Protein 8Y75 (pdb70)

Foldseek 3Di:
DWEEEEEEEAADDQQFFEFEDAPLCLPDTDTGSDPLLRVCVVVVVVVYAYEYEYEYAPCCVPVPLPDPPHVSNVRVVVRVVCSVVVVYHYYYDHADPCPDPVSLVVVVVVVLVVLVPDQIAEYEYEYAHDDPVVSVSCLVCVLVVCVVDVVVHNYHYWYKYWPQVPFDDDDDSYTHTYIATCRCVSPLVLLVVQLVCCLPPVDHVSVLVVLVVVVVQCVSLVQQDVVQLPSVVLSVLSVVLSVCVVDVHDLVVNQVSLVVNLVSLVSNLVRLVPSPVVDPGSHDSVSVSVSSVSVNVSSVVVHDD/DEEEEEEEAADDQLFWEFEDALLCLPDTDTGSDPLLRVCVVVVVVVYAYEYEYEYEPCRCVVPLPDPPRVSNVVVVVRVVCSVVVVYHYYYDYAHPPPDDVRVVVVLVVVVVVVVVDLDAEYEYEYAHDDPVVSVSVLVCVLVVCVVPCVPRNYHYWYKYFPQVPWDCPDDSYTHTHIDIPVCVSCLVLLVVQLVCCLPPVDHPSVLVVLVVVLVLLVSQVPQDPVLLCSVVLSVLSVVLSVQVPDPHDLPPNLVSLVVNLVSLVRSLVRLVVRCPPCPSRDDNPSVNVSSVSVNVSSNVPRGD/DFEEEEEEEAADDQQFFEFEDALLCLVDTDTGSDPSLRVQVVVVVVPYQYEYEYEYAPCRVPVPQPDPPHVSNVRVVVSVVVVVVSNYYYYYDHAHPPPDPVSLVVVVVVVLVCLVPDPTAEYEYEYAHDDPVVSVSCVVCVLVSCVVCCVVPVHHYWYKYWPQVPFDDPDVSYTYTYIAICVVVSCLVLLVVQLVCCLVPVDHPSVLVVLVVVLVLCVSQVQQDSVQLVSVVLNVLSVVLSVCVVDPHDLVVNVVSLVVNLVSLVRNLVRLVVRVPPCPSRDDSPSVNVSSVSVNVSSVVPRDD/DWEEEEEEEAADDQLFFEFEDALLCNVDTDTGSDPSLRVVVVVVVVVYHYEYEYEYEPCRVPVAQPDPPRPSNVRNVVSQVVSVVSVYHYYYDYAHPCPDDVSVVVVVVVVLVVVLPDDMAEYEYEYAHDDPVVSVSCLLCVVVVCVVCPPSHNHHYWYKYFPVVPFDCVDPSYTYTHIDICPCVSHLVLLVVQLCCCQVPVDHPSVLVVLVVVLVLLVSQVPQPSVQLVSVVLSVLSVVLSVCVVDVNPLCNVVSLVVNLVSLVSNLVSLVVSCPPCPSRDDSVSVNVSSVSVNVRSVVPHD

InterPro domains:
  IPR013383 CRISPR-associated protein DxTHG, conserved site [TIGR02549] (123-148)
  IPR015055 STIV B116-like [PF08960] (447-547)
  IPR037236 STIV B116-like superfamily [G3DSA:3.40.50.11170] (444-562)
  IPR037236 STIV B116-like superfamily [SSF143602] (446-558)

Nearest PDB structures (foldseek):
  8y75-assembly2_B  TM=9.891E-01  e=5.911E-51  Marinitoga sp. 1155
  8y75-assembly2_D-2  TM=9.842E-01  e=2.950E-51  Marinitoga sp. 1155
  8y6z-assembly1_B  TM=9.775E-01  e=6.088E-49  Marinitoga sp. 1155
  8y7g-assembly1_B  TM=8.818E-01  e=9.975E-43  Marinitoga sp. 1155
  8y7g-assembly1_A-2  TM=8.775E-01  e=3.675E-40  Marinitoga sp. 1155

Radius of gyration: 36.75 Å; Cα contacts (8 Å, |Δi|>4): 1983; chains: 4; bounding box: 78×114×77 Å

Secondary structure (DSSP, 8-state):
--EEEEEEE--SS----EEEEETT-TT--EEES-HHHHHHHHHHHTT-EEEEEEEE-HHHIIIIIT-TT-HHHHHHHHHHHHGGGGT-EEEEEE-----SHHHHHHHHHHHHHHHHH--SSEEEEE-SSS-HHHHHHHHHHHHHHHHHHHHHS--EEEEEEE-GGG-EEEETTEEEEEEEE-HHHHHTHHHHHHHHHHHHH---HHHHHHHHHHHHHHTTSTTS-HHHH-HHHHHHHHHHHHHHHHS---HHHHHHHHHHHHHHHHHHHHHHHHHHHSS--SS--HHHHHHHHHHHHHHHHT---/-EEEEEEE--SS----EEEEETTEEEEEEEES-HHHHHHHHHHHTT-EEEEEEEE-HHIIIIIIT-TT-HHHHHHHHHHHHGGGGT-EEEEEE-----SHHHHHHHHHHHHHHHHH--SSEEEEE-SSS-HHHHHHHHHHHHHHHHHHHHHHT-EEEEEEE-GGG-EEEETTEEEEEEEE-HHHHHHHHHHHHHHHHHHH---HHHHHHHHHHHHHHTTSTTS-HHHH-HHHHHHHHHHHHHHHHSS--HHHHHHHHHHHHHHHHHHHHHHHHHTTT-TTT--SHHHHHHHHHHHHHHHTT---/--EEEEEEE--S-----EEEEETTEEEEEEEES-HHHHHHHHHHHTT-EEEEEEEE-HHHIIIIIT-TT-HHHHHHHHHHHHHGGGT-EEEEEE-----SHHHHHHHHHHHHHHHHH--SSEEEEE-SSS-HHHHHHHHHHHHHHHHHHHHHT--EEEEEEE-GGG-EEEETTEEEEEEEE-HHHHHHHHHHHHHHHHHHH---HHHHHHHHHHHHHHHTSTTS-GGGT-HHHHHHHHHHHHHHHHS---HHHHHHHHHHHHHHHHHHHHHHHHH-TT-TTT--SHHHHHHHHHHHHHHHHTS--/--EEEEEEE---S----EEEEETT-TT-EEEES-HHHHHHHHHHHTT-EEEEEEEEEHHHIIIIIT-TT-HHHHHHHHHHHHHGGGT-EEEEEEE----SHHHHHHHHHHHHHHHHH--SSEEEEE-SSS-HHHHHHHHHHHHHHHHHTTTS---EEEEEEE-GGGSEEEETTEEEEEEEE-HHHHHTHHHHHHHHHHHHT---HHHHHHHHHHHHHHHTSTTS-GGGS-HHHHHHHHHHHHHHHHTT-----HHHHHHHHHHHHHHHHHHHHHTTT-TTT--SHHHHHHHHHHHHHHHHT--

Structure (mmCIF, N/CA/C/O backbone):
data_8Y75
#
_entry.id   8Y75
#
_cell.length_a   53.884
_cell.length_b   193.134
_cell.length_c   61.213
_cell.angle_alpha   90.00
_cell.angle_beta   92.97
_cell.angle_gamma   90.00
#
_symmetry.space_group_name_H-M   'P 1 21 1'
#
loop_
_entity.id
_entity.type
_entity.pdbx_description
1 polymer 'CRISPR-associated protein'
2 water water
#
loop_
_atom_site.group_PDB
_atom_site.id
_atom_site.type_symbol
_atom_site.label_atom_id
_atom_site.label_alt_id
_atom_site.label_comp_id
_atom_site.label_asym_id
_atom_site.label_entity_id
_atom_site.label_seq_id
_atom_site.pdbx_PDB_ins_code
_atom_site.Cartn_x
_atom_site.Cartn_y
_atom_site.Cartn_z
_atom_site.occupancy
_atom_site.B_iso_or_equiv
_atom_site.auth_seq_id
_atom_site.auth_comp_id
_atom_site.auth_asym_id
_atom_site.auth_atom_id
_atom_site.pdbx_PDB_model_num
ATOM 1 N N . MET A 1 1 ? 22.630 -1.398 37.111 1.00 77.03 1 MET A N 1
ATOM 2 C CA . MET A 1 1 ? 23.875 -2.016 37.561 1.00 86.33 1 MET A CA 1
ATOM 3 C C . MET A 1 1 ? 25.095 -1.640 36.683 1.00 85.59 1 MET A C 1
ATOM 4 O O . MET A 1 1 ? 26.223 -1.683 37.151 1.00 89.48 1 MET A O 1
ATOM 6 N N . LYS A 1 2 ? 24.880 -1.241 35.438 1.00 74.54 2 LYS A N 1
ATOM 7 C CA . LYS A 1 2 ? 25.997 -1.070 34.529 1.00 74.76 2 LYS A CA 1
ATOM 8 C C . LYS A 1 2 ? 26.596 0.334 34.627 1.00 68.88 2 LYS A C 1
ATOM 9 O O . LYS A 1 2 ? 26.006 1.273 35.167 1.00 64.60 2 LYS A O 1
ATOM 15 N N . LYS A 1 3 ? 27.752 0.501 34.013 1.00 70.05 3 LYS A N 1
ATOM 16 C CA . LYS A 1 3 ? 28.121 1.832 33.564 1.00 65.33 3 LYS A CA 1
ATOM 17 C C . LYS A 1 3 ? 27.932 2.110 32.107 1.00 62.95 3 LYS A C 1
ATOM 18 O O . LYS A 1 3 ? 28.296 1.298 31.253 1.00 64.51 3 LYS A O 1
ATOM 24 N N . ILE A 1 4 ? 27.488 3.346 31.875 1.00 52.83 4 ILE A N 1
ATOM 25 C CA . ILE A 1 4 ? 27.092 3.913 30.607 1.00 51.47 4 ILE A CA 1
ATOM 26 C C . ILE A 1 4 ? 27.941 5.153 30.421 1.00 49.91 4 ILE A C 1
ATOM 27 O O . ILE A 1 4 ? 28.113 5.932 31.366 1.00 46.63 4 ILE A O 1
ATOM 32 N N . LEU A 1 5 ? 28.535 5.270 29.241 1.00 44.38 5 LEU A N 1
ATOM 33 C CA . LEU A 1 5 ? 29.189 6.466 28.753 1.00 43.64 5 LEU A CA 1
ATOM 34 C C . LEU A 1 5 ? 28.312 6.978 27.631 1.00 39.82 5 LEU A C 1
ATOM 35 O O . LEU A 1 5 ? 28.006 6.227 26.705 1.00 39.95 5 LEU A O 1
ATOM 40 N N . ILE A 1 6 ? 27.910 8.237 27.704 1.00 37.07 6 ILE A N 1
ATOM 41 C CA . ILE A 1 6 ? 27.120 8.865 26.650 1.00 38.28 6 ILE A CA 1
ATOM 42 C C . ILE A 1 6 ? 28.035 9.830 25.923 1.00 36.92 6 ILE A C 1
ATOM 43 O O . ILE A 1 6 ? 28.667 10.694 26.554 1.00 38.55 6 ILE A O 1
ATOM 48 N N . VAL A 1 7 ? 28.153 9.634 24.613 1.00 34.16 7 VAL A N 1
ATOM 49 C CA . VAL A 1 7 ? 28.980 10.456 23.740 1.00 34.04 7 VAL A CA 1
ATOM 50 C C . VAL A 1 7 ? 28.046 11.302 22.899 1.00 33.96 7 VAL A C 1
ATOM 51 O O . VAL A 1 7 ? 27.107 10.768 22.294 1.00 31.81 7 VAL A O 1
ATOM 55 N N . SER A 1 8 ? 28.320 12.609 22.836 1.00 31.89 8 SER A N 1
ATOM 56 C CA . SER A 1 8 ? 27.476 13.536 22.105 1.00 30.04 8 SER A CA 1
ATOM 57 C C . SER A 1 8 ? 28.346 14.631 21.543 1.00 32.60 8 SER A C 1
ATOM 58 O O . SER A 1 8 ? 29.347 15.022 22.157 1.00 34.63 8 SER A O 1
ATOM 61 N N . PHE A 1 9 ? 27.923 15.155 20.394 1.00 31.89 9 PHE A N 1
ATOM 62 C CA . PHE A 1 9 ? 28.494 16.378 19.848 1.00 34.78 9 PHE A CA 1
ATOM 63 C C . PHE A 1 9 ? 27.748 17.574 20.405 1.00 34.20 9 PHE A C 1
ATOM 64 O O . PHE A 1 9 ? 26.674 17.446 20.991 1.00 35.69 9 PHE A O 1
ATOM 72 N N . LEU A 1 10 ? 28.340 18.750 20.219 1.00 35.46 10 LEU A N 1
ATOM 73 C CA . LEU A 1 10 ? 27.827 19.975 20.819 1.00 37.78 10 LEU A CA 1
ATOM 74 C C . LEU A 1 10 ? 28.151 21.118 19.863 1.00 38.98 10 LEU A C 1
ATOM 75 O O . LEU A 1 10 ? 29.328 21.427 19.636 1.00 41.95 10 LEU A O 1
ATOM 80 N N . GLY A 1 11 ? 27.121 21.699 19.247 1.00 37.94 11 GLY A N 1
ATOM 81 C CA . GLY A 1 11 ? 27.293 22.748 18.267 1.00 43.32 11 GLY A CA 1
ATOM 82 C C . GLY A 1 11 ? 26.598 24.040 18.660 1.00 43.81 11 GLY A C 1
ATOM 83 O O . GLY A 1 11 ? 25.956 24.131 19.711 1.00 43.09 11 GLY A O 1
ATOM 84 N N . LYS A 1 12 ? 26.759 25.051 17.798 1.00 42.03 12 LYS A N 1
ATOM 85 C CA . LYS A 1 12 ? 25.984 26.274 17.947 1.00 46.91 12 LYS A CA 1
ATOM 86 C C . LYS A 1 12 ? 24.528 25.975 17.617 1.00 48.96 12 LYS A C 1
ATOM 87 O O . LYS A 1 12 ? 24.232 25.345 16.602 1.00 53.95 12 LYS A O 1
ATOM 93 N N . GLY A 1 13 ? 23.622 26.462 18.455 1.00 48.22 13 GLY A N 1
ATOM 94 C CA . GLY A 1 13 ? 22.204 26.244 18.248 1.00 47.62 13 GLY A CA 1
ATOM 95 C C . GLY A 1 13 ? 21.427 26.789 19.427 1.00 51.54 13 GLY A C 1
ATOM 96 O O . GLY A 1 13 ? 21.999 27.296 20.396 1.00 48.90 13 GLY A O 1
ATOM 97 N N . ARG A 1 14 ? 20.100 26.692 19.320 1.00 51.00 14 ARG A N 1
ATOM 98 C CA . ARG A 1 14 ? 19.242 27.287 20.337 1.00 53.11 14 ARG A CA 1
ATOM 99 C C . ARG A 1 14 ? 19.087 26.411 21.582 1.00 54.51 14 ARG A C 1
ATOM 100 O O . ARG A 1 14 ? 19.119 26.930 22.705 1.00 58.60 14 ARG A O 1
ATOM 108 N N . TYR A 1 15 ? 18.961 25.095 21.418 1.00 50.40 15 TYR A N 1
ATOM 109 C CA . TYR A 1 15 ? 18.793 24.155 22.533 1.00 47.15 15 TYR A CA 1
ATOM 110 C C . TYR A 1 15 ? 17.570 24.482 23.406 1.00 53.72 15 TYR A C 1
ATOM 111 O O . TYR A 1 15 ? 17.659 24.696 24.622 1.00 48.78 15 TYR A O 1
ATOM 120 N N . TYR A 1 16 ? 16.406 24.488 22.769 1.00 57.30 16 TYR A N 1
ATOM 121 C CA . TYR A 1 16 ? 15.167 24.723 23.496 1.00 56.27 16 TYR A CA 1
ATOM 122 C C . TYR A 1 16 ? 14.889 23.643 24.541 1.00 53.60 16 TYR A C 1
ATOM 123 O O . TYR A 1 16 ? 15.209 22.468 24.356 1.00 50.98 16 TYR A O 1
ATOM 132 N N . GLU A 1 17 ? 14.319 24.060 25.671 1.00 53.63 17 GLU A N 1
ATOM 133 C CA . GLU A 1 17 ? 13.815 23.098 26.641 1.00 50.70 17 GLU A CA 1
ATOM 134 C C . GLU A 1 17 ? 12.825 22.172 25.963 1.00 46.84 17 GLU A C 1
ATOM 135 O O . GLU A 1 17 ? 11.923 22.620 25.254 1.00 51.91 17 GLU A O 1
ATOM 141 N N . THR A 1 18 ? 12.970 20.885 26.218 1.00 47.61 18 THR A N 1
ATOM 142 C CA . THR A 1 18 ? 12.272 19.863 25.464 1.00 46.22 18 THR A CA 1
ATOM 143 C C . THR A 1 18 ? 11.845 18.782 26.436 1.00 49.23 18 THR A C 1
ATOM 144 O O . THR A 1 18 ? 12.554 18.502 27.413 1.00 50.32 18 THR A O 1
ATOM 148 N N . PHE A 1 19 ? 10.648 18.243 26.215 1.00 46.16 19 PHE A N 1
ATOM 149 C CA . PHE A 1 19 ? 10.172 17.076 26.958 1.00 50.30 19 PHE A CA 1
ATOM 150 C C . PHE A 1 19 ? 10.666 15.837 26.227 1.00 47.86 19 PHE A C 1
ATOM 151 O O . PHE A 1 19 ? 10.057 15.387 25.260 1.00 44.96 19 PHE A O 1
ATOM 159 N N . TYR A 1 20 ? 11.818 15.318 26.650 1.00 48.30 20 TYR A N 1
ATOM 160 C CA . TYR A 1 20 ? 12.337 14.075 26.102 1.00 44.21 20 TYR A CA 1
ATOM 161 C C . TYR A 1 20 ? 11.716 12.875 26.800 1.00 51.26 20 TYR A C 1
ATOM 162 O O . TYR A 1 20 ? 11.424 12.904 27.999 1.00 50.31 20 TYR A O 1
ATOM 171 N N . TYR A 1 21 ? 11.522 11.804 26.032 1.00 51.88 21 TYR A N 1
ATOM 172 C CA . TYR A 1 21 ? 11.047 10.528 26.556 1.00 54.46 21 TYR A CA 1
ATOM 173 C C . TYR A 1 21 ? 11.517 9.422 25.626 1.00 52.90 21 TYR A C 1
ATOM 174 O O . TYR A 1 21 ? 11.650 9.631 24.416 1.00 46.57 21 TYR A O 1
ATOM 183 N N . SER A 1 22 ? 11.776 8.248 26.199 1.00 59.73 22 SER A N 1
ATOM 184 C CA . SER A 1 22 ? 11.957 7.058 25.377 1.00 60.89 22 SER A CA 1
ATOM 185 C C . SER A 1 22 ? 10.616 6.625 24.802 1.00 66.12 22 SER A C 1
ATOM 186 O O . SER A 1 22 ? 9.617 6.533 25.524 1.00 63.12 22 SER A O 1
ATOM 189 N N . ILE A 1 23 ? 10.599 6.359 23.494 1.00 64.94 23 ILE A N 1
ATOM 190 C CA . ILE A 1 23 ? 9.376 5.950 22.811 1.00 65.85 23 ILE A CA 1
ATOM 191 C C . ILE A 1 23 ? 8.794 4.669 23.390 1.00 70.28 23 ILE A C 1
ATOM 192 O O . ILE A 1 23 ? 7.585 4.431 23.270 1.00 70.80 23 ILE A O 1
ATOM 197 N N . GLU A 1 24 ? 9.614 3.853 24.060 1.00 75.68 24 GLU A N 1
ATOM 198 C CA . GLU A 1 24 ? 9.101 2.618 24.643 1.00 78.08 24 GLU A CA 1
ATOM 199 C C . GLU A 1 24 ? 8.287 2.921 25.890 1.00 80.60 24 GLU A C 1
ATOM 200 O O . GLU A 1 24 ? 7.282 2.253 26.169 1.00 81.46 24 GLU A O 1
ATOM 206 N N . HIS A 1 25 ? 8.702 3.933 26.642 1.00 78.18 25 HIS A N 1
ATOM 207 C CA . HIS A 1 25 ? 8.061 4.307 27.895 1.00 78.80 25 HIS A CA 1
ATOM 208 C C . HIS A 1 25 ? 7.708 5.775 27.746 1.00 74.79 25 HIS A C 1
ATOM 209 O O . HIS A 1 25 ? 8.442 6.663 28.188 1.00 73.31 25 HIS A O 1
ATOM 216 N N . SER A 1 26 ? 6.561 6.031 27.122 1.00 75.78 26 SER A N 1
ATOM 217 C CA . SER A 1 26 ? 6.167 7.410 26.897 1.00 71.28 26 SER A CA 1
ATOM 218 C C . SER A 1 26 ? 5.723 8.080 28.180 1.00 75.80 26 SER A C 1
ATOM 219 O O . SER A 1 26 ? 5.627 9.310 28.208 1.00 76.11 26 SER A O 1
ATOM 222 N N . GLU A 1 27 ? 5.487 7.295 29.239 1.00 77.11 27 GLU A N 1
ATOM 223 C CA . GLU A 1 27 ? 5.063 7.841 30.523 1.00 74.16 27 GLU A CA 1
ATOM 224 C C . GLU A 1 27 ? 6.163 8.676 31.172 1.00 72.58 27 GLU A C 1
ATOM 225 O O . GLU A 1 27 ? 5.887 9.751 31.715 1.00 71.30 27 GLU A O 1
ATOM 231 N N . LYS A 1 28 ? 7.416 8.236 31.087 1.00 70.81 28 LYS A N 1
ATOM 232 C CA . LYS A 1 28 ? 8.513 8.908 31.774 1.00 67.41 28 LYS A CA 1
ATOM 233 C C . LYS A 1 28 ? 9.058 10.032 30.898 1.00 66.99 28 LYS A C 1
ATOM 234 O O . LYS A 1 28 ? 9.739 9.776 29.900 1.00 67.56 28 LYS A O 1
ATOM 240 N N . MET A 1 29 ? 8.781 11.278 31.282 1.00 66.09 29 MET A N 1
ATOM 241 C CA . MET A 1 29 ? 9.274 12.444 30.558 1.00 63.61 29 MET A CA 1
ATOM 242 C C . MET A 1 29 ? 10.258 13.257 31.387 1.00 60.06 29 MET A C 1
ATOM 243 O O . MET A 1 29 ? 10.058 13.462 32.592 1.00 61.64 29 MET A O 1
ATOM 248 N N . VAL A 1 30 ? 11.311 13.723 30.718 1.00 50.99 30 VAL A N 1
ATOM 249 C CA . VAL A 1 30 ? 12.373 14.517 31.313 1.00 53.26 30 VAL A CA 1
ATOM 250 C C . VAL A 1 30 ? 12.462 15.825 30.540 1.00 51.86 30 VAL A C 1
ATOM 251 O O . VAL A 1 30 ? 12.629 15.813 29.315 1.00 49.05 30 VAL A O 1
ATOM 255 N N . LYS A 1 31 ? 12.300 16.947 31.243 1.00 47.72 31 LYS A N 1
ATOM 256 C CA . LYS A 1 31 ? 12.344 18.274 30.624 1.00 50.62 31 LYS A CA 1
ATOM 257 C C . LYS A 1 31 ? 13.761 18.841 30.704 1.00 49.60 31 LYS A C 1
ATOM 258 O O . LYS A 1 31 ? 14.175 19.352 31.747 1.00 50.19 31 LYS A O 1
ATOM 264 N N . LYS A 1 32 ? 14.489 18.811 29.587 1.00 46.17 32 LYS A N 1
ATOM 265 C CA . LYS A 1 32 ? 15.847 19.349 29.566 1.00 45.77 32 LYS A CA 1
ATOM 266 C C . LYS A 1 32 ? 16.158 19.906 28.182 1.00 45.99 32 LYS A C 1
ATOM 267 O O . LYS A 1 32 ? 15.440 19.667 27.209 1.00 50.97 32 LYS A O 1
ATOM 273 N N . ARG A 1 33 ? 17.242 20.666 28.098 1.00 45.12 33 ARG A N 1
ATOM 274 C CA . ARG A 1 33 ? 17.675 21.104 26.779 1.00 46.19 33 ARG A CA 1
ATOM 275 C C . ARG A 1 33 ? 18.479 20.017 26.093 1.00 41.54 33 ARG A C 1
ATOM 276 O O . ARG A 1 33 ? 18.277 19.743 24.900 1.00 40.22 33 ARG A O 1
ATOM 284 N N . LEU A 1 34 ? 19.296 19.312 26.864 1.00 37.83 34 LEU A N 1
ATOM 285 C CA . LEU A 1 34 ? 20.251 18.366 26.322 1.00 38.39 34 LEU A CA 1
ATOM 286 C C . LEU A 1 34 ? 19.703 16.949 26.408 1.00 39.37 34 LEU A C 1
ATOM 287 O O . LEU A 1 34 ? 19.524 16.405 27.506 1.00 39.83 34 LEU A O 1
ATOM 292 N N . SER A 1 35 ? 19.491 16.341 25.243 1.00 38.19 35 SER A N 1
ATOM 293 C CA . SER A 1 35 ? 19.143 14.926 25.188 1.00 35.76 35 SER A CA 1
ATOM 294 C C . SER A 1 35 ? 20.116 14.061 25.978 1.00 34.84 35 SER A C 1
ATOM 295 O O . SER A 1 35 ? 19.645 13.157 26.685 1.00 35.49 35 SER A O 1
ATOM 298 N N . PRO A 1 36 ? 21.443 14.252 25.903 1.00 34.32 36 PRO A N 1
ATOM 299 C CA . PRO A 1 36 ? 22.339 13.481 26.776 1.00 34.46 36 PRO A CA 1
ATOM 300 C C . PRO A 1 36 ? 22.014 13.593 28.253 1.00 35.30 36 PRO A C 1
ATOM 301 O O . PRO A 1 36 ? 22.095 12.584 28.963 1.00 35.93 36 PRO A O 1
ATOM 305 N N . LEU A 1 37 ? 21.619 14.769 28.741 1.00 35.86 37 LEU A N 1
ATOM 306 C CA . LEU A 1 37 ? 21.247 14.854 30.154 1.00 36.91 37 LEU A CA 1
ATOM 307 C C . LEU A 1 37 ? 19.957 14.094 30.422 1.00 38.49 37 LEU A C 1
ATOM 308 O O . LEU A 1 37 ? 19.850 13.381 31.429 1.00 41.30 37 LEU A O 1
ATOM 313 N N . ALA A 1 38 ? 18.963 14.220 29.538 1.00 37.51 38 ALA A N 1
ATOM 314 C CA . ALA A 1 38 ? 17.724 13.483 29.770 1.00 37.66 38 ALA A CA 1
ATOM 315 C C . ALA A 1 38 ? 17.984 11.998 29.769 1.00 38.11 38 ALA A C 1
ATOM 316 O O . ALA A 1 38 ? 17.465 11.268 30.617 1.00 48.60 38 ALA A O 1
ATOM 318 N N . ASN A 1 39 ? 18.783 11.531 28.829 1.00 37.51 39 ASN A N 1
ATOM 319 C CA . ASN A 1 39 ? 19.067 10.109 28.762 1.00 40.80 39 ASN A CA 1
ATOM 320 C C . ASN A 1 39 ? 19.821 9.650 29.991 1.00 39.36 39 ASN A C 1
ATOM 321 O O . ASN A 1 39 ? 19.587 8.546 30.487 1.00 37.86 39 ASN A O 1
ATOM 326 N N . ALA A 1 40 ? 20.768 10.466 30.460 1.00 39.63 40 ALA A N 1
ATOM 327 C CA . ALA A 1 40 ? 21.496 10.131 31.672 1.00 42.32 40 ALA A CA 1
ATOM 328 C C . ALA A 1 40 ? 20.535 9.987 32.842 1.00 40.55 40 ALA A C 1
ATOM 329 O O . ALA A 1 40 ? 20.598 9.002 33.585 1.00 40.75 40 ALA A O 1
ATOM 331 N N . ILE A 1 41 ? 19.591 10.923 32.969 1.00 41.14 41 ILE A N 1
ATOM 332 C CA . ILE A 1 41 ? 18.609 10.845 34.045 1.00 42.17 41 ILE A CA 1
ATOM 333 C C . ILE A 1 41 ? 17.797 9.563 33.925 1.00 45.06 41 ILE A C 1
ATOM 334 O O . ILE A 1 41 ? 17.557 8.862 34.923 1.00 47.53 41 ILE A O 1
ATOM 339 N N . LEU A 1 42 ? 17.374 9.224 32.702 1.00 43.93 42 LEU A N 1
ATOM 340 C CA . LEU A 1 42 ? 16.591 8.007 32.522 1.00 44.34 42 LEU A CA 1
ATOM 341 C C . LEU A 1 42 ? 17.400 6.763 32.883 1.00 48.68 42 LEU A C 1
ATOM 342 O O . LEU A 1 42 ? 16.903 5.873 33.585 1.00 51.05 42 LEU A O 1
ATOM 347 N N . GLU A 1 43 ? 18.663 6.702 32.470 1.00 43.89 43 GLU A N 1
ATOM 348 C CA . GLU A 1 43 ? 19.458 5.521 32.803 1.00 46.77 43 GLU A CA 1
ATOM 349 C C . GLU A 1 43 ? 19.719 5.423 34.307 1.00 51.39 43 GLU A C 1
ATOM 350 O O . GLU A 1 43 ? 19.776 4.315 34.861 1.00 49.75 43 GLU A O 1
ATOM 356 N N . LYS A 1 44 ? 19.870 6.565 34.981 1.00 49.15 44 LYS A N 1
ATOM 357 C CA . LYS A 1 44 ? 20.076 6.554 36.419 1.00 47.96 44 LYS A CA 1
ATOM 358 C C . LYS A 1 44 ? 18.828 6.064 37.137 1.00 52.67 44 LYS A C 1
ATOM 359 O O . LYS A 1 44 ? 18.932 5.438 38.199 1.00 51.83 44 LYS A O 1
ATOM 365 N N . GLU A 1 45 ? 17.641 6.361 36.599 1.00 49.74 45 GLU A N 1
ATOM 366 C CA . GLU A 1 45 ? 16.447 5.747 37.174 1.00 51.69 45 GLU A CA 1
ATOM 367 C C . GLU A 1 45 ? 16.482 4.228 37.041 1.00 54.95 45 GLU A C 1
ATOM 368 O O . GLU A 1 45 ? 15.917 3.523 37.883 1.00 58.26 45 GLU A O 1
ATOM 374 N N . ASN A 1 46 ? 17.131 3.702 35.998 1.00 56.28 46 ASN A N 1
ATOM 375 C CA . ASN A 1 46 ? 17.337 2.263 35.840 1.00 58.05 46 ASN A CA 1
ATOM 376 C C . ASN A 1 46 ? 18.407 1.705 36.755 1.00 59.18 46 ASN A C 1
ATOM 377 O O . ASN A 1 46 ? 18.677 0.500 36.675 1.00 62.03 46 ASN A O 1
ATOM 382 N N . GLY A 1 47 ? 19.049 2.533 37.575 1.00 54.33 47 GLY A N 1
ATOM 383 C CA . GLY A 1 47 ? 20.056 2.051 38.501 1.00 57.55 47 GLY A CA 1
ATOM 384 C C . GLY A 1 47 ? 21.470 2.019 37.960 1.00 58.40 47 GLY A C 1
ATOM 385 O O . GLY A 1 47 ? 22.324 1.335 38.539 1.00 62.05 47 GLY A O 1
ATOM 386 N N . ASN A 1 48 ? 21.753 2.749 36.885 1.00 52.04 48 ASN A N 1
ATOM 387 C CA . ASN A 1 48 ? 23.072 2.769 36.278 1.00 55.11 48 ASN A CA 1
ATOM 388 C C . ASN A 1 48 ? 23.827 4.049 36.609 1.00 51.61 48 ASN A C 1
ATOM 389 O O . ASN A 1 48 ? 23.231 5.108 36.827 1.00 50.10 48 ASN A O 1
ATOM 394 N N . ASP A 1 49 ? 25.155 3.947 36.576 1.00 50.87 49 ASP A N 1
ATOM 395 C CA . ASP A 1 49 ? 26.045 5.100 36.624 1.00 51.00 49 ASP A CA 1
ATOM 396 C C . ASP A 1 49 ? 26.188 5.639 35.211 1.00 51.64 49 ASP A C 1
ATOM 397 O O . ASP A 1 49 ? 26.242 4.868 34.253 1.00 46.53 49 ASP A O 1
ATOM 402 N N . VAL A 1 50 ? 26.136 6.957 35.072 1.00 46.72 50 VAL A N 1
ATOM 403 C CA . VAL A 1 50 ? 26.198 7.594 33.771 1.00 42.03 50 VAL A CA 1
ATOM 404 C C . VAL A 1 50 ? 27.297 8.654 33.780 1.00 46.14 50 VAL A C 1
ATOM 405 O O . VAL A 1 50 ? 27.366 9.487 34.693 1.00 46.33 50 VAL A O 1
ATOM 409 N N . GLU A 1 51 ? 28.106 8.654 32.725 1.00 42.73 51 GLU A N 1
ATOM 410 C CA . GLU A 1 51 ? 29.118 9.652 32.406 1.00 40.91 51 GLU A CA 1
ATOM 411 C C . GLU A 1 51 ? 28.812 10.198 31.008 1.00 43.51 51 GLU A C 1
ATOM 412 O O . GLU A 1 51 ? 28.319 9.456 30.142 1.00 37.71 51 GLU A O 1
ATOM 418 N N . ILE A 1 52 ? 29.081 11.490 30.791 1.00 41.04 52 ILE A N 1
ATOM 419 C CA . ILE A 1 52 ? 28.859 12.160 29.511 1.00 41.09 52 ILE A CA 1
ATOM 420 C C . ILE A 1 52 ? 30.180 12.723 29.017 1.00 42.88 52 ILE A C 1
ATOM 421 O O . ILE A 1 52 ? 30.936 13.313 29.797 1.00 43.21 52 ILE A O 1
ATOM 426 N N . ILE A 1 53 ? 30.459 12.535 27.725 1.00 36.81 53 ILE A N 1
ATOM 427 C CA . ILE A 1 53 ? 31.577 13.195 27.059 1.00 40.95 53 ILE A CA 1
ATOM 428 C C . ILE A 1 53 ? 31.044 13.946 25.839 1.00 38.81 53 ILE A C 1
ATOM 429 O O . ILE A 1 53 ? 30.284 13.393 25.037 1.00 35.41 53 ILE A O 1
ATOM 434 N N . PHE A 1 54 ? 31.441 15.202 25.702 1.00 37.43 54 PHE A N 1
ATOM 435 C CA . PHE A 1 54 ? 30.978 16.062 24.629 1.00 36.81 54 PHE A CA 1
ATOM 436 C C . PHE A 1 54 ? 32.130 16.325 23.667 1.00 41.06 54 PHE A C 1
ATOM 437 O O . PHE A 1 54 ? 33.215 16.735 24.095 1.00 43.27 54 PHE A O 1
ATOM 445 N N . PHE A 1 55 ? 31.909 16.105 22.378 1.00 38.85 55 PHE A N 1
ATOM 446 C CA . PHE A 1 55 ? 32.870 16.565 21.384 1.00 40.27 55 PHE A CA 1
ATOM 447 C C . PHE A 1 55 ? 32.463 17.964 20.942 1.00 40.39 55 PHE A C 1
ATOM 448 O O . PHE A 1 55 ? 31.339 18.179 20.474 1.00 41.54 55 PHE A O 1
ATOM 456 N N . VAL A 1 56 ? 33.381 18.903 21.066 1.00 40.19 56 VAL A N 1
ATOM 457 C CA . VAL A 1 56 ? 33.109 20.296 20.770 1.00 44.03 56 VAL A CA 1
ATOM 458 C C . VAL A 1 56 ? 34.339 20.883 20.098 1.00 46.60 56 VAL A C 1
ATOM 459 O O . VAL A 1 56 ? 35.474 20.607 20.504 1.00 47.26 56 VAL A O 1
ATOM 463 N N . THR A 1 57 ? 34.123 21.700 19.073 1.00 48.28 57 THR A N 1
ATOM 464 C CA . THR A 1 57 ? 35.265 22.359 18.473 1.00 52.97 57 THR A CA 1
ATOM 465 C C . THR A 1 57 ? 35.614 23.591 19.288 1.00 56.20 57 THR A C 1
ATOM 466 O O . THR A 1 57 ? 34.766 24.172 19.977 1.00 55.01 57 THR A O 1
ATOM 470 N N . ASN A 1 58 ? 36.883 23.982 19.197 1.00 56.14 58 ASN A N 1
ATOM 471 C CA . ASN A 1 58 ? 37.351 25.213 19.818 1.00 60.61 58 ASN A CA 1
ATOM 472 C C . ASN A 1 58 ? 36.491 26.383 19.354 1.00 57.97 58 ASN A C 1
ATOM 473 O O . ASN A 1 58 ? 36.303 27.372 20.078 1.00 59.41 58 ASN A O 1
ATOM 478 N N . GLU A 1 59 ? 35.933 26.268 18.159 1.00 57.36 59 GLU A N 1
ATOM 479 C CA . GLU A 1 59 ? 35.172 27.366 17.596 1.00 61.92 59 GLU A CA 1
ATOM 480 C C . GLU A 1 59 ? 33.836 27.513 18.305 1.00 57.09 59 GLU A C 1
ATOM 481 O O . GLU A 1 59 ? 33.430 28.624 18.647 1.00 56.66 59 GLU A O 1
ATOM 487 N N . VAL A 1 60 ? 33.127 26.404 18.519 1.00 56.86 60 VAL A N 1
ATOM 488 C CA . VAL A 1 60 ? 31.879 26.455 19.281 1.00 55.16 60 VAL A CA 1
ATOM 489 C C . VAL A 1 60 ? 32.131 26.863 20.734 1.00 59.16 60 VAL A C 1
ATOM 490 O O . VAL A 1 60 ? 31.321 27.573 21.351 1.00 57.42 60 VAL A O 1
ATOM 494 N N . LYS A 1 61 ? 33.251 26.419 21.312 1.00 60.17 61 LYS A N 1
ATOM 495 C CA . LYS A 1 61 ? 33.546 26.777 22.695 1.00 59.46 61 LYS A CA 1
ATOM 496 C C . LYS A 1 61 ? 33.756 28.281 22.830 1.00 63.13 61 LYS A C 1
ATOM 497 O O . LYS A 1 61 ? 33.061 28.948 23.605 1.00 65.14 61 LYS A O 1
ATOM 503 N N . ASN A 1 62 ? 34.654 28.849 22.025 1.00 60.20 62 ASN A N 1
ATOM 504 C CA . ASN A 1 62 ? 35.007 30.254 22.196 1.00 62.59 62 ASN A CA 1
ATOM 505 C C . ASN A 1 62 ? 33.988 31.198 21.563 1.00 63.68 62 ASN A C 1
ATOM 506 O O . ASN A 1 62 ? 33.695 32.261 22.118 1.00 69.79 62 ASN A O 1
ATOM 511 N N . GLU A 1 63 ? 33.510 30.878 20.368 1.00 61.75 63 GLU A N 1
ATOM 512 C CA . GLU A 1 63 ? 32.638 31.771 19.613 1.00 62.95 63 GLU A CA 1
ATOM 513 C C . GLU A 1 63 ? 31.180 31.700 20.075 1.00 55.64 63 GLU A C 1
ATOM 514 O O . GLU A 1 63 ? 30.426 32.651 19.863 1.00 57.68 63 GLU A O 1
ATOM 520 N N . PHE A 1 64 ? 30.739 30.582 20.645 1.00 58.82 64 PHE A N 1
ATOM 521 C CA . PHE A 1 64 ? 29.331 30.436 21.007 1.00 60.19 64 PHE A CA 1
ATOM 522 C C . PHE A 1 64 ? 29.114 30.281 22.506 1.00 58.55 64 PHE A C 1
ATOM 523 O O . PHE A 1 64 ? 28.463 31.135 23.113 1.00 57.11 64 PHE A O 1
ATOM 531 N N . LEU A 1 65 ? 29.682 29.251 23.133 1.00 54.09 65 LEU A N 1
ATOM 532 C CA . LEU A 1 65 ? 29.301 28.922 24.503 1.00 56.09 65 LEU A CA 1
ATOM 533 C C . LEU A 1 65 ? 29.582 30.084 25.449 1.00 59.03 65 LEU A C 1
ATOM 534 O O . LEU A 1 65 ? 28.771 30.388 26.335 1.00 56.16 65 LEU A O 1
ATOM 539 N N . TYR A 1 66 ? 30.700 30.774 25.241 1.00 58.94 66 TYR A N 1
ATOM 540 C CA . TYR A 1 66 ? 31.167 31.823 26.132 1.00 62.14 66 TYR A CA 1
ATOM 541 C C . TYR A 1 66 ? 30.741 33.218 25.699 1.00 65.16 66 TYR A C 1
ATOM 542 O O . TYR A 1 66 ? 31.330 34.203 26.162 1.00 70.55 66 TYR A O 1
ATOM 551 N N . ASP A 1 67 ? 29.713 33.342 24.869 1.00 61.75 67 ASP A N 1
ATOM 552 C CA . ASP A 1 67 ? 29.250 34.661 24.471 1.00 66.06 67 ASP A CA 1
ATOM 553 C C . ASP A 1 67 ? 28.181 35.086 25.469 1.00 65.56 67 ASP A C 1
ATOM 554 O O . ASP A 1 67 ? 27.071 34.547 25.471 1.00 65.45 67 ASP A O 1
ATOM 559 N N . GLU A 1 68 ? 28.500 36.095 26.279 1.00 66.89 68 GLU A N 1
ATOM 560 C CA . GLU A 1 68 ? 27.584 36.508 27.334 1.00 69.26 68 GLU A CA 1
ATOM 561 C C . GLU A 1 68 ? 26.290 37.103 26.787 1.00 69.22 68 GLU A C 1
ATOM 562 O O . GLU A 1 68 ? 25.298 37.171 27.521 1.00 69.62 68 GLU A O 1
ATOM 568 N N . ASN A 1 69 ? 26.291 37.606 25.553 1.00 68.39 69 ASN A N 1
ATOM 569 C CA . ASN A 1 69 ? 25.123 38.280 25.002 1.00 70.33 69 ASN A CA 1
ATOM 570 C C . ASN A 1 69 ? 24.297 37.366 24.107 1.00 68.67 69 ASN A C 1
ATOM 571 O O . ASN A 1 69 ? 23.423 37.841 23.375 1.00 72.97 69 ASN A O 1
ATOM 576 N N . ASN A 1 70 ? 24.543 36.066 24.171 1.00 64.41 70 ASN A N 1
ATOM 577 C CA . ASN A 1 70 ? 23.807 35.064 23.410 1.00 63.77 70 ASN A CA 1
ATOM 578 C C . ASN A 1 70 ? 23.034 34.231 24.416 1.00 65.59 70 ASN A C 1
ATOM 579 O O . ASN A 1 70 ? 23.631 33.457 25.178 1.00 64.68 70 ASN A O 1
ATOM 584 N N . GLU A 1 71 ? 21.713 34.395 24.428 1.00 69.63 71 GLU A N 1
ATOM 585 C CA . GLU A 1 71 ? 20.926 33.740 25.467 1.00 69.62 71 GLU A CA 1
ATOM 586 C C . GLU A 1 71 ? 20.856 32.227 25.281 1.00 64.93 71 GLU A C 1
ATOM 587 O O . GLU A 1 71 ? 20.787 31.484 26.269 1.00 61.38 71 GLU A O 1
ATOM 593 N N . TYR A 1 72 ? 20.867 31.742 24.035 1.00 59.37 72 TYR A N 1
ATOM 594 C CA . TYR A 1 72 ? 20.900 30.296 23.845 1.00 59.48 72 TYR A CA 1
ATOM 595 C C . TYR A 1 72 ? 22.159 29.733 24.464 1.00 55.46 72 TYR A C 1
ATOM 596 O O . TYR A 1 72 ? 22.128 28.705 25.155 1.00 54.79 72 TYR A O 1
ATOM 605 N N . ALA A 1 73 ? 23.263 30.452 24.282 1.00 55.65 73 ALA A N 1
ATOM 606 C CA . ALA A 1 73 ? 24.531 30.057 24.869 1.00 57.69 73 ALA A CA 1
ATOM 607 C C . ALA A 1 73 ? 24.468 30.084 26.393 1.00 54.65 73 ALA A C 1
ATOM 608 O O . ALA A 1 73 ? 24.973 29.173 27.050 1.00 51.99 73 ALA A O 1
ATOM 610 N N . LYS A 1 74 ? 23.845 31.111 26.979 1.00 57.24 74 LYS A N 1
ATOM 611 C CA . LYS A 1 74 ? 23.768 31.164 28.439 1.00 53.70 74 LYS A CA 1
ATOM 612 C C . LYS A 1 74 ? 22.922 30.032 29.004 1.00 50.94 74 LYS A C 1
ATOM 613 O O . LYS A 1 74 ? 23.316 29.389 29.981 1.00 51.90 74 LYS A O 1
ATOM 619 N N . ASN A 1 75 ? 21.799 29.718 28.363 1.00 49.61 75 ASN A N 1
ATOM 620 C CA . ASN A 1 75 ? 20.969 28.608 28.830 1.00 52.18 75 ASN A CA 1
ATOM 621 C C . ASN A 1 75 ? 21.707 27.280 28.744 1.00 49.09 75 ASN A C 1
ATOM 622 O O . ASN A 1 75 ? 21.669 26.464 29.674 1.00 50.71 75 ASN A O 1
ATOM 627 N N . ILE A 1 76 ? 22.370 27.030 27.624 1.00 49.32 76 ILE A N 1
ATOM 628 C CA . ILE A 1 76 ? 23.057 25.754 27.495 1.00 49.32 76 ILE A CA 1
ATOM 629 C C . ILE A 1 76 ? 24.262 25.676 28.427 1.00 46.36 76 ILE A C 1
ATOM 630 O O . ILE A 1 76 ? 24.539 24.622 29.003 1.00 47.39 76 ILE A O 1
ATOM 635 N N . LEU A 1 77 ? 25.012 26.767 28.572 1.00 46.39 77 LEU A N 1
ATOM 636 C CA . LEU A 1 77 ? 26.116 26.776 29.521 1.00 48.94 77 LEU A CA 1
ATOM 637 C C . LEU A 1 77 ? 25.622 26.516 30.941 1.00 52.66 77 LEU A C 1
ATOM 638 O O . LEU A 1 77 ? 26.287 25.822 31.727 1.00 50.77 77 LEU A O 1
ATOM 643 N N . ASN A 1 78 ? 24.454 27.066 31.291 1.00 47.69 78 ASN A N 1
ATOM 644 C CA . ASN A 1 78 ? 23.909 26.822 32.619 1.00 49.19 78 ASN A CA 1
ATOM 645 C C . ASN A 1 78 ? 23.527 25.361 32.803 1.00 49.85 78 ASN A C 1
ATOM 646 O O . ASN A 1 78 ? 23.853 24.752 33.830 1.00 49.23 78 ASN A O 1
ATOM 651 N N . GLU A 1 79 ? 22.858 24.771 31.815 1.00 45.58 79 GLU A N 1
ATOM 652 C CA . GLU A 1 79 ? 22.523 23.360 31.941 1.00 48.94 79 GLU A CA 1
ATOM 653 C C . GLU A 1 79 ? 23.789 22.508 32.023 1.00 47.20 79 GLU A C 1
ATOM 654 O O . GLU A 1 79 ? 23.883 21.601 32.855 1.00 49.76 79 GLU A O 1
ATOM 660 N N . LEU A 1 80 ? 24.791 22.815 31.200 1.00 49.75 80 LEU A N 1
ATOM 661 C CA . LEU A 1 80 ? 26.041 22.060 31.228 1.00 48.69 80 LEU A CA 1
ATOM 662 C C . LEU A 1 80 ? 26.717 22.175 32.583 1.00 48.28 80 LEU A C 1
ATOM 663 O O . LEU A 1 80 ? 27.342 21.220 33.056 1.00 46.31 80 LEU A O 1
ATOM 668 N N . ASN A 1 81 ? 26.623 23.351 33.204 1.00 48.02 81 ASN A N 1
ATOM 669 C CA . ASN A 1 81 ? 27.195 23.572 34.528 1.00 50.18 81 ASN A CA 1
ATOM 670 C C . ASN A 1 81 ? 26.453 22.799 35.603 1.00 50.80 81 ASN A C 1
ATOM 671 O O . ASN A 1 81 ? 27.044 22.452 36.627 1.00 53.98 81 ASN A O 1
ATOM 676 N N . GLU A 1 82 ? 25.156 22.579 35.424 1.00 51.12 82 GLU A N 1
ATOM 677 C CA . GLU A 1 82 ? 24.349 21.932 36.443 1.00 54.10 82 GLU A CA 1
ATOM 678 C C . GLU A 1 82 ? 24.271 20.416 36.301 1.00 53.02 82 GLU A C 1
ATOM 679 O O . GLU A 1 82 ? 23.636 19.770 37.146 1.00 53.89 82 GLU A O 1
ATOM 685 N N . ILE A 1 83 ? 24.938 19.822 35.306 1.00 50.20 83 ILE A N 1
ATOM 686 C CA . ILE A 1 83 ? 24.934 18.362 35.243 1.00 49.85 83 ILE A CA 1
ATOM 687 C C . ILE A 1 83 ? 25.636 17.733 36.445 1.00 51.59 83 ILE A C 1
ATOM 688 O O . ILE A 1 83 ? 25.209 16.682 36.939 1.00 49.03 83 ILE A O 1
ATOM 693 N N . LYS A 1 84 ? 26.698 18.363 36.956 1.00 50.82 84 LYS A N 1
ATOM 694 C CA . LYS A 1 84 ? 27.425 17.743 38.054 1.00 47.60 84 LYS A CA 1
ATOM 695 C C . LYS A 1 84 ? 26.541 17.562 39.278 1.00 54.30 84 LYS A C 1
ATOM 696 O O . LYS A 1 84 ? 26.832 16.695 40.117 1.00 50.26 84 LYS A O 1
ATOM 702 N N . ASN A 1 85 ? 25.476 18.372 39.398 1.00 54.50 85 ASN A N 1
ATOM 703 C CA . ASN A 1 85 ? 24.548 18.268 40.520 1.00 54.91 85 ASN A CA 1
ATOM 704 C C . ASN A 1 85 ? 23.787 16.942 40.509 1.00 54.18 85 ASN A C 1
ATOM 705 O O . ASN A 1 85 ? 23.371 16.469 41.571 1.00 55.38 85 ASN A O 1
ATOM 710 N N . TYR A 1 86 ? 23.700 16.276 39.365 1.00 48.70 86 TYR A N 1
ATOM 711 C CA . TYR A 1 86 ? 23.001 15.008 39.287 1.00 49.81 86 TYR A CA 1
ATOM 712 C C . TYR A 1 86 ? 23.934 13.828 39.502 1.00 48.43 86 TYR A C 1
ATOM 713 O O . TYR A 1 86 ? 23.478 12.685 39.459 1.00 50.38 86 TYR A O 1
ATOM 722 N N . GLY A 1 87 ? 25.183 14.071 39.882 1.00 44.75 87 GLY A N 1
ATOM 723 C CA . GLY A 1 87 ? 26.103 12.962 40.016 1.00 45.48 87 GLY A CA 1
ATOM 724 C C . GLY A 1 87 ? 26.563 12.392 38.692 1.00 48.69 87 GLY A C 1
ATOM 725 O O . GLY A 1 87 ? 26.802 11.187 38.595 1.00 49.62 87 GLY A O 1
ATOM 726 N N . ILE A 1 88 ? 26.639 13.212 37.647 1.00 47.85 88 ILE A N 1
ATOM 727 C CA . ILE A 1 88 ? 27.093 12.766 36.332 1.00 47.11 88 ILE A CA 1
ATOM 728 C C . ILE A 1 88 ? 28.447 13.389 36.042 1.00 43.61 88 ILE A C 1
ATOM 729 O O . ILE A 1 88 ? 28.558 14.613 35.914 1.00 44.47 88 ILE A O 1
ATOM 734 N N . LYS A 1 89 ? 29.475 12.558 35.926 1.00 42.67 89 LYS A N 1
ATOM 735 C CA . LYS A 1 89 ? 30.760 13.088 35.506 1.00 46.13 89 LYS A CA 1
ATOM 736 C C . LYS A 1 89 ? 30.633 13.529 34.048 1.00 43.71 89 LYS A C 1
ATOM 737 O O . LYS A 1 89 ? 29.945 12.894 33.247 1.00 40.88 89 LYS A O 1
ATOM 743 N N . VAL A 1 90 ? 31.192 14.691 33.743 1.00 41.05 90 VAL A N 1
ATOM 744 C CA . VAL A 1 90 ? 31.113 15.295 32.425 1.00 44.21 90 VAL A CA 1
ATOM 745 C C . VAL A 1 90 ? 32.502 15.770 32.051 1.00 47.18 90 VAL A C 1
ATOM 746 O O . VAL A 1 90 ? 33.259 16.206 32.927 1.00 47.16 90 VAL A O 1
ATOM 750 N N . SER A 1 91 ? 32.881 15.576 30.790 1.00 41.55 91 SER A N 1
ATOM 751 C CA . SER A 1 91 ? 34.135 16.130 30.298 1.00 45.11 91 SER A CA 1
ATOM 752 C C . SER A 1 91 ? 33.980 16.472 28.815 1.00 43.98 91 SER A C 1
ATOM 753 O O . SER A 1 91 ? 33.009 16.081 28.169 1.00 43.59 91 SER A O 1
ATOM 756 N N . TYR A 1 92 ? 34.964 17.198 28.273 1.00 42.90 92 TYR A N 1
ATOM 757 C CA . TYR A 1 92 ? 34.903 17.717 26.907 1.00 45.02 92 TYR A CA 1
ATOM 758 C C . TYR A 1 92 ? 36.167 17.303 26.173 1.00 45.91 92 TYR A C 1
ATOM 759 O O . TYR A 1 92 ? 37.246 17.218 26.768 1.00 44.00 92 TYR A O 1
ATOM 768 N N . ARG A 1 93 ? 36.022 17.038 24.881 1.00 44.40 93 ARG A N 1
ATOM 769 C CA . ARG A 1 93 ? 37.147 16.739 24.010 1.00 45.04 93 ARG A CA 1
ATOM 770 C C . ARG A 1 93 ? 37.076 17.648 22.798 1.00 44.38 93 ARG A C 1
ATOM 771 O O . ARG A 1 93 ? 36.009 17.792 22.195 1.00 42.41 93 ARG A O 1
ATOM 779 N N . ASP A 1 94 ? 38.210 18.253 22.451 1.00 48.26 94 ASP A N 1
ATOM 780 C CA . ASP A 1 94 ? 38.328 19.075 21.253 1.00 48.95 94 ASP A CA 1
ATOM 781 C C . ASP A 1 94 ? 38.502 18.205 20.000 1.00 46.84 94 ASP A C 1
ATOM 782 O O . ASP A 1 94 ? 39.210 17.194 20.019 1.00 46.83 94 ASP A O 1
ATOM 787 N N . ILE A 1 95 ? 37.801 18.556 18.926 1.00 46.21 95 ILE A N 1
ATOM 788 C CA . ILE A 1 95 ? 37.996 17.882 17.639 1.00 45.65 95 ILE A CA 1
ATOM 789 C C . ILE A 1 95 ? 37.964 18.905 16.510 1.00 47.20 95 ILE A C 1
ATOM 790 O O . ILE A 1 95 ? 37.429 20.011 16.660 1.00 46.23 95 ILE A O 1
ATOM 795 N N . PRO A 1 96 ? 38.544 18.560 15.362 1.00 47.58 96 PRO A N 1
ATOM 796 C CA . PRO A 1 96 ? 38.456 19.441 14.192 1.00 45.57 96 PRO A CA 1
ATOM 797 C C . PRO A 1 96 ? 37.059 19.433 13.573 1.00 44.88 96 PRO A C 1
ATOM 798 O O . PRO A 1 96 ? 36.164 18.670 13.951 1.00 42.36 96 PRO A O 1
ATOM 802 N N . LYS A 1 97 ? 36.876 20.331 12.600 1.00 45.42 97 LYS A N 1
ATOM 803 C CA . LYS A 1 97 ? 35.574 20.462 11.954 1.00 46.26 97 LYS A CA 1
ATOM 804 C C . LYS A 1 97 ? 35.211 19.236 11.130 1.00 41.16 97 LYS A C 1
ATOM 805 O O . LYS A 1 97 ? 34.026 18.934 10.985 1.00 39.13 97 LYS A O 1
ATOM 811 N N . GLY A 1 98 ? 36.203 18.497 10.631 1.00 38.63 98 GLY A N 1
ATOM 812 C CA . GLY A 1 98 ? 35.933 17.388 9.735 1.00 41.13 98 GLY A CA 1
ATOM 813 C C . GLY A 1 98 ? 35.680 17.820 8.298 1.00 42.53 98 GLY A C 1
ATOM 814 O O . GLY A 1 98 ? 34.683 17.420 7.695 1.00 44.17 98 GLY A O 1
ATOM 815 N N . LYS A 1 99 ? 36.558 18.649 7.737 1.00 40.16 99 LYS A N 1
ATOM 816 C CA . LYS A 1 99 ? 36.359 19.102 6.363 1.00 45.03 99 LYS A CA 1
ATOM 817 C C . LYS A 1 99 ? 36.857 18.117 5.317 1.00 43.55 99 LYS A C 1
ATOM 818 O O . LYS A 1 99 ? 36.525 18.286 4.139 1.00 47.62 99 LYS A O 1
ATOM 824 N N . ASN A 1 100 ? 37.628 17.100 5.698 1.00 40.93 100 ASN A N 1
ATOM 825 C CA . ASN A 1 100 ? 38.144 16.140 4.737 1.00 45.40 100 ASN A CA 1
ATOM 826 C C . ASN A 1 100 ? 38.394 14.813 5.438 1.00 45.19 100 ASN A C 1
ATOM 827 O O . ASN A 1 100 ? 38.064 14.627 6.615 1.00 44.35 100 ASN A O 1
ATOM 832 N N . TYR A 1 101 ? 38.955 13.868 4.685 1.00 42.02 101 TYR A N 1
ATOM 833 C CA . TYR A 1 101 ? 39.124 12.526 5.226 1.00 45.01 101 TYR A CA 1
ATOM 834 C C . TYR A 1 101 ? 40.154 12.501 6.349 1.00 44.38 101 TYR A C 1
ATOM 835 O O . TYR A 1 101 ? 40.046 11.693 7.276 1.00 42.15 101 TYR A O 1
ATOM 844 N N . GLU A 1 102 ? 41.147 13.382 6.287 1.00 44.92 102 GLU A N 1
ATOM 845 C CA . GLU A 1 102 ? 42.167 13.440 7.325 1.00 45.82 102 GLU A CA 1
ATOM 846 C C . GLU A 1 102 ? 41.578 13.893 8.669 1.00 43.55 102 GLU A C 1
ATOM 847 O O . GLU A 1 102 ? 41.799 13.251 9.713 1.00 39.59 102 GLU A O 1
ATOM 853 N N . GLU A 1 103 ? 40.767 14.956 8.644 1.00 40.99 103 GLU A N 1
ATOM 854 C CA . GLU A 1 103 ? 40.099 15.413 9.858 1.00 41.96 103 GLU A CA 1
ATOM 855 C C . GLU A 1 103 ? 39.094 14.387 10.364 1.00 40.22 103 GLU A C 1
ATOM 856 O O . GLU A 1 103 ? 39.015 14.136 11.576 1.00 39.09 103 GLU A O 1
ATOM 862 N N . LEU A 1 104 ? 38.325 13.782 9.448 1.00 38.71 104 LEU A N 1
ATOM 863 C CA . LEU A 1 104 ? 37.351 12.761 9.832 1.00 39.07 104 LEU A CA 1
ATOM 864 C C . LEU A 1 104 ? 38.039 11.560 10.459 1.00 37.32 104 LEU A C 1
ATOM 865 O O . LEU A 1 104 ? 37.522 10.956 11.398 1.00 36.18 104 LEU A O 1
ATOM 870 N N . GLU A 1 105 ? 39.206 11.195 9.938 1.00 40.24 105 GLU A N 1
ATOM 871 C CA . GLU A 1 105 ? 40.022 10.157 10.547 1.00 38.00 105 GLU A CA 1
ATOM 872 C C . GLU A 1 105 ? 40.441 10.560 11.957 1.00 39.22 105 GLU A C 1
ATOM 873 O O . GLU A 1 105 ? 40.427 9.736 12.881 1.00 36.69 105 GLU A O 1
ATOM 879 N N . ILE A 1 106 ? 40.818 11.832 12.135 1.00 37.31 106 ILE A N 1
ATOM 880 C CA . ILE A 1 106 ? 41.175 12.324 13.463 1.00 40.17 106 ILE A CA 1
ATOM 881 C C . ILE A 1 106 ? 40.001 12.147 14.426 1.00 41.33 106 ILE A C 1
ATOM 882 O O . ILE A 1 106 ? 40.171 11.725 15.581 1.00 37.91 106 ILE A O 1
ATOM 887 N N . ILE A 1 107 ? 38.791 12.465 13.960 1.00 39.91 107 ILE A N 1
ATOM 888 C CA . ILE A 1 107 ? 37.609 12.294 14.802 1.00 36.19 107 ILE A CA 1
ATOM 889 C C . ILE A 1 107 ? 37.410 10.817 15.142 1.00 40.33 107 ILE A C 1
ATOM 890 O O . ILE A 1 107 ? 37.106 10.460 16.294 1.00 36.66 107 ILE A O 1
ATOM 895 N N . MET A 1 108 ? 37.563 9.933 14.140 1.00 36.44 108 MET A N 1
ATOM 896 C CA . MET A 1 108 ? 37.459 8.499 14.414 1.00 42.39 108 MET A CA 1
ATOM 897 C C . MET A 1 108 ? 38.457 8.049 15.478 1.00 42.45 108 MET A C 1
ATOM 898 O O . MET A 1 108 ? 38.110 7.260 16.366 1.00 39.90 108 MET A O 1
ATOM 903 N N . GLU A 1 109 ? 39.697 8.533 15.389 1.00 36.95 109 GLU A N 1
ATOM 904 C CA . GLU A 1 109 ? 40.723 8.178 16.356 1.00 41.61 109 GLU A CA 1
ATOM 905 C C . GLU A 1 109 ? 40.330 8.626 17.760 1.00 43.92 109 GLU A C 1
ATOM 906 O O . GLU A 1 109 ? 40.538 7.895 18.738 1.00 39.95 109 GLU A O 1
ATOM 912 N N . GLU A 1 110 ? 39.765 9.831 17.878 1.00 41.61 110 GLU A N 1
ATOM 913 C CA . GLU A 1 110 ? 39.317 10.305 19.185 1.00 41.93 110 GLU A CA 1
ATOM 914 C C . GLU A 1 110 ? 38.202 9.421 19.742 1.00 39.83 110 GLU A C 1
ATOM 915 O O . GLU A 1 110 ? 38.188 9.095 20.939 1.00 41.97 110 GLU A O 1
ATOM 921 N N . ILE A 1 111 ? 37.258 9.013 18.894 1.00 37.66 111 ILE A N 1
ATOM 922 C CA . ILE A 1 111 ? 36.199 8.139 19.388 1.00 37.96 111 ILE A CA 1
ATOM 923 C C . ILE A 1 111 ? 36.781 6.813 19.858 1.00 43.82 111 ILE A C 1
ATOM 924 O O . ILE A 1 111 ? 36.453 6.316 20.947 1.00 40.89 111 ILE A O 1
ATOM 929 N N . GLU A 1 112 ? 37.673 6.236 19.050 1.00 40.64 112 GLU A N 1
ATOM 930 C CA . GLU A 1 112 ? 38.328 4.995 19.428 1.00 41.85 112 GLU A CA 1
ATOM 931 C C . GLU A 1 112 ? 39.056 5.163 20.759 1.00 43.99 112 GLU A C 1
ATOM 932 O O . GLU A 1 112 ? 39.104 4.233 21.567 1.00 45.30 112 GLU A O 1
ATOM 938 N N . LYS A 1 113 ? 39.630 6.344 21.000 1.00 44.24 113 LYS A N 1
ATOM 939 C CA . LYS A 1 113 ? 40.277 6.592 22.281 1.00 47.38 113 LYS A CA 1
ATOM 940 C C . LYS A 1 113 ? 39.274 6.478 23.419 1.00 50.91 113 LYS A C 1
ATOM 941 O O . LYS A 1 113 ? 39.541 5.818 24.430 1.00 52.64 113 LYS A O 1
ATOM 947 N N . LEU A 1 114 ? 38.112 7.127 23.259 1.00 46.59 114 LEU A N 1
ATOM 948 C CA . LEU A 1 114 ? 37.038 7.021 24.248 1.00 44.72 114 LEU A CA 1
ATOM 949 C C . LEU A 1 114 ? 36.657 5.576 24.509 1.00 48.52 114 LEU A C 1
ATOM 950 O O . LEU A 1 114 ? 36.576 5.141 25.661 1.00 56.59 114 LEU A O 1
ATOM 955 N N . LEU A 1 115 ? 36.435 4.810 23.445 1.00 47.41 115 LEU A N 1
ATOM 956 C CA . LEU A 1 115 ? 35.951 3.444 23.612 1.00 48.32 115 LEU A CA 1
ATOM 957 C C . LEU A 1 115 ? 37.004 2.564 24.270 1.00 55.22 115 LEU A C 1
ATOM 958 O O . LEU A 1 115 ? 36.659 1.653 25.030 1.00 58.01 115 LEU A O 1
ATOM 963 N N . LEU A 1 116 ? 38.288 2.821 23.994 1.00 51.59 116 LEU A N 1
ATOM 964 C CA . LEU A 1 116 ? 39.347 2.035 24.613 1.00 56.16 116 LEU A CA 1
ATOM 965 C C . LEU A 1 116 ? 39.534 2.413 26.074 1.00 61.27 116 LEU A C 1
ATOM 966 O O . LEU A 1 116 ? 39.796 1.549 26.915 1.00 62.82 116 LEU A O 1
ATOM 971 N N . ASP A 1 117 ? 39.416 3.704 26.390 1.00 61.19 117 ASP A N 1
ATOM 972 C CA . ASP A 1 117 ? 39.637 4.173 27.751 1.00 64.71 117 ASP A CA 1
ATOM 973 C C . ASP A 1 117 ? 38.471 3.868 28.687 1.00 66.36 117 ASP A C 1
ATOM 974 O O . ASP A 1 117 ? 38.673 3.733 29.902 1.00 63.87 117 ASP A O 1
ATOM 979 N N . PHE A 1 118 ? 37.263 3.737 28.145 1.00 60.38 118 PHE A N 1
ATOM 980 C CA . PHE A 1 118 ? 36.081 3.550 28.965 1.00 56.94 118 PHE A CA 1
ATOM 981 C C . PHE A 1 118 ? 36.036 2.111 29.462 1.00 62.40 118 PHE A C 1
ATOM 982 O O . PHE A 1 118 ? 36.155 1.166 28.673 1.00 62.43 118 PHE A O 1
ATOM 990 N N . LYS A 1 119 ? 35.869 1.949 30.777 1.00 57.31 119 LYS A N 1
ATOM 991 C CA . LYS A 1 119 ? 35.932 0.647 31.431 1.00 61.25 119 LYS A CA 1
ATOM 992 C C . LYS A 1 119 ? 34.585 0.210 32.001 1.00 62.52 119 LYS A C 1
ATOM 993 O O . LYS A 1 119 ? 34.536 -0.476 33.023 1.00 67.14 119 LYS A O 1
ATOM 999 N N . GLY A 1 120 ? 33.487 0.609 31.360 1.00 63.00 120 GLY A N 1
ATOM 1000 C CA . GLY A 1 120 ? 32.165 0.222 31.763 1.00 58.74 120 GLY A CA 1
ATOM 1001 C C . GLY A 1 120 ? 31.569 -0.808 30.831 1.00 57.82 120 GLY A C 1
ATOM 1002 O O . GLY A 1 120 ? 32.277 -1.554 30.145 1.00 61.85 120 GLY A O 1
ATOM 1003 N N . ASN A 1 121 ? 30.240 -0.852 30.809 1.00 56.18 121 ASN A N 1
ATOM 1004 C CA . ASN A 1 121 ? 29.489 -1.849 30.054 1.00 57.22 121 ASN A CA 1
ATOM 1005 C C . ASN A 1 121 ? 28.823 -1.333 28.780 1.00 57.45 121 ASN A C 1
ATOM 1006 O O . ASN A 1 121 ? 28.597 -2.128 27.867 1.00 58.14 121 ASN A O 1
ATOM 1011 N N . LYS A 1 122 ? 28.492 -0.044 28.694 1.00 52.50 122 LYS A N 1
ATOM 1012 C CA . LYS A 1 122 ? 27.571 0.467 27.692 1.00 52.06 122 LYS A CA 1
ATOM 1013 C C . LYS A 1 122 ? 27.955 1.879 27.251 1.00 49.60 122 LYS A C 1
ATOM 1014 O O . LYS A 1 122 ? 28.198 2.748 28.087 1.00 45.60 122 LYS A O 1
ATOM 1020 N N . VAL A 1 123 ? 28.009 2.089 25.935 1.00 47.28 123 VAL A N 1
ATOM 1021 C CA . VAL A 1 123 ? 28.241 3.384 25.305 1.00 42.50 123 VAL A CA 1
ATOM 1022 C C . VAL A 1 123 ? 27.027 3.753 24.468 1.00 41.37 123 VAL A C 1
ATOM 1023 O O . VAL A 1 123 ? 26.655 3.022 23.541 1.00 41.58 123 VAL A O 1
ATOM 1027 N N . ILE A 1 124 ? 26.468 4.923 24.740 1.00 35.99 124 ILE A N 1
ATOM 1028 C CA . ILE A 1 124 ? 25.352 5.470 23.986 1.00 37.32 124 ILE A CA 1
ATOM 1029 C C . ILE A 1 124 ? 25.865 6.650 23.175 1.00 35.86 124 ILE A C 1
ATOM 1030 O O . ILE A 1 124 ? 26.307 7.643 23.754 1.00 35.88 124 ILE A O 1
ATOM 1035 N N . PHE A 1 125 ? 25.805 6.548 21.840 1.00 34.84 125 PHE A N 1
ATOM 1036 C CA . PHE A 1 125 ? 26.028 7.689 20.951 1.00 31.78 125 PHE A CA 1
ATOM 1037 C C . PHE A 1 125 ? 24.706 8.436 20.806 1.00 32.59 125 PHE A C 1
ATOM 1038 O O . PHE A 1 125 ? 23.783 7.947 20.138 1.00 31.47 125 PHE A O 1
ATOM 1046 N N . ASP A 1 126 ? 24.628 9.630 21.389 1.00 30.21 126 ASP A N 1
ATOM 1047 C CA . ASP A 1 126 ? 23.456 10.499 21.288 1.00 31.54 126 ASP A CA 1
ATOM 1048 C C . ASP A 1 126 ? 23.696 11.475 20.142 1.00 30.29 126 ASP A C 1
ATOM 1049 O O . ASP A 1 126 ? 24.557 12.351 20.250 1.00 30.57 126 ASP A O 1
ATOM 1054 N N . LEU A 1 127 ? 22.967 11.314 19.034 1.00 25.95 127 LEU A N 1
ATOM 1055 C CA . LEU A 1 127 ? 23.220 12.142 17.858 1.00 34.73 127 LEU A CA 1
ATOM 1056 C C . LEU A 1 127 ? 22.286 13.344 17.766 1.00 33.05 127 LEU A C 1
ATOM 1057 O O . LEU A 1 127 ? 22.141 13.925 16.681 1.00 31.42 127 LEU A O 1
ATOM 1062 N N . THR A 1 128 ? 21.667 13.741 18.880 1.00 29.42 128 THR A N 1
ATOM 1063 C CA . THR A 1 128 ? 20.707 14.841 18.826 1.00 31.54 128 THR A CA 1
ATOM 1064 C C . THR A 1 128 ? 21.385 16.156 18.440 1.00 31.38 128 THR A C 1
ATOM 1065 O O . THR A 1 128 ? 20.936 16.843 17.515 1.00 30.91 128 THR A O 1
ATOM 1069 N N . HIS A 1 129 ? 22.496 16.490 19.096 1.00 30.06 129 HIS A N 1
ATOM 1070 C CA . HIS A 1 129 ? 23.126 17.804 19.009 1.00 33.21 129 HIS A CA 1
ATOM 1071 C C . HIS A 1 129 ? 24.412 17.747 18.177 1.00 33.72 129 HIS A C 1
ATOM 1072 O O . HIS A 1 129 ? 24.995 16.682 17.961 1.00 29.83 129 HIS A O 1
ATOM 1079 N N . GLY A 1 130 ? 24.906 18.932 17.806 1.00 31.07 130 GLY A N 1
ATOM 1080 C CA . GLY A 1 130 ? 26.005 19.057 16.874 1.00 36.16 130 GLY A CA 1
ATOM 1081 C C . GLY A 1 130 ? 25.532 19.041 15.418 1.00 29.07 130 GLY A C 1
ATOM 1082 O O . GLY A 1 130 ? 24.351 18.884 15.109 1.00 27.90 130 GLY A O 1
ATOM 1083 N N . LEU A 1 131 ? 26.475 19.256 14.510 1.00 30.13 131 LEU A N 1
ATOM 1084 C CA . LEU A 1 131 ? 26.109 19.411 13.095 1.00 35.70 131 LEU A CA 1
ATOM 1085 C C . LEU A 1 131 ? 25.546 18.116 12.516 1.00 31.58 131 LEU A C 1
ATOM 1086 O O . LEU A 1 131 ? 25.932 17.008 12.912 1.00 31.15 131 LEU A O 1
ATOM 1091 N N . ARG A 1 132 ? 24.618 18.272 11.567 1.00 35.10 132 ARG A N 1
ATOM 1092 C CA . ARG A 1 132 ? 24.138 17.185 10.703 1.00 35.55 132 ARG A CA 1
ATOM 1093 C C . ARG A 1 132 ? 25.313 16.359 10.176 1.00 30.25 132 ARG A C 1
ATOM 1094 O O . ARG A 1 132 ? 25.275 15.126 10.124 1.00 30.54 132 ARG A O 1
ATOM 1102 N N . HIS A 1 133 ? 26.373 17.062 9.817 1.00 31.89 133 HIS A N 1
ATOM 1103 C CA . HIS A 1 133 ? 27.596 16.441 9.336 1.00 31.78 133 HIS A CA 1
ATOM 1104 C C . HIS A 1 133 ? 28.146 15.424 10.325 1.00 31.30 133 HIS A C 1
ATOM 1105 O O . HIS A 1 133 ? 28.373 14.254 9.979 1.00 30.79 133 HIS A O 1
ATOM 1112 N N . MET A 1 134 ? 28.296 15.831 11.588 1.00 33.82 134 MET A N 1
ATOM 1113 C CA . MET A 1 134 ? 28.844 14.931 12.597 1.00 29.81 134 MET A CA 1
ATOM 1114 C C . MET A 1 134 ? 27.927 13.756 12.830 1.00 31.05 134 MET A C 1
ATOM 1115 O O . MET A 1 134 ? 28.390 12.613 12.967 1.00 30.50 134 MET A O 1
ATOM 1120 N N . ALA A 1 135 ? 26.619 14.018 12.881 1.00 30.20 135 ALA A N 1
ATOM 1121 C CA . ALA A 1 135 ? 25.679 12.962 13.197 1.00 25.15 135 ALA A CA 1
ATOM 1122 C C . ALA A 1 135 ? 25.683 11.899 12.113 1.00 29.62 135 ALA A C 1
ATOM 1123 O O . ALA A 1 135 ? 25.787 10.703 12.405 1.00 34.03 135 ALA A O 1
ATOM 1125 N N . ILE A 1 136 ? 25.612 12.328 10.847 1.00 31.16 136 ILE A N 1
ATOM 1126 C CA . ILE A 1 136 ? 25.618 11.386 9.738 1.00 29.16 136 ILE A CA 1
ATOM 1127 C C . ILE A 1 136 ? 26.898 10.571 9.764 1.00 31.10 136 ILE A C 1
ATOM 1128 O O . ILE A 1 136 ? 26.868 9.335 9.696 1.00 33.54 136 ILE A O 1
ATOM 1133 N N . PHE A 1 137 ? 28.045 11.248 9.886 1.00 28.64 137 PHE A N 1
ATOM 1134 C CA . PHE A 1 137 ? 29.316 10.527 9.837 1.00 32.69 137 PHE A CA 1
ATOM 1135 C C . PHE A 1 137 ? 29.453 9.523 10.989 1.00 35.01 137 PHE A C 1
ATOM 1136 O O . PHE A 1 137 ? 29.880 8.373 10.794 1.00 36.10 137 PHE A O 1
ATOM 1144 N N . THR A 1 138 ? 29.128 9.954 12.207 1.00 32.90 138 THR A N 1
ATOM 1145 C CA . THR A 1 138 ? 29.250 9.086 13.370 1.00 31.96 138 THR A CA 1
ATOM 1146 C C . THR A 1 138 ? 28.329 7.890 13.260 1.00 35.54 138 THR A C 1
ATOM 1147 O O . THR A 1 138 ? 28.722 6.743 13.545 1.00 36.83 138 THR A O 1
ATOM 1151 N N . SER A 1 139 ? 27.081 8.146 12.865 1.00 34.70 139 SER A N 1
ATOM 1152 C CA . SER A 1 139 ? 26.140 7.059 12.668 1.00 34.44 139 SER A CA 1
ATOM 1153 C C . SER A 1 139 ? 26.712 6.057 11.682 1.00 39.99 139 SER A C 1
ATOM 1154 O O . SER A 1 139 ? 26.534 4.842 11.844 1.00 40.02 139 SER A O 1
ATOM 1157 N N . SER A 1 140 ? 27.422 6.549 10.661 1.00 34.27 140 SER A N 1
ATOM 1158 C CA . SER A 1 140 ? 27.991 5.638 9.679 1.00 43.01 140 SER A CA 1
ATOM 1159 C C . SER A 1 140 ? 29.245 4.907 10.170 1.00 41.73 140 SER A C 1
ATOM 1160 O O . SER A 1 140 ? 29.588 3.867 9.603 1.00 44.96 140 SER A O 1
ATOM 1163 N N . THR A 1 141 ? 29.924 5.400 11.207 1.00 38.10 141 THR A N 1
ATOM 1164 C CA . THR A 1 141 ? 31.111 4.693 11.708 1.00 42.27 141 THR A CA 1
ATOM 1165 C C . THR A 1 141 ? 30.831 3.803 12.916 1.00 41.50 141 THR A C 1
ATOM 1166 O O . THR A 1 141 ? 31.702 2.992 13.280 1.00 38.00 141 THR A O 1
ATOM 1170 N N . VAL A 1 142 ? 29.665 3.951 13.557 1.00 39.25 142 VAL A N 1
ATOM 1171 C CA . VAL A 1 142 ? 29.463 3.256 14.825 1.00 43.32 142 VAL A CA 1
ATOM 1172 C C . VAL A 1 142 ? 29.494 1.749 14.623 1.00 43.99 142 VAL A C 1
ATOM 1173 O O . VAL A 1 142 ? 30.001 1.018 15.472 1.00 44.29 142 VAL A O 1
ATOM 1177 N N . PHE A 1 143 ? 28.963 1.248 13.506 1.00 47.06 143 PHE A N 1
ATOM 1178 C CA . PHE A 1 143 ? 28.987 -0.205 13.337 1.00 48.76 143 PHE A CA 1
ATOM 1179 C C . PHE A 1 143 ? 30.418 -0.718 13.202 1.00 50.03 143 PHE A C 1
ATOM 1180 O O . PHE A 1 143 ? 30.745 -1.804 13.697 1.00 52.06 143 PHE A O 1
ATOM 1188 N N . TYR A 1 144 ? 31.283 0.046 12.536 1.00 49.42 144 TYR A N 1
ATOM 1189 C CA . TYR A 1 144 ? 32.699 -0.307 12.484 1.00 50.02 144 TYR A CA 1
ATOM 1190 C C . TYR A 1 144 ? 33.285 -0.366 13.879 1.00 48.98 144 TYR A C 1
ATOM 1191 O O . TYR A 1 144 ? 33.998 -1.312 14.240 1.00 54.95 144 TYR A O 1
ATOM 1200 N N . PHE A 1 145 ? 32.982 0.644 14.684 1.00 48.53 145 PHE A N 1
ATOM 1201 C CA . PHE A 1 145 ? 33.513 0.655 16.038 1.00 49.99 145 PHE A CA 1
ATOM 1202 C C . PHE A 1 145 ? 32.990 -0.532 16.825 1.00 55.20 145 PHE A C 1
ATOM 1203 O O . PHE A 1 145 ? 33.744 -1.184 17.553 1.00 57.26 145 PHE A O 1
ATOM 1211 N N . LYS A 1 146 ? 31.704 -0.837 16.668 1.00 53.53 146 LYS A N 1
ATOM 1212 C CA . LYS A 1 146 ? 31.096 -1.940 17.392 1.00 61.96 146 LYS A CA 1
ATOM 1213 C C . LYS A 1 146 ? 31.762 -3.252 17.006 1.00 67.18 146 LYS A C 1
ATOM 1214 O O . LYS A 1 146 ? 32.121 -4.052 17.874 1.00 75.10 146 LYS A O 1
ATOM 1220 N N . ASN A 1 147 ? 32.071 -3.415 15.723 1.00 56.51 147 ASN A N 1
ATOM 1221 C CA . ASN A 1 147 ? 32.754 -4.622 15.283 1.00 60.81 147 ASN A CA 1
ATOM 1222 C C . ASN A 1 147 ? 34.143 -4.722 15.896 1.00 64.47 147 ASN A C 1
ATOM 1223 O O . ASN A 1 147 ? 34.559 -5.801 16.327 1.00 73.82 147 ASN A O 1
ATOM 1228 N N . LEU A 1 148 ? 34.873 -3.613 15.964 1.00 64.06 148 LEU A N 1
ATOM 1229 C CA . LEU A 1 148 ? 36.193 -3.666 16.589 1.00 67.72 148 LEU A CA 1
ATOM 1230 C C . LEU A 1 148 ? 36.116 -3.919 18.104 1.00 77.65 148 LEU A C 1
ATOM 1231 O O . LEU A 1 148 ? 36.781 -4.821 18.642 1.00 84.61 148 LEU A O 1
ATOM 1236 N N . MET A 1 149 ? 35.237 -3.201 18.798 1.00 77.50 149 MET A N 1
ATOM 1237 C CA . MET A 1 149 ? 35.332 -3.132 20.252 1.00 87.13 149 MET A CA 1
ATOM 1238 C C . MET A 1 149 ? 34.445 -4.133 20.974 1.00 99.58 149 MET A C 1
ATOM 1239 O O . MET A 1 149 ? 34.888 -4.726 21.961 1.00 103.67 149 MET A O 1
ATOM 1244 N N . GLU A 1 150 ? 33.213 -4.349 20.501 1.00 118.12 150 GLU A N 1
ATOM 1245 C CA . GLU A 1 150 ? 32.365 -5.366 21.108 1.00 119.90 150 GLU A CA 1
ATOM 1246 C C . GLU A 1 150 ? 33.128 -6.679 21.184 1.00 124.13 150 GLU A C 1
ATOM 1247 O O . GLU A 1 150 ? 32.933 -7.474 22.111 1.00 125.81 150 GLU A O 1
ATOM 1253 N N . LYS A 1 151 ? 33.990 -6.931 20.199 1.00 109.67 151 LYS A N 1
ATOM 1254 C CA . LYS A 1 151 ? 34.819 -8.123 20.261 1.00 108.59 151 LYS A CA 1
ATOM 1255 C C . LYS A 1 151 ? 36.007 -7.894 21.194 1.00 108.66 151 LYS A C 1
ATOM 1256 O O . LYS A 1 151 ? 36.207 -8.659 22.141 1.00 112.17 151 LYS A O 1
ATOM 1258 N N . ALA A 1 152 ? 36.776 -6.809 20.984 1.00 116.73 152 ALA A N 1
ATOM 1259 C CA . ALA A 1 152 ? 37.960 -6.585 21.823 1.00 113.23 152 ALA A CA 1
ATOM 1260 C C . ALA A 1 152 ? 37.582 -6.285 23.278 1.00 116.94 152 ALA A C 1
ATOM 1261 O O . ALA A 1 152 ? 38.119 -6.900 24.209 1.00 112.99 152 ALA A O 1
ATOM 1263 N N . ASN A 1 153 ? 36.647 -5.361 23.492 1.00 108.00 153 ASN A N 1
ATOM 1264 C CA . ASN A 1 153 ? 36.178 -4.957 24.813 1.00 101.68 153 ASN A CA 1
ATOM 1265 C C . ASN A 1 153 ? 34.772 -5.497 25.028 1.00 100.04 153 ASN A C 1
ATOM 1266 O O . ASN A 1 153 ? 34.148 -6.052 24.124 1.00 105.40 153 ASN A O 1
ATOM 1271 N N . LYS A 1 154 ? 34.286 -5.399 26.258 1.00 88.86 154 LYS A N 1
ATOM 1272 C CA . LYS A 1 154 ? 32.938 -5.872 26.547 1.00 86.09 154 LYS A CA 1
ATOM 1273 C C . LYS A 1 154 ? 32.014 -4.661 26.604 1.00 81.12 154 LYS A C 1
ATOM 1274 O O . LYS A 1 154 ? 31.472 -4.307 27.647 1.00 80.50 154 LYS A O 1
ATOM 1280 N N . LEU A 1 155 ? 31.799 -4.040 25.460 1.00 75.74 155 LEU A N 1
ATOM 1281 C CA . LEU A 1 155 ? 30.999 -2.843 25.446 1.00 68.66 155 LEU A CA 1
ATOM 1282 C C . LEU A 1 155 ? 29.782 -2.988 24.590 1.00 71.78 155 LEU A C 1
ATOM 1283 O O . LEU A 1 155 ? 29.853 -3.490 23.485 1.00 80.13 155 LEU A O 1
ATOM 1288 N N . GLU A 1 156 ? 28.652 -2.550 25.100 1.00 63.17 156 GLU A N 1
ATOM 1289 C CA . GLU A 1 156 ? 27.460 -2.557 24.310 1.00 62.63 156 GLU A CA 1
ATOM 1290 C C . GLU A 1 156 ? 27.297 -1.151 23.796 1.00 57.40 156 GLU A C 1
ATOM 1291 O O . GLU A 1 156 ? 27.256 -0.206 24.560 1.00 55.21 156 GLU A O 1
ATOM 1297 N N . MET A 1 157 ? 27.235 -1.009 22.492 1.00 54.90 157 MET A N 1
ATOM 1298 C CA . MET A 1 157 ? 27.105 0.289 21.905 1.00 52.47 157 MET A CA 1
ATOM 1299 C C . MET A 1 157 ? 25.714 0.513 21.395 1.00 53.91 157 MET A C 1
ATOM 1300 O O . MET A 1 157 ? 25.126 -0.362 20.798 1.00 56.86 157 MET A O 1
ATOM 1305 N N . LYS A 1 158 ? 25.178 1.692 21.639 1.00 44.76 158 LYS A N 1
ATOM 1306 C CA . LYS A 1 158 ? 23.893 2.001 21.086 1.00 44.99 158 LYS A CA 1
ATOM 1307 C C . LYS A 1 158 ? 23.890 3.367 20.458 1.00 40.03 158 LYS A C 1
ATOM 1308 O O . LYS A 1 158 ? 24.659 4.221 20.848 1.00 40.89 158 LYS A O 1
ATOM 1314 N N . ILE A 1 159 ? 23.048 3.558 19.461 1.00 41.59 159 ILE A N 1
ATOM 1315 C CA . ILE A 1 159 ? 22.906 4.851 18.836 1.00 38.42 159 ILE A CA 1
ATOM 1316 C C . ILE A 1 159 ? 21.501 5.350 19.056 1.00 37.46 159 ILE A C 1
ATOM 1317 O O . ILE A 1 159 ? 20.540 4.663 18.755 1.00 37.35 159 ILE A O 1
ATOM 1322 N N . VAL A 1 160 ? 21.379 6.547 19.589 1.00 32.26 160 VAL A N 1
ATOM 1323 C CA . VAL A 1 160 ? 20.081 7.113 19.858 1.00 33.75 160 VAL A CA 1
ATOM 1324 C C . VAL A 1 160 ? 20.036 8.584 19.573 1.00 33.29 160 VAL A C 1
ATOM 1325 O O . VAL A 1 160 ? 21.064 9.217 19.442 1.00 36.98 160 VAL A O 1
ATOM 1329 N N . TYR A 1 161 ? 18.843 9.139 19.430 1.00 32.24 161 TYR A N 1
ATOM 1330 C CA . TYR A 1 161 ? 18.793 10.593 19.321 1.00 34.42 161 TYR A CA 1
ATOM 1331 C C . TYR A 1 161 ? 17.373 11.065 19.544 1.00 33.52 161 TYR A C 1
ATOM 1332 O O . TYR A 1 161 ? 16.409 10.337 19.269 1.00 32.55 161 TYR A O 1
ATOM 1341 N N . GLY A 1 162 ? 17.259 12.286 20.058 1.00 32.13 162 GLY A N 1
ATOM 1342 C CA . GLY A 1 162 ? 15.942 12.863 20.185 1.00 37.29 162 GLY A CA 1
ATOM 1343 C C . GLY A 1 162 ? 15.488 13.426 18.862 1.00 33.14 162 GLY A C 1
ATOM 1344 O O . GLY A 1 162 ? 16.057 14.405 18.386 1.00 34.76 162 GLY A O 1
ATOM 1345 N N . ALA A 1 163 ? 14.412 12.883 18.310 1.00 31.89 163 ALA A N 1
ATOM 1346 C CA . ALA A 1 163 ? 13.937 13.302 17.000 1.00 36.84 163 ALA A CA 1
ATOM 1347 C C . ALA A 1 163 ? 13.000 14.505 17.135 1.00 37.28 163 ALA A C 1
ATOM 1348 O O . ALA A 1 163 ? 11.786 14.420 16.939 1.00 37.77 163 ALA A O 1
ATOM 1350 N N . TYR A 1 164 ? 13.593 15.655 17.473 1.00 33.78 164 TYR A N 1
ATOM 1351 C CA . TYR A 1 164 ? 12.777 16.857 17.656 1.00 36.56 164 TYR A CA 1
ATOM 1352 C C . TYR A 1 164 ? 12.070 17.288 16.376 1.00 38.41 164 TYR A C 1
ATOM 1353 O O . TYR A 1 164 ? 11.007 17.904 16.441 1.00 42.99 164 TYR A O 1
ATOM 1362 N N . GLU A 1 165 ? 12.611 16.957 15.210 1.00 37.35 165 GLU A N 1
ATOM 1363 C CA . GLU A 1 165 ? 11.942 17.354 13.979 1.00 39.69 165 GLU A CA 1
ATOM 1364 C C . GLU A 1 165 ? 10.552 16.753 13.842 1.00 41.35 165 GLU A C 1
ATOM 1365 O O . GLU A 1 165 ? 9.764 17.259 13.045 1.00 44.26 165 GLU A O 1
ATOM 1371 N N . ILE A 1 166 ? 10.261 15.652 14.540 1.00 40.03 166 ILE A N 1
ATOM 1372 C CA . ILE A 1 166 ? 8.959 14.996 14.479 1.00 41.95 166 ILE A CA 1
ATOM 1373 C C . ILE A 1 166 ? 8.228 15.092 15.809 1.00 43.24 166 ILE A C 1
ATOM 1374 O O . ILE A 1 166 ? 7.231 14.385 16.024 1.00 44.58 166 ILE A O 1
ATOM 1379 N N . GLY A 1 167 ? 8.675 15.982 16.698 1.00 46.49 167 GLY A N 1
ATOM 1380 C CA . GLY A 1 167 ? 8.116 16.020 18.031 1.00 44.11 167 GLY A CA 1
ATOM 1381 C C . GLY A 1 167 ? 6.775 16.718 18.110 1.00 48.05 167 GLY A C 1
ATOM 1382 O O . GLY A 1 167 ? 6.447 17.602 17.326 1.00 51.62 167 GLY A O 1
ATOM 1383 N N . GLU A 1 168 ? 6.000 16.280 19.096 1.00 51.23 168 GLU A N 1
ATOM 1384 C CA . GLU A 1 168 ? 4.714 16.863 19.423 1.00 53.55 168 GLU A CA 1
ATOM 1385 C C . GLU A 1 168 ? 4.885 18.250 20.034 1.00 56.12 168 GLU A C 1
ATOM 1386 O O . GLU A 1 168 ? 5.789 18.482 20.838 1.00 57.68 168 GLU A O 1
ATOM 1392 N N . GLU A 1 169 ? 4.016 19.177 19.652 1.00 60.31 169 GLU A N 1
ATOM 1393 C CA . GLU A 1 169 ? 4.074 20.546 20.144 1.00 64.62 169 GLU A CA 1
ATOM 1394 C C . GLU A 1 169 ? 3.124 20.812 21.308 1.00 70.60 169 GLU A C 1
ATOM 1395 O O . GLU A 1 169 ? 1.903 20.685 21.168 1.00 73.64 169 GLU A O 1
ATOM 1401 N N . ILE A 1 170 ? 3.713 21.119 22.471 1.00 73.91 170 ILE A N 1
ATOM 1402 C CA . ILE A 1 170 ? 3.036 21.627 23.662 1.00 77.27 170 ILE A CA 1
ATOM 1403 C C . ILE A 1 170 ? 2.809 23.156 23.648 1.00 83.85 170 ILE A C 1
ATOM 1404 O O . ILE A 1 170 ? 1.660 23.601 23.771 1.00 86.18 170 ILE A O 1
ATOM 1409 N N . GLU A 1 171 ? 3.891 23.953 23.473 1.00 88.83 171 GLU A N 1
ATOM 1410 C CA . GLU A 1 171 ? 3.958 25.415 23.608 1.00 90.86 171 GLU A CA 1
ATOM 1411 C C . GLU A 1 171 ? 4.998 25.950 22.624 1.00 97.15 171 GLU A C 1
ATOM 1412 O O . GLU A 1 171 ? 5.519 25.240 21.749 1.00 93.12 171 GLU A O 1
ATOM 1418 N N . LYS A 1 172 ? 5.233 27.246 22.736 1.00 108.12 172 LYS A N 1
ATOM 1419 C CA . LYS A 1 172 ? 6.253 27.879 21.927 1.00 108.42 172 LYS A CA 1
ATOM 1420 C C . LYS A 1 172 ? 7.497 27.035 22.067 1.00 104.95 172 LYS A C 1
ATOM 1421 O O . LYS A 1 172 ? 7.893 26.774 23.201 1.00 104.04 172 LYS A O 1
ATOM 1427 N N . ASN A 1 173 ? 8.102 26.545 20.976 1.00 109.08 173 ASN A N 1
ATOM 1428 C CA . ASN A 1 173 ? 9.463 26.057 21.155 1.00 107.97 173 ASN A CA 1
ATOM 1429 C C . ASN A 1 173 ? 9.587 25.034 22.287 1.00 103.59 173 ASN A C 1
ATOM 1430 O O . ASN A 1 173 ? 10.699 24.752 22.757 1.00 101.45 173 ASN A O 1
ATOM 1435 N N . LEU A 1 174 ? 8.457 24.537 22.786 1.00 90.03 174 LEU A N 1
ATOM 1436 C CA . LEU A 1 174 ? 8.419 23.470 23.770 1.00 80.00 174 LEU A CA 1
ATOM 1437 C C . LEU A 1 174 ? 7.758 22.263 23.126 1.00 74.74 174 LEU A C 1
ATOM 1438 O O . LEU A 1 174 ? 6.580 22.310 22.751 1.00 78.47 174 LEU A O 1
ATOM 1443 N N . LYS A 1 175 ? 8.524 21.193 22.992 1.00 65.11 175 LYS A N 1
ATOM 1444 C CA . LYS A 1 175 ? 8.092 20.016 22.263 1.00 61.00 175 LYS A CA 1
ATOM 1445 C C . LYS A 1 175 ? 8.290 18.761 23.099 1.00 53.87 175 LYS A C 1
ATOM 1446 O O . LYS A 1 175 ? 9.313 18.595 23.767 1.00 51.01 175 LYS A O 1
ATOM 1452 N N . LYS A 1 176 ? 7.304 17.877 23.023 1.00 54.02 176 LYS A N 1
ATOM 1453 C CA . LYS A 1 176 ? 7.444 16.479 23.409 1.00 50.74 176 LYS A CA 1
ATOM 1454 C C . LYS A 1 176 ? 8.204 15.749 22.302 1.00 48.85 176 LYS A C 1
ATOM 1455 O O . LYS A 1 176 ? 7.743 15.705 21.153 1.00 47.51 176 LYS A O 1
ATOM 1461 N N . VAL A 1 177 ? 9.392 15.202 22.619 1.00 45.20 177 VAL A N 1
ATOM 1462 C CA . VAL A 1 177 ? 10.293 14.668 21.644 1.00 44.26 177 VAL A CA 1
ATOM 1463 C C . VAL A 1 177 ? 10.689 13.222 22.012 1.00 46.11 177 VAL A C 1
ATOM 1464 O O . VAL A 1 177 ? 11.321 13.029 23.054 1.00 45.68 177 VAL A O 1
ATOM 1468 N N . PRO A 1 178 ? 10.408 12.229 21.192 1.00 44.44 178 PRO A N 1
ATOM 1469 C CA . PRO A 1 178 ? 10.868 10.871 21.516 1.00 43.58 178 PRO A CA 1
ATOM 1470 C C . PRO A 1 178 ? 12.353 10.683 21.233 1.00 44.39 178 PRO A C 1
ATOM 1471 O O . PRO A 1 178 ? 12.881 11.121 20.205 1.00 40.20 178 PRO A O 1
ATOM 1475 N N . ILE A 1 179 ? 13.031 10.030 22.168 1.00 43.88 179 ILE A N 1
ATOM 1476 C CA . ILE A 1 179 ? 14.381 9.561 21.912 1.00 40.91 179 ILE A CA 1
ATOM 1477 C C . ILE A 1 179 ? 14.223 8.233 21.195 1.00 41.38 179 ILE A C 1
ATOM 1478 O O . ILE A 1 179 ? 13.632 7.297 21.726 1.00 43.07 179 ILE A O 1
ATOM 1483 N N . LEU A 1 180 ? 14.665 8.186 19.955 1.00 39.86 180 LEU A N 1
ATOM 1484 C CA . LEU A 1 180 ? 14.615 6.978 19.163 1.00 42.00 180 LEU A CA 1
ATOM 1485 C C . LEU A 1 180 ? 15.922 6.235 19.341 1.00 38.77 180 LEU A C 1
ATOM 1486 O O . LEU A 1 180 ? 16.990 6.852 19.390 1.00 38.38 180 LEU A O 1
ATOM 1491 N N . ASP A 1 181 ? 15.822 4.916 19.443 1.00 38.94 181 ASP A N 1
ATOM 1492 C CA . ASP A 1 181 ? 16.959 4.009 19.478 1.00 42.15 181 ASP A CA 1
ATOM 1493 C C . ASP A 1 181 ? 16.997 3.275 18.141 1.00 42.19 181 ASP A C 1
ATOM 1494 O O . ASP A 1 181 ? 16.033 2.595 17.787 1.00 40.82 181 ASP A O 1
ATOM 1499 N N . ILE A 1 182 ? 18.063 3.461 17.372 1.00 35.78 182 ILE A N 1
ATOM 1500 C CA . ILE A 1 182 ? 18.182 2.764 16.099 1.00 46.63 182 ILE A CA 1
ATOM 1501 C C . ILE A 1 182 ? 19.326 1.743 16.107 1.00 49.90 182 ILE A C 1
ATOM 1502 O O . ILE A 1 182 ? 19.831 1.391 15.052 1.00 52.50 182 ILE A O 1
ATOM 1507 N N . THR A 1 183 ? 19.733 1.239 17.274 1.00 47.80 183 THR A N 1
ATOM 1508 C CA . THR A 1 183 ? 20.842 0.282 17.309 1.00 50.97 183 THR A CA 1
ATOM 1509 C C . THR A 1 183 ? 20.571 -0.943 16.447 1.00 51.80 183 THR A C 1
ATOM 1510 O O . THR A 1 183 ? 21.453 -1.408 15.700 1.00 54.99 183 THR A O 1
ATOM 1514 N N . GLN A 1 184 ? 19.347 -1.467 16.532 1.00 50.79 184 GLN A N 1
ATOM 1515 C CA . GLN A 1 184 ? 18.983 -2.666 15.792 1.00 52.81 184 GLN A CA 1
ATOM 1516 C C . GLN A 1 184 ? 19.277 -2.508 14.307 1.00 52.79 184 GLN A C 1
ATOM 1517 O O . GLN A 1 184 ? 19.790 -3.425 13.644 1.00 48.70 184 GLN A O 1
ATOM 1523 N N . THR A 1 185 ? 18.980 -1.335 13.781 1.00 50.41 185 THR A N 1
ATOM 1524 C CA . THR A 1 185 ? 19.143 -1.111 12.361 1.00 53.73 185 THR A CA 1
ATOM 1525 C C . THR A 1 185 ? 20.617 -1.044 11.982 1.00 60.33 185 THR A C 1
ATOM 1526 O O . THR A 1 185 ? 20.997 -1.499 10.892 1.00 56.20 185 THR A O 1
ATOM 1530 N N . LEU A 1 186 ? 21.473 -0.554 12.884 1.00 78.71 186 LEU A N 1
ATOM 1531 C CA . LEU A 1 186 ? 22.900 -0.645 12.610 1.00 79.04 186 LEU A CA 1
ATOM 1532 C C . LEU A 1 186 ? 23.322 -2.096 12.496 1.00 78.24 186 LEU A C 1
ATOM 1533 O O . LEU A 1 186 ? 24.181 -2.439 11.675 1.00 79.66 186 LEU A O 1
ATOM 1538 N N . GLU A 1 187 ? 22.769 -2.955 13.339 1.00 58.52 187 GLU A N 1
ATOM 1539 C CA . GLU A 1 187 ? 23.248 -4.332 13.382 1.00 56.47 187 GLU A CA 1
ATOM 1540 C C . GLU A 1 187 ? 22.572 -5.284 12.394 1.00 52.89 187 GLU A C 1
ATOM 1541 O O . GLU A 1 187 ? 22.951 -6.460 12.351 1.00 53.19 187 GLU A O 1
ATOM 1547 N N . LEU A 1 188 ? 21.552 -4.845 11.656 1.00 50.40 188 LEU A N 1
ATOM 1548 C CA . LEU A 1 188 ? 20.792 -5.780 10.822 1.00 48.92 188 LEU A CA 1
ATOM 1549 C C . LEU A 1 188 ? 21.650 -6.691 9.927 1.00 47.97 188 LEU A C 1
ATOM 1550 O O . LEU A 1 188 ? 21.307 -7.862 9.728 1.00 44.14 188 LEU A O 1
ATOM 1555 N N . SER A 1 189 ? 22.773 -6.189 9.400 1.00 46.09 189 SER A N 1
ATOM 1556 C CA . SER A 1 189 ? 23.648 -6.993 8.548 1.00 43.70 189 SER A CA 1
ATOM 1557 C C . SER A 1 189 ? 24.038 -8.337 9.169 1.00 43.65 189 SER A C 1
ATOM 1558 O O . SER A 1 189 ? 24.315 -9.297 8.437 1.00 40.56 189 SER A O 1
ATOM 1561 N N . ASP A 1 190 ? 24.078 -8.428 10.500 1.00 43.33 190 ASP A N 1
ATOM 1562 C CA . ASP A 1 190 ? 24.420 -9.694 11.154 1.00 42.10 190 ASP A CA 1
ATOM 1563 C C . ASP A 1 190 ? 23.453 -10.812 10.785 1.00 40.87 190 ASP A C 1
ATOM 1564 O O . ASP A 1 190 ? 23.871 -11.967 10.634 1.00 38.44 190 ASP A O 1
ATOM 1569 N N . LEU A 1 191 ? 22.157 -10.498 10.650 1.00 35.61 191 LEU A N 1
ATOM 1570 C CA . LEU A 1 191 ? 21.192 -11.506 10.209 1.00 39.00 191 LEU A CA 1
ATOM 1571 C C . LEU A 1 191 ? 21.609 -12.128 8.880 1.00 38.45 191 LEU A C 1
ATOM 1572 O O . LEU A 1 191 ? 21.653 -13.360 8.734 1.00 38.08 191 LEU A O 1
ATOM 1577 N N . THR A 1 192 ? 21.900 -11.274 7.891 1.00 37.30 192 THR A N 1
ATOM 1578 C CA . THR A 1 192 ? 22.296 -11.751 6.575 1.00 41.77 192 THR A CA 1
ATOM 1579 C C . THR A 1 192 ? 23.581 -12.554 6.645 1.00 38.98 192 THR A C 1
ATOM 1580 O O . THR A 1 192 ? 23.667 -13.645 6.081 1.00 38.36 192 THR A O 1
ATOM 1584 N N . ILE A 1 193 ? 24.592 -12.026 7.335 1.00 37.85 193 ILE A N 1
ATOM 1585 C CA . ILE A 1 193 ? 25.879 -12.711 7.382 1.00 39.11 193 ILE A CA 1
ATOM 1586 C C . ILE A 1 193 ? 25.715 -14.091 8.003 1.00 41.04 193 ILE A C 1
ATOM 1587 O O . ILE A 1 193 ? 26.302 -15.074 7.531 1.00 39.48 193 ILE A O 1
ATOM 1592 N N . ALA A 1 194 ? 24.932 -14.186 9.082 1.00 36.17 194 ALA A N 1
ATOM 1593 C CA . ALA A 1 194 ? 24.756 -15.471 9.737 1.00 39.26 194 ALA A CA 1
ATOM 1594 C C . ALA A 1 194 ? 24.095 -16.466 8.797 1.00 38.47 194 ALA A C 1
ATOM 1595 O O . ALA A 1 194 ? 24.510 -17.627 8.717 1.00 37.37 194 ALA A O 1
ATOM 1597 N N . LEU A 1 195 ? 23.047 -16.037 8.086 1.00 37.05 195 LEU A N 1
ATOM 1598 C CA . LEU A 1 195 ? 22.408 -16.971 7.166 1.00 35.45 195 LEU A CA 1
ATOM 1599 C C . LEU A 1 195 ? 23.381 -17.383 6.069 1.00 39.39 195 LEU A C 1
ATOM 1600 O O . LEU A 1 195 ? 23.441 -18.550 5.666 1.00 37.04 195 LEU A O 1
ATOM 1605 N N . GLU A 1 196 ? 24.185 -16.432 5.619 1.00 38.79 196 GLU A N 1
ATOM 1606 C CA . GLU A 1 196 ? 25.197 -16.672 4.608 1.00 40.95 196 GLU A CA 1
ATOM 1607 C C . GLU A 1 196 ? 26.151 -17.774 5.044 1.00 40.62 196 GLU A C 1
ATOM 1608 O O . GLU A 1 196 ? 26.434 -18.713 4.286 1.00 37.20 196 GLU A O 1
ATOM 1614 N N . GLU A 1 197 ? 26.641 -17.674 6.279 1.00 40.64 197 GLU A N 1
ATOM 1615 C CA . GLU A 1 197 ? 27.630 -18.623 6.774 1.00 39.64 197 GLU A CA 1
ATOM 1616 C C . GLU A 1 197 ? 27.012 -19.984 7.010 1.00 38.81 197 GLU A C 1
ATOM 1617 O O . GLU A 1 197 ? 27.623 -21.015 6.700 1.00 42.12 197 GLU A O 1
ATOM 1623 N N . PHE A 1 198 ? 25.795 -20.007 7.547 1.00 38.92 198 PHE A N 1
ATOM 1624 C CA . PHE A 1 198 ? 25.133 -21.280 7.798 1.00 40.57 198 PHE A CA 1
ATOM 1625 C C . PHE A 1 198 ? 24.862 -21.998 6.485 1.00 37.83 198 PHE A C 1
ATOM 1626 O O . PHE A 1 198 ? 25.176 -23.180 6.329 1.00 40.57 198 PHE A O 1
ATOM 1634 N N . GLU A 1 199 ? 24.337 -21.280 5.505 1.00 38.38 199 GLU A N 1
ATOM 1635 C CA . GLU A 1 199 ? 24.029 -21.910 4.232 1.00 43.60 199 GLU A CA 1
ATOM 1636 C C . GLU A 1 199 ? 25.295 -22.364 3.518 1.00 39.09 199 GLU A C 1
ATOM 1637 O O . GLU A 1 199 ? 25.365 -23.490 3.030 1.00 39.51 199 GLU A O 1
ATOM 1643 N N . ARG A 1 200 ? 26.306 -21.506 3.427 1.00 41.15 200 ARG A N 1
ATOM 1644 C CA . ARG A 1 200 ? 27.446 -21.892 2.600 1.00 49.70 200 ARG A CA 1
ATOM 1645 C C . ARG A 1 200 ? 28.332 -22.927 3.280 1.00 44.15 200 ARG A C 1
ATOM 1646 O O . ARG A 1 200 ? 28.881 -23.801 2.603 1.00 44.74 200 ARG A O 1
ATOM 1654 N N . TYR A 1 201 ? 28.511 -22.833 4.603 1.00 42.07 201 TYR A N 1
ATOM 1655 C CA . TYR A 1 201 ? 29.481 -23.683 5.271 1.00 42.68 201 TYR A CA 1
ATOM 1656 C C . TYR A 1 201 ? 28.935 -24.503 6.425 1.00 41.88 201 TYR A C 1
ATOM 1657 O O . TYR A 1 201 ? 29.693 -25.279 7.018 1.00 43.41 201 TYR A O 1
ATOM 1666 N N . GLY A 1 202 ? 27.664 -24.347 6.778 1.00 39.53 202 GLY A N 1
ATOM 1667 C CA . GLY A 1 202 ? 27.181 -25.019 7.962 1.00 41.96 202 GLY A CA 1
ATOM 1668 C C . GLY A 1 202 ? 27.692 -24.413 9.246 1.00 44.67 202 GLY A C 1
ATOM 1669 O O . GLY A 1 202 ? 27.543 -25.016 10.313 1.00 42.33 202 GLY A O 1
ATOM 1670 N N . ILE A 1 203 ? 28.242 -23.203 9.178 1.00 42.47 203 ILE A N 1
ATOM 1671 C CA . ILE A 1 203 ? 28.771 -22.533 10.359 1.00 42.12 203 ILE A CA 1
ATOM 1672 C C . ILE A 1 203 ? 27.597 -21.957 11.126 1.00 39.67 203 ILE A C 1
ATOM 1673 O O . ILE A 1 203 ? 26.744 -21.265 10.562 1.00 40.20 203 ILE A O 1
ATOM 1678 N N . THR A 1 204 ? 27.569 -22.211 12.415 1.00 41.61 204 THR A N 1
ATOM 1679 C CA . THR A 1 204 ? 26.384 -21.975 13.204 1.00 40.28 204 THR A CA 1
ATOM 1680 C C . THR A 1 204 ? 26.578 -20.900 14.266 1.00 40.53 204 THR A C 1
ATOM 1681 O O . THR A 1 204 ? 25.588 -20.385 14.799 1.00 40.76 204 THR A O 1
ATOM 1685 N N . GLU A 1 205 ? 27.816 -20.470 14.488 1.00 37.90 205 GLU A N 1
ATOM 1686 C CA . GLU A 1 205 ? 28.161 -19.580 15.596 1.00 41.10 205 GLU A CA 1
ATOM 1687 C C . GLU A 1 205 ? 27.440 -18.237 15.495 1.00 40.35 205 GLU A C 1
ATOM 1688 O O . GLU A 1 205 ? 26.809 -17.768 16.464 1.00 40.23 205 GLU A O 1
ATOM 1694 N N . ARG A 1 206 ? 27.496 -17.609 14.322 1.00 38.18 206 ARG A N 1
ATOM 1695 C CA . ARG A 1 206 ? 26.808 -16.332 14.188 1.00 41.51 206 ARG A CA 1
ATOM 1696 C C . ARG A 1 206 ? 25.296 -16.499 14.299 1.00 37.72 206 ARG A C 1
ATOM 1697 O O . ARG A 1 206 ? 24.624 -15.615 14.831 1.00 37.21 206 ARG A O 1
ATOM 1705 N N . MET A 1 207 ? 24.739 -17.594 13.770 1.00 36.81 207 MET A N 1
ATOM 1706 C CA . MET A 1 207 ? 23.307 -17.848 13.946 1.00 40.56 207 MET A CA 1
ATOM 1707 C C . MET A 1 207 ? 22.922 -17.884 15.418 1.00 38.60 207 MET A C 1
ATOM 1708 O O . MET A 1 207 ? 21.905 -17.308 15.808 1.00 37.16 207 MET A O 1
ATOM 1713 N N . ILE A 1 208 ? 23.717 -18.557 16.248 1.00 37.76 208 ILE A N 1
ATOM 1714 C CA . ILE A 1 208 ? 23.383 -18.635 17.663 1.00 37.03 208 ILE A CA 1
ATOM 1715 C C . ILE A 1 208 ? 23.441 -17.246 18.297 1.00 40.42 208 ILE A C 1
ATOM 1716 O O . ILE A 1 208 ? 22.521 -16.835 19.028 1.00 40.24 208 ILE A O 1
ATOM 1721 N N . ILE A 1 209 ? 24.498 -16.483 17.996 1.00 40.21 209 ILE A N 1
ATOM 1722 C CA . ILE A 1 209 ? 24.614 -15.133 18.554 1.00 37.43 209 ILE A CA 1
ATOM 1723 C C . ILE A 1 209 ? 23.443 -14.256 18.107 1.00 37.75 209 ILE A C 1
ATOM 1724 O O . ILE A 1 209 ? 22.870 -13.478 18.894 1.00 39.84 209 ILE A O 1
ATOM 1729 N N . VAL A 1 210 ? 23.051 -14.393 16.847 1.00 36.50 210 VAL A N 1
ATOM 1730 C CA . VAL A 1 210 ? 21.917 -13.649 16.326 1.00 34.80 210 VAL A CA 1
ATOM 1731 C C . VAL A 1 210 ? 20.638 -14.032 17.051 1.00 38.71 210 VAL A C 1
ATOM 1732 O O . VAL A 1 210 ? 19.808 -13.173 17.357 1.00 37.60 210 VAL A O 1
ATOM 1736 N N . LEU A 1 211 ? 20.421 -15.331 17.271 1.00 39.07 211 LEU A N 1
ATOM 1737 C CA . LEU A 1 211 ? 19.215 -15.780 17.965 1.00 37.11 211 LEU A CA 1
ATOM 1738 C C . LEU A 1 211 ? 19.166 -15.196 19.375 1.00 39.44 211 LEU A C 1
ATOM 1739 O O . LEU A 1 211 ? 18.093 -14.854 19.894 1.00 37.60 211 LEU A O 1
ATOM 1744 N N . LYS A 1 212 ? 20.318 -15.105 20.028 1.00 36.36 212 LYS A N 1
ATOM 1745 C CA . LYS A 1 212 ? 20.330 -14.485 21.349 1.00 42.51 212 LYS A CA 1
ATOM 1746 C C . LYS A 1 212 ? 19.882 -13.023 21.270 1.00 42.65 212 LYS A C 1
ATOM 1747 O O . LYS A 1 212 ? 18.998 -12.583 22.035 1.00 41.40 212 LYS A O 1
ATOM 1753 N N . ASN A 1 213 ? 20.458 -12.258 20.320 1.00 39.68 213 ASN A N 1
ATOM 1754 C CA . ASN A 1 213 ? 20.087 -10.842 20.203 1.00 37.75 213 ASN A CA 1
ATOM 1755 C C . ASN A 1 213 ? 18.634 -10.675 19.793 1.00 37.76 213 ASN A C 1
ATOM 1756 O O . ASN A 1 213 ? 17.978 -9.704 20.190 1.00 40.79 213 ASN A O 1
ATOM 1761 N N . ILE A 1 214 ? 18.133 -11.575 18.955 1.00 37.54 214 ILE A N 1
ATOM 1762 C CA . ILE A 1 214 ? 16.744 -11.502 18.535 1.00 40.39 214 ILE A CA 1
ATOM 1763 C C . ILE A 1 214 ? 15.827 -11.744 19.718 1.00 41.85 214 ILE A C 1
ATOM 1764 O O . ILE A 1 214 ? 14.805 -11.073 19.862 1.00 43.10 214 ILE A O 1
ATOM 1769 N N . GLN A 1 215 ? 16.154 -12.734 20.553 1.00 40.66 215 GLN A N 1
ATOM 1770 C CA . GLN A 1 215 ? 15.390 -12.960 21.775 1.00 42.08 215 GLN A CA 1
ATOM 1771 C C . GLN A 1 215 ? 15.320 -11.694 22.622 1.00 43.71 215 GLN A C 1
ATOM 1772 O O . GLN A 1 215 ? 14.246 -11.311 23.104 1.00 42.43 215 GLN A O 1
ATOM 1778 N N . LYS A 1 216 ? 16.465 -11.049 22.841 1.00 43.30 216 LYS A N 1
ATOM 1779 C CA . LYS A 1 216 ? 16.447 -9.833 23.654 1.00 44.43 216 LYS A CA 1
ATOM 1780 C C . LYS A 1 216 ? 15.521 -8.789 23.031 1.00 48.56 216 LYS A C 1
ATOM 1781 O O . LYS A 1 216 ? 14.707 -8.167 23.729 1.00 47.16 216 LYS A O 1
ATOM 1787 N N . ILE A 1 217 ? 15.633 -8.584 21.714 1.00 43.42 217 ILE A N 1
ATOM 1788 C CA . ILE A 1 217 ? 14.796 -7.584 21.054 1.00 45.08 217 ILE A CA 1
ATOM 1789 C C . ILE A 1 217 ? 13.316 -7.941 21.188 1.00 48.20 217 ILE A C 1
ATOM 1790 O O . ILE A 1 217 ? 12.492 -7.116 21.596 1.00 52.34 217 ILE A O 1
ATOM 1795 N N . VAL A 1 218 ? 12.963 -9.190 20.880 1.00 46.60 218 VAL A N 1
ATOM 1796 C CA . VAL A 1 218 ? 11.560 -9.588 20.786 1.00 45.63 218 VAL A CA 1
ATOM 1797 C C . VAL A 1 218 ? 10.884 -9.614 22.153 1.00 51.31 218 VAL A C 1
ATOM 1798 O O . VAL A 1 218 ? 9.667 -9.407 22.250 1.00 52.87 218 VAL A O 1
ATOM 1802 N N . ALA A 1 219 ? 11.643 -9.866 23.228 1.00 50.23 219 ALA A N 1
ATOM 1803 C CA . ALA A 1 219 ? 11.067 -9.794 24.566 1.00 50.93 219 ALA A CA 1
ATOM 1804 C C . ALA A 1 219 ? 10.593 -8.389 24.912 1.00 55.89 219 ALA A C 1
ATOM 1805 O O . ALA A 1 219 ? 9.841 -8.226 25.874 1.00 59.02 219 ALA A O 1
ATOM 1807 N N . LYS A 1 220 ? 11.069 -7.358 24.207 1.00 55.36 220 LYS A N 1
ATOM 1808 C CA . LYS A 1 220 ? 10.477 -6.037 24.388 1.00 56.72 220 LYS A CA 1
ATOM 1809 C C . LYS A 1 220 ? 8.968 -6.097 24.168 1.00 60.19 220 LYS A C 1
ATOM 1810 O O . LYS A 1 220 ? 8.195 -5.531 24.951 1.00 63.60 220 LYS A O 1
ATOM 1816 N N . ASN A 1 221 ? 8.530 -6.867 23.168 1.00 58.82 221 ASN A N 1
ATOM 1817 C CA . ASN A 1 221 ? 7.109 -7.043 22.880 1.00 59.25 221 ASN A CA 1
ATOM 1818 C C . ASN A 1 221 ? 6.578 -8.100 23.841 1.00 60.26 221 ASN A C 1
ATOM 1819 O O . ASN A 1 221 ? 6.735 -9.304 23.630 1.00 60.82 221 ASN A O 1
ATOM 1824 N N . LYS A 1 222 ? 5.903 -7.645 24.880 1.00 59.13 222 LYS A N 1
ATOM 1825 C CA . LYS A 1 222 ? 5.457 -8.527 25.944 1.00 62.73 222 LYS A CA 1
ATOM 1826 C C . LYS A 1 222 ? 4.282 -9.411 25.561 1.00 61.91 222 LYS A C 1
ATOM 1827 O O . LYS A 1 222 ? 3.938 -10.305 26.342 1.00 63.38 222 LYS A O 1
ATOM 1833 N N . LEU A 1 223 ? 3.627 -9.170 24.425 1.00 62.47 223 LEU A N 1
ATOM 1834 C CA . LEU A 1 223 ? 2.599 -10.108 23.986 1.00 60.83 223 LEU A CA 1
ATOM 1835 C C . LEU A 1 223 ? 3.179 -11.297 23.228 1.00 55.71 223 LEU A C 1
ATOM 1836 O O . LEU A 1 223 ? 2.459 -12.269 22.983 1.00 57.28 223 LEU A O 1
ATOM 1841 N N . CYS A 1 224 ? 4.463 -11.275 22.896 1.00 54.27 224 CYS A N 1
ATOM 1842 C CA . CYS A 1 224 ? 5.071 -12.420 22.235 1.00 53.99 224 CYS A CA 1
ATOM 1843 C C . CYS A 1 224 ? 5.357 -13.508 23.267 1.00 53.19 224 CYS A C 1
ATOM 1844 O O . CYS A 1 224 ? 5.932 -13.243 24.327 1.00 53.72 224 CYS A O 1
ATOM 1847 N N . ASN A 1 225 ? 4.930 -14.727 22.959 1.00 47.68 225 ASN A N 1
ATOM 1848 C CA . ASN A 1 225 ? 5.072 -15.864 23.858 1.00 47.16 225 ASN A CA 1
ATOM 1849 C C . ASN A 1 225 ? 6.380 -16.603 23.585 1.00 47.33 225 ASN A C 1
ATOM 1850 O O . ASN A 1 225 ? 6.463 -17.442 22.689 1.00 47.99 225 ASN A O 1
ATOM 1855 N N . LEU A 1 226 ? 7.403 -16.322 24.383 1.00 48.17 226 LEU A N 1
ATOM 1856 C CA . LEU A 1 226 ? 8.716 -16.903 24.122 1.00 46.38 226 LEU A CA 1
ATOM 1857 C C . LEU A 1 226 ? 8.697 -18.421 24.232 1.00 45.49 226 LEU A C 1
ATOM 1858 O O . LEU A 1 226 ? 9.566 -19.086 23.664 1.00 46.98 226 LEU A O 1
ATOM 1863 N N . ASN A 1 227 ? 7.718 -18.993 24.926 1.00 47.66 227 ASN A N 1
ATOM 1864 C CA . ASN A 1 227 ? 7.653 -20.445 24.981 1.00 48.05 227 ASN A CA 1
ATOM 1865 C C . ASN A 1 227 ? 7.295 -21.032 23.628 1.00 42.13 227 ASN A C 1
ATOM 1866 O O . ASN A 1 227 ? 7.539 -22.219 23.400 1.00 45.02 227 ASN A O 1
ATOM 1871 N N . GLU A 1 228 ? 6.701 -20.247 22.735 1.00 43.46 228 GLU A N 1
ATOM 1872 C CA . GLU A 1 228 ? 6.486 -20.737 21.374 1.00 45.09 228 GLU A CA 1
ATOM 1873 C C . GLU A 1 228 ? 7.581 -20.274 20.423 1.00 43.59 228 GLU A C 1
ATOM 1874 O O . GLU A 1 228 ? 7.853 -20.953 19.424 1.00 42.69 228 GLU A O 1
ATOM 1880 N N . LEU A 1 229 ? 8.247 -19.156 20.728 1.00 42.11 229 LEU A N 1
ATOM 1881 C CA . LEU A 1 229 ? 9.398 -18.769 19.929 1.00 44.90 229 LEU A CA 1
ATOM 1882 C C . LEU A 1 229 ? 10.555 -19.749 20.109 1.00 41.57 229 LEU A C 1
ATOM 1883 O O . LEU A 1 229 ? 11.182 -20.146 19.125 1.00 37.99 229 LEU A O 1
ATOM 1888 N N . LYS A 1 230 ? 10.827 -20.179 21.347 1.00 39.68 230 LYS A N 1
ATOM 1889 C CA . LYS A 1 230 ? 11.774 -21.264 21.622 1.00 37.69 230 LYS A CA 1
ATOM 1890 C C . LYS A 1 230 ? 13.168 -21.012 21.040 1.00 40.94 230 LYS A C 1
ATOM 1891 O O . LYS A 1 230 ? 13.796 -21.932 20.514 1.00 41.56 230 LYS A O 1
ATOM 1897 N N . PHE A 1 231 ? 13.676 -19.773 21.131 1.00 42.94 231 PHE A N 1
ATOM 1898 C CA . PHE A 1 231 ? 14.963 -19.472 20.481 1.00 41.44 231 PHE A CA 1
ATOM 1899 C C . PHE A 1 231 ? 16.111 -20.232 21.143 1.00 41.31 231 PHE A C 1
ATOM 1900 O O . PHE A 1 231 ? 17.106 -20.565 20.478 1.00 39.65 231 PHE A O 1
ATOM 1908 N N . SER A 1 232 ? 15.975 -20.534 22.439 1.00 37.59 232 SER A N 1
ATOM 1909 C CA . SER A 1 232 ? 16.964 -21.348 23.141 1.00 41.05 232 SER A CA 1
ATOM 1910 C C . SER A 1 232 ? 17.071 -22.755 22.555 1.00 41.69 232 SER A C 1
ATOM 1911 O O . SER A 1 232 ? 18.181 -23.260 22.330 1.00 43.16 232 SER A O 1
ATOM 1914 N N . SER A 1 233 ? 15.929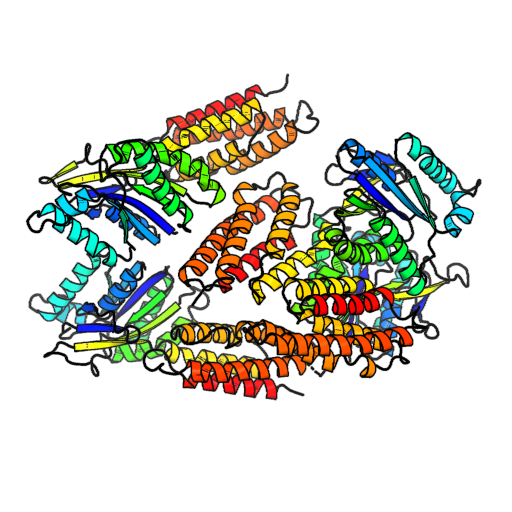 -23.418 22.320 1.00 39.77 233 SER A N 1
ATOM 1915 C CA . SER A 1 233 ? 15.986 -24.766 21.754 1.00 44.87 233 SER A CA 1
ATOM 1916 C C . SER A 1 233 ? 16.560 -24.734 20.352 1.00 41.04 233 SER A C 1
ATOM 1917 O O . SER A 1 233 ? 17.263 -25.662 19.946 1.00 40.03 233 SER A O 1
ATOM 1920 N N . LEU A 1 234 ? 16.230 -23.694 19.588 1.00 36.79 234 LEU A N 1
ATOM 1921 C CA . LEU A 1 234 ? 16.798 -23.549 18.257 1.00 43.60 234 LEU A CA 1
ATOM 1922 C C . LEU A 1 234 ? 18.314 -23.504 18.330 1.00 43.39 234 LEU A C 1
ATOM 1923 O O . LEU A 1 234 ? 19.007 -24.210 17.589 1.00 38.84 234 LEU A O 1
ATOM 1928 N N . SER A 1 235 ? 18.846 -22.686 19.237 1.00 41.82 235 SER A N 1
ATOM 1929 C CA . SER A 1 235 ? 20.296 -22.581 19.350 1.00 40.83 235 SER A CA 1
ATOM 1930 C C . SER A 1 235 ? 20.911 -23.912 19.739 1.00 40.95 235 SER A C 1
ATOM 1931 O O . SER A 1 235 ? 21.926 -24.323 19.167 1.00 44.57 235 SER A O 1
ATOM 1934 N N . ARG A 1 236 ? 20.344 -24.570 20.757 1.00 43.25 236 ARG A N 1
ATOM 1935 C CA . ARG A 1 236 ? 20.838 -25.888 21.163 1.00 42.87 236 ARG A CA 1
ATOM 1936 C C . ARG A 1 236 ? 20.877 -26.860 19.982 1.00 43.06 236 ARG A C 1
ATOM 1937 O O . ARG A 1 236 ? 21.918 -27.463 19.687 1.00 42.91 236 ARG A O 1
ATOM 1945 N N . GLU A 1 237 ? 19.750 -26.998 19.271 1.00 41.78 237 GLU A N 1
ATOM 1946 C CA . GLU A 1 237 ? 19.696 -27.906 18.126 1.00 44.72 237 GLU A CA 1
ATOM 1947 C C . GLU A 1 237 ? 20.723 -27.518 17.068 1.00 44.47 237 GLU A C 1
ATOM 1948 O O . GLU A 1 237 ? 21.325 -28.385 16.432 1.00 46.35 237 GLU A O 1
ATOM 1954 N N . LEU A 1 238 ? 20.893 -26.214 16.836 1.00 43.92 238 LEU A N 1
ATOM 1955 C CA . LEU A 1 238 ? 21.833 -25.730 15.840 1.00 44.20 238 LEU A CA 1
ATOM 1956 C C . LEU A 1 238 ? 23.257 -26.113 16.208 1.00 48.10 238 LEU A C 1
ATOM 1957 O O . LEU A 1 238 ? 24.039 -26.544 15.352 1.00 48.97 238 LEU A O 1
ATOM 1962 N N . LYS A 1 239 ? 23.609 -25.960 17.484 1.00 48.49 239 LYS A N 1
ATOM 1963 C CA . LYS A 1 239 ? 24.948 -26.329 17.919 1.00 52.60 239 LYS A CA 1
ATOM 1964 C C . LYS A 1 239 ? 25.165 -27.817 17.734 1.00 53.32 239 LYS A C 1
ATOM 1965 O O . LYS A 1 239 ? 26.229 -28.236 17.262 1.00 57.08 239 LYS A O 1
ATOM 1971 N N . LEU A 1 240 ? 24.154 -28.627 18.083 1.00 51.74 240 LEU A N 1
ATOM 1972 C CA . LEU A 1 240 ? 24.250 -30.073 17.887 1.00 53.81 240 LEU A CA 1
ATOM 1973 C C . LEU A 1 240 ? 24.400 -30.415 16.411 1.00 58.07 240 LEU A C 1
ATOM 1974 O O . LEU A 1 240 ? 25.197 -31.288 16.041 1.00 59.89 240 LEU A O 1
ATOM 1979 N N . PHE A 1 241 ? 23.652 -29.721 15.552 1.00 54.74 241 PHE A N 1
ATOM 1980 C CA . PHE A 1 241 ? 23.724 -29.973 14.118 1.00 54.00 241 PHE A CA 1
ATOM 1981 C C . PHE A 1 241 ? 25.123 -29.683 13.604 1.00 56.64 241 PHE A C 1
ATOM 1982 O O . PHE A 1 241 ? 25.682 -30.435 12.796 1.00 61.28 241 PHE A O 1
ATOM 1990 N N . GLU A 1 242 ? 25.699 -28.577 14.056 1.00 56.39 242 GLU A N 1
ATOM 1991 C CA . GLU A 1 242 ? 27.076 -28.274 13.699 1.00 61.00 242 GLU A CA 1
ATOM 1992 C C . GLU A 1 242 ? 28.041 -29.358 14.191 1.00 62.60 242 GLU A C 1
ATOM 1993 O O . GLU A 1 242 ? 28.949 -29.757 13.457 1.00 65.71 242 GLU A O 1
ATOM 1999 N N . GLU A 1 243 ? 27.863 -29.853 15.425 1.00 62.33 243 GLU A N 1
ATOM 2000 C CA . GLU A 1 243 ? 28.717 -30.951 15.899 1.00 66.90 243 GLU A CA 1
ATOM 2001 C C . GLU A 1 243 ? 28.601 -32.166 14.989 1.00 65.92 243 GLU A C 1
ATOM 2002 O O . GLU A 1 243 ? 29.590 -32.864 14.741 1.00 69.45 243 GLU A O 1
ATOM 2008 N N . LEU A 1 244 ? 27.378 -32.478 14.556 1.00 68.88 244 LEU A N 1
ATOM 2009 C CA . LEU A 1 244 ? 27.166 -33.564 13.605 1.00 67.37 244 LEU A CA 1
ATOM 2010 C C . LEU A 1 244 ? 27.912 -33.305 12.318 1.00 68.16 244 LEU A C 1
ATOM 2011 O O . LEU A 1 244 ? 28.364 -34.243 11.660 1.00 74.29 244 LEU A O 1
ATOM 2016 N N . LEU A 1 245 ? 27.956 -32.052 11.889 1.00 67.00 245 LEU A N 1
ATOM 2017 C CA . LEU A 1 245 ? 28.734 -31.726 10.701 1.00 70.23 245 LEU A CA 1
ATOM 2018 C C . LEU A 1 245 ? 30.228 -31.927 10.942 1.00 74.42 245 LEU A C 1
ATOM 2019 O O . LEU A 1 245 ? 30.959 -32.313 10.018 1.00 76.28 245 LEU A O 1
ATOM 2024 N N . LYS A 1 246 ? 30.687 -31.543 12.137 1.00 71.80 246 LYS A N 1
ATOM 2025 C CA . LYS A 1 246 ? 32.139 -31.546 12.450 1.00 74.93 246 LYS A CA 1
ATOM 2026 C C . LYS A 1 246 ? 32.708 -32.959 12.414 1.00 79.81 246 LYS A C 1
ATOM 2027 O O . LYS A 1 246 ? 33.859 -33.124 11.983 1.00 83.33 246 LYS A O 1
ATOM 2033 N N . ILE A 1 247 ? 31.932 -33.925 12.881 1.00 82.17 247 ILE A N 1
ATOM 2034 C CA . ILE A 1 247 ? 32.383 -35.338 12.853 1.00 86.00 247 ILE A CA 1
ATOM 2035 C C . ILE A 1 247 ? 31.726 -35.976 11.645 1.00 87.38 247 ILE A C 1
ATOM 2036 O O . ILE A 1 247 ? 30.761 -35.411 11.131 1.00 85.47 247 ILE A O 1
ATOM 2041 N N . PRO A 1 248 ? 32.270 -37.068 11.096 1.00 96.10 248 PRO A N 1
ATOM 2042 C CA . PRO A 1 248 ? 31.556 -37.760 10.049 1.00 96.90 248 PRO A CA 1
ATOM 2043 C C . PRO A 1 248 ? 30.350 -38.341 10.793 1.00 96.90 248 PRO A C 1
ATOM 2044 O O . PRO A 1 248 ? 30.548 -38.976 11.808 1.00 101.25 248 PRO A O 1
ATOM 2048 N N . SER A 1 249 ? 29.137 -38.074 10.309 1.00 90.97 249 SER A N 1
ATOM 2049 C CA . SER A 1 249 ? 27.931 -38.547 11.038 1.00 87.62 249 SER A CA 1
ATOM 2050 C C . SER A 1 249 ? 26.980 -39.283 10.094 1.00 84.65 249 SER A C 1
ATOM 2051 O O . SER A 1 249 ? 26.920 -38.924 8.910 1.00 82.97 249 SER A O 1
ATOM 2054 N N . PRO A 1 250 ? 26.251 -40.309 10.575 1.00 83.41 250 PRO A N 1
ATOM 2055 C CA . PRO A 1 250 ? 25.269 -41.007 9.753 1.00 80.75 250 PRO A CA 1
ATOM 2056 C C . PRO A 1 250 ? 24.226 -40.035 9.196 1.00 75.89 250 PRO A C 1
ATOM 2057 O O . PRO A 1 250 ? 23.735 -39.215 9.934 1.00 76.31 250 PRO A O 1
ATOM 2061 N N . PRO A 1 251 ? 23.872 -40.136 7.903 1.00 73.68 251 PRO A N 1
ATOM 2062 C CA . PRO A 1 251 ? 22.910 -39.220 7.297 1.00 72.82 251 PRO A CA 1
ATOM 2063 C C . PRO A 1 251 ? 21.613 -39.041 8.102 1.00 71.41 251 PRO A C 1
ATOM 2064 O O . PRO A 1 251 ? 21.128 -37.933 8.196 1.00 62.10 251 PRO A O 1
ATOM 2068 N N . GLU A 1 252 ? 21.085 -40.129 8.658 1.00 70.22 252 GLU A N 1
ATOM 2069 C CA . GLU A 1 252 ? 19.785 -40.063 9.371 1.00 67.16 252 GLU A CA 1
ATOM 2070 C C . GLU A 1 252 ? 19.884 -39.083 10.537 1.00 61.96 252 GLU A C 1
ATOM 2071 O O . GLU A 1 252 ? 18.898 -38.404 10.804 1.00 62.95 252 GLU A O 1
ATOM 2073 N N . LYS A 1 253 ? 21.029 -39.033 11.205 1.00 61.36 253 LYS A N 1
ATOM 2074 C CA . LYS A 1 253 ? 21.130 -38.166 12.403 1.00 62.14 253 LYS A CA 1
ATOM 2075 C C . LYS A 1 253 ? 21.062 -36.698 11.967 1.00 60.15 253 LYS A C 1
ATOM 2076 O O . LYS A 1 253 ? 20.448 -35.904 12.691 1.00 56.10 253 LYS A O 1
ATOM 2078 N N . ILE A 1 254 ? 21.650 -36.368 10.819 1.00 59.32 254 ILE A N 1
ATOM 2079 C CA . ILE A 1 254 ? 21.656 -34.969 10.317 1.00 56.76 254 ILE A CA 1
ATOM 2080 C C . ILE A 1 254 ? 20.239 -34.632 9.863 1.00 53.23 254 ILE A C 1
ATOM 2081 O O . ILE A 1 254 ? 19.765 -33.543 10.198 1.00 53.21 254 ILE A O 1
ATOM 2086 N N . ALA A 1 255 ? 19.590 -35.558 9.168 1.00 53.84 255 ALA A N 1
ATOM 2087 C CA . ALA A 1 255 ? 18.200 -35.334 8.731 1.00 55.34 255 ALA A CA 1
ATOM 2088 C C . ALA A 1 255 ? 17.292 -35.184 9.949 1.00 53.58 255 ALA A C 1
ATOM 2089 O O . ALA A 1 255 ? 16.402 -34.338 9.916 1.00 51.14 255 ALA A O 1
ATOM 2091 N N . ASN A 1 256 ? 17.519 -35.997 10.973 1.00 52.83 256 ASN A N 1
ATOM 2092 C CA . ASN A 1 256 ? 16.683 -35.948 12.195 1.00 52.91 256 ASN A CA 1
ATOM 2093 C C . ASN A 1 256 ? 16.953 -34.621 12.899 1.00 50.90 256 ASN A C 1
ATOM 2094 O O . ASN A 1 256 ? 16.007 -34.043 13.443 1.00 46.72 256 ASN A O 1
ATOM 2099 N N . SER A 1 257 ? 18.205 -34.171 12.887 1.00 46.49 257 SER A N 1
ATOM 2100 C CA . SER A 1 257 ? 18.484 -32.868 13.454 1.00 46.39 257 SER A CA 1
ATOM 2101 C C . SER A 1 257 ? 17.767 -31.781 12.666 1.00 49.75 257 SER A C 1
ATOM 2102 O O . SER A 1 257 ? 17.151 -30.879 13.256 1.00 47.80 257 SER A O 1
ATOM 2105 N N . ILE A 1 258 ? 17.809 -31.873 11.332 1.00 45.65 258 ILE A N 1
ATOM 2106 C CA . ILE A 1 258 ? 17.139 -30.878 10.506 1.00 44.01 258 ILE A CA 1
ATOM 2107 C C . ILE A 1 258 ? 15.649 -30.878 10.784 1.00 47.56 258 ILE A C 1
ATOM 2108 O O . ILE A 1 258 ? 15.019 -29.820 10.859 1.00 45.85 258 ILE A O 1
ATOM 2113 N N . TYR A 1 259 ? 15.046 -32.060 10.892 1.00 47.52 259 TYR A N 1
ATOM 2114 C CA . TYR A 1 259 ? 13.606 -32.090 11.108 1.00 48.11 259 TYR A CA 1
ATOM 2115 C C . TYR A 1 259 ? 13.242 -31.515 12.476 1.00 46.36 259 TYR A C 1
ATOM 2116 O O . TYR A 1 259 ? 12.220 -30.828 12.611 1.00 47.28 259 TYR A O 1
ATOM 2125 N N . LYS A 1 260 ? 14.068 -31.758 13.499 1.00 43.89 260 LYS A N 1
ATOM 2126 C CA . LYS A 1 260 ? 13.828 -31.106 14.785 1.00 41.96 260 LYS A CA 1
ATOM 2127 C C . LYS A 1 260 ? 13.902 -29.592 14.649 1.00 41.53 260 LYS A C 1
ATOM 2128 O O . LYS A 1 260 ? 13.032 -28.866 15.152 1.00 42.20 260 LYS A O 1
ATOM 2134 N N . ILE A 1 261 ? 14.952 -29.101 13.985 1.00 41.72 261 ILE A N 1
ATOM 2135 C CA . ILE A 1 261 ? 15.136 -27.665 13.834 1.00 41.18 261 ILE A CA 1
ATOM 2136 C C . ILE A 1 261 ? 13.957 -27.067 13.082 1.00 41.15 261 ILE A C 1
ATOM 2137 O O . ILE A 1 261 ? 13.447 -25.991 13.442 1.00 36.22 261 ILE A O 1
ATOM 2142 N N . ASN A 1 262 ? 13.511 -27.749 12.018 1.00 38.12 262 ASN A N 1
ATOM 2143 C CA . ASN A 1 262 ? 12.374 -27.255 11.252 1.00 40.85 262 ASN A CA 1
ATOM 2144 C C . ASN A 1 262 ? 11.105 -27.235 12.085 1.00 41.50 262 ASN A C 1
ATOM 2145 O O . ASN A 1 262 ? 10.317 -26.284 12.003 1.00 39.74 262 ASN A O 1
ATOM 2150 N N . ASP A 1 263 ? 10.903 -28.268 12.905 1.00 39.52 263 ASP A N 1
ATOM 2151 C CA . ASP A 1 263 ? 9.695 -28.343 13.714 1.00 43.29 263 ASP A CA 1
ATOM 2152 C C . ASP A 1 263 ? 9.659 -27.188 14.700 1.00 41.19 263 ASP A C 1
ATOM 2153 O O . ASP A 1 263 ? 8.622 -26.540 14.871 1.00 39.71 263 ASP A O 1
ATOM 2158 N N . ILE A 1 264 ? 10.791 -26.904 15.343 1.00 39.29 264 ILE A N 1
ATOM 2159 C CA . ILE A 1 264 ? 10.850 -25.763 16.250 1.00 39.87 264 ILE A CA 1
ATOM 2160 C C . ILE A 1 264 ? 10.590 -24.458 15.506 1.00 40.07 264 ILE A C 1
ATOM 2161 O O . ILE A 1 264 ? 9.814 -23.596 15.965 1.00 37.13 264 ILE A O 1
ATOM 2166 N N . LEU A 1 265 ? 11.209 -24.311 14.324 1.00 40.41 265 LEU A N 1
ATOM 2167 C CA . LEU A 1 265 ? 11.113 -23.066 13.569 1.00 37.24 265 LEU A CA 1
ATOM 2168 C C . LEU A 1 265 ? 9.700 -22.771 13.096 1.00 36.97 265 LEU A C 1
ATOM 2169 O O . LEU A 1 265 ? 9.310 -21.608 13.040 1.00 33.95 265 LEU A O 1
ATOM 2174 N N . GLU A 1 266 ? 8.940 -23.778 12.670 1.00 40.20 266 GLU A N 1
ATOM 2175 C CA . GLU A 1 266 ? 7.596 -23.453 12.201 1.00 41.82 266 GLU A CA 1
ATOM 2176 C C . GLU A 1 266 ? 6.750 -22.849 13.318 1.00 42.83 266 GLU A C 1
ATOM 2177 O O . GLU A 1 266 ? 6.018 -21.879 13.092 1.00 46.67 266 GLU A O 1
ATOM 2183 N N . SER A 1 267 ? 6.792 -23.427 14.519 1.00 39.47 267 SER A N 1
ATOM 2184 C CA . SER A 1 267 ? 6.016 -22.817 15.591 1.00 39.28 267 SER A CA 1
ATOM 2185 C C . SER A 1 267 ? 6.589 -21.449 15.948 1.00 41.17 267 SER A C 1
ATOM 2186 O O . SER A 1 267 ? 5.838 -20.515 16.262 1.00 39.85 267 SER A O 1
ATOM 2189 N N . SER A 1 268 ? 7.908 -21.293 15.841 1.00 33.95 268 SER A N 1
ATOM 2190 C CA . SER A 1 268 ? 8.505 -19.986 16.077 1.00 39.73 268 SER A CA 1
ATOM 2191 C C . SER A 1 268 ? 8.000 -18.944 15.073 1.00 40.14 268 SER A C 1
ATOM 2192 O O . SER A 1 268 ? 7.632 -17.821 15.449 1.00 38.23 268 SER A O 1
ATOM 2195 N N . ILE A 1 269 ? 7.954 -19.314 13.792 1.00 36.06 269 ILE A N 1
ATOM 2196 C CA . ILE A 1 269 ? 7.514 -18.415 12.740 1.00 35.93 269 ILE A CA 1
ATOM 2197 C C . ILE A 1 269 ? 6.043 -18.072 12.924 1.00 43.21 269 ILE A C 1
ATOM 2198 O O . ILE A 1 269 ? 5.632 -16.908 12.795 1.00 42.10 269 ILE A O 1
ATOM 2203 N N . ARG A 1 270 ? 5.224 -19.073 13.237 1.00 39.83 270 ARG A N 1
ATOM 2204 C CA . ARG A 1 270 ? 3.816 -18.797 13.475 1.00 44.29 270 ARG A CA 1
ATOM 2205 C C . ARG A 1 270 ? 3.645 -17.816 14.628 1.00 42.69 270 ARG A C 1
ATOM 2206 O O . ARG A 1 270 ? 2.910 -16.825 14.511 1.00 43.16 270 ARG A O 1
ATOM 2214 N N . GLU A 1 271 ? 4.359 -18.045 15.735 1.00 41.13 271 GLU A N 1
ATOM 2215 C CA . GLU A 1 271 ? 4.205 -17.168 16.890 1.00 40.07 271 GLU A CA 1
ATOM 2216 C C . GLU A 1 271 ? 4.677 -15.758 16.571 1.00 41.11 271 GLU A C 1
ATOM 2217 O O . GLU A 1 271 ? 4.020 -14.782 16.940 1.00 38.43 271 GLU A O 1
ATOM 2223 N N . PHE A 1 272 ? 5.802 -15.627 15.867 1.00 39.69 272 PHE A N 1
ATOM 2224 C CA . PHE A 1 272 ? 6.300 -14.289 15.579 1.00 39.31 272 PHE A CA 1
ATOM 2225 C C . PHE A 1 272 ? 5.380 -13.552 14.614 1.00 41.68 272 PHE A C 1
ATOM 2226 O O . PHE A 1 272 ? 5.161 -12.343 14.751 1.00 40.40 272 PHE A O 1
ATOM 2234 N N . LYS A 1 273 ? 4.875 -14.248 13.600 1.00 40.39 273 LYS A N 1
ATOM 2235 C CA . LYS A 1 273 ? 3.956 -13.604 12.680 1.00 42.08 273 LYS A CA 1
ATOM 2236 C C . LYS A 1 273 ? 2.710 -13.133 13.408 1.00 42.80 273 LYS A C 1
ATOM 2237 O O . LYS A 1 273 ? 2.194 -12.046 13.125 1.00 46.37 273 LYS A O 1
ATOM 2243 N N . LEU A 1 274 ? 2.206 -13.936 14.346 1.00 42.62 274 LEU A N 1
ATOM 2244 C CA . LEU A 1 274 ? 1.018 -13.525 15.093 1.00 47.71 274 LEU A CA 1
ATOM 2245 C C . LEU A 1 274 ? 1.299 -12.384 16.067 1.00 51.25 274 LEU A C 1
ATOM 2246 O O . LEU A 1 274 ? 0.674 -11.321 15.984 1.00 51.40 274 LEU A O 1
ATOM 2251 N N . CYS A 1 275 ? 2.207 -12.598 17.024 1.00 46.56 275 CYS A N 1
ATOM 2252 C CA . CYS A 1 275 ? 2.363 -11.632 18.109 1.00 50.83 275 CYS A CA 1
ATOM 2253 C C . CYS A 1 275 ? 2.812 -10.268 17.610 1.00 53.63 275 CYS A C 1
ATOM 2254 O O . CYS A 1 275 ? 2.406 -9.247 18.178 1.00 57.79 275 CYS A O 1
ATOM 2257 N N . SER A 1 276 ? 3.631 -10.217 16.560 1.00 50.58 276 SER A N 1
ATOM 2258 C CA . SER A 1 276 ? 4.082 -8.920 16.077 1.00 54.95 276 SER A CA 1
ATOM 2259 C C . SER A 1 276 ? 2.955 -8.155 15.390 1.00 61.38 276 SER A C 1
ATOM 2260 O O . SER A 1 276 ? 2.978 -6.921 15.352 1.00 61.73 276 SER A O 1
ATOM 2263 N N . LYS A 1 277 ? 1.975 -8.868 14.828 1.00 64.50 277 LYS A N 1
ATOM 2264 C CA . LYS A 1 277 ? 0.775 -8.224 14.296 1.00 65.34 277 LYS A CA 1
ATOM 2265 C C . LYS A 1 277 ? -0.172 -7.750 15.394 1.00 68.16 277 LYS A C 1
ATOM 2266 O O . LYS A 1 277 ? -0.903 -6.773 15.193 1.00 72.95 277 LYS A O 1
ATOM 2272 N N . ASN A 1 278 ? -0.199 -8.428 16.545 1.00 60.01 278 ASN A N 1
ATOM 2273 C CA . ASN A 1 278 ? -1.205 -8.141 17.563 1.00 66.28 278 ASN A CA 1
ATOM 2274 C C . ASN A 1 278 ? -0.771 -7.120 18.613 1.00 71.61 278 ASN A C 1
ATOM 2275 O O . ASN A 1 278 ? -1.461 -6.980 19.633 1.00 70.88 278 ASN A O 1
ATOM 2280 N N . SER A 1 279 ? 0.290 -6.355 18.361 1.00 71.33 279 SER A N 1
ATOM 2281 C CA . SER A 1 279 ? 0.694 -5.318 19.301 1.00 77.41 279 SER A CA 1
ATOM 2282 C C . SER A 1 279 ? 1.686 -4.403 18.609 1.00 75.38 279 SER A C 1
ATOM 2283 O O . SER A 1 279 ? 2.434 -4.837 17.734 1.00 69.59 279 SER A O 1
ATOM 2286 N N . GLU A 1 280 ? 1.650 -3.124 18.975 1.00 90.29 280 GLU A N 1
ATOM 2287 C CA . GLU A 1 280 ? 2.603 -2.189 18.402 1.00 90.05 280 GLU A CA 1
ATOM 2288 C C . GLU A 1 280 ? 3.985 -2.655 18.803 1.00 88.37 280 GLU A C 1
ATOM 2289 O O . GLU A 1 280 ? 4.218 -3.008 19.961 1.00 88.76 280 GLU A O 1
ATOM 2295 N N . ASN A 1 281 ? 4.890 -2.700 17.850 1.00 69.35 281 ASN A N 1
ATOM 2296 C CA . ASN A 1 281 ? 6.216 -3.194 18.155 1.00 66.30 281 ASN A CA 1
ATOM 2297 C C . ASN A 1 281 ? 7.182 -2.030 18.281 1.00 59.87 281 ASN A C 1
ATOM 2298 O O . ASN A 1 281 ? 7.012 -0.986 17.648 1.00 61.23 281 ASN A O 1
ATOM 2303 N N . LEU A 1 282 ? 8.182 -2.209 19.139 1.00 56.55 282 LEU A N 1
ATOM 2304 C CA . LEU A 1 282 ? 9.145 -1.151 19.395 1.00 54.17 282 LEU A CA 1
ATOM 2305 C C . LEU A 1 282 ? 10.504 -1.666 18.956 1.00 52.08 282 LEU A C 1
ATOM 2306 O O . LEU A 1 282 ? 11.510 -1.591 19.670 1.00 48.72 282 LEU A O 1
ATOM 2311 N N . PHE A 1 283 ? 10.488 -2.210 17.747 1.00 49.64 283 PHE A N 1
ATOM 2312 C CA . PHE A 1 283 ? 11.633 -2.745 17.041 1.00 45.78 283 PHE A CA 1
ATOM 2313 C C . PHE A 1 283 ? 11.148 -3.004 15.622 1.00 44.87 283 PHE A C 1
ATOM 2314 O O . PHE A 1 283 ? 9.947 -2.955 15.343 1.00 41.90 283 PHE A O 1
ATOM 2322 N N . PHE A 1 284 ? 12.090 -3.292 14.729 1.00 44.50 284 PHE A N 1
ATOM 2323 C CA . PHE A 1 284 ? 11.770 -3.606 13.343 1.00 39.59 284 PHE A CA 1
ATOM 2324 C C . PHE A 1 284 ? 11.478 -5.096 13.229 1.00 39.20 284 PHE A C 1
ATOM 2325 O O . PHE A 1 284 ? 12.315 -5.927 13.594 1.00 35.18 284 PHE A O 1
ATOM 2333 N N . ILE A 1 285 ? 10.264 -5.422 12.775 1.00 40.44 285 ILE A N 1
ATOM 2334 C CA . ILE A 1 285 ? 9.825 -6.815 12.701 1.00 41.92 285 ILE A CA 1
ATOM 2335 C C . ILE A 1 285 ? 10.302 -7.466 11.411 1.00 37.81 285 ILE A C 1
ATOM 2336 O O . ILE A 1 285 ? 10.652 -8.653 11.398 1.00 35.24 285 ILE A O 1
ATOM 2341 N N . LYS A 1 286 ? 10.265 -6.726 10.307 1.00 35.52 286 LYS A N 1
ATOM 2342 C CA . LYS A 1 286 ? 10.430 -7.343 8.995 1.00 39.70 286 LYS A CA 1
ATOM 2343 C C . LYS A 1 286 ? 11.743 -8.110 8.877 1.00 36.26 286 LYS A C 1
ATOM 2344 O O . LYS A 1 286 ? 11.706 -9.282 8.473 1.00 33.94 286 LYS A O 1
ATOM 2350 N N . PRO A 1 287 ? 12.903 -7.578 9.270 1.00 38.16 287 PRO A N 1
ATOM 2351 C CA . PRO A 1 287 ? 14.124 -8.399 9.161 1.00 36.08 287 PRO A CA 1
ATOM 2352 C C . PRO A 1 287 ? 14.134 -9.630 10.072 1.00 36.19 287 PRO A C 1
ATOM 2353 O O . PRO A 1 287 ? 14.676 -10.663 9.668 1.00 33.56 287 PRO A O 1
ATOM 2357 N N . ILE A 1 288 ? 13.536 -9.586 11.270 1.00 36.28 288 ILE A N 1
ATOM 2358 C CA . ILE A 1 288 ? 13.500 -10.781 12.117 1.00 30.41 288 ILE A CA 1
ATOM 2359 C C . ILE A 1 288 ? 12.629 -11.866 11.482 1.00 33.19 288 ILE A C 1
ATOM 2360 O O . ILE A 1 288 ? 12.991 -13.059 11.455 1.00 33.98 288 ILE A O 1
ATOM 2365 N N . GLN A 1 289 ? 11.455 -11.475 10.986 1.00 31.13 289 GLN A N 1
ATOM 2366 C CA . GLN A 1 289 ? 10.613 -12.390 10.220 1.00 37.50 289 GLN A CA 1
ATOM 2367 C C . GLN A 1 289 ? 11.386 -12.999 9.041 1.00 34.90 289 GLN A C 1
ATOM 2368 O O . GLN A 1 289 ? 11.477 -14.230 8.898 1.00 31.49 289 GLN A O 1
ATOM 2374 N N . LYS A 1 290 ? 12.016 -12.138 8.239 1.00 30.99 290 LYS A N 1
ATOM 2375 C CA . LYS A 1 290 ? 12.791 -12.598 7.089 1.00 34.48 290 LYS A CA 1
ATOM 2376 C C . LYS A 1 290 ? 13.903 -13.543 7.529 1.00 34.84 290 LYS A C 1
ATOM 2377 O O . LYS A 1 290 ? 14.186 -14.548 6.859 1.00 33.60 290 LYS A O 1
ATOM 2383 N N . PHE A 1 291 ? 14.519 -13.257 8.679 1.00 31.67 291 PHE A N 1
ATOM 2384 C CA . PHE A 1 291 ? 15.574 -14.125 9.156 1.00 31.56 291 PHE A CA 1
ATOM 2385 C C . PHE A 1 291 ? 15.051 -15.513 9.443 1.00 32.51 291 PHE A C 1
ATOM 2386 O O . PHE A 1 291 ? 15.672 -16.498 9.049 1.00 34.76 291 PHE A O 1
ATOM 2394 N N . LEU A 1 292 ? 13.903 -15.620 10.116 1.00 31.76 292 LEU A N 1
ATOM 2395 C CA . LEU A 1 292 ? 13.432 -16.960 10.468 1.00 31.55 292 LEU A CA 1
ATOM 2396 C C . LEU A 1 292 ? 12.972 -17.720 9.227 1.00 34.90 292 LEU A C 1
ATOM 2397 O O . LEU A 1 292 ? 13.245 -18.917 9.088 1.00 34.79 292 LEU A O 1
ATOM 2402 N N . VAL A 1 293 ? 12.291 -17.034 8.307 1.00 33.30 293 VAL A N 1
ATOM 2403 C CA . VAL A 1 293 ? 11.775 -17.701 7.116 1.00 35.77 293 VAL A CA 1
ATOM 2404 C C . VAL A 1 293 ? 12.919 -18.196 6.232 1.00 35.19 293 VAL A C 1
ATOM 2405 O O . VAL A 1 293 ? 12.888 -19.324 5.717 1.00 37.40 293 VAL A O 1
ATOM 2409 N N . ASP A 1 294 ? 13.940 -17.363 6.031 1.00 32.57 294 ASP A N 1
ATOM 2410 C CA . ASP A 1 294 ? 15.111 -17.797 5.273 1.00 33.46 294 ASP A CA 1
ATOM 2411 C C . ASP A 1 294 ? 15.872 -18.902 5.996 1.00 36.08 294 ASP A C 1
ATOM 2412 O O . ASP A 1 294 ? 16.356 -19.848 5.354 1.00 35.04 294 ASP A O 1
ATOM 2417 N N . PHE A 1 295 ? 16.025 -18.778 7.322 1.00 31.66 295 PHE A N 1
ATOM 2418 C CA . PHE A 1 295 ? 16.608 -19.846 8.119 1.00 31.90 295 PHE A CA 1
ATOM 2419 C C . PHE A 1 295 ? 15.905 -21.164 7.842 1.00 33.50 295 PHE A C 1
ATOM 2420 O O . PHE A 1 295 ? 16.553 -22.195 7.642 1.00 35.98 295 PHE A O 1
ATOM 2428 N N . GLN A 1 296 ? 14.576 -21.151 7.846 1.00 32.54 296 GLN A N 1
ATOM 2429 C CA . GLN A 1 296 ? 13.828 -22.381 7.616 1.00 37.33 296 GLN A CA 1
ATOM 2430 C C . GLN A 1 296 ? 14.092 -22.939 6.214 1.00 38.53 296 GLN A C 1
ATOM 2431 O O . GLN A 1 296 ? 14.393 -24.137 6.059 1.00 37.87 296 GLN A O 1
ATOM 2437 N N . LYS A 1 297 ? 14.031 -22.076 5.181 1.00 34.28 297 LYS A N 1
ATOM 2438 C CA . LYS A 1 297 ? 14.271 -22.576 3.817 1.00 40.71 297 LYS A CA 1
ATOM 2439 C C . LYS A 1 297 ? 15.679 -23.178 3.721 1.00 41.88 297 LYS A C 1
ATOM 2440 O O . LYS A 1 297 ? 15.888 -24.252 3.117 1.00 42.06 297 LYS A O 1
ATOM 2446 N N . ILE A 1 298 ? 16.653 -22.514 4.357 1.00 41.77 298 ILE A N 1
ATOM 2447 C CA . ILE A 1 298 ? 18.049 -22.938 4.281 1.00 46.74 298 ILE A CA 1
ATOM 2448 C C . ILE A 1 298 ? 18.236 -24.276 4.981 1.00 50.12 298 ILE A C 1
ATOM 2449 O O . ILE A 1 298 ? 18.909 -25.194 4.472 1.00 49.15 298 ILE A O 1
ATOM 2454 N N . VAL A 1 299 ? 17.630 -24.417 6.157 1.00 43.06 299 VAL A N 1
ATOM 2455 C CA . VAL A 1 299 ? 17.830 -25.639 6.915 1.00 41.77 299 VAL A CA 1
ATOM 2456 C C . VAL A 1 299 ? 17.232 -26.812 6.155 1.00 45.40 299 VAL A C 1
ATOM 2457 O O . VAL A 1 299 ? 17.848 -27.883 6.071 1.00 45.66 299 VAL A O 1
ATOM 2461 N N . LEU A 1 300 ? 16.068 -26.605 5.502 1.00 47.06 300 LEU A N 1
ATOM 2462 C CA . LEU A 1 300 ? 15.407 -27.712 4.783 1.00 46.52 300 LEU A CA 1
ATOM 2463 C C . LEU A 1 300 ? 16.114 -28.147 3.511 1.00 52.72 300 LEU A C 1
ATOM 2464 O O . LEU A 1 300 ? 16.107 -29.327 3.171 1.00 60.65 300 LEU A O 1
ATOM 2469 N N . GLU A 1 301 ? 16.739 -27.217 2.832 1.00 64.30 301 GLU A N 1
ATOM 2470 C CA . GLU A 1 301 ? 17.781 -27.390 1.840 1.00 65.21 301 GLU A CA 1
ATOM 2471 C C . GLU A 1 301 ? 19.071 -28.034 2.295 1.00 66.14 301 GLU A C 1
ATOM 2472 O O . GLU A 1 301 ? 19.765 -28.593 1.431 1.00 67.64 301 GLU A O 1
ATOM 2478 N N . LYS A 1 302 ? 19.362 -28.127 3.585 1.00 58.27 302 LYS A N 1
ATOM 2479 C CA . LYS A 1 302 ? 20.473 -29.018 3.971 1.00 54.11 302 LYS A CA 1
ATOM 2480 C C . LYS A 1 302 ? 20.134 -30.545 4.037 1.00 54.51 302 LYS A C 1
ATOM 2481 O O . LYS A 1 302 ? 21.034 -31.340 4.390 1.00 53.93 302 LYS A O 1
ATOM 2487 N N . LEU A 1 303 ? 18.926 -30.996 3.702 1.00 52.32 303 LEU A N 1
ATOM 2488 C CA . LEU A 1 303 ? 18.524 -32.391 3.934 1.00 59.15 303 LEU A CA 1
ATOM 2489 C C . LEU A 1 303 ? 19.276 -33.393 3.059 1.00 59.82 303 LEU A C 1
ATOM 2490 O O . LEU A 1 303 ? 19.355 -33.212 1.842 1.00 64.36 303 LEU A O 1
ATOM 2495 N N . PRO A 1 304 ? 19.743 -34.510 3.632 1.00 60.73 304 PRO A N 1
ATOM 2496 C CA . PRO A 1 304 ? 20.421 -35.532 2.820 1.00 66.91 304 PRO A CA 1
ATOM 2497 C C . PRO A 1 304 ? 19.482 -36.156 1.805 1.00 68.01 304 PRO A C 1
ATOM 2498 O O . PRO A 1 304 ? 18.274 -36.277 2.035 1.00 66.27 304 PRO A O 1
ATOM 2502 N N . LEU A 1 305 ? 20.073 -36.573 0.683 1.00 74.23 305 LEU A N 1
ATOM 2503 C CA . LEU A 1 305 ? 19.362 -37.130 -0.469 1.00 73.62 305 LEU A CA 1
ATOM 2504 C C . LEU A 1 305 ? 19.797 -38.543 -0.775 1.00 72.30 305 LEU A C 1
ATOM 2505 O O . LEU A 1 305 ? 20.976 -38.866 -0.656 1.00 73.01 305 LEU A O 1
ATOM 2510 N N . LYS B 1 2 ? 3.246 -35.989 13.619 1.00 57.18 2 LYS B N 1
ATOM 2511 C CA . LYS B 1 2 ? 4.388 -36.201 12.742 1.00 55.75 2 LYS B CA 1
ATOM 2512 C C . LYS B 1 2 ? 5.215 -37.467 13.136 1.00 46.80 2 LYS B C 1
ATOM 2513 O O . LYS B 1 2 ? 5.027 -38.529 12.550 1.00 46.49 2 LYS B O 1
ATOM 2519 N N . LYS B 1 3 ? 6.142 -37.353 14.080 1.00 43.75 3 LYS B N 1
ATOM 2520 C CA . LYS B 1 3 ? 7.003 -38.459 14.488 1.00 41.67 3 LYS B CA 1
ATOM 2521 C C . LYS B 1 3 ? 6.699 -38.935 15.900 1.00 37.83 3 LYS B C 1
ATOM 2522 O O . LYS B 1 3 ? 6.741 -38.143 16.854 1.00 40.68 3 LYS B O 1
ATOM 2528 N N . ILE B 1 4 ? 6.453 -40.232 16.044 1.00 35.50 4 ILE B N 1
ATOM 2529 C CA . ILE B 1 4 ? 6.037 -40.809 17.314 1.00 38.16 4 ILE B CA 1
ATOM 2530 C C . ILE B 1 4 ? 6.990 -41.926 17.693 1.00 35.31 4 ILE B C 1
ATOM 2531 O O . ILE B 1 4 ? 7.316 -42.776 16.864 1.00 33.53 4 ILE B O 1
ATOM 2536 N N . LEU B 1 5 ? 7.408 -41.941 18.953 1.00 31.71 5 LEU B N 1
ATOM 2537 C CA . LEU B 1 5 ? 8.123 -43.061 19.543 1.00 32.11 5 LEU B CA 1
ATOM 2538 C C . LEU B 1 5 ? 7.233 -43.727 20.581 1.00 35.44 5 LEU B C 1
ATOM 2539 O O . LEU B 1 5 ? 6.727 -43.059 21.490 1.00 30.00 5 LEU B O 1
ATOM 2544 N N . ILE B 1 6 ? 7.063 -45.037 20.471 1.00 32.47 6 ILE B N 1
ATOM 2545 C CA . ILE B 1 6 ? 6.296 -45.787 21.456 1.00 31.34 6 ILE B CA 1
ATOM 2546 C C . ILE B 1 6 ? 7.281 -46.604 22.274 1.00 34.44 6 ILE B C 1
ATOM 2547 O O . ILE B 1 6 ? 8.081 -47.368 21.705 1.00 35.84 6 ILE B O 1
ATOM 2552 N N . VAL B 1 7 ? 7.247 -46.410 23.598 1.00 29.34 7 VAL B N 1
ATOM 2553 C CA . VAL B 1 7 ? 8.072 -47.146 24.551 1.00 32.23 7 VAL B CA 1
ATOM 2554 C C . VAL B 1 7 ? 7.172 -48.108 25.312 1.00 33.48 7 VAL B C 1
ATOM 2555 O O . VAL B 1 7 ? 6.099 -47.714 25.799 1.00 29.87 7 VAL B O 1
ATOM 2559 N N . SER B 1 8 ? 7.611 -49.364 25.418 1.00 30.59 8 SER B N 1
ATOM 2560 C CA . SER B 1 8 ? 6.800 -50.395 26.040 1.00 32.55 8 SER B CA 1
ATOM 2561 C C . SER B 1 8 ? 7.701 -51.418 26.713 1.00 34.08 8 SER B C 1
ATOM 2562 O O . SER B 1 8 ? 8.846 -51.620 26.300 1.00 33.72 8 SER B O 1
ATOM 2565 N N . PHE B 1 9 ? 7.136 -52.151 27.657 1.00 36.56 9 PHE B N 1
ATOM 2566 C CA . PHE B 1 9 ? 7.849 -53.221 28.305 1.00 35.20 9 PHE B CA 1
ATOM 2567 C C . PHE B 1 9 ? 7.269 -54.471 27.720 1.00 37.92 9 PHE B C 1
ATOM 2568 O O . PHE B 1 9 ? 6.129 -54.492 27.303 1.00 38.90 9 PHE B O 1
ATOM 2576 N N . LEU B 1 10 ? 8.053 -55.525 27.691 1.00 40.13 10 LEU B N 1
ATOM 2577 C CA . LEU B 1 10 ? 7.592 -56.775 27.141 1.00 39.19 10 LEU B CA 1
ATOM 2578 C C . LEU B 1 10 ? 7.873 -57.857 28.112 1.00 42.15 10 LEU B C 1
ATOM 2579 O O . LEU B 1 10 ? 9.008 -58.120 28.454 1.00 46.48 10 LEU B O 1
ATOM 2584 N N . GLY B 1 11 ? 6.828 -58.503 28.560 1.00 46.29 11 GLY B N 1
ATOM 2585 C CA . GLY B 1 11 ? 6.999 -59.522 29.549 1.00 49.81 11 GLY B CA 1
ATOM 2586 C C . GLY B 1 11 ? 6.495 -60.870 29.142 1.00 54.46 11 GLY B C 1
ATOM 2587 O O . GLY B 1 11 ? 6.309 -61.150 27.967 1.00 51.84 11 GLY B O 1
ATOM 2588 N N . LYS B 1 12 ? 6.269 -61.715 30.125 1.00 55.16 12 LYS B N 1
ATOM 2589 C CA . LYS B 1 12 ? 5.850 -63.045 29.831 1.00 55.81 12 LYS B CA 1
ATOM 2590 C C . LYS B 1 12 ? 4.395 -63.087 29.984 1.00 56.26 12 LYS B C 1
ATOM 2591 O O . LYS B 1 12 ? 3.841 -62.476 30.878 1.00 59.88 12 LYS B O 1
ATOM 2597 N N . GLY B 1 13 ? 3.762 -63.791 29.083 1.00 57.41 13 GLY B N 1
ATOM 2598 C CA . GLY B 1 13 ? 2.340 -63.902 29.129 1.00 51.81 13 GLY B CA 1
ATOM 2599 C C . GLY B 1 13 ? 1.794 -64.601 27.926 1.00 51.88 13 GLY B C 1
ATOM 2600 O O . GLY B 1 13 ? 2.536 -65.067 27.089 1.00 54.07 13 GLY B O 1
ATOM 2601 N N . ARG B 1 14 ? 0.486 -64.651 27.835 1.00 48.67 14 ARG B N 1
ATOM 2602 C CA . ARG B 1 14 ? -0.142 -65.356 26.746 1.00 54.31 14 ARG B CA 1
ATOM 2603 C C . ARG B 1 14 ? -0.350 -64.482 25.530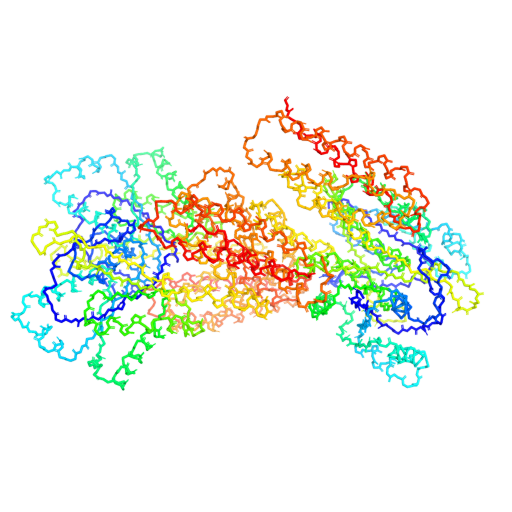 1.00 57.64 14 ARG B C 1
ATOM 2604 O O . ARG B 1 14 ? -0.435 -64.987 24.424 1.00 53.12 14 ARG B O 1
ATOM 2612 N N . TYR B 1 15 ? -0.425 -63.176 25.732 1.00 56.87 15 TYR B N 1
ATOM 2613 C CA . TYR B 1 15 ? -0.562 -62.243 24.642 1.00 49.19 15 TYR B CA 1
ATOM 2614 C C . TYR B 1 15 ? -1.647 -62.685 23.703 1.00 52.85 15 TYR B C 1
ATOM 2615 O O . TYR B 1 15 ? -1.402 -62.928 22.545 1.00 51.35 15 TYR B O 1
ATOM 2624 N N . TYR B 1 16 ? -2.859 -62.785 24.215 1.00 56.85 16 TYR B N 1
ATOM 2625 C CA . TYR B 1 16 ? -3.984 -63.181 23.405 1.00 56.84 16 TYR B CA 1
ATOM 2626 C C . TYR B 1 16 ? -4.339 -62.160 22.376 1.00 55.20 16 TYR B C 1
ATOM 2627 O O . TYR B 1 16 ? -4.136 -60.973 22.572 1.00 52.69 16 TYR B O 1
ATOM 2636 N N . GLU B 1 17 ? -4.898 -62.618 21.277 1.00 52.43 17 GLU B N 1
ATOM 2637 C CA . GLU B 1 17 ? -5.368 -61.677 20.266 1.00 55.20 17 GLU B CA 1
ATOM 2638 C C . GLU B 1 17 ? -6.482 -60.816 20.844 1.00 54.98 17 GLU B C 1
ATOM 2639 O O . GLU B 1 17 ? -7.363 -61.309 21.560 1.00 53.58 17 GLU B O 1
ATOM 2645 N N . THR B 1 18 ? -6.415 -59.515 20.554 1.00 51.26 18 THR B N 1
ATOM 2646 C CA . THR B 1 18 ? -7.247 -58.535 21.231 1.00 49.83 18 THR B CA 1
ATOM 2647 C C . THR B 1 18 ? -7.707 -57.486 20.228 1.00 48.01 18 THR B C 1
ATOM 2648 O O . THR B 1 18 ? -6.919 -57.027 19.392 1.00 46.25 18 THR B O 1
ATOM 2652 N N . PHE B 1 19 ? -8.978 -57.092 20.334 1.00 47.90 19 PHE B N 1
ATOM 2653 C CA . PHE B 1 19 ? -9.542 -55.995 19.547 1.00 47.78 19 PHE B CA 1
ATOM 2654 C C . PHE B 1 19 ? -9.283 -54.669 20.262 1.00 49.18 19 PHE B C 1
ATOM 2655 O O . PHE B 1 19 ? -10.100 -54.184 21.039 1.00 47.80 19 PHE B O 1
ATOM 2663 N N . TYR B 1 20 ? -8.172 -54.024 19.939 1.00 45.42 20 TYR B N 1
ATOM 2664 C CA . TYR B 1 20 ? -7.882 -52.744 20.538 1.00 45.09 20 TYR B CA 1
ATOM 2665 C C . TYR B 1 20 ? -8.673 -51.644 19.856 1.00 48.58 20 TYR B C 1
ATOM 2666 O O . TYR B 1 20 ? -8.963 -51.687 18.658 1.00 50.78 20 TYR B O 1
ATOM 2675 N N . TYR B 1 21 ? -9.009 -50.627 20.638 1.00 48.86 21 TYR B N 1
ATOM 2676 C CA . TYR B 1 21 ? -9.698 -49.444 20.075 1.00 48.44 21 TYR B CA 1
ATOM 2677 C C . TYR B 1 21 ? -9.451 -48.269 20.984 1.00 53.49 21 TYR B C 1
ATOM 2678 O O . TYR B 1 21 ? -9.256 -48.446 22.194 1.00 53.76 21 TYR B O 1
ATOM 2687 N N . SER B 1 22 ? -9.448 -47.076 20.410 1.00 57.57 22 SER B N 1
ATOM 2688 C CA . SER B 1 22 ? -9.345 -45.868 21.253 1.00 61.19 22 SER B CA 1
ATOM 2689 C C . SER B 1 22 ? -10.747 -45.552 21.763 1.00 69.18 22 SER B C 1
ATOM 2690 O O . SER B 1 22 ? -11.667 -45.538 20.948 1.00 69.81 22 SER B O 1
ATOM 2693 N N . ILE B 1 23 ? -10.893 -45.294 23.062 1.00 67.66 23 ILE B N 1
ATOM 2694 C CA . ILE B 1 23 ? -12.223 -44.974 23.660 1.00 66.26 23 ILE B CA 1
ATOM 2695 C C . ILE B 1 23 ? -12.830 -43.786 22.903 1.00 71.94 23 ILE B C 1
ATOM 2696 O O . ILE B 1 23 ? -14.055 -43.632 22.936 1.00 66.88 23 ILE B O 1
ATOM 2701 N N . GLU B 1 24 ? -11.980 -43.017 22.215 1.00 99.36 24 GLU B N 1
ATOM 2702 C CA . GLU B 1 24 ? -12.368 -41.829 21.413 1.00 98.53 24 GLU B CA 1
ATOM 2703 C C . GLU B 1 24 ? -12.949 -42.273 20.074 1.00 99.76 24 GLU B C 1
ATOM 2704 O O . GLU B 1 24 ? -13.821 -41.569 19.552 1.00 100.63 24 GLU B O 1
ATOM 2706 N N . HIS B 1 25 ? -12.473 -43.399 19.551 1.00 81.12 25 HIS B N 1
ATOM 2707 C CA . HIS B 1 25 ? -12.932 -43.868 18.220 1.00 78.14 25 HIS B CA 1
ATOM 2708 C C . HIS B 1 25 ? -13.302 -45.344 18.333 1.00 74.10 25 HIS B C 1
ATOM 2709 O O . HIS B 1 25 ? -12.527 -46.212 17.888 1.00 72.25 25 HIS B O 1
ATOM 2716 N N . SER B 1 26 ? -14.469 -45.617 18.907 1.00 71.14 26 SER B N 1
ATOM 2717 C CA . SER B 1 26 ? -14.887 -47.022 19.130 1.00 70.43 26 SER B CA 1
ATOM 2718 C C . SER B 1 26 ? -15.046 -47.746 17.796 1.00 70.96 26 SER B C 1
ATOM 2719 O O . SER B 1 26 ? -15.006 -48.982 17.790 1.00 66.18 26 SER B O 1
ATOM 2722 N N . GLU B 1 27 ? -15.228 -46.992 16.718 1.00 75.08 27 GLU B N 1
ATOM 2723 C CA . GLU B 1 27 ? -15.436 -47.603 15.384 1.00 75.03 27 GLU B CA 1
ATOM 2724 C C . GLU B 1 27 ? -14.136 -48.259 14.924 1.00 72.05 27 GLU B C 1
ATOM 2725 O O . GLU B 1 27 ? -14.204 -49.407 14.465 1.00 68.84 27 GLU B O 1
ATOM 2731 N N . LYS B 1 28 ? -13.000 -47.575 15.072 1.00 68.10 28 LYS B N 1
ATOM 2732 C CA . LYS B 1 28 ? -11.777 -48.165 14.540 1.00 64.59 28 LYS B CA 1
ATOM 2733 C C . LYS B 1 28 ? -11.198 -49.157 15.545 1.00 64.68 28 LYS B C 1
ATOM 2734 O O . LYS B 1 28 ? -10.607 -48.757 16.559 1.00 59.66 28 LYS B O 1
ATOM 2740 N N . MET B 1 29 ? -11.332 -50.451 15.241 1.00 61.17 29 MET B N 1
ATOM 2741 C CA . MET B 1 29 ? -10.738 -51.517 16.036 1.00 54.70 29 MET B CA 1
ATOM 2742 C C . MET B 1 29 ? -9.642 -52.227 15.259 1.00 51.26 29 MET B C 1
ATOM 2743 O O . MET B 1 29 ? -9.772 -52.471 14.059 1.00 55.44 29 MET B O 1
ATOM 2748 N N . VAL B 1 30 ? -8.571 -52.551 15.975 1.00 51.20 30 VAL B N 1
ATOM 2749 C CA . VAL B 1 30 ? -7.376 -53.183 15.445 1.00 48.36 30 VAL B CA 1
ATOM 2750 C C . VAL B 1 30 ? -7.155 -54.469 16.229 1.00 46.78 30 VAL B C 1
ATOM 2751 O O . VAL B 1 30 ? -6.912 -54.424 17.435 1.00 47.44 30 VAL B O 1
ATOM 2755 N N . LYS B 1 31 ? -7.181 -55.605 15.539 1.00 48.83 31 LYS B N 1
ATOM 2756 C CA . LYS B 1 31 ? -6.977 -56.906 16.167 1.00 47.57 31 LYS B CA 1
ATOM 2757 C C . LYS B 1 31 ? -5.486 -57.249 16.144 1.00 48.94 31 LYS B C 1
ATOM 2758 O O . LYS B 1 31 ? -4.919 -57.572 15.091 1.00 48.19 31 LYS B O 1
ATOM 2764 N N . LYS B 1 32 ? -4.852 -57.149 17.305 1.00 47.64 32 LYS B N 1
ATOM 2765 C CA . LYS B 1 32 ? -3.448 -57.489 17.455 1.00 47.25 32 LYS B CA 1
ATOM 2766 C C . LYS B 1 32 ? -3.246 -58.020 18.862 1.00 47.98 32 LYS B C 1
ATOM 2767 O O . LYS B 1 32 ? -4.104 -57.874 19.736 1.00 51.07 32 LYS B O 1
ATOM 2773 N N . ARG B 1 33 ? -2.100 -58.652 19.075 1.00 50.13 33 ARG B N 1
ATOM 2774 C CA . ARG B 1 33 ? -1.767 -59.050 20.434 1.00 46.85 33 ARG B CA 1
ATOM 2775 C C . ARG B 1 33 ? -1.133 -57.898 21.193 1.00 43.21 33 ARG B C 1
ATOM 2776 O O . ARG B 1 33 ? -1.373 -57.738 22.393 1.00 42.52 33 ARG B O 1
ATOM 2784 N N . LEU B 1 34 ? -0.344 -57.071 20.507 1.00 41.21 34 LEU B N 1
ATOM 2785 C CA . LEU B 1 34 ? 0.461 -56.047 21.158 1.00 41.59 34 LEU B CA 1
ATOM 2786 C C . LEU B 1 34 ? -0.243 -54.704 21.067 1.00 38.32 34 LEU B C 1
ATOM 2787 O O . LEU B 1 34 ? -0.431 -54.164 19.977 1.00 39.84 34 LEU B O 1
ATOM 2792 N N . SER B 1 35 ? -0.603 -54.153 22.213 1.00 40.14 35 SER B N 1
ATOM 2793 C CA . SER B 1 35 ? -1.115 -52.789 22.217 1.00 40.02 35 SER B CA 1
ATOM 2794 C C . SER B 1 35 ? -0.174 -51.792 21.518 1.00 35.24 35 SER B C 1
ATOM 2795 O O . SER B 1 35 ? -0.679 -50.930 20.785 1.00 32.24 35 SER B O 1
ATOM 2798 N N . PRO B 1 36 ? 1.151 -51.812 21.717 1.00 35.12 36 PRO B N 1
ATOM 2799 C CA . PRO B 1 36 ? 2.007 -50.882 20.956 1.00 35.82 36 PRO B CA 1
ATOM 2800 C C . PRO B 1 36 ? 1.870 -51.006 19.442 1.00 34.21 36 PRO B C 1
ATOM 2801 O O . PRO B 1 36 ? 1.897 -49.982 18.746 1.00 32.00 36 PRO B O 1
ATOM 2805 N N . LEU B 1 37 ? 1.707 -52.226 18.913 1.00 36.19 37 LEU B N 1
ATOM 2806 C CA . LEU B 1 37 ? 1.458 -52.374 17.484 1.00 32.85 37 LEU B CA 1
ATOM 2807 C C . LEU B 1 37 ? 0.104 -51.782 17.105 1.00 36.84 37 LEU B C 1
ATOM 2808 O O . LEU B 1 37 ? -0.001 -51.038 16.122 1.00 36.78 37 LEU B O 1
ATOM 2813 N N . ALA B 1 38 ? -0.936 -52.049 17.898 1.00 32.74 38 ALA B N 1
ATOM 2814 C CA . ALA B 1 38 ? -2.237 -51.473 17.576 1.00 37.35 38 ALA B CA 1
ATOM 2815 C C . ALA B 1 38 ? -2.192 -49.946 17.589 1.00 38.18 38 ALA B C 1
ATOM 2816 O O . ALA B 1 38 ? -2.748 -49.279 16.701 1.00 39.91 38 ALA B O 1
ATOM 2818 N N . ASN B 1 39 ? -1.553 -49.367 18.597 1.00 36.09 39 ASN B N 1
ATOM 2819 C CA . ASN B 1 39 ? -1.482 -47.918 18.649 1.00 36.12 39 ASN B CA 1
ATOM 2820 C C . ASN B 1 39 ? -0.664 -47.365 17.501 1.00 35.77 39 ASN B C 1
ATOM 2821 O O . ASN B 1 39 ? -1.003 -46.314 16.952 1.00 35.17 39 ASN B O 1
ATOM 2826 N N . ALA B 1 40 ? 0.434 -48.040 17.152 1.00 35.52 40 ALA B N 1
ATOM 2827 C CA . ALA B 1 40 ? 1.214 -47.617 16.001 1.00 37.16 40 ALA B CA 1
ATOM 2828 C C . ALA B 1 40 ? 0.350 -47.583 14.750 1.00 37.80 40 ALA B C 1
ATOM 2829 O O . ALA B 1 40 ? 0.416 -46.623 13.983 1.00 40.22 40 ALA B O 1
ATOM 2831 N N . ILE B 1 41 ? -0.479 -48.613 14.545 1.00 37.88 41 ILE B N 1
ATOM 2832 C CA . ILE B 1 41 ? -1.330 -48.678 13.354 1.00 40.08 41 ILE B CA 1
ATOM 2833 C C . ILE B 1 41 ? -2.323 -47.522 13.342 1.00 42.62 41 ILE B C 1
ATOM 2834 O O . ILE B 1 41 ? -2.504 -46.832 12.319 1.00 46.00 41 ILE B O 1
ATOM 2839 N N . LEU B 1 42 ? -2.953 -47.272 14.495 1.00 39.61 42 LEU B N 1
ATOM 2840 C CA . LEU B 1 42 ? -3.923 -46.183 14.598 1.00 42.81 42 LEU B CA 1
ATOM 2841 C C . LEU B 1 42 ? -3.270 -44.825 14.354 1.00 45.87 42 LEU B C 1
ATOM 2842 O O . LEU B 1 42 ? -3.840 -43.968 13.667 1.00 46.84 42 LEU B O 1
ATOM 2847 N N . GLU B 1 43 ? -2.079 -44.606 14.925 1.00 41.89 43 GLU B N 1
ATOM 2848 C CA . GLU B 1 43 ? -1.372 -43.345 14.741 1.00 42.58 43 GLU B CA 1
ATOM 2849 C C . GLU B 1 43 ? -0.898 -43.202 13.318 1.00 49.59 43 GLU B C 1
ATOM 2850 O O . GLU B 1 43 ? -0.794 -42.084 12.802 1.00 48.19 43 GLU B O 1
ATOM 2856 N N . LYS B 1 44 ? -0.581 -44.320 12.677 1.00 45.96 44 LYS B N 1
ATOM 2857 C CA . LYS B 1 44 ? -0.171 -44.243 11.293 1.00 48.95 44 LYS B CA 1
ATOM 2858 C C . LYS B 1 44 ? -1.339 -43.807 10.420 1.00 51.28 44 LYS B C 1
ATOM 2859 O O . LYS B 1 44 ? -1.152 -42.995 9.511 1.00 49.68 44 LYS B O 1
ATOM 2865 N N . GLU B 1 45 ? -2.563 -44.278 10.717 1.00 52.09 45 GLU B N 1
ATOM 2866 C CA . GLU B 1 45 ? -3.708 -43.773 9.951 1.00 54.13 45 GLU B CA 1
ATOM 2867 C C . GLU B 1 45 ? -3.874 -42.275 10.138 1.00 53.87 45 GLU B C 1
ATOM 2868 O O . GLU B 1 45 ? -4.311 -41.580 9.222 1.00 57.83 45 GLU B O 1
ATOM 2874 N N . ASN B 1 46 ? -3.501 -41.758 11.300 1.00 60.75 46 ASN B N 1
ATOM 2875 C CA . ASN B 1 46 ? -3.506 -40.323 11.516 1.00 62.53 46 ASN B CA 1
ATOM 2876 C C . ASN B 1 46 ? -2.388 -39.623 10.775 1.00 65.67 46 ASN B C 1
ATOM 2877 O O . ASN B 1 46 ? -2.227 -38.407 10.939 1.00 72.32 46 ASN B O 1
ATOM 2882 N N . GLY B 1 47 ? -1.589 -40.350 10.007 1.00 51.76 47 GLY B N 1
ATOM 2883 C CA . GLY B 1 47 ? -0.555 -39.714 9.233 1.00 57.19 47 GLY B CA 1
ATOM 2884 C C . GLY B 1 47 ? 0.758 -39.553 9.948 1.00 57.80 47 GLY B C 1
ATOM 2885 O O . GLY B 1 47 ? 1.568 -38.712 9.542 1.00 62.30 47 GLY B O 1
ATOM 2886 N N . ASN B 1 48 ? 1.004 -40.323 10.995 1.00 52.92 48 ASN B N 1
ATOM 2887 C CA . ASN B 1 48 ? 2.243 -40.187 11.732 1.00 49.06 48 ASN B CA 1
ATOM 2888 C C . ASN B 1 48 ? 3.247 -41.290 11.396 1.00 47.97 48 ASN B C 1
ATOM 2889 O O . ASN B 1 48 ? 2.899 -42.395 10.976 1.00 44.82 48 ASN B O 1
ATOM 2894 N N . ASP B 1 49 ? 4.511 -40.950 11.579 1.00 47.39 49 ASP B N 1
ATOM 2895 C CA . ASP B 1 49 ? 5.615 -41.893 11.554 1.00 46.62 49 ASP B CA 1
ATOM 2896 C C . ASP B 1 49 ? 5.813 -42.467 12.954 1.00 43.17 49 ASP B C 1
ATOM 2897 O O . ASP B 1 49 ? 5.892 -41.710 13.928 1.00 40.47 49 ASP B O 1
ATOM 2902 N N . VAL B 1 50 ? 5.888 -43.790 13.068 1.00 41.86 50 VAL B N 1
ATOM 2903 C CA . VAL B 1 50 ? 5.929 -44.436 14.378 1.00 40.63 50 VAL B CA 1
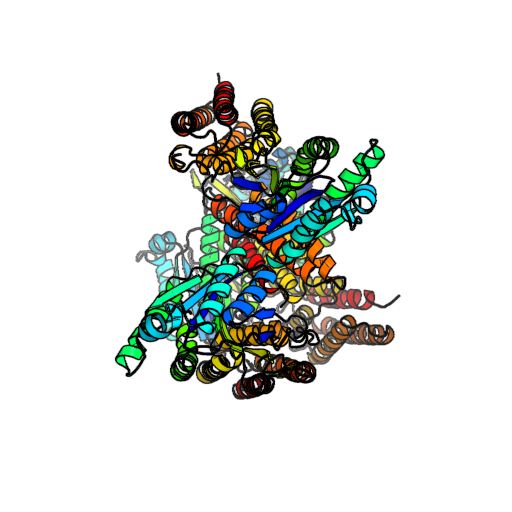ATOM 2904 C C . VAL B 1 50 ? 7.123 -45.376 14.452 1.00 32.89 50 VAL B C 1
ATOM 2905 O O . VAL B 1 50 ? 7.343 -46.170 13.542 1.00 42.62 50 VAL B O 1
ATOM 2909 N N . GLU B 1 51 ? 7.861 -45.308 15.550 1.00 34.81 51 GLU B N 1
ATOM 2910 C CA . GLU B 1 51 ? 8.892 -46.271 15.922 1.00 38.32 51 GLU B CA 1
ATOM 2911 C C . GLU B 1 51 ? 8.546 -46.822 17.308 1.00 36.24 51 GLU B C 1
ATOM 2912 O O . GLU B 1 51 ? 7.959 -46.118 18.140 1.00 33.22 51 GLU B O 1
ATOM 2918 N N . ILE B 1 52 ? 8.882 -48.096 17.541 1.00 34.92 52 ILE B N 1
ATOM 2919 C CA . ILE B 1 52 ? 8.613 -48.779 18.798 1.00 33.92 52 ILE B CA 1
ATOM 2920 C C . ILE B 1 52 ? 9.917 -49.256 19.417 1.00 40.10 52 ILE B C 1
ATOM 2921 O O . ILE B 1 52 ? 10.734 -49.887 18.735 1.00 37.49 52 ILE B O 1
ATOM 2926 N N . ILE B 1 53 ? 10.071 -49.037 20.729 1.00 34.44 53 ILE B N 1
ATOM 2927 C CA . ILE B 1 53 ? 11.197 -49.585 21.479 1.00 39.51 53 ILE B CA 1
ATOM 2928 C C . ILE B 1 53 ? 10.669 -50.424 22.647 1.00 38.17 53 ILE B C 1
ATOM 2929 O O . ILE B 1 53 ? 9.744 -50.008 23.354 1.00 34.82 53 ILE B O 1
ATOM 2934 N N . PHE B 1 54 ? 11.228 -51.621 22.820 1.00 36.89 54 PHE B N 1
ATOM 2935 C CA . PHE B 1 54 ? 10.811 -52.548 23.863 1.00 37.21 54 PHE B CA 1
ATOM 2936 C C . PHE B 1 54 ? 11.904 -52.715 24.911 1.00 41.94 54 PHE B C 1
ATOM 2937 O O . PHE B 1 54 ? 13.078 -52.927 24.566 1.00 40.10 54 PHE B O 1
ATOM 2945 N N . PHE B 1 55 ? 11.523 -52.600 26.183 1.00 39.83 55 PHE B N 1
ATOM 2946 C CA . PHE B 1 55 ? 12.386 -53.003 27.293 1.00 38.84 55 PHE B CA 1
ATOM 2947 C C . PHE B 1 55 ? 12.112 -54.454 27.637 1.00 37.69 55 PHE B C 1
ATOM 2948 O O . PHE B 1 55 ? 10.951 -54.849 27.750 1.00 37.27 55 PHE B O 1
ATOM 2956 N N . VAL B 1 56 ? 13.179 -55.248 27.742 1.00 40.94 56 VAL B N 1
ATOM 2957 C CA . VAL B 1 56 ? 13.055 -56.699 28.079 1.00 43.06 56 VAL B CA 1
ATOM 2958 C C . VAL B 1 56 ? 14.118 -57.088 29.114 1.00 48.80 56 VAL B C 1
ATOM 2959 O O . VAL B 1 56 ? 15.196 -56.477 29.131 1.00 44.87 56 VAL B O 1
ATOM 2963 N N . THR B 1 57 ? 13.811 -58.091 29.930 1.00 51.73 57 THR B N 1
ATOM 2964 C CA . THR B 1 57 ? 14.771 -58.578 30.951 1.00 58.50 57 THR B CA 1
ATOM 2965 C C . THR B 1 57 ? 15.509 -59.802 30.403 1.00 65.75 57 THR B C 1
ATOM 2966 O O . THR B 1 57 ? 14.966 -60.459 29.502 1.00 65.65 57 THR B O 1
ATOM 2970 N N . ASN B 1 58 ? 16.688 -60.102 30.945 1.00 63.20 58 ASN B N 1
ATOM 2971 C CA . ASN B 1 58 ? 17.429 -61.316 30.520 1.00 70.23 58 ASN B CA 1
ATOM 2972 C C . ASN B 1 58 ? 16.519 -62.529 30.708 1.00 70.42 58 ASN B C 1
ATOM 2973 O O . ASN B 1 58 ? 16.448 -63.365 29.802 1.00 71.37 58 ASN B O 1
ATOM 2978 N N . GLU B 1 59 ? 15.799 -62.591 31.812 1.00 77.54 59 GLU B N 1
ATOM 2979 C CA . GLU B 1 59 ? 14.929 -63.719 32.079 1.00 74.70 59 GLU B CA 1
ATOM 2980 C C . GLU B 1 59 ? 13.867 -63.887 31.048 1.00 73.65 59 GLU B C 1
ATOM 2981 O O . GLU B 1 59 ? 13.693 -64.960 30.510 1.00 75.58 59 GLU B O 1
ATOM 2987 N N . VAL B 1 60 ? 13.128 -62.830 30.784 1.00 72.41 60 VAL B N 1
ATOM 2988 C CA . VAL B 1 60 ? 11.994 -62.960 29.821 1.00 70.27 60 VAL B CA 1
ATOM 2989 C C . VAL B 1 60 ? 12.548 -63.487 28.495 1.00 67.48 60 VAL B C 1
ATOM 2990 O O . VAL B 1 60 ? 11.862 -64.252 27.825 1.00 62.11 60 VAL B O 1
ATOM 2994 N N . LYS B 1 61 ? 13.778 -63.119 28.171 1.00 63.00 61 LYS B N 1
ATOM 2995 C CA . LYS B 1 61 ? 14.409 -63.601 26.919 1.00 70.12 61 LYS B CA 1
ATOM 2996 C C . LYS B 1 61 ? 14.662 -65.109 27.020 1.00 71.81 61 LYS B C 1
ATOM 2997 O O . LYS B 1 61 ? 14.147 -65.842 26.171 1.00 71.63 61 LYS B O 1
ATOM 3003 N N . ASN B 1 62 ? 15.373 -65.548 28.056 1.00 72.77 62 ASN B N 1
ATOM 3004 C CA . ASN B 1 62 ? 15.756 -66.975 28.204 1.00 71.27 62 ASN B CA 1
ATOM 3005 C C . ASN B 1 62 ? 14.575 -67.839 28.619 1.00 68.61 62 ASN B C 1
ATOM 3006 O O . ASN B 1 62 ? 14.347 -68.863 27.972 1.00 68.37 62 ASN B O 1
ATOM 3011 N N . GLU B 1 63 ? 13.854 -67.426 29.652 1.00 71.05 63 GLU B N 1
ATOM 3012 C CA . GLU B 1 63 ? 12.786 -68.244 30.214 1.00 65.42 63 GLU B CA 1
ATOM 3013 C C . GLU B 1 63 ? 11.639 -68.401 29.232 1.00 63.40 63 GLU B C 1
ATOM 3014 O O . GLU B 1 63 ? 11.017 -69.461 29.143 1.00 66.12 63 GLU B O 1
ATOM 3020 N N . PHE B 1 64 ? 11.351 -67.345 28.482 1.00 64.21 64 PHE B N 1
ATOM 3021 C CA . PHE B 1 64 ? 10.129 -67.266 27.701 1.00 61.90 64 PHE B CA 1
ATOM 3022 C C . PHE B 1 64 ? 10.401 -67.160 26.209 1.00 66.56 64 PHE B C 1
ATOM 3023 O O . PHE B 1 64 ? 9.951 -68.017 25.444 1.00 66.12 64 PHE B O 1
ATOM 3031 N N . LEU B 1 65 ? 11.131 -66.131 25.779 1.00 64.53 65 LEU B N 1
ATOM 3032 C CA . LEU B 1 65 ? 11.274 -65.857 24.358 1.00 67.57 65 LEU B CA 1
ATOM 3033 C C . LEU B 1 65 ? 12.007 -66.993 23.650 1.00 72.45 65 LEU B C 1
ATOM 3034 O O . LEU B 1 65 ? 11.656 -67.357 22.524 1.00 72.35 65 LEU B O 1
ATOM 3039 N N . TYR B 1 66 ? 12.983 -67.611 24.318 1.00 81.78 66 TYR B N 1
ATOM 3040 C CA . TYR B 1 66 ? 13.834 -68.633 23.719 1.00 82.22 66 TYR B CA 1
ATOM 3041 C C . TYR B 1 66 ? 13.277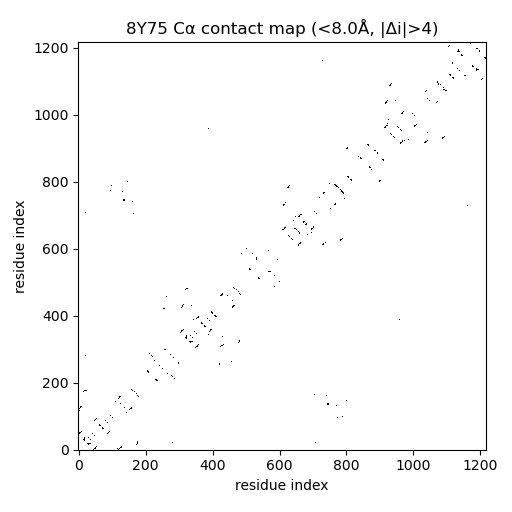 -70.042 23.877 1.00 87.86 66 TYR B C 1
ATOM 3042 O O . TYR B 1 66 ? 14.045 -71.009 23.796 1.00 94.58 66 TYR B O 1
ATOM 3051 N N . ASP B 1 67 ? 11.982 -70.192 24.121 1.00 82.68 67 ASP B N 1
ATOM 3052 C CA . ASP B 1 67 ? 11.374 -71.507 24.270 1.00 89.21 67 ASP B CA 1
ATOM 3053 C C . ASP B 1 67 ? 10.725 -71.977 22.974 1.00 92.45 67 ASP B C 1
ATOM 3054 O O . ASP B 1 67 ? 9.769 -71.353 22.503 1.00 87.84 67 ASP B O 1
ATOM 3059 N N . GLU B 1 68 ? 11.234 -73.078 22.402 1.00 104.86 68 GLU B N 1
ATOM 3060 C CA . GLU B 1 68 ? 10.618 -73.585 21.177 1.00 107.33 68 GLU B CA 1
ATOM 3061 C C . GLU B 1 68 ? 9.225 -74.138 21.447 1.00 104.81 68 GLU B C 1
ATOM 3062 O O . GLU B 1 68 ? 8.371 -74.145 20.552 1.00 104.45 68 GLU B O 1
ATOM 3068 N N . ASN B 1 69 ? 8.993 -74.635 22.656 1.00 92.29 69 ASN B N 1
ATOM 3069 C CA . ASN B 1 69 ? 7.773 -75.337 22.993 1.00 89.12 69 ASN B CA 1
ATOM 3070 C C . ASN B 1 69 ? 6.804 -74.451 23.725 1.00 84.33 69 ASN B C 1
ATOM 3071 O O . ASN B 1 69 ? 5.805 -74.948 24.250 1.00 88.03 69 ASN B O 1
ATOM 3076 N N . ASN B 1 70 ? 7.053 -73.147 23.744 1.00 79.89 70 ASN B N 1
ATOM 3077 C CA . ASN B 1 70 ? 6.157 -72.209 24.390 1.00 73.66 70 ASN B CA 1
ATOM 3078 C C . ASN B 1 70 ? 5.552 -71.429 23.236 1.00 72.68 70 ASN B C 1
ATOM 3079 O O . ASN B 1 70 ? 6.154 -70.533 22.650 1.00 74.23 70 ASN B O 1
ATOM 3084 N N . GLU B 1 71 ? 4.349 -71.816 22.927 1.00 64.33 71 GLU B N 1
ATOM 3085 C CA . GLU B 1 71 ? 3.523 -71.370 21.817 1.00 68.64 71 GLU B CA 1
ATOM 3086 C C . GLU B 1 71 ? 2.957 -69.959 21.977 1.00 69.47 71 GLU B C 1
ATOM 3087 O O . GLU B 1 71 ? 2.752 -69.272 20.954 1.00 63.39 71 GLU B O 1
ATOM 3093 N N . TYR B 1 72 ? 2.771 -69.488 23.204 1.00 67.02 72 TYR B N 1
ATOM 3094 C CA . TYR B 1 72 ? 2.570 -68.061 23.390 1.00 62.77 72 TYR B CA 1
ATOM 3095 C C . TYR B 1 72 ? 3.819 -67.251 22.997 1.00 63.48 72 TYR B C 1
ATOM 3096 O O . TYR B 1 72 ? 3.697 -66.185 22.372 1.00 59.48 72 TYR B O 1
ATOM 3105 N N . ALA B 1 73 ? 5.033 -67.751 23.323 1.00 65.24 73 ALA B N 1
ATOM 3106 C CA . ALA B 1 73 ? 6.256 -66.989 23.050 1.00 63.24 73 ALA B CA 1
ATOM 3107 C C . ALA B 1 73 ? 6.477 -66.767 21.560 1.00 66.57 73 ALA B C 1
ATOM 3108 O O . ALA B 1 73 ? 6.567 -65.620 21.130 1.00 65.61 73 ALA B O 1
ATOM 3110 N N . LYS B 1 74 ? 6.611 -67.830 20.742 1.00 75.49 74 LYS B N 1
ATOM 3111 C CA . LYS B 1 74 ? 6.652 -67.456 19.327 1.00 77.21 74 LYS B CA 1
ATOM 3112 C C . LYS B 1 74 ? 5.349 -67.093 18.677 1.00 76.60 74 LYS B C 1
ATOM 3113 O O . LYS B 1 74 ? 5.460 -66.569 17.573 1.00 75.91 74 LYS B O 1
ATOM 3119 N N . ASN B 1 75 ? 4.161 -67.170 19.310 1.00 68.38 75 ASN B N 1
ATOM 3120 C CA . ASN B 1 75 ? 3.074 -66.372 18.727 1.00 64.50 75 ASN B CA 1
ATOM 3121 C C . ASN B 1 75 ? 3.435 -64.889 18.792 1.00 62.49 75 ASN B C 1
ATOM 3122 O O . ASN B 1 75 ? 3.344 -64.152 17.793 1.00 59.60 75 ASN B O 1
ATOM 3127 N N . ILE B 1 76 ? 3.906 -64.457 19.967 1.00 59.83 76 ILE B N 1
ATOM 3128 C CA . ILE B 1 76 ? 4.263 -63.065 20.167 1.00 58.07 76 ILE B CA 1
ATOM 3129 C C . ILE B 1 76 ? 5.492 -62.711 19.336 1.00 56.45 76 ILE B C 1
ATOM 3130 O O . ILE B 1 76 ? 5.585 -61.606 18.804 1.00 56.28 76 ILE B O 1
ATOM 3135 N N . LEU B 1 77 ? 6.455 -63.629 19.226 1.00 59.22 77 LEU B N 1
ATOM 3136 C CA . LEU B 1 77 ? 7.610 -63.421 18.354 1.00 61.37 77 LEU B CA 1
ATOM 3137 C C . LEU B 1 77 ? 7.175 -63.264 16.906 1.00 60.86 77 LEU B C 1
ATOM 3138 O O . LEU B 1 77 ? 7.752 -62.466 16.159 1.00 60.07 77 LEU B O 1
ATOM 3143 N N . ASN B 1 78 ? 6.172 -64.030 16.480 1.00 54.47 78 ASN B N 1
ATOM 3144 C CA . ASN B 1 78 ? 5.692 -63.878 15.118 1.00 63.77 78 ASN B CA 1
ATOM 3145 C C . ASN B 1 78 ? 5.108 -62.486 14.900 1.00 61.88 78 ASN B C 1
ATOM 3146 O O . ASN B 1 78 ? 5.400 -61.834 13.891 1.00 61.10 78 ASN B O 1
ATOM 3151 N N . GLU B 1 79 ? 4.311 -61.995 15.855 1.00 61.43 79 GLU B N 1
ATOM 3152 C CA . GLU B 1 79 ? 3.786 -60.633 15.710 1.00 59.13 79 GLU B CA 1
ATOM 3153 C C . GLU B 1 79 ? 4.908 -59.597 15.730 1.00 54.61 79 GLU B C 1
ATOM 3154 O O . GLU B 1 79 ? 4.898 -58.624 14.955 1.00 56.72 79 GLU B O 1
ATOM 3160 N N . LEU B 1 80 ? 5.884 -59.780 16.615 1.00 55.83 80 LEU B N 1
ATOM 3161 C CA . LEU B 1 80 ? 6.995 -58.842 16.675 1.00 56.30 80 LEU B CA 1
ATOM 3162 C C . LEU B 1 80 ? 7.758 -58.840 15.365 1.00 60.72 80 LEU B C 1
ATOM 3163 O O . LEU B 1 80 ? 8.219 -57.795 14.895 1.00 57.77 80 LEU B O 1
ATOM 3168 N N . ASN B 1 81 ? 7.893 -60.009 14.758 1.00 64.70 81 ASN B N 1
ATOM 3169 C CA . ASN B 1 81 ? 8.610 -60.108 13.505 1.00 68.25 81 ASN B CA 1
ATOM 3170 C C . ASN B 1 81 ? 7.846 -59.450 12.368 1.00 70.14 81 ASN B C 1
ATOM 3171 O O . ASN B 1 81 ? 8.464 -59.002 11.400 1.00 71.54 81 ASN B O 1
ATOM 3176 N N . GLU B 1 82 ? 6.519 -59.430 12.422 1.00 67.70 82 GLU B N 1
ATOM 3177 C CA . GLU B 1 82 ? 5.845 -58.741 11.332 1.00 67.02 82 GLU B CA 1
ATOM 3178 C C . GLU B 1 82 ? 5.597 -57.270 11.619 1.00 65.20 82 GLU B C 1
ATOM 3179 O O . GLU B 1 82 ? 4.976 -56.597 10.791 1.00 69.51 82 GLU B O 1
ATOM 3185 N N . ILE B 1 83 ? 6.066 -56.739 12.746 1.00 57.45 83 ILE B N 1
ATOM 3186 C CA . ILE B 1 83 ? 5.979 -55.281 12.891 1.00 57.08 83 ILE B CA 1
ATOM 3187 C C . ILE B 1 83 ? 6.732 -54.570 11.761 1.00 54.95 83 ILE B C 1
ATOM 3188 O O . ILE B 1 83 ? 6.296 -53.522 11.269 1.00 48.97 83 ILE B O 1
ATOM 3193 N N . LYS B 1 84 ? 7.858 -55.128 11.316 1.00 53.77 84 LYS B N 1
ATOM 3194 C CA . LYS B 1 84 ? 8.624 -54.453 10.270 1.00 51.68 84 LYS B CA 1
ATOM 3195 C C . LYS B 1 84 ? 7.832 -54.338 8.977 1.00 55.43 84 LYS B C 1
ATOM 3196 O O . LYS B 1 84 ? 8.115 -53.455 8.159 1.00 56.78 84 LYS B O 1
ATOM 3202 N N . ASN B 1 85 ? 6.863 -55.231 8.754 1.00 57.28 85 ASN B N 1
ATOM 3203 C CA . ASN B 1 85 ? 6.078 -55.172 7.526 1.00 54.58 85 ASN B CA 1
ATOM 3204 C C . ASN B 1 85 ? 5.184 -53.939 7.442 1.00 57.53 85 ASN B C 1
ATOM 3205 O O . ASN B 1 85 ? 4.807 -53.545 6.334 1.00 56.90 85 ASN B O 1
ATOM 3210 N N . TYR B 1 86 ? 4.867 -53.297 8.570 1.00 54.77 86 TYR B N 1
ATOM 3211 C CA . TYR B 1 86 ? 4.020 -52.115 8.560 1.00 49.90 86 TYR B CA 1
ATOM 3212 C C . TYR B 1 86 ? 4.828 -50.831 8.519 1.00 48.25 86 TYR B C 1
ATOM 3213 O O . TYR B 1 86 ? 4.259 -49.757 8.728 1.00 47.50 86 TYR B O 1
ATOM 3222 N N . GLY B 1 87 ? 6.131 -50.908 8.248 1.00 47.73 87 GLY B N 1
ATOM 3223 C CA . GLY B 1 87 ? 6.939 -49.701 8.210 1.00 47.07 87 GLY B CA 1
ATOM 3224 C C . GLY B 1 87 ? 7.177 -49.077 9.567 1.00 45.04 87 GLY B C 1
ATOM 3225 O O . GLY B 1 87 ? 7.273 -47.848 9.671 1.00 46.12 87 GLY B O 1
ATOM 3226 N N . ILE B 1 88 ? 7.190 -49.884 10.625 1.00 43.96 88 ILE B N 1
ATOM 3227 C CA . ILE B 1 88 ? 7.451 -49.424 11.985 1.00 40.34 88 ILE B CA 1
ATOM 3228 C C . ILE B 1 88 ? 8.787 -49.988 12.424 1.00 40.79 88 ILE B C 1
ATOM 3229 O O . ILE B 1 88 ? 8.943 -51.211 12.543 1.00 40.01 88 ILE B O 1
ATOM 3234 N N . LYS B 1 89 ? 9.751 -49.110 12.657 1.00 38.79 89 LYS B N 1
ATOM 3235 C CA . LYS B 1 89 ? 11.020 -49.574 13.191 1.00 40.98 89 LYS B CA 1
ATOM 3236 C C . LYS B 1 89 ? 10.823 -50.033 14.631 1.00 36.36 89 LYS B C 1
ATOM 3237 O O . LYS B 1 89 ? 10.236 -49.315 15.443 1.00 35.12 89 LYS B O 1
ATOM 3243 N N . VAL B 1 90 ? 11.350 -51.209 14.957 1.00 38.78 90 VAL B N 1
ATOM 3244 C CA . VAL B 1 90 ? 11.254 -51.776 16.294 1.00 39.07 90 VAL B CA 1
ATOM 3245 C C . VAL B 1 90 ? 12.646 -52.211 16.722 1.00 40.78 90 VAL B C 1
ATOM 3246 O O . VAL B 1 90 ? 13.443 -52.665 15.892 1.00 45.30 90 VAL B O 1
ATOM 3250 N N . SER B 1 91 ? 12.977 -51.947 17.990 1.00 40.09 91 SER B N 1
ATOM 3251 C CA . SER B 1 91 ? 14.245 -52.349 18.585 1.00 42.46 91 SER B CA 1
ATOM 3252 C C . SER B 1 91 ? 14.031 -52.695 20.061 1.00 46.26 91 SER B C 1
ATOM 3253 O O . SER B 1 91 ? 12.950 -52.499 20.635 1.00 43.80 91 SER B O 1
ATOM 3256 N N . TYR B 1 92 ? 15.077 -53.235 20.667 1.00 45.31 92 TYR B N 1
ATOM 3257 C CA . TYR B 1 92 ? 14.998 -53.793 21.999 1.00 45.54 92 TYR B CA 1
ATOM 3258 C C . TYR B 1 92 ? 16.130 -53.244 22.851 1.00 47.89 92 TYR B C 1
ATOM 3259 O O . TYR B 1 92 ? 17.232 -52.989 22.357 1.00 49.25 92 TYR B O 1
ATOM 3268 N N . ARG B 1 93 ? 15.844 -53.077 24.139 1.00 45.78 93 ARG B N 1
ATOM 3269 C CA . ARG B 1 93 ? 16.823 -52.641 25.125 1.00 46.87 93 ARG B CA 1
ATOM 3270 C C . ARG B 1 93 ? 16.791 -53.581 26.316 1.00 46.29 93 ARG B C 1
ATOM 3271 O O . ARG B 1 93 ? 15.705 -53.913 26.814 1.00 45.33 93 ARG B O 1
ATOM 3279 N N . ASP B 1 94 ? 17.969 -54.012 26.764 1.00 42.28 94 ASP B N 1
ATOM 3280 C CA . ASP B 1 94 ? 18.063 -54.847 27.951 1.00 45.32 94 ASP B CA 1
ATOM 3281 C C . ASP B 1 94 ? 17.978 -53.991 29.212 1.00 46.38 94 ASP B C 1
ATOM 3282 O O . ASP B 1 94 ? 18.673 -52.979 29.324 1.00 48.67 94 ASP B O 1
ATOM 3287 N N . ILE B 1 95 ? 17.171 -54.424 30.178 1.00 45.11 95 ILE B N 1
ATOM 3288 C CA . ILE B 1 95 ? 17.112 -53.771 31.486 1.00 47.69 95 ILE B CA 1
ATOM 3289 C C . ILE B 1 95 ? 17.093 -54.834 32.573 1.00 48.92 95 ILE B C 1
ATOM 3290 O O . ILE B 1 95 ? 16.753 -55.996 32.318 1.00 46.13 95 ILE B O 1
ATOM 3295 N N . PRO B 1 96 ? 17.479 -54.464 33.798 1.00 50.12 96 PRO B N 1
ATOM 3296 C CA . PRO B 1 96 ? 17.346 -55.389 34.929 1.00 50.35 96 PRO B CA 1
ATOM 3297 C C . PRO B 1 96 ? 15.891 -55.509 35.363 1.00 47.33 96 PRO B C 1
ATOM 3298 O O . PRO B 1 96 ? 15.016 -54.759 34.935 1.00 41.58 96 PRO B O 1
ATOM 3302 N N . LYS B 1 97 ? 15.652 -56.490 36.232 1.00 51.67 97 LYS B N 1
ATOM 3303 C CA . LYS B 1 97 ? 14.306 -56.747 36.730 1.00 50.88 97 LYS B CA 1
ATOM 3304 C C . LYS B 1 97 ? 13.807 -55.618 37.626 1.00 45.58 97 LYS B C 1
ATOM 3305 O O . LYS B 1 97 ? 12.605 -55.546 37.896 1.00 44.59 97 LYS B O 1
ATOM 3311 N N . GLY B 1 98 ? 14.701 -54.779 38.146 1.00 45.73 98 GLY B N 1
ATOM 3312 C CA . GLY B 1 98 ? 14.282 -53.693 39.012 1.00 45.70 98 GLY B CA 1
ATOM 3313 C C . GLY B 1 98 ? 13.961 -54.125 40.427 1.00 47.80 98 GLY B C 1
ATOM 3314 O O . GLY B 1 98 ? 12.896 -53.782 40.942 1.00 47.20 98 GLY B O 1
ATOM 3315 N N . LYS B 1 99 ? 14.848 -54.885 41.065 1.00 46.11 99 LYS B N 1
ATOM 3316 C CA . LYS B 1 99 ? 14.579 -55.353 42.416 1.00 52.02 99 LYS B CA 1
ATOM 3317 C C . LYS B 1 99 ? 14.903 -54.321 43.487 1.00 53.77 99 LYS B C 1
ATOM 3318 O O . LYS B 1 99 ? 14.509 -54.521 44.638 1.00 58.39 99 LYS B O 1
ATOM 3324 N N . ASN B 1 100 ? 15.597 -53.235 43.150 1.00 51.05 100 ASN B N 1
ATOM 3325 C CA . ASN B 1 100 ? 15.904 -52.190 44.120 1.00 53.95 100 ASN B CA 1
ATOM 3326 C C . ASN B 1 100 ? 16.106 -50.876 43.375 1.00 53.17 100 ASN B C 1
ATOM 3327 O O . ASN B 1 100 ? 15.989 -50.809 42.145 1.00 52.25 100 ASN B O 1
ATOM 3332 N N . TYR B 1 101 ? 16.443 -49.833 44.135 1.00 50.80 101 TYR B N 1
ATOM 3333 C CA . TYR B 1 101 ? 16.514 -48.495 43.558 1.00 54.31 101 TYR B CA 1
ATOM 3334 C C . TYR B 1 101 ? 17.704 -48.319 42.618 1.00 53.17 101 TYR B C 1
ATOM 3335 O O . TYR B 1 101 ? 17.619 -47.540 41.668 1.00 52.74 101 TYR B O 1
ATOM 3344 N N . GLU B 1 102 ? 18.821 -48.998 42.847 1.00 51.81 102 GLU B N 1
ATOM 3345 C CA . GLU B 1 102 ? 19.911 -48.840 41.892 1.00 52.33 102 GLU B CA 1
ATOM 3346 C C . GLU B 1 102 ? 19.499 -49.369 40.518 1.00 49.92 102 GLU B C 1
ATOM 3347 O O . GLU B 1 102 ? 19.757 -48.729 39.488 1.00 47.61 102 GLU B O 1
ATOM 3353 N N . GLU B 1 103 ? 18.820 -50.521 40.490 1.00 49.52 103 GLU B N 1
ATOM 3354 C CA . GLU B 1 103 ? 18.292 -51.066 39.245 1.00 46.34 103 GLU B CA 1
ATOM 3355 C C . GLU B 1 103 ? 17.174 -50.195 38.660 1.00 48.17 103 GLU B C 1
ATOM 3356 O O . GLU B 1 103 ? 17.118 -49.984 37.440 1.00 41.24 103 GLU B O 1
ATOM 3362 N N . LEU B 1 104 ? 16.254 -49.694 39.498 1.00 50.01 104 LEU B N 1
ATOM 3363 C CA . LEU B 1 104 ? 15.220 -48.804 38.964 1.00 46.86 104 LEU B CA 1
ATOM 3364 C C . LEU B 1 104 ? 15.846 -47.525 38.406 1.00 49.97 104 LEU B C 1
ATOM 3365 O O . LEU B 1 104 ? 15.399 -46.983 37.384 1.00 44.84 104 LEU B O 1
ATOM 3370 N N . GLU B 1 105 ? 16.902 -47.052 39.057 1.00 49.06 105 GLU B N 1
ATOM 3371 C CA . GLU B 1 105 ? 17.678 -45.933 38.557 1.00 49.19 105 GLU B CA 1
ATOM 3372 C C . GLU B 1 105 ? 18.272 -46.255 37.189 1.00 49.82 105 GLU B C 1
ATOM 3373 O O . GLU B 1 105 ? 18.272 -45.413 36.282 1.00 46.63 105 GLU B O 1
ATOM 3379 N N . ILE B 1 106 ? 18.779 -47.476 37.023 1.00 48.03 106 ILE B N 1
ATOM 3380 C CA . ILE B 1 106 ? 19.277 -47.914 35.719 1.00 47.11 106 ILE B CA 1
ATOM 3381 C C . ILE B 1 106 ? 18.180 -47.834 34.656 1.00 46.55 106 ILE B C 1
ATOM 3382 O O . ILE B 1 106 ? 18.404 -47.350 33.533 1.00 42.43 106 ILE B O 1
ATOM 3387 N N . ILE B 1 107 ? 16.973 -48.301 35.004 1.00 45.61 107 ILE B N 1
ATOM 3388 C CA . ILE B 1 107 ? 15.854 -48.288 34.060 1.00 44.79 107 ILE B CA 1
ATOM 3389 C C . ILE B 1 107 ? 15.504 -46.859 33.672 1.00 44.42 107 ILE B C 1
ATOM 3390 O O . ILE B 1 107 ? 15.309 -46.545 32.482 1.00 41.83 107 ILE B O 1
ATOM 3395 N N . MET B 1 108 ? 15.443 -45.973 34.674 1.00 42.50 108 MET B N 1
ATOM 3396 C CA . MET B 1 108 ? 15.210 -44.551 34.440 1.00 43.38 108 MET B CA 1
ATOM 3397 C C . MET B 1 108 ? 16.252 -43.969 33.499 1.00 46.27 108 MET B C 1
ATOM 3398 O O . MET B 1 108 ? 15.919 -43.197 32.595 1.00 42.67 108 MET B O 1
ATOM 3403 N N . GLU B 1 109 ? 17.522 -44.329 33.701 1.00 47.06 109 GLU B N 1
ATOM 3404 C CA . GLU B 1 109 ? 18.576 -43.827 32.832 1.00 46.23 109 GLU B CA 1
ATOM 3405 C C . GLU B 1 109 ? 18.352 -44.282 31.404 1.00 46.10 109 GLU B C 1
ATOM 3406 O O . GLU B 1 109 ? 18.536 -43.509 30.462 1.00 44.31 109 GLU B O 1
ATOM 3412 N N . GLU B 1 110 ? 17.969 -45.544 31.219 1.00 43.68 110 GLU B N 1
ATOM 3413 C CA . GLU B 1 110 ? 17.732 -46.019 29.862 1.00 45.84 110 GLU B CA 1
ATOM 3414 C C . GLU B 1 110 ? 16.573 -45.259 29.220 1.00 45.01 110 GLU B C 1
ATOM 3415 O O . GLU B 1 110 ? 16.626 -44.904 28.028 1.00 44.41 110 GLU B O 1
ATOM 3421 N N . ILE B 1 111 ? 15.521 -44.994 30.000 1.00 44.29 111 ILE B N 1
ATOM 3422 C CA . ILE B 1 111 ? 14.413 -44.205 29.481 1.00 43.82 111 ILE B CA 1
ATOM 3423 C C . ILE B 1 111 ? 14.923 -42.836 29.074 1.00 45.02 111 ILE B C 1
ATOM 3424 O O . ILE B 1 111 ? 14.622 -42.326 27.990 1.00 41.98 111 ILE B O 1
ATOM 3429 N N . GLU B 1 112 ? 15.718 -42.225 29.932 1.00 43.11 112 GLU B N 1
ATOM 3430 C CA . GLU B 1 112 ? 16.252 -40.921 29.586 1.00 45.09 112 GLU B CA 1
ATOM 3431 C C . GLU B 1 112 ? 17.101 -40.996 28.332 1.00 44.82 112 GLU B C 1
ATOM 3432 O O . GLU B 1 112 ? 17.158 -40.054 27.538 1.00 46.64 112 GLU B O 1
ATOM 3438 N N . LYS B 1 113 ? 17.814 -42.086 28.172 1.00 45.06 113 LYS B N 1
ATOM 3439 C CA . LYS B 1 113 ? 18.689 -42.188 27.028 1.00 49.24 113 LYS B CA 1
ATOM 3440 C C . LYS B 1 113 ? 17.848 -42.161 25.726 1.00 47.32 113 LYS B C 1
ATOM 3441 O O . LYS B 1 113 ? 18.110 -41.359 24.815 1.00 42.58 113 LYS B O 1
ATOM 3447 N N . LEU B 1 114 ? 16.766 -42.970 25.693 1.00 47.88 114 LEU B N 1
ATOM 3448 C CA . LEU B 1 114 ? 15.759 -42.941 24.619 1.00 44.83 114 LEU B CA 1
ATOM 3449 C C . LEU B 1 114 ? 15.192 -41.545 24.394 1.00 45.04 114 LEU B C 1
ATOM 3450 O O . LEU B 1 114 ? 15.040 -41.111 23.246 1.00 43.37 114 LEU B O 1
ATOM 3455 N N . LEU B 1 115 ? 14.829 -40.845 25.475 1.00 42.50 115 LEU B N 1
ATOM 3456 C CA . LEU B 1 115 ? 14.194 -39.541 25.316 1.00 45.72 115 LEU B CA 1
ATOM 3457 C C . LEU B 1 115 ? 15.160 -38.520 24.719 1.00 49.28 115 LEU B C 1
ATOM 3458 O O . LEU B 1 115 ? 14.764 -37.684 23.896 1.00 48.27 115 LEU B O 1
ATOM 3463 N N . LEU B 1 116 ? 16.437 -38.589 25.093 1.00 51.78 116 LEU B N 1
ATOM 3464 C CA . LEU B 1 116 ? 17.409 -37.644 24.544 1.00 51.45 116 LEU B CA 1
ATOM 3465 C C . LEU B 1 116 ? 17.769 -37.983 23.098 1.00 51.12 116 LEU B C 1
ATOM 3466 O O . LEU B 1 116 ? 18.062 -37.084 22.303 1.00 52.52 116 LEU B O 1
ATOM 3471 N N . ASP B 1 117 ? 17.777 -39.266 22.747 1.00 50.21 117 ASP B N 1
ATOM 3472 C CA . ASP B 1 117 ? 18.106 -39.661 21.385 1.00 46.32 117 ASP B CA 1
ATOM 3473 C C . ASP B 1 117 ? 16.990 -39.324 20.399 1.00 47.62 117 ASP B C 1
ATOM 3474 O O . ASP B 1 117 ? 17.252 -39.174 19.198 1.00 47.72 117 ASP B O 1
ATOM 3479 N N . PHE B 1 118 ? 15.745 -39.249 20.872 1.00 45.55 118 PHE B N 1
ATOM 3480 C CA . PHE B 1 118 ? 14.598 -39.097 19.991 1.00 40.81 118 PHE B CA 1
ATOM 3481 C C . PHE B 1 118 ? 14.432 -37.649 19.534 1.00 43.10 118 PHE B C 1
ATOM 3482 O O . PHE B 1 118 ? 14.423 -36.719 20.350 1.00 44.02 118 PHE B O 1
ATOM 3490 N N . LYS B 1 119 ? 14.303 -37.461 18.227 1.00 39.15 119 LYS B N 1
ATOM 3491 C CA . LYS B 1 119 ? 14.225 -36.133 17.634 1.00 42.60 119 LYS B CA 1
ATOM 3492 C C . LYS B 1 119 ? 12.868 -35.895 16.977 1.00 39.55 119 LYS B C 1
ATOM 3493 O O . LYS B 1 119 ? 12.729 -35.020 16.128 1.00 44.08 119 LYS B O 1
ATOM 3499 N N . GLY B 1 120 ? 11.832 -36.577 17.438 1.00 42.09 120 GLY B N 1
ATOM 3500 C CA . GLY B 1 120 ? 10.505 -36.432 16.883 1.00 41.59 120 GLY B CA 1
ATOM 3501 C C . GLY B 1 120 ? 9.606 -35.582 17.758 1.00 38.77 120 GLY B C 1
ATOM 3502 O O . GLY B 1 120 ? 10.065 -34.731 18.527 1.00 39.53 120 GLY B O 1
ATOM 3503 N N . ASN B 1 121 ? 8.300 -35.797 17.620 1.00 40.49 121 ASN B N 1
ATOM 3504 C CA . ASN B 1 121 ? 7.328 -34.920 18.270 1.00 41.16 121 ASN B CA 1
ATOM 3505 C C . ASN B 1 121 ? 6.712 -35.513 19.510 1.00 40.28 121 ASN B C 1
ATOM 3506 O O . ASN B 1 121 ? 6.344 -34.765 20.417 1.00 41.90 121 ASN B O 1
ATOM 3511 N N . LYS B 1 122 ? 6.561 -36.828 19.563 1.00 37.92 122 LYS B N 1
ATOM 3512 C CA . LYS B 1 122 ? 5.690 -37.387 20.577 1.00 37.66 122 LYS B CA 1
ATOM 3513 C C . LYS B 1 122 ? 6.267 -38.716 21.021 1.00 36.93 122 LYS B C 1
ATOM 3514 O O . LYS B 1 122 ? 6.657 -39.526 20.172 1.00 35.97 122 LYS B O 1
ATOM 3520 N N . VAL B 1 123 ? 6.324 -38.929 22.334 1.00 35.71 123 VAL B N 1
ATOM 3521 C CA . VAL B 1 123 ? 6.670 -40.213 22.932 1.00 33.41 123 VAL B CA 1
ATOM 3522 C C . VAL B 1 123 ? 5.440 -40.708 23.679 1.00 34.10 123 VAL B C 1
ATOM 3523 O O . VAL B 1 123 ? 4.845 -39.967 24.470 1.00 33.44 123 VAL B O 1
ATOM 3527 N N . ILE B 1 124 ? 5.034 -41.934 23.381 1.00 30.74 124 ILE B N 1
ATOM 3528 C CA . ILE B 1 124 ? 3.920 -42.608 24.024 1.00 30.42 124 ILE B CA 1
ATOM 3529 C C . ILE B 1 124 ? 4.474 -43.722 24.893 1.00 29.72 124 ILE B C 1
ATOM 3530 O O . ILE B 1 124 ? 5.058 -44.683 24.380 1.00 30.25 124 ILE B O 1
ATOM 3535 N N . PHE B 1 125 ? 4.271 -43.621 26.197 1.00 29.45 125 PHE B N 1
ATOM 3536 C CA . PHE B 1 125 ? 4.538 -44.723 27.113 1.00 29.63 125 PHE B CA 1
ATOM 3537 C C . PHE B 1 125 ? 3.297 -45.612 27.129 1.00 30.93 125 PHE B C 1
ATOM 3538 O O . PHE B 1 125 ? 2.261 -45.239 27.701 1.00 32.39 125 PHE B O 1
ATOM 3546 N N . ASP B 1 126 ? 3.396 -46.789 26.516 1.00 30.15 126 ASP B N 1
ATOM 3547 C CA . ASP B 1 126 ? 2.303 -47.759 26.498 1.00 30.82 126 ASP B CA 1
ATOM 3548 C C . ASP B 1 126 ? 2.553 -48.792 27.597 1.00 29.22 126 ASP B C 1
ATOM 3549 O O . ASP B 1 126 ? 3.360 -49.710 27.429 1.00 26.32 126 ASP B O 1
ATOM 3554 N N . LEU B 1 127 ? 1.798 -48.700 28.688 1.00 33.07 127 LEU B N 1
ATOM 3555 C CA . LEU B 1 127 ? 2.080 -49.519 29.859 1.00 32.31 127 LEU B CA 1
ATOM 3556 C C . LEU B 1 127 ? 1.250 -50.789 29.901 1.00 32.50 127 LEU B C 1
ATOM 3557 O O . LEU B 1 127 ? 1.087 -51.375 30.973 1.00 32.92 127 LEU B O 1
ATOM 3562 N N . THR B 1 128 ? 0.716 -51.223 28.757 1.00 33.15 128 THR B N 1
ATOM 3563 C CA . THR B 1 128 ? -0.139 -52.404 28.753 1.00 32.22 128 THR B CA 1
ATOM 3564 C C . THR B 1 128 ? 0.626 -53.655 29.151 1.00 31.05 128 THR B C 1
ATOM 3565 O O . THR B 1 128 ? 0.146 -54.446 29.954 1.00 35.39 128 THR B O 1
ATOM 3569 N N . HIS B 1 129 ? 1.815 -53.847 28.610 1.00 37.42 129 HIS B N 1
ATOM 3570 C CA . HIS B 1 129 ? 2.531 -55.105 28.720 1.00 37.08 129 HIS B CA 1
ATOM 3571 C C . HIS B 1 129 ? 3.684 -54.972 29.715 1.00 35.59 129 HIS B C 1
ATOM 3572 O O . HIS B 1 129 ? 4.081 -53.875 30.103 1.00 31.46 129 HIS B O 1
ATOM 3579 N N . GLY B 1 130 ? 4.242 -56.111 30.107 1.00 33.92 130 GLY B N 1
ATOM 3580 C CA . GLY B 1 130 ? 5.267 -56.116 31.124 1.00 38.69 130 GLY B CA 1
ATOM 3581 C C . GLY B 1 130 ? 4.674 -56.125 32.524 1.00 36.84 130 GLY B C 1
ATOM 3582 O O . GLY B 1 130 ? 3.458 -56.046 32.731 1.00 33.82 130 GLY B O 1
ATOM 3583 N N . LEU B 1 131 ? 5.571 -56.200 33.506 1.00 34.51 131 LEU B N 1
ATOM 3584 C CA . LEU B 1 131 ? 5.162 -56.374 34.895 1.00 37.14 131 LEU B CA 1
ATOM 3585 C C . LEU B 1 131 ? 4.362 -55.173 35.400 1.00 35.74 131 LEU B C 1
ATOM 3586 O O . LEU B 1 131 ? 4.572 -54.028 34.984 1.00 36.40 131 LEU B O 1
ATOM 3591 N N . ARG B 1 132 ? 3.393 -55.452 36.272 1.00 39.10 132 ARG B N 1
ATOM 3592 C CA . ARG B 1 132 ? 2.739 -54.381 37.024 1.00 37.18 132 ARG B CA 1
ATOM 3593 C C . ARG B 1 132 ? 3.781 -53.480 37.683 1.00 32.45 132 ARG B C 1
ATOM 3594 O O . ARG B 1 132 ? 3.642 -52.251 37.705 1.00 31.39 132 ARG B O 1
ATOM 3602 N N . HIS B 1 133 ? 4.851 -54.092 38.190 1.00 33.66 133 HIS B N 1
ATOM 3603 C CA . HIS B 1 133 ? 5.950 -53.381 38.822 1.00 33.96 133 HIS B CA 1
ATOM 3604 C C . HIS B 1 133 ? 6.511 -52.295 37.915 1.00 38.70 133 HIS B C 1
ATOM 3605 O O . HIS B 1 133 ? 6.634 -51.115 38.313 1.00 34.40 133 HIS B O 1
ATOM 3612 N N . MET B 1 134 ? 6.820 -52.686 36.663 1.00 33.14 134 MET B N 1
ATOM 3613 C CA . MET B 1 134 ? 7.380 -51.771 35.682 1.00 33.52 134 MET B CA 1
ATOM 3614 C C . MET B 1 134 ? 6.375 -50.691 35.326 1.00 33.17 134 MET B C 1
ATOM 3615 O O . MET B 1 134 ? 6.738 -49.519 35.150 1.00 35.61 134 MET B O 1
ATOM 3620 N N . ALA B 1 135 ? 5.107 -51.070 35.175 1.00 29.64 135 ALA B N 1
ATOM 3621 C CA . ALA B 1 135 ? 4.106 -50.093 34.755 1.00 33.67 135 ALA B CA 1
ATOM 3622 C C . ALA B 1 135 ? 3.918 -49.008 35.822 1.00 38.12 135 ALA B C 1
ATOM 3623 O O . ALA B 1 135 ? 3.940 -47.802 35.518 1.00 35.31 135 ALA B O 1
ATOM 3625 N N . ILE B 1 136 ? 3.780 -49.414 37.087 1.00 31.38 136 ILE B N 1
ATOM 3626 C CA . ILE B 1 136 ? 3.630 -48.418 38.133 1.00 35.86 136 ILE B CA 1
ATOM 3627 C C . ILE B 1 136 ? 4.849 -47.508 38.178 1.00 37.87 136 ILE B C 1
ATOM 3628 O O . ILE B 1 136 ? 4.722 -46.276 38.122 1.00 42.24 136 ILE B O 1
ATOM 3633 N N . PHE B 1 137 ? 6.052 -48.089 38.249 1.00 37.00 137 PHE B N 1
ATOM 3634 C CA . PHE B 1 137 ? 7.220 -47.234 38.438 1.00 37.94 137 PHE B CA 1
ATOM 3635 C C . PHE B 1 137 ? 7.409 -46.271 37.255 1.00 37.39 137 PHE B C 1
ATOM 3636 O O . PHE B 1 137 ? 7.601 -45.054 37.438 1.00 37.00 137 PHE B O 1
ATOM 3644 N N . THR B 1 138 ? 7.291 -46.782 36.026 1.00 37.43 138 THR B N 1
ATOM 3645 C CA . THR B 1 138 ? 7.460 -45.916 34.865 1.00 35.56 138 THR B CA 1
ATOM 3646 C C . THR B 1 138 ? 6.458 -44.779 34.876 1.00 36.26 138 THR B C 1
ATOM 3647 O O . THR B 1 138 ? 6.815 -43.625 34.572 1.00 35.73 138 THR B O 1
ATOM 3651 N N . SER B 1 139 ? 5.201 -45.091 35.214 1.00 34.63 139 SER B N 1
ATOM 3652 C CA . SER B 1 139 ? 4.161 -44.077 35.321 1.00 36.32 139 SER B CA 1
ATOM 3653 C C . SER B 1 139 ? 4.554 -42.998 36.322 1.00 40.07 139 SER B C 1
ATOM 3654 O O . SER B 1 139 ? 4.336 -41.802 36.092 1.00 36.98 139 SER B O 1
ATOM 3657 N N . SER B 1 140 ? 5.177 -43.406 37.421 1.00 40.92 140 SER B N 1
ATOM 3658 C CA . SER B 1 140 ? 5.612 -42.475 38.461 1.00 41.80 140 SER B CA 1
ATOM 3659 C C . SER B 1 140 ? 6.814 -41.645 38.027 1.00 43.61 140 SER B C 1
ATOM 3660 O O . SER B 1 140 ? 7.230 -40.735 38.754 1.00 42.31 140 SER B O 1
ATOM 3663 N N . THR B 1 141 ? 7.446 -42.026 36.928 1.00 35.56 141 THR B N 1
ATOM 3664 C CA . THR B 1 141 ? 8.598 -41.306 36.397 1.00 38.70 141 THR B CA 1
ATOM 3665 C C . THR B 1 141 ? 8.273 -40.361 35.229 1.00 39.46 141 THR B C 1
ATOM 3666 O O . THR B 1 141 ? 9.022 -39.388 34.971 1.00 37.86 141 THR B O 1
ATOM 3670 N N . VAL B 1 142 ? 7.144 -40.594 34.558 1.00 40.17 142 VAL B N 1
ATOM 3671 C CA . VAL B 1 142 ? 6.902 -39.888 33.305 1.00 35.82 142 VAL B CA 1
ATOM 3672 C C . VAL B 1 142 ? 6.753 -38.390 33.534 1.00 38.34 142 VAL B C 1
ATOM 3673 O O . VAL B 1 142 ? 7.242 -37.584 32.738 1.00 38.75 142 VAL B O 1
ATOM 3677 N N . PHE B 1 143 ? 6.097 -37.978 34.614 1.00 42.41 143 PHE B N 1
ATOM 3678 C CA . PHE B 1 143 ? 5.910 -36.541 34.766 1.00 41.93 143 PHE B CA 1
ATOM 3679 C C . PHE B 1 143 ? 7.240 -35.836 34.990 1.00 40.14 143 PHE B C 1
ATOM 3680 O O . PHE B 1 143 ? 7.437 -34.703 34.528 1.00 38.59 143 PHE B O 1
ATOM 3688 N N . TYR B 1 144 ? 8.154 -36.479 35.710 1.00 35.34 144 TYR B N 1
ATOM 3689 C CA . TYR B 1 144 ? 9.478 -35.910 35.848 1.00 39.21 144 TYR B CA 1
ATOM 3690 C C . TYR B 1 144 ? 10.096 -35.708 34.477 1.00 42.24 144 TYR B C 1
ATOM 3691 O O . TYR B 1 144 ? 10.633 -34.638 34.166 1.00 39.34 144 TYR B O 1
ATOM 3700 N N . PHE B 1 145 ? 9.979 -36.714 33.620 1.00 38.43 145 PHE B N 1
ATOM 3701 C CA . PHE B 1 145 ? 10.555 -36.542 32.289 1.00 42.91 145 PHE B CA 1
ATOM 3702 C C . PHE B 1 145 ? 9.845 -35.432 31.517 1.00 42.41 145 PHE B C 1
ATOM 3703 O O . PHE B 1 145 ? 10.499 -34.624 30.849 1.00 40.99 145 PHE B O 1
ATOM 3711 N N . LYS B 1 146 ? 8.519 -35.350 31.627 1.00 38.63 146 LYS B N 1
ATOM 3712 C CA . LYS B 1 146 ? 7.789 -34.340 30.873 1.00 41.92 146 LYS B CA 1
ATOM 3713 C C . LYS B 1 146 ? 8.193 -32.944 31.290 1.00 46.39 146 LYS B C 1
ATOM 3714 O O . LYS B 1 146 ? 8.465 -32.096 30.440 1.00 43.37 146 LYS B O 1
ATOM 3720 N N . ASN B 1 147 ? 8.307 -32.707 32.597 1.00 51.21 147 ASN B N 1
ATOM 3721 C CA . ASN B 1 147 ? 8.726 -31.396 33.077 1.00 50.22 147 ASN B CA 1
ATOM 3722 C C . ASN B 1 147 ? 10.180 -31.128 32.732 1.00 49.43 147 ASN B C 1
ATOM 3723 O O . ASN B 1 147 ? 10.584 -29.971 32.584 1.00 51.44 147 ASN B O 1
ATOM 3728 N N . LEU B 1 148 ? 10.993 -32.170 32.695 1.00 45.11 148 LEU B N 1
ATOM 3729 C CA . LEU B 1 148 ? 12.384 -31.999 32.325 1.00 45.07 148 LEU B CA 1
ATOM 3730 C C . LEU B 1 148 ? 12.549 -31.594 30.857 1.00 46.73 148 LEU B C 1
ATOM 3731 O O . LEU B 1 148 ? 13.392 -30.758 30.531 1.00 46.96 148 LEU B O 1
ATOM 3736 N N . MET B 1 149 ? 11.772 -32.173 29.954 1.00 43.73 149 MET B N 1
ATOM 3737 C CA . MET B 1 149 ? 12.118 -32.065 28.552 1.00 46.23 149 MET B CA 1
ATOM 3738 C C . MET B 1 149 ? 11.049 -31.559 27.596 1.00 49.06 149 MET B C 1
ATOM 3739 O O . MET B 1 149 ? 11.412 -31.170 26.474 1.00 49.51 149 MET B O 1
ATOM 3744 N N . GLU B 1 150 ? 9.776 -31.478 27.997 1.00 46.08 150 GLU B N 1
ATOM 3745 C CA . GLU B 1 150 ? 8.711 -31.239 27.026 1.00 45.87 150 GLU B CA 1
ATOM 3746 C C . GLU B 1 150 ? 8.830 -29.863 26.397 1.00 51.69 150 GLU B C 1
ATOM 3747 O O . GLU B 1 150 ? 8.769 -29.724 25.168 1.00 48.18 150 GLU B O 1
ATOM 3753 N N . LYS B 1 151 ? 9.088 -28.850 27.207 1.00 49.93 151 LYS B N 1
ATOM 3754 C CA . LYS B 1 151 ? 9.159 -27.510 26.659 1.00 49.65 151 LYS B CA 1
ATOM 3755 C C . LYS B 1 151 ? 10.509 -27.280 25.985 1.00 49.64 151 LYS B C 1
ATOM 3756 O O . LYS B 1 151 ? 10.597 -26.558 24.984 1.00 49.02 151 LYS B O 1
ATOM 3762 N N . ALA B 1 152 ? 11.572 -27.835 26.570 1.00 49.87 152 ALA B N 1
ATOM 3763 C CA . ALA B 1 152 ? 12.930 -27.643 26.071 1.00 48.88 152 ALA B CA 1
ATOM 3764 C C . ALA B 1 152 ? 13.134 -28.270 24.692 1.00 49.96 152 ALA B C 1
ATOM 3765 O O . ALA B 1 152 ? 13.837 -27.703 23.847 1.00 53.07 152 ALA B O 1
ATOM 3767 N N . ASN B 1 153 ? 12.583 -29.463 24.458 1.00 48.53 153 ASN B N 1
ATOM 3768 C CA . ASN B 1 153 ? 12.804 -30.176 23.205 1.00 48.23 153 ASN B CA 1
ATOM 3769 C C . ASN B 1 153 ? 11.581 -30.242 22.301 1.00 47.41 153 ASN B C 1
ATOM 3770 O O . ASN B 1 153 ? 11.602 -30.988 21.310 1.00 45.37 153 ASN B O 1
ATOM 3775 N N . LYS B 1 154 ? 10.534 -29.479 22.600 1.00 46.90 154 LYS B N 1
ATOM 3776 C CA . LYS B 1 154 ? 9.247 -29.621 21.928 1.00 45.95 154 LYS B CA 1
ATOM 3777 C C . LYS B 1 154 ? 8.893 -31.094 21.778 1.00 45.48 154 LYS B C 1
ATOM 3778 O O . LYS B 1 154 ? 8.642 -31.588 20.676 1.00 42.59 154 LYS B O 1
ATOM 3784 N N . LEU B 1 155 ? 8.883 -31.802 22.917 1.00 50.52 155 LEU B N 1
ATOM 3785 C CA . LEU B 1 155 ? 8.618 -33.240 22.964 1.00 49.11 155 LEU B CA 1
ATOM 3786 C C . LEU B 1 155 ? 7.358 -33.498 23.776 1.00 49.13 155 LEU B C 1
ATOM 3787 O O . LEU B 1 155 ? 7.398 -33.452 25.009 1.00 52.89 155 LEU B O 1
ATOM 3792 N N . GLU B 1 156 ? 6.286 -33.912 23.112 1.00 42.67 156 GLU B N 1
ATOM 3793 C CA . GLU B 1 156 ? 5.054 -34.291 23.797 1.00 42.65 156 GLU B CA 1
ATOM 3794 C C . GLU B 1 156 ? 5.168 -35.708 24.369 1.00 41.39 156 GLU B C 1
ATOM 3795 O O . GLU B 1 156 ? 5.687 -36.602 23.705 1.00 41.01 156 GLU B O 1
ATOM 3801 N N . MET B 1 157 ? 4.802 -35.907 25.630 1.00 39.93 157 MET B N 1
ATOM 3802 C CA . MET B 1 157 ? 4.837 -37.249 26.212 1.00 39.52 157 MET B CA 1
ATOM 3803 C C . MET B 1 157 ? 3.459 -37.635 26.738 1.00 40.60 157 MET B C 1
ATOM 3804 O O . MET B 1 157 ? 2.798 -36.848 27.441 1.00 36.18 157 MET B O 1
ATOM 3809 N N . LYS B 1 158 ? 3.068 -38.875 26.426 1.00 34.89 158 LYS B N 1
ATOM 3810 C CA . LYS B 1 158 ? 1.764 -39.454 26.697 1.00 35.16 158 LYS B CA 1
ATOM 3811 C C . LYS B 1 158 ? 1.906 -40.746 27.488 1.00 34.81 158 LYS B C 1
ATOM 3812 O O . LYS B 1 158 ? 2.917 -41.446 27.383 1.00 34.91 158 LYS B O 1
ATOM 3818 N N . ILE B 1 159 ? 0.893 -41.056 28.290 1.00 34.82 159 ILE B N 1
ATOM 3819 C CA . ILE B 1 159 ? 0.761 -42.365 28.926 1.00 35.13 159 ILE B CA 1
ATOM 3820 C C . ILE B 1 159 ? -0.560 -42.982 28.463 1.00 33.60 159 ILE B C 1
ATOM 3821 O O . ILE B 1 159 ? -1.632 -42.384 28.623 1.00 31.89 159 ILE B O 1
ATOM 3826 N N . VAL B 1 160 ? -0.484 -44.169 27.878 1.00 32.85 160 VAL B N 1
ATOM 3827 C CA . VAL B 1 160 ? -1.675 -44.868 27.425 1.00 32.53 160 VAL B CA 1
ATOM 3828 C C . VAL B 1 160 ? -1.518 -46.337 27.802 1.00 32.28 160 VAL B C 1
ATOM 3829 O O . VAL B 1 160 ? -0.420 -46.807 28.112 1.00 32.36 160 VAL B O 1
ATOM 3833 N N . TYR B 1 161 ? -2.641 -47.054 27.796 1.00 31.55 161 TYR B N 1
ATOM 3834 C CA . TYR B 1 161 ? -2.615 -48.514 27.861 1.00 35.29 161 TYR B CA 1
ATOM 3835 C C . TYR B 1 161 ? -3.991 -49.091 27.541 1.00 38.32 161 TYR B C 1
ATOM 3836 O O . TYR B 1 161 ? -5.017 -48.460 27.814 1.00 36.92 161 TYR B O 1
ATOM 3845 N N . GLY B 1 162 ? -3.998 -50.318 27.008 1.00 37.05 162 GLY B N 1
ATOM 3846 C CA . GLY B 1 162 ? -5.243 -51.035 26.833 1.00 39.37 162 GLY B CA 1
ATOM 3847 C C . GLY B 1 162 ? -5.706 -51.597 28.162 1.00 39.06 162 GLY B C 1
ATOM 3848 O O . GLY B 1 162 ? -4.988 -52.388 28.776 1.00 39.72 162 GLY B O 1
ATOM 3849 N N . ALA B 1 163 ? -6.894 -51.215 28.627 1.00 40.44 163 ALA B N 1
ATOM 3850 C CA . ALA B 1 163 ? -7.362 -51.658 29.943 1.00 43.28 163 ALA B CA 1
ATOM 3851 C C . ALA B 1 163 ? -8.071 -53.010 29.813 1.00 49.58 163 ALA B C 1
ATOM 3852 O O . ALA B 1 163 ? -9.288 -53.139 29.978 1.00 47.68 163 ALA B O 1
ATOM 3854 N N . TYR B 1 164 ? -7.267 -54.047 29.539 1.00 43.42 164 TYR B N 1
ATOM 3855 C CA . TYR B 1 164 ? -7.857 -55.357 29.289 1.00 46.97 164 TYR B CA 1
ATOM 3856 C C . TYR B 1 164 ? -8.640 -55.865 30.490 1.00 50.59 164 TYR B C 1
ATOM 3857 O O . TYR B 1 164 ? -9.568 -56.656 30.314 1.00 57.89 164 TYR B O 1
ATOM 3866 N N . GLU B 1 165 ? -8.311 -55.402 31.704 1.00 47.52 165 GLU B N 1
ATOM 3867 C CA . GLU B 1 165 ? -9.019 -55.861 32.901 1.00 51.24 165 GLU B CA 1
ATOM 3868 C C . GLU B 1 165 ? -10.500 -55.491 32.885 1.00 53.30 165 GLU B C 1
ATOM 3869 O O . GLU B 1 165 ? -11.326 -56.232 33.418 1.00 57.40 165 GLU B O 1
ATOM 3875 N N . ILE B 1 166 ? -10.867 -54.414 32.211 1.00 54.00 166 ILE B N 1
ATOM 3876 C CA . ILE B 1 166 ? -12.253 -54.007 32.099 1.00 54.16 166 ILE B CA 1
ATOM 3877 C C . ILE B 1 166 ? -12.739 -54.247 30.678 1.00 59.53 166 ILE B C 1
ATOM 3878 O O . ILE B 1 166 ? -13.732 -53.666 30.241 1.00 63.63 166 ILE B O 1
ATOM 3883 N N . GLY B 1 167 ? -12.007 -55.109 29.952 1.00 61.16 167 GLY B N 1
ATOM 3884 C CA . GLY B 1 167 ? -12.288 -55.374 28.567 1.00 61.01 167 GLY B CA 1
ATOM 3885 C C . GLY B 1 167 ? -13.443 -56.325 28.323 1.00 67.12 167 GLY B C 1
ATOM 3886 O O . GLY B 1 167 ? -13.854 -57.132 29.141 1.00 70.14 167 GLY B O 1
ATOM 3887 N N . GLU B 1 168 ? -13.955 -56.160 27.112 1.00 71.27 168 GLU B N 1
ATOM 3888 C CA . GLU B 1 168 ? -14.996 -56.947 26.468 1.00 75.01 168 GLU B CA 1
ATOM 3889 C C . GLU B 1 168 ? -14.626 -58.395 26.224 1.00 76.20 168 GLU B C 1
ATOM 3890 O O . GLU B 1 168 ? -13.646 -58.682 25.544 1.00 81.13 168 GLU B O 1
ATOM 3896 N N . GLU B 1 169 ? -15.517 -59.292 26.618 1.00 93.40 169 GLU B N 1
ATOM 3897 C CA . GLU B 1 169 ? -15.393 -60.717 26.324 1.00 95.62 169 GLU B CA 1
ATOM 3898 C C . GLU B 1 169 ? -16.276 -60.925 25.099 1.00 97.12 169 GLU B C 1
ATOM 3899 O O . GLU B 1 169 ? -17.450 -61.262 25.232 1.00 99.01 169 GLU B O 1
ATOM 3905 N N . ILE B 1 170 ? -15.737 -60.743 23.889 1.00 86.85 170 ILE B N 1
ATOM 3906 C CA . ILE B 1 170 ? -16.591 -61.024 22.733 1.00 86.27 170 ILE B CA 1
ATOM 3907 C C . ILE B 1 170 ? -16.613 -62.519 22.420 1.00 91.55 170 ILE B C 1
ATOM 3908 O O . ILE B 1 170 ? -17.673 -63.107 22.164 1.00 85.95 170 ILE B O 1
ATOM 3913 N N . GLU B 1 171 ? -15.441 -63.141 22.433 1.00 94.41 171 GLU B N 1
ATOM 3914 C CA . GLU B 1 171 ? -15.224 -64.549 22.153 1.00 91.70 171 GLU B CA 1
ATOM 3915 C C . GLU B 1 171 ? -14.250 -65.070 23.197 1.00 93.82 171 GLU B C 1
ATOM 3916 O O . GLU B 1 171 ? -13.825 -64.359 24.109 1.00 90.69 171 GLU B O 1
ATOM 3922 N N . LYS B 1 172 ? -13.930 -66.333 23.077 1.00 95.62 172 LYS B N 1
ATOM 3923 C CA . LYS B 1 172 ? -13.158 -66.981 24.100 1.00 95.51 172 LYS B CA 1
ATOM 3924 C C . LYS B 1 172 ? -11.836 -66.238 24.145 1.00 95.73 172 LYS B C 1
ATOM 3925 O O . LYS B 1 172 ? -11.177 -66.099 23.109 1.00 93.58 172 LYS B O 1
ATOM 3931 N N . ASN B 1 173 ? -11.412 -65.761 25.319 1.00 92.71 173 ASN B N 1
ATOM 3932 C CA . ASN B 1 173 ? -10.080 -65.145 25.383 1.00 87.60 173 ASN B CA 1
ATOM 3933 C C . ASN B 1 173 ? -9.887 -64.110 24.275 1.00 82.90 173 ASN B C 1
ATOM 3934 O O . ASN B 1 173 ? -8.755 -63.803 23.907 1.00 84.86 173 ASN B O 1
ATOM 3939 N N . LEU B 1 174 ? -10.971 -63.644 23.652 1.00 81.99 174 LEU B N 1
ATOM 3940 C CA . LEU B 1 174 ? -10.925 -62.574 22.665 1.00 80.73 174 LEU B CA 1
ATOM 3941 C C . LEU B 1 174 ? -11.642 -61.390 23.283 1.00 80.04 174 LEU B C 1
ATOM 3942 O O . LEU B 1 174 ? -12.849 -61.459 23.567 1.00 85.18 174 LEU B O 1
ATOM 3947 N N . LYS B 1 175 ? -10.904 -60.307 23.483 1.00 74.60 175 LYS B N 1
ATOM 3948 C CA . LYS B 1 175 ? -11.406 -59.179 24.236 1.00 67.73 175 LYS B CA 1
ATOM 3949 C C . LYS B 1 175 ? -11.338 -57.942 23.358 1.00 59.84 175 LYS B C 1
ATOM 3950 O O . LYS B 1 175 ? -10.324 -57.684 22.708 1.00 58.78 175 LYS B O 1
ATOM 3956 N N . LYS B 1 176 ? -12.422 -57.189 23.341 1.00 62.88 176 LYS B N 1
ATOM 3957 C CA . LYS B 1 176 ? -12.388 -55.814 22.864 1.00 56.53 176 LYS B CA 1
ATOM 3958 C C . LYS B 1 176 ? -11.907 -54.933 24.021 1.00 61.91 176 LYS B C 1
ATOM 3959 O O . LYS B 1 176 ? -12.513 -54.930 25.097 1.00 56.50 176 LYS B O 1
ATOM 3965 N N . VAL B 1 177 ? -10.783 -54.249 23.840 1.00 51.63 177 VAL B N 1
ATOM 3966 C CA . VAL B 1 177 ? -10.106 -53.550 24.944 1.00 49.35 177 VAL B CA 1
ATOM 3967 C C . VAL B 1 177 ? -9.908 -52.108 24.583 1.00 47.21 177 VAL B C 1
ATOM 3968 O O . VAL B 1 177 ? -9.249 -51.791 23.575 1.00 47.49 177 VAL B O 1
ATOM 3972 N N . PRO B 1 178 ? -10.445 -51.140 25.339 1.00 46.23 178 PRO B N 1
ATOM 3973 C CA . PRO B 1 178 ? -10.190 -49.735 25.046 1.00 45.32 178 PRO B CA 1
ATOM 3974 C C . PRO B 1 178 ? -8.791 -49.341 25.481 1.00 45.94 178 PRO B C 1
ATOM 3975 O O . PRO B 1 178 ? -8.349 -49.669 26.592 1.00 45.19 178 PRO B O 1
ATOM 3979 N N . ILE B 1 179 ? -8.110 -48.614 24.597 1.00 46.31 179 ILE B N 1
ATOM 3980 C CA . ILE B 1 179 ? -6.839 -47.988 24.925 1.00 44.24 179 ILE B CA 1
ATOM 3981 C C . ILE B 1 179 ? -7.152 -46.633 25.550 1.00 45.49 179 ILE B C 1
ATOM 3982 O O . ILE B 1 179 ? -7.660 -45.727 24.879 1.00 49.59 179 ILE B O 1
ATOM 3987 N N . LEU B 1 180 ? -6.861 -46.504 26.839 1.00 40.17 180 LEU B N 1
ATOM 3988 C CA . LEU B 1 180 ? -7.079 -45.272 27.577 1.00 39.22 180 LEU B CA 1
ATOM 3989 C C . LEU B 1 180 ? -5.812 -44.435 27.565 1.00 39.58 180 LEU B C 1
ATOM 3990 O O . LEU B 1 180 ? -4.706 -44.957 27.754 1.00 36.67 180 LEU B O 1
ATOM 3995 N N . ASP B 1 181 ? -5.980 -43.132 27.367 1.00 38.74 181 ASP B N 1
ATOM 3996 C CA . ASP B 1 181 ? -4.885 -42.169 27.448 1.00 40.40 181 ASP B CA 1
ATOM 3997 C C . ASP B 1 181 ? -5.121 -41.342 28.710 1.00 36.40 181 ASP B C 1
ATOM 3998 O O . ASP B 1 181 ? -6.085 -40.568 28.783 1.00 38.88 181 ASP B O 1
ATOM 4003 N N . ILE B 1 182 ? -4.235 -41.481 29.690 1.00 33.46 182 ILE B N 1
ATOM 4004 C CA . ILE B 1 182 ? -4.430 -40.787 30.960 1.00 38.19 182 ILE B CA 1
ATOM 4005 C C . ILE B 1 182 ? -3.436 -39.644 31.147 1.00 39.91 182 ILE B C 1
ATOM 4006 O O . ILE B 1 182 ? -3.167 -39.257 32.274 1.00 39.20 182 ILE B O 1
ATOM 4011 N N . THR B 1 183 ? -2.938 -39.071 30.057 1.00 40.90 183 THR B N 1
ATOM 4012 C CA . THR B 1 183 ? -1.891 -38.021 30.153 1.00 40.19 183 THR B CA 1
ATOM 4013 C C . THR B 1 183 ? -2.431 -36.766 30.850 1.00 42.84 183 THR B C 1
ATOM 4014 O O . THR B 1 183 ? -1.654 -36.091 31.531 1.00 43.44 183 THR B O 1
ATOM 4018 N N . GLN B 1 184 ? -3.723 -36.490 30.713 1.00 40.99 184 GLN B N 1
ATOM 4019 C CA . GLN B 1 184 ? -4.331 -35.294 31.351 1.00 46.08 184 GLN B CA 1
ATOM 4020 C C . GLN B 1 184 ? -4.155 -35.361 32.870 1.00 47.91 184 GLN B C 1
ATOM 4021 O O . GLN B 1 184 ? -3.903 -34.312 33.468 1.00 51.57 184 GLN B O 1
ATOM 4027 N N . THR B 1 185 ? -4.263 -36.550 33.455 1.00 44.67 185 THR B N 1
ATOM 4028 C CA . THR B 1 185 ? -4.148 -36.717 34.926 1.00 49.06 185 THR B CA 1
ATOM 4029 C C . THR B 1 185 ? -2.713 -36.412 35.352 1.00 50.59 185 THR B C 1
ATOM 4030 O O . THR B 1 185 ? -2.533 -35.854 36.433 1.00 47.16 185 THR B O 1
ATOM 4034 N N . LEU B 1 186 ? -1.747 -36.725 34.496 1.00 52.16 186 LEU B N 1
ATOM 4035 C CA . LEU B 1 186 ? -0.318 -36.486 34.801 1.00 51.41 186 LEU B CA 1
ATOM 4036 C C . LEU B 1 186 ? -0.051 -34.983 34.862 1.00 56.73 186 LEU B C 1
ATOM 4037 O O . LEU B 1 186 ? 0.724 -34.558 35.724 1.00 56.00 186 LEU B O 1
ATOM 4042 N N . GLU B 1 187 ? -0.697 -34.214 33.995 1.00 78.35 187 GLU B N 1
ATOM 4043 C CA . GLU B 1 187 ? -0.420 -32.763 33.913 1.00 78.80 187 GLU B CA 1
ATOM 4044 C C . GLU B 1 187 ? -1.345 -31.957 34.822 1.00 81.73 187 GLU B C 1
ATOM 4045 O O . GLU B 1 187 ? -1.083 -30.765 34.979 1.00 83.76 187 GLU B O 1
ATOM 4051 N N . LEU B 1 188 ? -2.372 -32.569 35.404 1.00 64.12 188 LEU B N 1
ATOM 4052 C CA . LEU B 1 188 ? -3.368 -31.821 36.216 1.00 59.08 188 LEU B CA 1
ATOM 4053 C C . LEU B 1 188 ? -2.668 -30.894 37.219 1.00 58.02 188 LEU B C 1
ATOM 4054 O O . LEU B 1 188 ? -3.239 -29.857 37.555 1.00 56.39 188 LEU B O 1
ATOM 4059 N N . SER B 1 189 ? -1.463 -31.246 37.653 1.00 54.01 189 SER B N 1
ATOM 4060 C CA . SER B 1 189 ? -0.711 -30.420 38.625 1.00 56.81 189 SER B CA 1
ATOM 4061 C C . SER B 1 189 ? -0.356 -29.065 38.012 1.00 56.38 189 SER B C 1
ATOM 4062 O O . SER B 1 189 ? -0.300 -28.086 38.760 1.00 57.07 189 SER B O 1
ATOM 4065 N N . ASP B 1 190 ? -0.120 -29.026 36.703 1.00 59.92 190 ASP B N 1
ATOM 4066 C CA . ASP B 1 190 ? 0.259 -27.766 36.015 1.00 60.27 190 ASP B CA 1
ATOM 4067 C C . ASP B 1 190 ? -0.824 -26.714 36.248 1.00 57.75 190 ASP B C 1
ATOM 4068 O O . ASP B 1 190 ? -0.481 -25.555 36.445 1.00 55.46 190 ASP B O 1
ATOM 4073 N N . LEU B 1 191 ? -2.083 -27.130 36.235 1.00 53.87 191 LEU B N 1
ATOM 4074 C CA . LEU B 1 191 ? -3.200 -26.194 36.483 1.00 53.85 191 LEU B CA 1
ATOM 4075 C C . LEU B 1 191 ? -3.025 -25.583 37.876 1.00 57.37 191 LEU B C 1
ATOM 4076 O O . LEU B 1 191 ? -3.062 -24.354 37.991 1.00 56.14 191 LEU B O 1
ATOM 4081 N N . THR B 1 192 ? -2.826 -26.422 38.886 1.00 55.99 192 THR B N 1
ATOM 4082 C CA . THR B 1 192 ? -2.702 -25.932 40.280 1.00 60.59 192 THR B CA 1
ATOM 4083 C C . THR B 1 192 ? -1.474 -25.028 40.395 1.00 61.25 192 THR B C 1
ATOM 4084 O O . THR B 1 192 ? -1.578 -23.965 41.018 1.00 62.21 192 THR B O 1
ATOM 4088 N N . ILE B 1 193 ? -0.366 -25.440 39.795 1.00 57.12 193 ILE B N 1
ATOM 4089 C CA . ILE B 1 193 ? 0.849 -24.638 39.857 1.00 64.01 193 ILE B CA 1
ATOM 4090 C C . ILE B 1 193 ? 0.654 -23.301 39.135 1.00 70.01 193 ILE B C 1
ATOM 4091 O O . ILE B 1 193 ? 1.163 -22.262 39.571 1.00 75.68 193 ILE B O 1
ATOM 4096 N N . ALA B 1 194 ? -0.023 -23.312 37.983 1.00 65.08 194 ALA B N 1
ATOM 4097 C CA . ALA B 1 194 ? -0.229 -22.070 37.240 1.00 63.48 194 ALA B CA 1
ATOM 4098 C C . ALA B 1 194 ? -1.061 -21.095 38.053 1.00 66.61 194 ALA B C 1
ATOM 4099 O O . ALA B 1 194 ? -0.743 -19.900 38.156 1.00 69.05 194 ALA B O 1
ATOM 4101 N N . LEU B 1 195 ? -2.138 -21.594 38.639 1.00 65.72 195 LEU B N 1
ATOM 4102 C CA . LEU B 1 195 ? -2.919 -20.761 39.536 1.00 66.11 195 LEU B CA 1
ATOM 4103 C C . LEU B 1 195 ? -2.067 -20.306 40.725 1.00 74.79 195 LEU B C 1
ATOM 4104 O O . LEU B 1 195 ? -2.215 -19.175 41.208 1.00 75.28 195 LEU B O 1
ATOM 4109 N N . GLU B 1 196 ? -1.141 -21.160 41.178 1.00 106.22 196 GLU B N 1
ATOM 4110 C CA . GLU B 1 196 ? -0.262 -20.820 42.288 1.00 106.96 196 GLU B CA 1
ATOM 4111 C C . GLU B 1 196 ? 0.429 -19.506 41.985 1.00 107.28 196 GLU B C 1
ATOM 4112 O O . GLU B 1 196 ? 0.317 -18.498 42.705 1.00 108.21 196 GLU B O 1
ATOM 4118 N N . GLU B 1 197 ? 1.137 -19.545 40.856 1.00 83.30 197 GLU B N 1
ATOM 4119 C CA . GLU B 1 197 ? 2.082 -18.525 40.455 1.00 78.03 197 GLU B CA 1
ATOM 4120 C C . GLU B 1 197 ? 1.378 -17.235 40.160 1.00 74.95 197 GLU B C 1
ATOM 4121 O O . GLU B 1 197 ? 1.856 -16.155 40.524 1.00 73.24 197 GLU B O 1
ATOM 4127 N N . PHE B 1 198 ? 0.243 -17.330 39.481 1.00 73.76 198 PHE B N 1
ATOM 4128 C CA . PHE B 1 198 ? -0.484 -16.123 39.150 1.00 71.18 198 PHE B CA 1
ATOM 4129 C C . PHE B 1 198 ? -1.016 -15.447 40.405 1.00 70.56 198 PHE B C 1
ATOM 4130 O O . PHE B 1 198 ? -0.886 -14.227 40.567 1.00 70.16 198 PHE B O 1
ATOM 4138 N N . GLU B 1 199 ? -1.596 -16.224 41.322 1.00 69.21 199 GLU B N 1
ATOM 4139 C CA . GLU B 1 199 ? -2.151 -15.615 42.523 1.00 70.57 199 GLU B CA 1
ATOM 4140 C C . GLU B 1 199 ? -1.057 -14.964 43.360 1.00 70.73 199 GLU B C 1
ATOM 4141 O O . GLU B 1 199 ? -1.202 -13.820 43.802 1.00 67.88 199 GLU B O 1
ATOM 4147 N N . ARG B 1 200 ? 0.047 -15.684 43.588 1.00 72.67 200 ARG B N 1
ATOM 4148 C CA . ARG B 1 200 ? 1.082 -15.215 44.504 1.00 67.44 200 ARG B CA 1
ATOM 4149 C C . ARG B 1 200 ? 1.985 -14.139 43.912 1.00 66.38 200 ARG B C 1
ATOM 4150 O O . ARG B 1 200 ? 2.280 -13.142 44.578 1.00 64.69 200 ARG B O 1
ATOM 4158 N N . TYR B 1 201 ? 2.418 -14.299 42.663 1.00 71.16 201 TYR B N 1
ATOM 4159 C CA . TYR B 1 201 ? 3.442 -13.431 42.093 1.00 69.66 201 TYR B CA 1
ATOM 4160 C C . TYR B 1 201 ? 2.996 -12.688 40.843 1.00 69.69 201 TYR B C 1
ATOM 4161 O O . TYR B 1 201 ? 3.796 -11.938 40.274 1.00 74.61 201 TYR B O 1
ATOM 4170 N N . GLY B 1 202 ? 1.772 -12.897 40.373 1.00 69.51 202 GLY B N 1
ATOM 4171 C CA . GLY B 1 202 ? 1.399 -12.305 39.109 1.00 70.72 202 GLY B CA 1
ATOM 4172 C C . GLY B 1 202 ? 2.048 -12.954 37.908 1.00 70.79 202 GLY B C 1
ATOM 4173 O O . GLY B 1 202 ? 2.116 -12.329 36.852 1.00 73.51 202 GLY B O 1
ATOM 4174 N N . ILE B 1 203 ? 2.557 -14.180 38.048 1.00 72.46 203 ILE B N 1
ATOM 4175 C CA . ILE B 1 203 ? 3.207 -14.870 36.935 1.00 73.38 203 ILE B CA 1
ATOM 4176 C C . ILE B 1 203 ? 2.129 -15.431 36.017 1.00 70.71 203 ILE B C 1
ATOM 4177 O O . ILE B 1 203 ? 1.192 -16.091 36.485 1.00 71.49 203 ILE B O 1
ATOM 4182 N N . THR B 1 204 ? 2.231 -15.178 34.710 1.00 62.39 204 THR B N 1
ATOM 4183 C CA . THR B 1 204 ? 1.175 -15.656 33.821 1.00 64.52 204 THR B CA 1
ATOM 4184 C C . THR B 1 204 ? 1.632 -16.642 32.748 1.00 62.14 204 THR B C 1
ATOM 4185 O O . THR B 1 204 ? 0.770 -17.225 32.076 1.00 56.96 204 THR B O 1
ATOM 4189 N N . GLU B 1 205 ? 2.940 -16.878 32.588 1.00 58.93 205 GLU B N 1
ATOM 4190 C CA . GLU B 1 205 ? 3.412 -17.730 31.493 1.00 57.01 205 GLU B CA 1
ATOM 4191 C C . GLU B 1 205 ? 2.840 -19.144 31.613 1.00 52.66 205 GLU B C 1
ATOM 4192 O O . GLU B 1 205 ? 2.332 -19.717 30.637 1.00 51.94 205 GLU B O 1
ATOM 4198 N N . ARG B 1 206 ? 2.883 -19.708 32.820 1.00 52.61 206 ARG B N 1
ATOM 4199 C CA . ARG B 1 206 ? 2.310 -21.033 33.046 1.00 55.29 206 ARG B CA 1
ATOM 4200 C C . ARG B 1 206 ? 0.796 -21.037 32.827 1.00 52.22 206 ARG B C 1
ATOM 4201 O O . ARG B 1 206 ? 0.242 -22.004 32.290 1.00 47.01 206 ARG B O 1
ATOM 4209 N N . MET B 1 207 ? 0.117 -19.961 33.245 1.00 50.42 207 MET B N 1
ATOM 4210 C CA . MET B 1 207 ? -1.319 -19.803 32.998 1.00 52.10 207 MET B CA 1
ATOM 4211 C C . MET B 1 207 ? -1.638 -19.913 31.504 1.00 52.62 207 MET B C 1
ATOM 4212 O O . MET B 1 207 ? -2.586 -20.607 31.103 1.00 49.82 207 MET B O 1
ATOM 4217 N N . ILE B 1 208 ? -0.847 -19.225 30.667 1.00 52.27 208 ILE B N 1
ATOM 4218 C CA . ILE B 1 208 ? -1.087 -19.212 29.227 1.00 50.73 208 ILE B CA 1
ATOM 4219 C C . ILE B 1 208 ? -0.834 -20.581 28.627 1.00 53.91 208 ILE B C 1
ATOM 4220 O O . ILE B 1 208 ? -1.641 -21.087 27.838 1.00 55.17 208 ILE B O 1
ATOM 4225 N N . ILE B 1 209 ? 0.270 -21.219 29.015 1.00 52.00 209 ILE B N 1
ATOM 4226 C CA . ILE B 1 209 ? 0.556 -22.551 28.497 1.00 50.33 209 ILE B CA 1
ATOM 4227 C C . ILE B 1 209 ? -0.581 -23.511 28.843 1.00 51.93 209 ILE B C 1
ATOM 4228 O O . ILE B 1 209 ? -0.997 -24.341 28.014 1.00 51.58 209 ILE B O 1
ATOM 4233 N N . VAL B 1 210 ? -1.121 -23.392 30.064 1.00 51.43 210 VAL B N 1
ATOM 4234 C CA . VAL B 1 210 ? -2.244 -24.231 30.488 1.00 51.73 210 VAL B CA 1
ATOM 4235 C C . VAL B 1 210 ? -3.487 -23.961 29.651 1.00 51.53 210 VAL B C 1
ATOM 4236 O O . VAL B 1 210 ? -4.158 -24.901 29.190 1.00 53.42 210 VAL B O 1
ATOM 4240 N N . LEU B 1 211 ? -3.825 -22.683 29.451 1.00 51.71 211 LEU B N 1
ATOM 4241 C CA . LEU B 1 211 ? -4.943 -22.395 28.559 1.00 52.10 211 LEU B CA 1
ATOM 4242 C C . LEU B 1 211 ? -4.689 -23.044 27.212 1.00 56.05 211 LEU B C 1
ATOM 4243 O O . LEU B 1 211 ? -5.612 -23.495 26.521 1.00 54.62 211 LEU B O 1
ATOM 4248 N N . LYS B 1 212 ? -3.446 -23.042 26.806 1.00 52.68 212 LYS B N 1
ATOM 4249 C CA . LYS B 1 212 ? -3.137 -23.387 25.449 1.00 53.36 212 LYS B CA 1
ATOM 4250 C C . LYS B 1 212 ? -3.448 -24.866 25.222 1.00 54.06 212 LYS B C 1
ATOM 4251 O O . LYS B 1 212 ? -4.177 -25.264 24.286 1.00 50.73 212 LYS B O 1
ATOM 4257 N N . ASN B 1 213 ? -2.988 -25.674 26.192 1.00 53.77 213 ASN B N 1
ATOM 4258 C CA . ASN B 1 213 ? -3.245 -27.114 26.264 1.00 52.97 213 ASN B CA 1
ATOM 4259 C C . ASN B 1 213 ? -4.738 -27.462 26.480 1.00 54.81 213 ASN B C 1
ATOM 4260 O O . ASN B 1 213 ? -5.244 -28.500 26.009 1.00 55.09 213 ASN B O 1
ATOM 4265 N N . ILE B 1 214 ? -5.431 -26.659 27.275 1.00 52.65 214 ILE B N 1
ATOM 4266 C CA . ILE B 1 214 ? -6.850 -26.871 27.497 1.00 55.01 214 ILE B CA 1
ATOM 4267 C C . ILE B 1 214 ? -7.599 -26.733 26.181 1.00 53.20 214 ILE B C 1
ATOM 4268 O O . ILE B 1 214 ? -8.518 -27.502 25.893 1.00 52.49 214 ILE B O 1
ATOM 4273 N N . GLN B 1 215 ? -7.239 -25.724 25.385 1.00 49.78 215 GLN B N 1
ATOM 4274 C CA . GLN B 1 215 ? -7.821 -25.589 24.052 1.00 55.47 215 GLN B CA 1
ATOM 4275 C C . GLN B 1 215 ? -7.590 -26.847 23.223 1.00 51.60 215 GLN B C 1
ATOM 4276 O O . GLN B 1 215 ? -8.513 -27.360 22.571 1.00 50.48 215 GLN B O 1
ATOM 4282 N N . LYS B 1 216 ? -6.349 -27.341 23.210 1.00 49.38 216 LYS B N 1
ATOM 4283 C CA . LYS B 1 216 ? -6.101 -28.569 22.447 1.00 50.66 216 LYS B CA 1
ATOM 4284 C C . LYS B 1 216 ? -7.010 -29.701 22.925 1.00 52.84 216 LYS B C 1
ATOM 4285 O O . LYS B 1 216 ? -7.598 -30.432 22.117 1.00 53.08 216 LYS B O 1
ATOM 4291 N N . ILE B 1 217 ? -7.108 -29.870 24.246 1.00 51.34 217 ILE B N 1
ATOM 4292 C CA . ILE B 1 217 ? -7.916 -30.936 24.834 1.00 52.96 217 ILE B CA 1
ATOM 4293 C C . ILE B 1 217 ? -9.384 -30.780 24.446 1.00 52.78 217 ILE B C 1
ATOM 4294 O O . ILE B 1 217 ? -10.046 -31.736 24.016 1.00 51.81 217 ILE B O 1
ATOM 4299 N N . VAL B 1 218 ? -9.920 -29.575 24.600 1.00 50.30 218 VAL B N 1
ATOM 4300 C CA . VAL B 1 218 ? -11.346 -29.394 24.377 1.00 53.66 218 VAL B CA 1
ATOM 4301 C C . VAL B 1 218 ? -11.699 -29.548 22.900 1.00 53.79 218 VAL B C 1
ATOM 4302 O O . VAL B 1 218 ? -12.825 -29.936 22.570 1.00 52.99 218 VAL B O 1
ATOM 4306 N N . ALA B 1 219 ? -10.753 -29.294 21.986 1.00 52.60 219 ALA B N 1
ATOM 4307 C CA . ALA B 1 219 ? -11.065 -29.482 20.568 1.00 53.09 219 ALA B CA 1
ATOM 4308 C C . ALA B 1 219 ? -11.442 -30.924 20.237 1.00 52.76 219 ALA B C 1
ATOM 4309 O O . ALA B 1 219 ? -12.090 -31.163 19.216 1.00 52.02 219 ALA B O 1
ATOM 4311 N N . LYS B 1 220 ? -11.071 -31.885 21.086 1.00 51.25 220 LYS B N 1
ATOM 4312 C CA . LYS B 1 220 ? -11.524 -33.262 20.906 1.00 52.91 220 LYS B CA 1
ATOM 4313 C C . LYS B 1 220 ? -13.045 -33.349 20.786 1.00 53.20 220 LYS B C 1
ATOM 4314 O O . LYS B 1 220 ? -13.566 -34.228 20.089 1.00 55.17 220 LYS B O 1
ATOM 4320 N N . ASN B 1 221 ? -13.777 -32.518 21.528 1.00 50.45 221 ASN B N 1
ATOM 4321 C CA . ASN B 1 221 ? -15.230 -32.470 21.404 1.00 58.56 221 ASN B CA 1
ATOM 4322 C C . ASN B 1 221 ? -15.611 -31.469 20.320 1.00 60.48 221 ASN B C 1
ATOM 4323 O O . ASN B 1 221 ? -15.500 -30.255 20.524 1.00 58.58 221 ASN B O 1
ATOM 4328 N N . LYS B 1 222 ? -16.079 -31.984 19.175 1.00 58.30 222 LYS B N 1
ATOM 4329 C CA . LYS B 1 222 ? -16.447 -31.179 18.011 1.00 57.79 222 LYS B CA 1
ATOM 4330 C C . LYS B 1 222 ? -17.716 -30.362 18.231 1.00 61.82 222 LYS B C 1
ATOM 4331 O O . LYS B 1 222 ? -18.004 -29.467 17.421 1.00 64.53 222 LYS B O 1
ATOM 4337 N N . LEU B 1 223 ? -18.493 -30.657 19.276 1.00 58.08 223 LEU B N 1
ATOM 4338 C CA . LEU B 1 223 ? -19.658 -29.852 19.626 1.00 63.52 223 LEU B CA 1
ATOM 4339 C C . LEU B 1 223 ? -19.311 -28.631 20.465 1.00 61.04 223 LEU B C 1
ATOM 4340 O O . LEU B 1 223 ? -20.188 -27.792 20.697 1.00 59.96 223 LEU B O 1
ATOM 4345 N N . CYS B 1 224 ? -18.059 -28.509 20.900 1.00 59.38 224 CYS B N 1
ATOM 4346 C CA . CYS B 1 224 ? -17.598 -27.358 21.664 1.00 58.94 224 CYS B CA 1
ATOM 4347 C C . CYS B 1 224 ? -17.365 -26.175 20.743 1.00 60.78 224 CYS B C 1
ATOM 4348 O O . CYS B 1 224 ? -16.740 -26.316 19.692 1.00 65.71 224 CYS B O 1
ATOM 4351 N N . ASN B 1 225 ? -17.888 -25.010 21.120 1.00 61.89 225 ASN B N 1
ATOM 4352 C CA . ASN B 1 225 ? -17.722 -23.818 20.301 1.00 60.81 225 ASN B CA 1
ATOM 4353 C C . ASN B 1 225 ? -16.452 -23.099 20.713 1.00 63.96 225 ASN B C 1
ATOM 4354 O O . ASN B 1 225 ? -16.456 -22.310 21.660 1.00 63.46 225 ASN B O 1
ATOM 4359 N N . LEU B 1 226 ? -15.359 -23.360 19.986 1.00 62.46 226 LEU B N 1
ATOM 4360 C CA . LEU B 1 226 ? -14.099 -22.715 20.321 1.00 62.35 226 LEU B CA 1
ATOM 4361 C C . LEU B 1 226 ? -14.186 -21.209 20.125 1.00 66.18 226 LEU B C 1
ATOM 4362 O O . LEU B 1 226 ? -13.418 -20.467 20.746 1.00 65.84 226 LEU B O 1
ATOM 4367 N N . ASN B 1 227 ? -15.131 -20.739 19.303 1.00 60.30 227 ASN B N 1
ATOM 4368 C CA . ASN B 1 227 ? -15.303 -19.307 19.152 1.00 64.63 227 ASN B CA 1
ATOM 4369 C C . ASN B 1 227 ? -15.832 -18.685 20.435 1.00 66.95 227 ASN B C 1
ATOM 4370 O O . ASN B 1 227 ? -15.712 -17.471 20.623 1.00 69.40 227 ASN B O 1
ATOM 4375 N N . GLU B 1 228 ? -16.428 -19.484 21.310 1.00 64.80 228 GLU B N 1
ATOM 4376 C CA . GLU B 1 228 ? -16.937 -18.962 22.565 1.00 70.05 228 GLU B CA 1
ATOM 4377 C C . GLU B 1 228 ? -15.982 -19.158 23.734 1.00 67.61 228 GLU B C 1
ATOM 4378 O O . GLU B 1 228 ? -16.085 -18.426 24.723 1.00 68.12 228 GLU B O 1
ATOM 4384 N N . LEU B 1 229 ? -15.052 -20.109 23.642 1.00 65.21 229 LEU B N 1
ATOM 4385 C CA . LEU B 1 229 ? -14.065 -20.276 24.707 1.00 66.19 229 LEU B CA 1
ATOM 4386 C C . LEU B 1 229 ? -13.098 -19.095 24.804 1.00 69.16 229 LEU B C 1
ATOM 4387 O O . LEU B 1 229 ? -12.735 -18.685 25.912 1.00 70.97 229 LEU B O 1
ATOM 4392 N N . LYS B 1 230 ? -12.694 -18.515 23.671 1.00 72.38 230 LYS B N 1
ATOM 4393 C CA . LYS B 1 230 ? -11.936 -17.254 23.659 1.00 70.43 230 LYS B CA 1
ATOM 4394 C C . LYS B 1 230 ? -10.592 -17.371 24.382 1.00 68.20 230 LYS B C 1
ATOM 4395 O O . LYS B 1 230 ? -10.170 -16.458 25.094 1.00 67.94 230 LYS B O 1
ATOM 4401 N N . PHE B 1 231 ? -9.905 -18.495 24.205 1.00 64.61 231 PHE B N 1
ATOM 4402 C CA . PHE B 1 231 ? -8.673 -18.693 24.964 1.00 65.76 231 PHE B CA 1
ATOM 4403 C C . PHE B 1 231 ? -7.540 -17.781 24.492 1.00 66.93 231 PHE B C 1
ATOM 4404 O O . PHE B 1 231 ? -6.692 -17.390 25.306 1.00 67.90 231 PHE B O 1
ATOM 4412 N N . SER B 1 232 ? -7.502 -17.432 23.199 1.00 67.73 232 SER B N 1
ATOM 4413 C CA . SER B 1 232 ? -6.477 -16.515 22.693 1.00 67.95 232 SER B CA 1
ATOM 4414 C C . SER B 1 232 ? -6.622 -15.112 23.282 1.00 69.02 232 SER B C 1
ATOM 4415 O O . SER B 1 232 ? -5.637 -14.505 23.726 1.00 69.45 232 SER B O 1
ATOM 4418 N N . SER B 1 233 ? -7.845 -14.571 23.278 1.00 66.64 233 SER B N 1
ATOM 4419 C CA . SER B 1 233 ? -8.071 -13.254 23.867 1.00 69.50 233 SER B CA 1
ATOM 4420 C C . SER B 1 233 ? -7.821 -13.286 25.369 1.00 69.92 233 SER B C 1
ATOM 4421 O O . SER B 1 233 ? -7.275 -12.329 25.940 1.00 72.41 233 SER B O 1
ATOM 4424 N N . LEU B 1 234 ? -8.213 -14.384 26.019 1.00 68.19 234 LEU B N 1
ATOM 4425 C CA . LEU B 1 234 ? -7.937 -14.554 27.441 1.00 67.43 234 LEU B CA 1
ATOM 4426 C C . LEU B 1 234 ? -6.446 -14.458 27.711 1.00 68.29 234 LEU B C 1
ATOM 4427 O O . LEU B 1 234 ? -6.011 -13.754 28.631 1.00 68.41 234 LEU B O 1
ATOM 4432 N N . SER B 1 235 ? -5.646 -15.154 26.901 1.00 67.75 235 SER B N 1
ATOM 4433 C CA . SER B 1 235 ? -4.196 -15.070 27.032 1.00 66.40 235 SER B CA 1
ATOM 4434 C C . SER B 1 235 ? -3.709 -13.654 26.819 1.00 72.36 235 SER B C 1
ATOM 4435 O O . SER B 1 235 ? -2.797 -13.184 27.521 1.00 74.15 235 SER B O 1
ATOM 4438 N N . ARG B 1 236 ? -4.247 -12.986 25.803 1.00 76.63 236 ARG B N 1
ATOM 4439 C CA . ARG B 1 236 ? -3.815 -11.624 25.550 1.00 77.27 236 ARG B CA 1
ATOM 4440 C C . ARG B 1 236 ? -3.976 -10.794 26.820 1.00 79.75 236 ARG B C 1
ATOM 4441 O O . ARG B 1 236 ? -3.065 -10.074 27.253 1.00 80.61 236 ARG B O 1
ATOM 4449 N N . GLU B 1 237 ? -5.171 -10.855 27.403 1.00 78.15 237 GLU B N 1
ATOM 4450 C CA . GLU B 1 237 ? -5.432 -10.104 28.627 1.00 76.95 237 GLU B CA 1
ATOM 4451 C C . GLU B 1 237 ? -4.524 -10.504 29.766 1.00 72.85 237 GLU B C 1
ATOM 4452 O O . GLU B 1 237 ? -4.139 -9.668 30.587 1.00 72.76 237 GLU B O 1
ATOM 4458 N N . LEU B 1 238 ? -4.276 -11.795 29.912 1.00 67.76 238 LEU B N 1
ATOM 4459 C CA . LEU B 1 238 ? -3.472 -12.220 31.038 1.00 68.80 238 LEU B CA 1
ATOM 4460 C C . LEU B 1 238 ? -2.098 -11.589 30.926 1.00 70.59 238 LEU B C 1
ATOM 4461 O O . LEU B 1 238 ? -1.596 -10.975 31.880 1.00 70.26 238 LEU B O 1
ATOM 4466 N N . LYS B 1 239 ? -1.541 -11.608 29.711 1.00 71.86 239 LYS B N 1
ATOM 4467 C CA . LYS B 1 239 ? -0.236 -11.001 29.527 1.00 70.60 239 LYS B CA 1
ATOM 4468 C C . LYS B 1 239 ? -0.259 -9.483 29.743 1.00 76.34 239 LYS B C 1
ATOM 4469 O O . LYS B 1 239 ? 0.648 -8.970 30.402 1.00 75.95 239 LYS B O 1
ATOM 4475 N N . LEU B 1 240 ? -1.237 -8.717 29.217 1.00 83.79 240 LEU B N 1
ATOM 4476 C CA . LEU B 1 240 ? -1.140 -7.315 29.636 1.00 85.33 240 LEU B CA 1
ATOM 4477 C C . LEU B 1 240 ? -1.394 -7.123 31.089 1.00 89.76 240 LEU B C 1
ATOM 4478 O O . LEU B 1 240 ? -0.906 -6.146 31.650 1.00 95.01 240 LEU B O 1
ATOM 4483 N N . PHE B 1 241 ? -2.308 -7.875 31.666 1.00 81.04 241 PHE B N 1
ATOM 4484 C CA . PHE B 1 241 ? -2.648 -7.534 33.025 1.00 76.94 241 PHE B CA 1
ATOM 4485 C C . PHE B 1 241 ? -1.421 -7.664 33.891 1.00 76.95 241 PHE B C 1
ATOM 4486 O O . PHE B 1 241 ? -1.102 -6.765 34.681 1.00 80.11 241 PHE B O 1
ATOM 4494 N N . GLU B 1 242 ? -0.688 -8.753 33.701 1.00 73.90 242 GLU B N 1
ATOM 4495 C CA . GLU B 1 242 ? 0.573 -8.893 34.397 1.00 76.68 242 GLU B CA 1
ATOM 4496 C C . GLU B 1 242 ? 1.520 -7.750 34.044 1.00 82.35 242 GLU B C 1
ATOM 4497 O O . GLU B 1 242 ? 2.221 -7.227 34.918 1.00 85.30 242 GLU B O 1
ATOM 4503 N N . GLU B 1 243 ? 1.545 -7.338 32.770 1.00 77.58 243 GLU B N 1
ATOM 4504 C CA . GLU B 1 243 ? 2.334 -6.170 32.379 1.00 79.35 243 GLU B CA 1
ATOM 4505 C C . GLU B 1 243 ? 1.967 -4.946 33.206 1.00 84.40 243 GLU B C 1
ATOM 4506 O O . GLU B 1 243 ? 2.825 -4.268 33.781 1.00 90.94 243 GLU B O 1
ATOM 4512 N N . LEU B 1 244 ? 0.666 -4.696 33.293 1.00 86.56 244 LEU B N 1
ATOM 4513 C CA . LEU B 1 244 ? 0.066 -3.551 33.962 1.00 88.76 244 LEU B CA 1
ATOM 4514 C C . LEU B 1 244 ? 0.356 -3.520 35.454 1.00 90.31 244 LEU B C 1
ATOM 4515 O O . LEU B 1 244 ? 0.620 -2.451 36.009 1.00 97.09 244 LEU B O 1
ATOM 4520 N N . LEU B 1 245 ? 0.302 -4.673 36.123 1.00 90.64 245 LEU B N 1
ATOM 4521 C CA . LEU B 1 245 ? 0.508 -4.691 37.572 1.00 93.76 245 LEU B CA 1
ATOM 4522 C C . LEU B 1 245 ? 1.908 -4.227 37.950 1.00 100.07 245 LEU B C 1
ATOM 4523 O O . LEU B 1 245 ? 2.103 -3.575 38.984 1.00 102.42 245 LEU B O 1
ATOM 4528 N N . LYS B 1 246 ? 2.897 -4.590 37.141 1.00 98.44 246 LYS B N 1
ATOM 4529 C CA . LYS B 1 246 ? 4.304 -4.379 37.465 1.00 102.54 246 LYS B CA 1
ATOM 4530 C C . LYS B 1 246 ? 4.765 -2.925 37.291 1.00 105.57 246 LYS B C 1
ATOM 4531 O O . LYS B 1 246 ? 5.691 -2.491 37.987 1.00 103.72 246 LYS B O 1
ATOM 4537 N N . ILE B 1 247 ? 4.149 -2.164 36.389 1.00 106.70 247 ILE B N 1
ATOM 4538 C CA . ILE B 1 247 ? 4.476 -0.748 36.196 1.00 106.70 247 ILE B CA 1
ATOM 4539 C C . ILE B 1 247 ? 3.727 0.016 37.284 1.00 107.55 247 ILE B C 1
ATOM 4540 O O . ILE B 1 247 ? 2.849 -0.569 37.939 1.00 108.01 247 ILE B O 1
ATOM 4545 N N . PRO B 1 248 ? 4.070 1.287 37.620 1.00 107.11 248 PRO B N 1
ATOM 4546 C CA . PRO B 1 248 ? 3.252 2.039 38.561 1.00 106.26 248 PRO B CA 1
ATOM 4547 C C . PRO B 1 248 ? 1.832 1.851 38.030 1.00 107.27 248 PRO B C 1
ATOM 4548 O O . PRO B 1 248 ? 1.543 2.372 36.974 1.00 107.22 248 PRO B O 1
ATOM 4552 N N . SER B 1 249 ? 0.984 1.131 38.763 1.00 106.08 249 SER B N 1
ATOM 4553 C CA . SER B 1 249 ? -0.358 0.795 38.219 1.00 103.76 249 SER B CA 1
ATOM 4554 C C . SER B 1 249 ? -1.459 1.721 38.743 1.00 106.18 249 SER B C 1
ATOM 4555 O O . SER B 1 249 ? -1.703 1.709 39.959 1.00 109.54 249 SER B O 1
ATOM 4558 N N . PRO B 1 250 ? -2.175 2.474 37.881 1.00 108.87 250 PRO B N 1
ATOM 4559 C CA . PRO B 1 250 ? -3.313 3.277 38.326 1.00 106.72 250 PRO B CA 1
ATOM 4560 C C . PRO B 1 250 ? -4.365 2.326 38.900 1.00 113.54 250 PRO B C 1
ATOM 4561 O O . PRO B 1 250 ? -4.412 1.198 38.484 1.00 112.25 250 PRO B O 1
ATOM 4565 N N . PRO B 1 251 ? -5.209 2.743 39.860 1.00 126.41 251 PRO B N 1
ATOM 4566 C CA . PRO B 1 251 ? -6.160 1.817 40.466 1.00 128.52 251 PRO B CA 1
ATOM 4567 C C . PRO B 1 251 ? -7.152 1.310 39.408 1.00 128.31 251 PRO B C 1
ATOM 4568 O O . PRO B 1 251 ? -7.471 0.142 39.424 1.00 124.72 251 PRO B O 1
ATOM 4572 N N . GLU B 1 252 ? -7.619 2.193 38.525 1.00 125.82 252 GLU B N 1
ATOM 4573 C CA . GLU B 1 252 ? -8.506 1.758 37.419 1.00 121.21 252 GLU B CA 1
ATOM 4574 C C . GLU B 1 252 ? -7.613 1.187 36.322 1.00 121.38 252 GLU B C 1
ATOM 4575 O O . GLU B 1 252 ? -6.405 1.078 36.569 1.00 122.58 252 GLU B O 1
ATOM 4577 N N . LYS B 1 253 ? -8.190 0.837 35.173 1.00 104.97 253 LYS B N 1
ATOM 4578 C CA . LYS B 1 253 ? -7.413 0.190 34.084 1.00 100.08 253 LYS B CA 1
ATOM 4579 C C . LYS B 1 253 ? -7.039 -1.223 34.539 1.00 96.19 253 LYS B C 1
ATOM 4580 O O . LYS B 1 253 ? -7.405 -2.171 33.834 1.00 93.76 253 LYS B O 1
ATOM 4582 N N . ILE B 1 254 ? -6.350 -1.362 35.671 1.00 97.11 254 ILE B N 1
ATOM 4583 C CA . ILE B 1 254 ? -6.065 -2.726 36.196 1.00 92.96 254 ILE B CA 1
ATOM 4584 C C . ILE B 1 254 ? -7.407 -3.325 36.606 1.00 89.80 254 ILE B C 1
ATOM 4585 O O . ILE B 1 254 ? -7.645 -4.496 36.285 1.00 88.43 254 ILE B O 1
ATOM 4590 N N . ALA B 1 255 ? -8.263 -2.532 37.242 1.00 95.20 255 ALA B N 1
ATOM 4591 C CA . ALA B 1 255 ? -9.614 -3.021 37.563 1.00 92.59 255 ALA B CA 1
ATOM 4592 C C . ALA B 1 255 ? -10.307 -3.380 36.250 1.00 91.19 255 ALA B C 1
ATOM 4593 O O . ALA B 1 255 ? -10.925 -4.443 36.181 1.00 90.25 255 ALA B O 1
ATOM 4595 N N . ASN B 1 256 ? -10.159 -2.533 35.234 1.00 89.58 256 ASN B N 1
ATOM 4596 C CA . ASN B 1 256 ? -10.790 -2.799 33.918 1.00 85.05 256 ASN B CA 1
ATOM 4597 C C . ASN B 1 256 ? -10.287 -4.140 33.390 1.00 83.56 256 ASN B C 1
ATOM 4598 O O . ASN B 1 256 ? -11.126 -4.973 33.031 1.00 84.34 256 ASN B O 1
ATOM 4603 N N . SER B 1 257 ? -8.968 -4.328 33.345 1.00 85.30 257 SER B N 1
ATOM 4604 C CA . SER B 1 257 ? -8.429 -5.612 32.913 1.00 82.49 257 SER B CA 1
ATOM 4605 C C . SER B 1 257 ? -9.036 -6.771 33.698 1.00 77.81 257 SER B C 1
ATOM 4606 O O . SER B 1 257 ? -9.264 -7.852 33.150 1.00 77.42 257 SER B O 1
ATOM 4609 N N . ILE B 1 258 ? -9.236 -6.596 34.998 1.00 74.56 258 ILE B N 1
ATOM 4610 C CA . ILE B 1 258 ? -9.827 -7.678 35.784 1.00 76.56 258 ILE B CA 1
ATOM 4611 C C . ILE B 1 258 ? -11.237 -8.004 35.295 1.00 79.84 258 ILE B C 1
ATOM 4612 O O . ILE B 1 258 ? -11.590 -9.177 35.117 1.00 79.11 258 ILE B O 1
ATOM 4617 N N . TYR B 1 259 ? -12.060 -6.979 35.062 1.00 83.32 259 TYR B N 1
ATOM 4618 C CA . TYR B 1 259 ? -13.422 -7.207 34.575 1.00 82.05 259 TYR B CA 1
ATOM 4619 C C . TYR B 1 259 ? -13.402 -7.789 33.175 1.00 80.03 259 TYR B C 1
ATOM 4620 O O . TYR B 1 259 ? -14.305 -8.545 32.784 1.00 83.66 259 TYR B O 1
ATOM 4629 N N . LYS B 1 260 ? -12.382 -7.407 32.424 1.00 78.35 260 LYS B N 1
ATOM 4630 C CA . LYS B 1 260 ? -12.080 -7.935 31.113 1.00 77.13 260 LYS B CA 1
ATOM 4631 C C . LYS B 1 260 ? -11.926 -9.453 31.114 1.00 77.26 260 LYS B C 1
ATOM 4632 O O . LYS B 1 260 ? -12.605 -10.209 30.387 1.00 77.29 260 LYS B O 1
ATOM 4638 N N . ILE B 1 261 ? -10.966 -9.894 31.920 1.00 72.99 261 ILE B N 1
ATOM 4639 C CA . ILE B 1 261 ? -10.671 -11.306 32.046 1.00 72.74 261 ILE B CA 1
ATOM 4640 C C . ILE B 1 261 ? -11.899 -12.009 32.564 1.00 73.71 261 ILE B C 1
ATOM 4641 O O . ILE B 1 261 ? -12.221 -13.118 32.134 1.00 73.77 261 ILE B O 1
ATOM 4646 N N . ASN B 1 262 ? -12.607 -11.362 33.498 1.00 70.88 262 ASN B N 1
ATOM 4647 C CA . ASN B 1 262 ? -13.827 -11.925 34.056 1.00 68.93 262 ASN B CA 1
ATOM 4648 C C . ASN B 1 262 ? -14.902 -12.119 32.996 1.00 70.51 262 ASN B C 1
ATOM 4649 O O . ASN B 1 262 ? -15.605 -13.129 33.006 1.00 73.12 262 ASN B O 1
ATOM 4654 N N . ASP B 1 263 ? -15.032 -11.178 32.064 1.00 68.03 263 ASP B N 1
ATOM 4655 C CA . ASP B 1 263 ? -16.045 -11.286 31.019 1.00 70.71 263 ASP B CA 1
ATOM 4656 C C . ASP B 1 263 ? -15.753 -12.473 30.118 1.00 72.01 263 ASP B C 1
ATOM 4657 O O . ASP B 1 263 ? -16.623 -13.347 29.873 1.00 76.51 263 ASP B O 1
ATOM 4662 N N . ILE B 1 264 ? -14.499 -12.537 29.658 1.00 70.76 264 ILE B N 1
ATOM 4663 C CA . ILE B 1 264 ? -14.083 -13.639 28.802 1.00 69.11 264 ILE B CA 1
ATOM 4664 C C . ILE B 1 264 ? -14.275 -14.963 29.524 1.00 69.62 264 ILE B C 1
ATOM 4665 O O . ILE B 1 264 ? -14.859 -15.906 28.979 1.00 71.90 264 ILE B O 1
ATOM 4670 N N . LEU B 1 265 ? -13.846 -15.024 30.785 1.00 66.84 265 LEU B N 1
ATOM 4671 C CA . LEU B 1 265 ? -13.938 -16.252 31.561 1.00 66.38 265 LEU B CA 1
ATOM 4672 C C . LEU B 1 265 ? -15.384 -16.647 31.796 1.00 67.20 265 LEU B C 1
ATOM 4673 O O . LEU B 1 265 ? -15.707 -17.833 31.833 1.00 62.71 265 LEU B O 1
ATOM 4678 N N . GLU B 1 266 ? -16.258 -15.664 31.994 1.00 67.08 266 GLU B N 1
ATOM 4679 C CA . GLU B 1 266 ? -17.654 -15.938 32.274 1.00 69.08 266 GLU B CA 1
ATOM 4680 C C . GLU B 1 266 ? -18.252 -16.744 31.155 1.00 70.38 266 GLU B C 1
ATOM 4681 O O . GLU B 1 266 ? -18.772 -17.856 31.353 1.00 69.08 266 GLU B O 1
ATOM 4687 N N . SER B 1 267 ? -18.108 -16.230 29.947 1.00 80.61 267 SER B N 1
ATOM 4688 C CA . SER B 1 267 ? -18.821 -16.968 28.941 1.00 79.88 267 SER B CA 1
ATOM 4689 C C . SER B 1 267 ? -17.968 -18.086 28.318 1.00 76.61 267 SER B C 1
ATOM 4690 O O . SER B 1 267 ? -18.533 -18.997 27.699 1.00 77.05 267 SER B O 1
ATOM 4693 N N . SER B 1 268 ? -16.643 -18.128 28.597 1.00 73.83 268 SER B N 1
ATOM 4694 C CA . SER B 1 268 ? -15.864 -19.358 28.365 1.00 66.36 268 SER B CA 1
ATOM 4695 C C . SER B 1 268 ? -16.342 -20.476 29.294 1.00 65.35 268 SER B C 1
ATOM 4696 O O . SER B 1 268 ? -16.524 -21.629 28.873 1.00 58.15 268 SER B O 1
ATOM 4699 N N . ILE B 1 269 ? -16.568 -20.140 30.566 1.00 63.42 269 ILE B N 1
ATOM 4700 C CA . ILE B 1 269 ? -17.056 -21.105 31.546 1.00 63.05 269 ILE B CA 1
ATOM 4701 C C . ILE B 1 269 ? -18.453 -21.583 31.170 1.00 62.58 269 ILE B C 1
ATOM 4702 O O . ILE B 1 269 ? -18.776 -22.775 31.285 1.00 57.11 269 ILE B O 1
ATOM 4707 N N . ARG B 1 270 ? -19.311 -20.658 30.735 1.00 62.05 270 ARG B N 1
ATOM 4708 C CA . ARG B 1 270 ? -20.645 -21.049 30.295 1.00 61.86 270 ARG B CA 1
ATOM 4709 C C . ARG B 1 270 ? -20.570 -22.014 29.109 1.00 60.11 270 ARG B C 1
ATOM 4710 O O . ARG B 1 270 ? -21.277 -23.042 29.082 1.00 55.97 270 ARG B O 1
ATOM 4718 N N . GLU B 1 271 ? -19.700 -21.718 28.128 1.00 61.53 271 GLU B N 1
ATOM 4719 C CA . GLU B 1 271 ? -19.622 -22.595 26.968 1.00 60.43 271 GLU B CA 1
ATOM 4720 C C . GLU B 1 271 ? -19.128 -23.971 27.367 1.00 61.84 271 GLU B C 1
ATOM 4721 O O . GLU B 1 271 ? -19.635 -24.979 26.875 1.00 61.55 271 GLU B O 1
ATOM 4727 N N . PHE B 1 272 ? -18.150 -24.038 28.267 1.00 60.59 272 PHE B N 1
ATOM 4728 C CA . PHE B 1 272 ? -17.659 -25.348 28.671 1.00 58.97 272 PHE B CA 1
ATOM 4729 C C . PHE B 1 272 ? -18.731 -26.133 29.434 1.00 60.17 272 PHE B C 1
ATOM 4730 O O . PHE B 1 272 ? -18.872 -27.346 29.246 1.00 59.38 272 PHE B O 1
ATOM 4738 N N . LYS B 1 273 ? -19.499 -25.466 30.294 1.00 59.31 273 LYS B N 1
ATOM 4739 C CA . LYS B 1 273 ? -20.572 -26.165 31.003 1.00 62.40 273 LYS B CA 1
ATOM 4740 C C . LYS B 1 273 ? -21.569 -26.782 30.028 1.00 63.75 273 LYS B C 1
ATOM 4741 O O . LYS B 1 273 ? -22.004 -27.927 30.217 1.00 62.82 273 LYS B O 1
ATOM 4747 N N . LEU B 1 274 ? -21.946 -26.041 28.976 1.00 62.40 274 LEU B N 1
ATOM 4748 C CA . LEU B 1 274 ? -22.829 -26.636 27.969 1.00 63.55 274 LEU B CA 1
ATOM 4749 C C . LEU B 1 274 ? -22.102 -27.738 27.213 1.00 63.19 274 LEU B C 1
ATOM 4750 O O . LEU B 1 274 ? -22.646 -28.825 26.991 1.00 67.82 274 LEU B O 1
ATOM 4755 N N . CYS B 1 275 ? -20.887 -27.435 26.768 1.00 62.18 275 CYS B N 1
ATOM 4756 C CA . CYS B 1 275 ? -19.970 -28.330 26.080 1.00 64.78 275 CYS B CA 1
ATOM 4757 C C . CYS B 1 275 ? -19.899 -29.741 26.631 1.00 65.24 275 CYS B C 1
ATOM 4758 O O . CYS B 1 275 ? -20.245 -30.716 25.955 1.00 67.37 275 CYS B O 1
ATOM 4761 N N . SER B 1 276 ? -19.440 -29.846 27.880 1.00 66.48 276 SER B N 1
ATOM 4762 C CA . SER B 1 276 ? -18.790 -31.048 28.389 1.00 67.76 276 SER B CA 1
ATOM 4763 C C . SER B 1 276 ? -19.739 -32.225 28.521 1.00 66.26 276 SER B C 1
ATOM 4764 O O . SER B 1 276 ? -19.332 -33.270 29.026 1.00 65.53 276 SER B O 1
ATOM 4767 N N . LYS B 1 277 ? -21.000 -32.085 28.150 1.00 69.85 277 LYS B N 1
ATOM 4768 C CA . LYS B 1 277 ? -21.853 -33.259 28.147 1.00 73.65 277 LYS B CA 1
ATOM 4769 C C . LYS B 1 277 ? -21.451 -34.238 27.052 1.00 70.64 277 LYS B C 1
ATOM 4770 O O . LYS B 1 277 ? -20.992 -33.848 25.977 1.00 67.27 277 LYS B O 1
ATOM 4776 N N . ASN B 1 278 ? -21.578 -35.526 27.383 1.00 66.73 278 ASN B N 1
ATOM 4777 C CA . ASN B 1 278 ? -21.182 -36.652 26.536 1.00 64.65 278 ASN B CA 1
ATOM 4778 C C . ASN B 1 278 ? -19.701 -36.620 26.191 1.00 61.76 278 ASN B C 1
ATOM 4779 O O . ASN B 1 278 ? -19.299 -37.069 25.118 1.00 65.41 278 ASN B O 1
ATOM 4784 N N . SER B 1 279 ? -18.879 -36.123 27.112 1.00 66.46 279 SER B N 1
ATOM 4785 C CA . SER B 1 279 ? -17.431 -36.075 26.952 1.00 59.61 279 SER B CA 1
ATOM 4786 C C . SER B 1 279 ? -16.726 -37.225 27.657 1.00 59.56 279 SER B C 1
ATOM 4787 O O . SER B 1 279 ? -15.489 -37.243 27.708 1.00 60.02 279 SER B O 1
ATOM 4790 N N . GLU B 1 280 ? -17.483 -38.206 28.161 1.00 59.27 280 GLU B N 1
ATOM 4791 C CA . GLU B 1 280 ? -16.916 -39.267 28.989 1.00 57.34 280 GLU B CA 1
ATOM 4792 C C . GLU B 1 280 ? -15.859 -40.084 28.263 1.00 55.78 280 GLU B C 1
ATOM 4793 O O . GLU B 1 280 ? -15.037 -40.727 28.918 1.00 55.33 280 GLU B O 1
ATOM 4799 N N . ASN B 1 281 ? -15.848 -40.075 26.937 1.00 56.32 281 ASN B N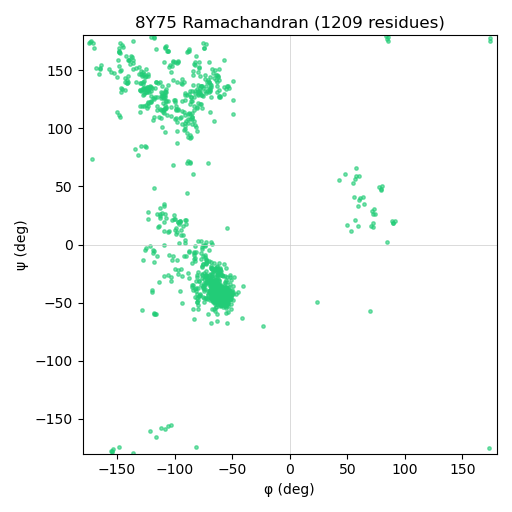 1
ATOM 4800 C CA . ASN B 1 281 ? -14.842 -40.803 26.184 1.00 55.23 281 ASN B CA 1
ATOM 4801 C C . ASN B 1 281 ? -13.779 -39.890 25.584 1.00 55.60 281 ASN B C 1
ATOM 4802 O O . ASN B 1 281 ? -12.988 -40.349 24.756 1.00 56.42 281 ASN B O 1
ATOM 4807 N N . LEU B 1 282 ? -13.730 -38.616 25.984 1.00 54.71 282 LEU B N 1
ATOM 4808 C CA . LEU B 1 282 ? -12.792 -37.676 25.374 1.00 49.43 282 LEU B CA 1
ATOM 4809 C C . LEU B 1 282 ? -11.788 -37.049 26.329 1.00 48.10 282 LEU B C 1
ATOM 4810 O O . LEU B 1 282 ? -10.622 -36.895 25.960 1.00 52.66 282 LEU B O 1
ATOM 4815 N N . PHE B 1 283 ? -12.196 -36.674 27.539 1.00 48.75 283 PHE B N 1
ATOM 4816 C CA . PHE B 1 283 ? -11.307 -35.980 28.471 1.00 49.16 283 PHE B CA 1
ATOM 4817 C C . PHE B 1 283 ? -12.009 -35.849 29.817 1.00 49.26 283 PHE B C 1
ATOM 4818 O O . PHE B 1 283 ? -13.176 -36.218 29.966 1.00 51.00 283 PHE B O 1
ATOM 4826 N N . PHE B 1 284 ? -11.271 -35.325 30.799 1.00 48.69 284 PHE B N 1
ATOM 4827 C CA . PHE B 1 284 ? -11.781 -35.052 32.140 1.00 48.48 284 PHE B CA 1
ATOM 4828 C C . PHE B 1 284 ? -12.451 -33.678 32.214 1.00 51.36 284 PHE B C 1
ATOM 4829 O O . PHE B 1 284 ? -11.851 -32.666 31.839 1.00 50.25 284 PHE B O 1
ATOM 4837 N N . ILE B 1 285 ? -13.695 -33.646 32.702 1.00 53.79 285 ILE B N 1
ATOM 4838 C CA . ILE B 1 285 ? -14.451 -32.397 32.766 1.00 53.39 285 ILE B CA 1
ATOM 4839 C C . ILE B 1 285 ? -14.059 -31.564 33.984 1.00 53.51 285 ILE B C 1
ATOM 4840 O O . ILE B 1 285 ? -13.804 -30.357 33.868 1.00 53.41 285 ILE B O 1
ATOM 4845 N N . LYS B 1 286 ? -14.030 -32.184 35.171 1.00 53.41 286 LYS B N 1
ATOM 4846 C CA . LYS B 1 286 ? -13.958 -31.406 36.410 1.00 55.54 286 LYS B CA 1
ATOM 4847 C C . LYS B 1 286 ? -12.742 -30.505 36.500 1.00 50.98 286 LYS B C 1
ATOM 4848 O O . LYS B 1 286 ? -12.901 -29.337 36.898 1.00 46.58 286 LYS B O 1
ATOM 4854 N N . PRO B 1 287 ? -11.523 -30.960 36.192 1.00 53.25 287 PRO B N 1
ATOM 4855 C CA . PRO B 1 287 ? -10.375 -30.076 36.406 1.00 50.96 287 PRO B CA 1
ATOM 4856 C C . PRO B 1 287 ? -10.397 -28.849 35.540 1.00 52.18 287 PRO B C 1
ATOM 4857 O O . PRO B 1 287 ? -10.024 -27.781 36.027 1.00 48.50 287 PRO B O 1
ATOM 4861 N N . ILE B 1 288 ? -10.885 -28.938 34.299 1.00 50.35 288 ILE B N 1
ATOM 4862 C CA . ILE B 1 288 ? -10.943 -27.745 33.460 1.00 50.38 288 ILE B CA 1
ATOM 4863 C C . ILE B 1 288 ? -11.966 -26.759 34.007 1.00 51.53 288 ILE B C 1
ATOM 4864 O O . ILE B 1 288 ? -11.689 -25.557 34.139 1.00 51.81 288 ILE B O 1
ATOM 4869 N N . GLN B 1 289 ? -13.155 -27.255 34.358 1.00 50.21 289 GLN B N 1
ATOM 4870 C CA . GLN B 1 289 ? -14.160 -26.382 34.947 1.00 52.40 289 GLN B CA 1
ATOM 4871 C C . GLN B 1 289 ? -13.641 -25.710 36.211 1.00 51.39 289 GLN B C 1
ATOM 4872 O O . GLN B 1 289 ? -13.741 -24.484 36.362 1.00 50.53 289 GLN B O 1
ATOM 4878 N N . LYS B 1 290 ? -13.085 -26.494 37.134 1.00 49.46 290 LYS B N 1
ATOM 4879 C CA . LYS B 1 290 ? -12.590 -25.878 38.350 1.00 53.76 290 LYS B CA 1
ATOM 4880 C C . LYS B 1 290 ? -11.429 -24.923 38.075 1.00 54.19 290 LYS B C 1
ATOM 4881 O O . LYS B 1 290 ? -11.293 -23.911 38.766 1.00 53.90 290 LYS B O 1
ATOM 4887 N N . PHE B 1 291 ? -10.557 -25.238 37.106 1.00 52.18 291 PHE B N 1
ATOM 4888 C CA . PHE B 1 291 ? -9.452 -24.332 36.813 1.00 50.24 291 PHE B CA 1
ATOM 4889 C C . PHE B 1 291 ? -9.977 -22.983 36.362 1.00 52.90 291 PHE B C 1
ATOM 4890 O O . PHE B 1 291 ? -9.457 -21.937 36.770 1.00 49.79 291 PHE B O 1
ATOM 4898 N N . LEU B 1 292 ? -11.009 -22.984 35.518 1.00 51.93 292 LEU B N 1
ATOM 4899 C CA . LEU B 1 292 ? -11.546 -21.709 35.059 1.00 53.89 292 LEU B CA 1
ATOM 4900 C C . LEU B 1 292 ? -12.254 -20.983 36.202 1.00 54.60 292 LEU B C 1
ATOM 4901 O O . LEU B 1 292 ? -12.110 -19.761 36.361 1.00 51.52 292 LEU B O 1
ATOM 4906 N N . VAL B 1 293 ? -12.983 -21.724 37.042 1.00 53.57 293 VAL B N 1
ATOM 4907 C CA . VAL B 1 293 ? -13.690 -21.077 38.144 1.00 53.69 293 VAL B CA 1
ATOM 4908 C C . VAL B 1 293 ? -12.699 -20.456 39.124 1.00 54.87 293 VAL B C 1
ATOM 4909 O O . VAL B 1 293 ? -12.854 -19.302 39.545 1.00 57.95 293 VAL B O 1
ATOM 4913 N N . ASP B 1 294 ? -11.645 -21.191 39.474 1.00 55.11 294 ASP B N 1
ATOM 4914 C CA . ASP B 1 294 ? -10.637 -20.626 40.358 1.00 55.80 294 ASP B CA 1
ATOM 4915 C C . ASP B 1 294 ? -9.915 -19.461 39.718 1.00 53.81 294 ASP B C 1
ATOM 4916 O O . ASP B 1 294 ? -9.750 -18.426 40.360 1.00 55.39 294 ASP B O 1
ATOM 4921 N N . PHE B 1 295 ? -9.508 -19.596 38.455 1.00 52.63 295 PHE B N 1
ATOM 4922 C CA . PHE B 1 295 ? -8.876 -18.490 37.752 1.00 53.61 295 PHE B CA 1
ATOM 4923 C C . PHE B 1 295 ? -9.727 -17.238 37.876 1.00 56.78 295 PHE B C 1
ATOM 4924 O O . PHE B 1 295 ? -9.230 -16.157 38.206 1.00 57.79 295 PHE B O 1
ATOM 4932 N N . GLN B 1 296 ? -11.023 -17.385 37.641 1.00 58.25 296 GLN B N 1
ATOM 4933 C CA . GLN B 1 296 ? -11.937 -16.264 37.765 1.00 60.70 296 GLN B CA 1
ATOM 4934 C C . GLN B 1 296 ? -11.914 -15.696 39.178 1.00 59.67 296 GLN B C 1
ATOM 4935 O O . GLN B 1 296 ? -11.833 -14.477 39.367 1.00 57.70 296 GLN B O 1
ATOM 4941 N N . LYS B 1 297 ? -11.984 -16.566 40.170 1.00 59.44 297 LYS B N 1
ATOM 4942 C CA . LYS B 1 297 ? -11.970 -16.100 41.573 1.00 59.43 297 LYS B CA 1
ATOM 4943 C C . LYS B 1 297 ? -10.676 -15.325 41.852 1.00 64.52 297 LYS B C 1
ATOM 4944 O O . LYS B 1 297 ? -10.760 -14.237 42.445 1.00 66.17 297 LYS B O 1
ATOM 4950 N N . ILE B 1 298 ? -9.529 -15.852 41.432 1.00 61.44 298 ILE B N 1
ATOM 4951 C CA . ILE B 1 298 ? -8.230 -15.202 41.768 1.00 61.70 298 ILE B CA 1
ATOM 4952 C C . ILE B 1 298 ? -8.164 -13.816 41.124 1.00 68.66 298 ILE B C 1
ATOM 4953 O O . ILE B 1 298 ? -7.760 -12.869 41.811 1.00 73.22 298 ILE B O 1
ATOM 4958 N N . VAL B 1 299 ? -8.561 -13.700 39.861 1.00 64.64 299 VAL B N 1
ATOM 4959 C CA . VAL B 1 299 ? -8.437 -12.396 39.153 1.00 66.31 299 VAL B CA 1
ATOM 4960 C C . VAL B 1 299 ? -9.325 -11.368 39.865 1.00 68.97 299 VAL B C 1
ATOM 4961 O O . VAL B 1 299 ? -8.881 -10.227 40.035 1.00 69.09 299 VAL B O 1
ATOM 4965 N N . LEU B 1 300 ? -10.501 -11.783 40.328 1.00 69.40 300 LEU B N 1
ATOM 4966 C CA . LEU B 1 300 ? -11.446 -10.841 40.972 1.00 71.79 300 LEU B CA 1
ATOM 4967 C C . LEU B 1 300 ? -10.951 -10.488 42.380 1.00 78.96 300 LEU B C 1
ATOM 4968 O O . LEU B 1 300 ? -11.298 -9.407 42.865 1.00 83.33 300 LEU B O 1
ATOM 4973 N N . GLU B 1 301 ? -10.152 -11.357 42.996 1.00 89.33 301 GLU B N 1
ATOM 4974 C CA . GLU B 1 301 ? -9.638 -11.117 44.369 1.00 91.20 301 GLU B CA 1
ATOM 4975 C C . GLU B 1 301 ? -8.494 -10.107 44.312 1.00 90.41 301 GLU B C 1
ATOM 4976 O O . GLU B 1 301 ? -8.026 -9.698 45.383 1.00 89.79 301 GLU B O 1
ATOM 4978 N N . LYS B 1 302 ? -8.062 -9.741 43.106 1.00 82.71 302 LYS B N 1
ATOM 4979 C CA . LYS B 1 302 ? -6.981 -8.740 42.926 1.00 78.87 302 LYS B CA 1
ATOM 4980 C C . LYS B 1 302 ? -7.619 -7.371 42.676 1.00 82.05 302 LYS B C 1
ATOM 4981 O O . LYS B 1 302 ? -6.872 -6.399 42.476 1.00 80.39 302 LYS B O 1
ATOM 4987 N N . LEU B 1 303 ? -8.950 -7.307 42.696 1.00 82.74 303 LEU B N 1
ATOM 4988 C CA . LEU B 1 303 ? -9.664 -6.038 42.400 1.00 85.31 303 LEU B CA 1
ATOM 4989 C C . LEU B 1 303 ? -9.254 -4.974 43.412 1.00 86.68 303 LEU B C 1
ATOM 4990 O O . LEU B 1 303 ? -9.352 -5.228 44.621 1.00 84.17 303 LEU B O 1
ATOM 4995 N N . PRO B 1 304 ? -8.812 -3.792 42.940 1.00 90.34 304 PRO B N 1
ATOM 4996 C CA . PRO B 1 304 ? -8.416 -2.707 43.830 1.00 91.05 304 PRO B CA 1
ATOM 4997 C C . PRO B 1 304 ? -9.506 -2.252 44.807 1.00 88.83 304 PRO B C 1
ATOM 4998 O O . PRO B 1 304 ? -10.670 -2.474 44.547 1.00 86.18 304 PRO B O 1
ATOM 5002 N N . LEU B 1 305 ? -9.090 -1.614 45.898 1.00 90.10 305 LEU B N 1
ATOM 5003 C CA . LEU B 1 305 ? -10.035 -1.108 46.877 1.00 89.42 305 LEU B CA 1
ATOM 5004 C C . LEU B 1 305 ? -9.860 0.386 47.075 1.00 87.61 305 LEU B C 1
ATOM 5005 O O . LEU B 1 305 ? -10.782 1.063 47.526 1.00 92.33 305 LEU B O 1
ATOM 5010 N N . MET C 1 1 ? 27.878 4.540 -19.569 1.00 58.37 1 MET C N 1
ATOM 5011 C CA . MET C 1 1 ? 28.659 3.422 -19.048 1.00 61.80 1 MET C CA 1
ATOM 5012 C C . MET C 1 1 ? 28.173 2.962 -17.656 1.00 55.73 1 MET C C 1
ATOM 5013 O O . MET C 1 1 ? 28.287 1.797 -17.317 1.00 57.20 1 MET C O 1
ATOM 5018 N N . LYS C 1 2 ? 27.635 3.856 -16.842 1.00 49.80 2 LYS C N 1
ATOM 5019 C CA . LYS C 1 2 ? 26.943 3.416 -15.639 1.00 52.30 2 LYS C CA 1
ATOM 5020 C C . LYS C 1 2 ? 25.557 4.038 -15.598 1.00 47.85 2 LYS C C 1
ATOM 5021 O O . LYS C 1 2 ? 25.385 5.217 -15.936 1.00 45.67 2 LYS C O 1
ATOM 5027 N N . LYS C 1 3 ? 24.569 3.249 -15.176 1.00 44.72 3 LYS C N 1
ATOM 5028 C CA . LYS C 1 3 ? 23.226 3.771 -14.949 1.00 47.33 3 LYS C CA 1
ATOM 5029 C C . LYS C 1 3 ? 23.079 4.010 -13.454 1.00 41.80 3 LYS C C 1
ATOM 5030 O O . LYS C 1 3 ? 23.281 3.089 -12.641 1.00 42.75 3 LYS C O 1
ATOM 5036 N N . ILE C 1 4 ? 22.737 5.250 -13.104 1.00 40.06 4 ILE C N 1
ATOM 5037 C CA . ILE C 1 4 ? 22.826 5.751 -11.741 1.00 38.18 4 ILE C CA 1
ATOM 5038 C C . ILE C 1 4 ? 21.462 6.246 -11.291 1.00 38.70 4 ILE C C 1
ATOM 5039 O O . ILE C 1 4 ? 20.777 6.978 -12.016 1.00 37.95 4 ILE C O 1
ATOM 5044 N N . LEU C 1 5 ? 21.086 5.857 -10.088 1.00 36.95 5 LEU C N 1
ATOM 5045 C CA . LEU C 1 5 ? 19.935 6.408 -9.396 1.00 37.03 5 LEU C CA 1
ATOM 5046 C C . LEU C 1 5 ? 20.452 7.247 -8.241 1.00 33.00 5 LEU C C 1
ATOM 5047 O O . LEU C 1 5 ? 21.313 6.795 -7.486 1.00 32.13 5 LEU C O 1
ATOM 5052 N N . ILE C 1 6 ? 19.988 8.478 -8.134 1.00 33.13 6 ILE C N 1
ATOM 5053 C CA . ILE C 1 6 ? 20.332 9.321 -6.998 1.00 33.64 6 ILE C CA 1
ATOM 5054 C C . ILE C 1 6 ? 19.083 9.452 -6.133 1.00 36.39 6 ILE C C 1
ATOM 5055 O O . ILE C 1 6 ? 18.047 9.965 -6.590 1.00 34.55 6 ILE C O 1
ATOM 5060 N N . VAL C 1 7 ? 19.191 9.007 -4.882 1.00 29.12 7 VAL C N 1
ATOM 5061 C CA . VAL C 1 7 ? 18.086 9.005 -3.935 1.00 33.84 7 VAL C CA 1
ATOM 5062 C C . VAL C 1 7 ? 18.332 10.075 -2.895 1.00 33.87 7 VAL C C 1
ATOM 5063 O O . VAL C 1 7 ? 19.408 10.132 -2.284 1.00 34.35 7 VAL C O 1
ATOM 5067 N N . SER C 1 8 ? 17.315 10.880 -2.650 1.00 33.46 8 SER C N 1
ATOM 5068 C CA . SER C 1 8 ? 17.455 11.950 -1.692 1.00 32.47 8 SER C CA 1
ATOM 5069 C C . SER C 1 8 ? 16.112 12.188 -1.029 1.00 32.93 8 SER C C 1
ATOM 5070 O O . SER C 1 8 ? 15.054 11.906 -1.607 1.00 29.19 8 SER C O 1
ATOM 5073 N N . PHE C 1 9 ? 16.174 12.709 0.196 1.00 30.67 9 PHE C N 1
ATOM 5074 C CA . PHE C 1 9 ? 15.010 13.250 0.882 1.00 33.03 9 PHE C CA 1
ATOM 5075 C C . PHE C 1 9 ? 14.842 14.718 0.513 1.00 33.51 9 PHE C C 1
ATOM 5076 O O . PHE C 1 9 ? 15.734 15.339 -0.063 1.00 29.38 9 PHE C O 1
ATOM 5084 N N . LEU C 1 10 ? 13.669 15.263 0.845 1.00 38.38 10 LEU C N 1
ATOM 5085 C CA . LEU C 1 10 ? 13.291 16.616 0.436 1.00 36.79 10 LEU C CA 1
ATOM 5086 C C . LEU C 1 10 ? 12.361 17.205 1.488 1.00 39.66 10 LEU C C 1
ATOM 5087 O O . LEU C 1 10 ? 11.252 16.693 1.676 1.00 41.16 10 LEU C O 1
ATOM 5092 N N . GLY C 1 11 ? 12.821 18.248 2.184 1.00 36.32 11 GLY C N 1
ATOM 5093 C CA . GLY C 1 11 ? 12.043 18.927 3.194 1.00 41.30 11 GLY C CA 1
ATOM 5094 C C . GLY C 1 11 ? 11.802 20.380 2.807 1.00 43.98 11 GLY C C 1
ATOM 5095 O O . GLY C 1 11 ? 12.266 20.846 1.768 1.00 44.17 11 GLY C O 1
ATOM 5096 N N . LYS C 1 12 ? 11.044 21.083 3.654 1.00 42.54 12 LYS C N 1
ATOM 5097 C CA . LYS C 1 12 ? 10.907 22.528 3.501 1.00 45.16 12 LYS C CA 1
ATOM 5098 C C . LYS C 1 12 ? 12.251 23.164 3.846 1.00 50.33 12 LYS C C 1
ATOM 5099 O O . LYS C 1 12 ? 12.879 22.779 4.832 1.00 56.61 12 LYS C O 1
ATOM 5105 N N . GLY C 1 13 ? 12.689 24.160 3.081 1.00 50.03 13 GLY C N 1
ATOM 5106 C CA . GLY C 1 13 ? 13.994 24.759 3.361 1.00 53.21 13 GLY C CA 1
ATOM 5107 C C . GLY C 1 13 ? 14.189 25.948 2.449 1.00 52.31 13 GLY C C 1
ATOM 5108 O O . GLY C 1 13 ? 13.340 26.227 1.599 1.00 49.74 13 GLY C O 1
ATOM 5109 N N . ARG C 1 14 ? 15.275 26.722 2.639 1.00 53.39 14 ARG C N 1
ATOM 5110 C CA . ARG C 1 14 ? 15.134 27.911 1.805 1.00 55.23 14 ARG C CA 1
ATOM 5111 C C . ARG C 1 14 ? 15.740 27.545 0.423 1.00 56.71 14 ARG C C 1
ATOM 5112 O O . ARG C 1 14 ? 15.448 28.188 -0.590 1.00 56.92 14 ARG C O 1
ATOM 5120 N N . TYR C 1 15 ? 16.721 26.618 0.413 1.00 47.72 15 TYR C N 1
ATOM 5121 C CA . TYR C 1 15 ? 17.431 26.109 -0.785 1.00 47.49 15 TYR C CA 1
ATOM 5122 C C . TYR C 1 15 ? 18.169 27.201 -1.566 1.00 47.97 15 TYR C C 1
ATOM 5123 O O . TYR C 1 15 ? 17.950 27.415 -2.763 1.00 49.34 15 TYR C O 1
ATOM 5132 N N . TYR C 1 16 ? 19.089 27.860 -0.875 1.00 47.33 16 TYR C N 1
ATOM 5133 C CA . TYR C 1 16 ? 19.930 28.859 -1.510 1.00 44.90 16 TYR C CA 1
ATOM 5134 C C . TYR C 1 16 ? 20.789 28.256 -2.612 1.00 44.41 16 TYR C C 1
ATOM 5135 O O . TYR C 1 16 ? 21.263 27.122 -2.504 1.00 40.43 16 TYR C O 1
ATOM 5144 N N . GLU C 1 17 ? 21.011 29.052 -3.666 1.00 41.33 17 GLU C N 1
ATOM 5145 C CA . GLU C 1 17 ? 22.009 28.721 -4.671 1.00 43.58 17 GLU C CA 1
ATOM 5146 C C . GLU C 1 17 ? 23.358 28.450 -4.006 1.00 45.18 17 GLU C C 1
ATOM 5147 O O . GLU C 1 17 ? 23.814 29.211 -3.147 1.00 42.53 17 GLU C O 1
ATOM 5153 N N . THR C 1 18 ? 24.018 27.375 -4.428 1.00 43.00 18 THR C N 1
ATOM 5154 C CA . THR C 1 18 ? 25.202 26.902 -3.730 1.00 42.78 18 THR C CA 1
ATOM 5155 C C . THR C 1 18 ? 26.248 26.436 -4.738 1.00 42.15 18 THR C C 1
ATOM 5156 O O . THR C 1 18 ? 25.908 25.793 -5.737 1.00 43.46 18 THR C O 1
ATOM 5160 N N . PHE C 1 19 ? 27.519 26.748 -4.463 1.00 40.16 19 PHE C N 1
ATOM 5161 C CA . PHE C 1 19 ? 28.657 26.213 -5.223 1.00 43.99 19 PHE C CA 1
ATOM 5162 C C . PHE C 1 19 ? 29.111 24.887 -4.617 1.00 46.03 19 PHE C C 1
ATOM 5163 O O . PHE C 1 19 ? 29.917 24.850 -3.681 1.00 49.21 19 PHE C O 1
ATOM 5171 N N . TYR C 1 20 ? 28.573 23.784 -5.135 1.00 40.35 20 TYR C N 1
ATOM 5172 C CA . TYR C 1 20 ? 28.998 22.453 -4.715 1.00 42.09 20 TYR C CA 1
ATOM 5173 C C . TYR C 1 20 ? 30.241 22.013 -5.479 1.00 48.18 20 TYR C C 1
ATOM 5174 O O . TYR C 1 20 ? 30.447 22.384 -6.649 1.00 47.97 20 TYR C O 1
ATOM 5183 N N . TYR C 1 21 ? 31.066 21.202 -4.814 1.00 44.09 21 TYR C N 1
ATOM 5184 C CA . TYR C 1 21 ? 32.209 20.590 -5.478 1.00 50.17 21 TYR C CA 1
ATOM 5185 C C . TYR C 1 21 ? 32.543 19.278 -4.780 1.00 53.16 21 TYR C C 1
ATOM 5186 O O . TYR C 1 21 ? 32.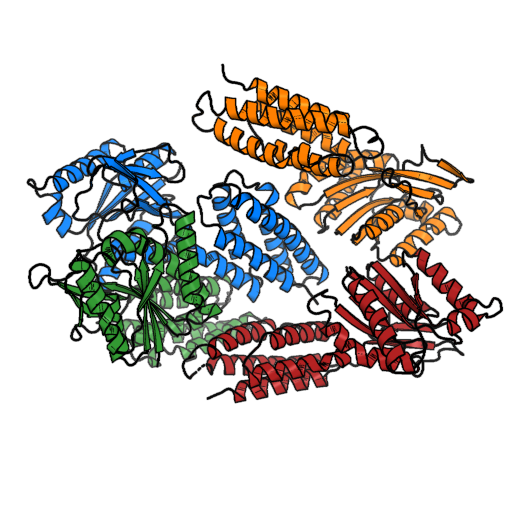350 19.124 -3.568 1.00 47.44 21 TYR C O 1
ATOM 5195 N N . SER C 1 22 ? 33.033 18.327 -5.569 1.00 58.49 22 SER C N 1
ATOM 5196 C CA . SER C 1 22 ? 33.612 17.114 -5.012 1.00 59.23 22 SER C CA 1
ATOM 5197 C C . SER C 1 22 ? 34.923 17.479 -4.333 1.00 62.96 22 SER C C 1
ATOM 5198 O O . SER C 1 22 ? 35.742 18.203 -4.904 1.00 65.68 22 SER C O 1
ATOM 5201 N N . ILE C 1 23 ? 35.109 17.016 -3.094 1.00 63.39 23 ILE C N 1
ATOM 5202 C CA . ILE C 1 23 ? 36.331 17.334 -2.361 1.00 62.81 23 ILE C CA 1
ATOM 5203 C C . ILE C 1 23 ? 37.562 16.812 -3.099 1.00 69.84 23 ILE C C 1
ATOM 5204 O O . ILE C 1 23 ? 38.667 17.353 -2.943 1.00 65.83 23 ILE C O 1
ATOM 5209 N N . GLU C 1 24 ? 37.381 15.809 -3.956 1.00 84.93 24 GLU C N 1
ATOM 5210 C CA . GLU C 1 24 ? 38.496 15.246 -4.698 1.00 87.41 24 GLU C CA 1
ATOM 5211 C C . GLU C 1 24 ? 38.887 16.150 -5.854 1.00 88.69 24 GLU C C 1
ATOM 5212 O O . GLU C 1 24 ? 40.077 16.269 -6.159 1.00 90.75 24 GLU C O 1
ATOM 5218 N N . HIS C 1 25 ? 37.906 16.823 -6.484 1.00 82.97 25 HIS C N 1
ATOM 5219 C CA . HIS C 1 25 ? 38.133 17.693 -7.648 1.00 83.79 25 HIS C CA 1
ATOM 5220 C C . HIS C 1 25 ? 37.540 19.065 -7.302 1.00 79.13 25 HIS C C 1
ATOM 5221 O O . HIS C 1 25 ? 36.401 19.384 -7.671 1.00 73.38 25 HIS C O 1
ATOM 5228 N N . SER C 1 26 ? 38.332 19.893 -6.609 1.00 81.84 26 SER C N 1
ATOM 5229 C CA . SER C 1 26 ? 37.834 21.194 -6.175 1.00 77.11 26 SER C CA 1
ATOM 5230 C C . SER C 1 26 ? 37.751 22.202 -7.312 1.00 82.93 26 SER C C 1
ATOM 5231 O O . SER C 1 26 ? 37.049 23.211 -7.176 1.00 77.34 26 SER C O 1
ATOM 5234 N N . GLU C 1 27 ? 38.423 21.931 -8.435 1.00 93.83 27 GLU C N 1
ATOM 5235 C CA . GLU C 1 27 ? 38.337 22.812 -9.596 1.00 93.77 27 GLU C CA 1
ATOM 5236 C C . GLU C 1 27 ? 36.937 22.786 -10.202 1.00 91.96 27 GLU C C 1
ATOM 5237 O O . GLU C 1 27 ? 36.410 23.823 -10.616 1.00 92.42 27 GLU C O 1
ATOM 5243 N N . LYS C 1 28 ? 36.308 21.616 -10.216 1.00 80.10 28 LYS C N 1
ATOM 5244 C CA . LYS C 1 28 ? 35.012 21.374 -10.842 1.00 73.74 28 LYS C CA 1
ATOM 5245 C C . LYS C 1 28 ? 33.920 21.819 -9.876 1.00 67.76 28 LYS C C 1
ATOM 5246 O O . LYS C 1 28 ? 33.588 21.106 -8.930 1.00 62.32 28 LYS C O 1
ATOM 5252 N N . MET C 1 29 ? 33.328 22.984 -10.119 1.00 60.30 29 MET C N 1
ATOM 5253 C CA . MET C 1 29 ? 32.254 23.487 -9.274 1.00 56.16 29 MET C CA 1
ATOM 5254 C C . MET C 1 29 ? 30.948 23.605 -10.038 1.00 51.80 29 MET C C 1
ATOM 5255 O O . MET C 1 29 ? 30.925 24.070 -11.178 1.00 55.00 29 MET C O 1
ATOM 5260 N N . VAL C 1 30 ? 29.859 23.240 -9.371 1.00 45.66 30 VAL C N 1
ATOM 5261 C CA . VAL C 1 30 ? 28.524 23.262 -9.950 1.00 48.42 30 VAL C CA 1
ATOM 5262 C C . VAL C 1 30 ? 27.645 24.147 -9.080 1.00 45.20 30 VAL C C 1
ATOM 5263 O O . VAL C 1 30 ? 27.522 23.908 -7.869 1.00 48.22 30 VAL C O 1
ATOM 5267 N N . LYS C 1 31 ? 27.057 25.173 -9.692 1.00 43.30 31 LYS C N 1
ATOM 5268 C CA . LYS C 1 31 ? 26.172 26.120 -9.012 1.00 45.28 31 LYS C CA 1
ATOM 5269 C C . LYS C 1 31 ? 24.742 25.611 -9.117 1.00 45.92 31 LYS C C 1
ATOM 5270 O O . LYS C 1 31 ? 24.104 25.737 -10.165 1.00 52.79 31 LYS C O 1
ATOM 5276 N N . LYS C 1 32 ? 24.221 25.065 -8.023 1.00 41.85 32 LYS C N 1
ATOM 5277 C CA . LYS C 1 32 ? 22.857 24.549 -8.015 1.00 44.54 32 LYS C CA 1
ATOM 5278 C C . LYS C 1 32 ? 22.271 24.739 -6.629 1.00 37.79 32 LYS C C 1
ATOM 5279 O O . LYS C 1 32 ? 22.990 24.999 -5.667 1.00 43.52 32 LYS C O 1
ATOM 5285 N N . ARG C 1 33 ? 20.953 24.609 -6.541 1.00 39.87 33 ARG C N 1
ATOM 5286 C CA . ARG C 1 33 ? 20.251 24.648 -5.267 1.00 40.08 33 ARG C CA 1
ATOM 5287 C C . ARG C 1 33 ? 20.224 23.291 -4.565 1.00 40.38 33 ARG C C 1
ATOM 5288 O O . ARG C 1 33 ? 20.265 23.238 -3.330 1.00 43.14 33 ARG C O 1
ATOM 5296 N N . LEU C 1 34 ? 20.109 22.192 -5.313 1.00 38.04 34 LEU C N 1
ATOM 5297 C CA . LEU C 1 34 ? 20.007 20.844 -4.753 1.00 36.45 34 LEU C CA 1
ATOM 5298 C C . LEU C 1 34 ? 21.314 20.066 -4.937 1.00 38.25 34 LEU C C 1
ATOM 5299 O O . LEU C 1 34 ? 21.795 19.904 -6.063 1.00 34.28 34 LEU C O 1
ATOM 5304 N N . SER C 1 35 ? 21.884 19.574 -3.831 1.00 36.41 35 SER C N 1
ATOM 5305 C CA . SER C 1 35 ? 23.021 18.660 -3.944 1.00 33.55 35 SER C CA 1
ATOM 5306 C C . SER C 1 35 ? 22.767 17.486 -4.897 1.00 34.52 35 SER C C 1
ATOM 5307 O O . SER C 1 35 ? 23.651 17.194 -5.719 1.00 30.57 35 SER C O 1
ATOM 5310 N N . PRO C 1 36 ? 21.614 16.790 -4.861 1.00 35.80 36 PRO C N 1
ATOM 5311 C CA . PRO C 1 36 ? 21.394 15.715 -5.853 1.00 31.81 36 PRO C CA 1
ATOM 5312 C C . PRO C 1 36 ? 21.532 16.191 -7.296 1.00 34.23 36 PRO C C 1
ATOM 5313 O O . PRO C 1 36 ? 22.034 15.462 -8.157 1.00 30.95 36 PRO C O 1
ATOM 5317 N N . LEU C 1 37 ? 21.096 17.415 -7.573 1.00 33.25 37 LEU C N 1
ATOM 5318 C CA . LEU C 1 37 ? 21.195 17.957 -8.911 1.00 29.86 37 LEU C CA 1
ATOM 5319 C C . LEU C 1 37 ? 22.647 18.170 -9.327 1.00 34.41 37 LEU C C 1
ATOM 5320 O O . LEU C 1 37 ? 23.034 17.810 -10.450 1.00 36.26 37 LEU C O 1
ATOM 5325 N N . ALA C 1 38 ? 23.469 18.733 -8.436 1.00 33.94 38 ALA C N 1
ATOM 5326 C CA . ALA C 1 38 ? 24.889 18.905 -8.736 1.00 32.81 38 ALA C CA 1
ATOM 5327 C C . ALA C 1 38 ? 25.575 17.564 -8.925 1.00 34.76 38 ALA C C 1
ATOM 5328 O O . ALA C 1 38 ? 26.395 17.402 -9.846 1.00 40.73 38 ALA C O 1
ATOM 5330 N N . ASN C 1 39 ? 25.257 16.590 -8.068 1.00 27.10 39 ASN C N 1
ATOM 5331 C CA . ASN C 1 39 ? 25.847 15.268 -8.225 1.00 34.41 39 ASN C CA 1
ATOM 5332 C C . ASN C 1 39 ? 25.433 14.646 -9.558 1.00 36.24 39 ASN C C 1
ATOM 5333 O O . ASN C 1 39 ? 26.264 14.076 -10.277 1.00 36.56 39 ASN C O 1
ATOM 5338 N N . ALA C 1 40 ? 24.160 14.796 -9.924 1.00 32.20 40 ALA C N 1
ATOM 5339 C CA . ALA C 1 40 ? 23.668 14.267 -11.185 1.00 36.06 40 ALA C CA 1
ATOM 5340 C C . ALA C 1 40 ? 24.403 14.892 -12.365 1.00 40.03 40 ALA C C 1
ATOM 5341 O O . ALA C 1 40 ? 24.767 14.188 -13.317 1.00 38.23 40 ALA C O 1
ATOM 5343 N N . ILE C 1 41 ? 24.617 16.216 -12.330 1.00 36.25 41 ILE C N 1
ATOM 5344 C CA . ILE C 1 41 ? 25.364 16.864 -13.407 1.00 39.63 41 ILE C CA 1
ATOM 5345 C C . ILE C 1 41 ? 26.789 16.320 -13.468 1.00 40.24 41 ILE C C 1
ATOM 5346 O O . ILE C 1 41 ? 27.311 16.031 -14.550 1.00 39.61 41 ILE C O 1
ATOM 5351 N N . LEU C 1 42 ? 27.432 16.150 -12.306 1.00 41.96 42 LEU C N 1
ATOM 5352 C CA . LEU C 1 42 ? 28.803 15.647 -12.306 1.00 39.84 42 LEU C CA 1
ATOM 5353 C C . LEU C 1 42 ? 28.870 14.252 -12.912 1.00 43.79 42 LEU C C 1
ATOM 5354 O O . LEU C 1 42 ? 29.784 13.949 -13.698 1.00 42.63 42 LEU C O 1
ATOM 5359 N N . GLU C 1 43 ? 27.903 13.388 -12.564 1.00 38.36 43 GLU C N 1
ATOM 5360 C CA . GLU C 1 43 ? 27.874 12.039 -13.131 1.00 41.53 43 GLU C CA 1
ATOM 5361 C C . GLU C 1 43 ? 27.564 12.070 -14.625 1.00 42.32 43 GLU C C 1
ATOM 5362 O O . GLU C 1 43 ? 28.064 11.234 -15.389 1.00 40.83 43 GLU C O 1
ATOM 5368 N N . LYS C 1 44 ? 26.713 13.006 -15.053 1.00 38.55 44 LYS C N 1
ATOM 5369 C CA . LYS C 1 44 ? 26.347 13.065 -16.451 1.00 42.73 44 LYS C CA 1
ATOM 5370 C C . LYS C 1 44 ? 27.532 13.510 -17.286 1.00 47.47 44 LYS C C 1
ATOM 5371 O O . LYS C 1 44 ? 27.824 12.899 -18.321 1.00 41.35 44 LYS C O 1
ATOM 5377 N N . GLU C 1 45 ? 28.294 14.496 -16.790 1.00 44.42 45 GLU C N 1
ATOM 5378 C CA . GLU C 1 45 ? 29.497 14.921 -17.503 1.00 47.34 45 GLU C CA 1
ATOM 5379 C C . GLU C 1 45 ? 30.537 13.805 -17.562 1.00 44.79 45 GLU C C 1
ATOM 5380 O O . GLU C 1 45 ? 31.267 13.696 -18.555 1.00 50.44 45 GLU C O 1
ATOM 5386 N N . ASN C 1 46 ? 30.582 12.933 -16.551 1.00 51.58 46 ASN C N 1
ATOM 5387 C CA . ASN C 1 46 ? 31.414 11.726 -16.604 1.00 53.07 46 ASN C CA 1
ATOM 5388 C C . ASN C 1 46 ? 30.850 10.658 -17.543 1.00 53.98 46 ASN C C 1
ATOM 5389 O O . ASN C 1 46 ? 31.456 9.588 -17.653 1.00 55.48 46 ASN C O 1
ATOM 5394 N N . GLY C 1 47 ? 29.709 10.902 -18.191 1.00 53.38 47 GLY C N 1
ATOM 5395 C CA . GLY C 1 47 ? 29.174 9.969 -19.168 1.00 54.84 47 GLY C CA 1
ATOM 5396 C C . GLY C 1 47 ? 28.209 8.929 -18.647 1.00 52.54 47 GLY C C 1
ATOM 5397 O O . GLY C 1 47 ? 27.995 7.916 -19.311 1.00 54.17 47 GLY C O 1
ATOM 5398 N N . ASN C 1 48 ? 27.598 9.141 -17.504 1.00 49.14 48 ASN C N 1
ATOM 5399 C CA . ASN C 1 48 ? 26.663 8.154 -16.991 1.00 47.87 48 ASN C CA 1
ATOM 5400 C C . ASN C 1 48 ? 25.216 8.577 -17.246 1.00 45.93 48 ASN C C 1
ATOM 5401 O O . ASN C 1 48 ? 24.906 9.755 -17.431 1.00 45.58 48 ASN C O 1
ATOM 5406 N N . ASP C 1 49 ? 24.328 7.586 -17.255 1.00 45.54 49 ASP C N 1
ATOM 5407 C CA . ASP C 1 49 ? 22.889 7.825 -17.294 1.00 44.27 49 ASP C CA 1
ATOM 5408 C C . ASP C 1 49 ? 22.390 8.022 -15.866 1.00 42.74 49 ASP C C 1
ATOM 5409 O O . ASP C 1 49 ? 22.633 7.174 -14.996 1.00 41.54 49 ASP C O 1
ATOM 5414 N N . VAL C 1 50 ? 21.677 9.123 -15.621 1.00 41.35 50 VAL C N 1
ATOM 5415 C CA . VAL C 1 50 ? 21.348 9.522 -14.254 1.00 41.59 50 VAL C CA 1
ATOM 5416 C C . VAL C 1 50 ? 19.850 9.744 -14.105 1.00 41.32 50 VAL C C 1
ATOM 5417 O O . VAL C 1 50 ? 19.216 10.370 -14.963 1.00 43.33 50 VAL C O 1
ATOM 5421 N N . GLU C 1 51 ? 19.290 9.214 -13.014 1.00 37.95 51 GLU C N 1
ATOM 5422 C CA . GLU C 1 51 ? 17.914 9.441 -12.592 1.00 36.19 51 GLU C CA 1
ATOM 5423 C C . GLU C 1 51 ? 17.902 9.877 -11.132 1.00 41.29 51 GLU C C 1
ATOM 5424 O O . GLU C 1 51 ? 18.708 9.391 -10.324 1.00 38.76 51 GLU C O 1
ATOM 5430 N N . ILE C 1 52 ? 16.972 10.770 -10.780 1.00 42.82 52 ILE C N 1
ATOM 5431 C CA . ILE C 1 52 ? 16.859 11.297 -9.420 1.00 36.52 52 ILE C CA 1
ATOM 5432 C C . ILE C 1 52 ? 15.486 10.966 -8.859 1.00 38.37 52 ILE C C 1
ATOM 5433 O O . ILE C 1 52 ? 14.468 11.232 -9.510 1.00 39.76 52 ILE C O 1
ATOM 5438 N N . ILE C 1 53 ? 15.458 10.438 -7.631 1.00 35.64 53 ILE C N 1
ATOM 5439 C CA . ILE C 1 53 ? 14.216 10.167 -6.921 1.00 37.44 53 ILE C CA 1
ATOM 5440 C C . ILE C 1 53 ? 14.235 10.835 -5.542 1.00 38.81 53 ILE C C 1
ATOM 5441 O O . ILE C 1 53 ? 15.170 10.640 -4.748 1.00 32.72 53 ILE C O 1
ATOM 5446 N N . PHE C 1 54 ? 13.169 11.573 -5.246 1.00 35.22 54 PHE C N 1
ATOM 5447 C CA . PHE C 1 54 ? 13.015 12.303 -3.997 1.00 37.09 54 PHE C CA 1
ATOM 5448 C C . PHE C 1 54 ? 11.956 11.609 -3.168 1.00 34.67 54 PHE C C 1
ATOM 5449 O O . PHE C 1 54 ? 10.867 11.294 -3.668 1.00 33.75 54 PHE C O 1
ATOM 5457 N N . PHE C 1 55 ? 12.305 11.327 -1.924 1.00 34.07 55 PHE C N 1
ATOM 5458 C CA . PHE C 1 55 ? 11.339 10.896 -0.939 1.00 32.85 55 PHE C CA 1
ATOM 5459 C C . PHE C 1 55 ? 10.814 12.163 -0.284 1.00 36.21 55 PHE C C 1
ATOM 5460 O O . PHE C 1 55 ? 11.599 13.028 0.104 1.00 36.51 55 PHE C O 1
ATOM 5468 N N . VAL C 1 56 ? 9.495 12.299 -0.227 1.00 36.71 56 VAL C N 1
ATOM 5469 C CA . VAL C 1 56 ? 8.832 13.474 0.315 1.00 36.16 56 VAL C CA 1
ATOM 5470 C C . VAL C 1 56 ? 7.613 13.026 1.118 1.00 36.51 56 VAL C C 1
ATOM 5471 O O . VAL C 1 56 ? 6.945 12.041 0.769 1.00 35.58 56 VAL C O 1
ATOM 5475 N N . THR C 1 57 ? 7.332 13.740 2.203 1.00 36.29 57 THR C N 1
ATOM 5476 C CA . THR C 1 57 ? 6.114 13.454 2.934 1.00 38.90 57 THR C CA 1
ATOM 5477 C C . THR C 1 57 ? 4.964 14.153 2.251 1.00 40.23 57 THR C C 1
ATOM 5478 O O . THR C 1 57 ? 5.147 15.139 1.528 1.00 38.98 57 THR C O 1
ATOM 5482 N N . ASN C 1 58 ? 3.763 13.630 2.485 1.00 38.42 58 ASN C N 1
ATOM 5483 C CA . ASN C 1 58 ? 2.579 14.277 1.938 1.00 44.49 58 ASN C CA 1
ATOM 5484 C C . ASN C 1 58 ? 2.475 15.739 2.371 1.00 45.17 58 ASN C C 1
ATOM 5485 O O . ASN C 1 58 ? 1.963 16.583 1.620 1.00 44.37 58 ASN C O 1
ATOM 5490 N N . GLU C 1 59 ? 2.946 16.053 3.579 1.00 42.04 59 GLU C N 1
ATOM 5491 C CA . GLU C 1 59 ? 2.788 17.401 4.112 1.00 44.03 59 GLU C CA 1
ATOM 5492 C C . GLU C 1 59 ? 3.762 18.360 3.449 1.00 41.01 59 GLU C C 1
ATOM 5493 O O . GLU C 1 59 ? 3.388 19.472 3.075 1.00 45.08 59 GLU C O 1
ATOM 5499 N N . VAL C 1 60 ? 5.023 17.956 3.307 1.00 41.64 60 VAL C N 1
ATOM 5500 C CA . VAL C 1 60 ? 5.980 18.779 2.568 1.00 42.23 60 VAL C CA 1
ATOM 5501 C C . VAL C 1 60 ? 5.540 18.938 1.115 1.00 43.91 60 VAL C C 1
ATOM 5502 O O . VAL C 1 60 ? 5.698 20.004 0.508 1.00 45.41 60 VAL C O 1
ATOM 5506 N N . LYS C 1 61 ? 4.946 17.889 0.548 1.00 40.27 61 LYS C N 1
ATOM 5507 C CA . LYS C 1 61 ? 4.463 17.958 -0.823 1.00 45.38 61 LYS C CA 1
ATOM 5508 C C . LYS C 1 61 ? 3.364 19.001 -0.965 1.00 47.81 61 LYS C C 1
ATOM 5509 O O . LYS C 1 61 ? 3.411 19.849 -1.866 1.00 49.33 61 LYS C O 1
ATOM 5515 N N . ASN C 1 62 ? 2.357 18.954 -0.085 1.00 44.85 62 ASN C N 1
ATOM 5516 C CA . ASN C 1 62 ? 1.224 19.862 -0.239 1.00 47.21 62 ASN C CA 1
ATOM 5517 C C . ASN C 1 62 ? 1.533 21.277 0.257 1.00 46.98 62 ASN C C 1
ATOM 5518 O O . ASN C 1 62 ? 1.164 22.258 -0.399 1.00 51.27 62 ASN C O 1
ATOM 5523 N N . GLU C 1 63 ? 2.174 21.414 1.416 1.00 44.40 63 GLU C N 1
ATOM 5524 C CA . GLU C 1 63 ? 2.347 22.737 2.018 1.00 45.71 63 GLU C CA 1
ATOM 5525 C C . GLU C 1 63 ? 3.507 23.529 1.415 1.00 47.15 63 GLU C C 1
ATOM 5526 O O . GLU C 1 63 ? 3.499 24.760 1.496 1.00 49.86 63 GLU C O 1
ATOM 5532 N N . PHE C 1 64 ? 4.541 22.863 0.888 1.00 47.27 64 PHE C N 1
ATOM 5533 C CA . PHE C 1 64 ? 5.724 23.549 0.371 1.00 48.22 64 PHE C CA 1
ATOM 5534 C C . PHE C 1 64 ? 5.940 23.321 -1.119 1.00 48.21 64 PHE C C 1
ATOM 5535 O O . PHE C 1 64 ? 5.942 24.287 -1.881 1.00 50.59 64 PHE C O 1
ATOM 5543 N N . LEU C 1 65 ? 6.105 22.073 -1.565 1.00 50.04 65 LEU C N 1
ATOM 5544 C CA . LEU C 1 65 ? 6.560 21.833 -2.935 1.00 51.13 65 LEU C CA 1
ATOM 5545 C C . LEU C 1 65 ? 5.562 22.328 -3.971 1.00 51.32 65 LEU C C 1
ATOM 5546 O O . LEU C 1 65 ? 5.935 22.970 -4.956 1.00 51.76 65 LEU C O 1
ATOM 5551 N N . TYR C 1 66 ? 4.284 22.036 -3.768 1.00 57.64 66 TYR C N 1
ATOM 5552 C CA . TYR C 1 66 ? 3.252 22.360 -4.739 1.00 57.31 66 TYR C CA 1
ATOM 5553 C C . TYR C 1 66 ? 2.483 23.614 -4.366 1.00 60.12 66 TYR C C 1
ATOM 5554 O O . TYR C 1 66 ? 1.322 23.780 -4.764 1.00 60.93 66 TYR C O 1
ATOM 5563 N N . ASP C 1 67 ? 3.113 24.495 -3.591 1.00 55.64 67 ASP C N 1
ATOM 5564 C CA . ASP C 1 67 ? 2.534 25.787 -3.249 1.00 57.86 67 ASP C CA 1
ATOM 5565 C C . ASP C 1 67 ? 3.008 26.802 -4.281 1.00 56.96 67 ASP C C 1
ATOM 5566 O O . ASP C 1 67 ? 4.204 27.096 -4.370 1.00 57.76 67 ASP C O 1
ATOM 5571 N N . GLU C 1 68 ? 2.072 27.325 -5.070 1.00 58.03 68 GLU C N 1
ATOM 5572 C CA . GLU C 1 68 ? 2.419 28.312 -6.081 1.00 62.87 68 GLU C CA 1
ATOM 5573 C C . GLU C 1 68 ? 2.915 29.597 -5.439 1.00 65.05 68 GLU C C 1
ATOM 5574 O O . GLU C 1 68 ? 3.623 30.372 -6.087 1.00 67.46 68 GLU C O 1
ATOM 5576 N N . ASN C 1 69 ? 2.547 29.842 -4.181 1.00 66.53 69 ASN C N 1
ATOM 5577 C CA . ASN C 1 69 ? 2.847 31.088 -3.492 1.00 70.11 69 ASN C CA 1
ATOM 5578 C C . ASN C 1 69 ? 4.101 30.982 -2.629 1.00 68.86 69 ASN C C 1
ATOM 5579 O O . ASN C 1 69 ? 4.270 31.766 -1.687 1.00 70.81 69 ASN C O 1
ATOM 5584 N N . ASN C 1 70 ? 4.932 29.976 -2.883 1.00 61.83 70 ASN C N 1
ATOM 5585 C CA . ASN C 1 70 ? 6.206 29.782 -2.206 1.00 56.05 70 ASN C CA 1
ATOM 5586 C C . ASN C 1 70 ? 7.305 29.854 -3.254 1.00 56.47 70 ASN C C 1
ATOM 5587 O O . ASN C 1 70 ? 7.475 28.910 -4.036 1.00 54.65 70 ASN C O 1
ATOM 5592 N N . GLU C 1 71 ? 8.063 30.950 -3.262 1.00 53.49 71 GLU C N 1
ATOM 5593 C CA . GLU C 1 71 ? 9.067 31.149 -4.307 1.00 53.22 71 GLU C CA 1
ATOM 5594 C C . GLU C 1 71 ? 10.245 30.181 -4.189 1.00 49.47 71 GLU C C 1
ATOM 5595 O O . GLU C 1 71 ? 10.803 29.760 -5.207 1.00 47.14 71 GLU C O 1
ATOM 5601 N N . TYR C 1 72 ? 10.651 29.826 -2.966 1.00 49.66 72 TYR C N 1
ATOM 5602 C CA . TYR C 1 72 ? 11.773 28.902 -2.792 1.00 46.75 72 TYR C CA 1
ATOM 5603 C C . TYR C 1 72 ? 11.441 27.536 -3.372 1.00 45.81 72 TYR C C 1
ATOM 5604 O O . TYR C 1 72 ? 12.268 26.901 -4.052 1.00 45.73 72 TYR C O 1
ATOM 5613 N N . ALA C 1 73 ? 10.210 27.089 -3.152 1.00 46.27 73 ALA C N 1
ATOM 5614 C CA . ALA C 1 73 ? 9.776 25.828 -3.728 1.00 47.61 73 ALA C CA 1
ATOM 5615 C C . ALA C 1 73 ? 9.765 25.915 -5.244 1.00 45.41 73 ALA C C 1
ATOM 5616 O O . ALA C 1 73 ? 10.128 24.951 -5.927 1.00 43.72 73 ALA C O 1
ATOM 5618 N N . LYS C 1 74 ? 9.316 27.054 -5.785 1.00 44.05 74 LYS C N 1
ATOM 5619 C CA . LYS C 1 74 ? 9.289 27.236 -7.232 1.00 45.30 74 LYS C CA 1
ATOM 5620 C C . LYS C 1 74 ? 10.697 27.271 -7.817 1.00 46.14 74 LYS C C 1
ATOM 5621 O O . LYS C 1 74 ? 10.935 26.723 -8.896 1.00 49.10 74 LYS C O 1
ATOM 5627 N N . ASN C 1 75 ? 11.659 27.851 -7.096 1.00 46.62 75 ASN C N 1
ATOM 5628 C CA . ASN C 1 75 ? 13.040 27.773 -7.549 1.00 45.19 75 ASN C CA 1
ATOM 5629 C C . ASN C 1 75 ? 13.458 26.321 -7.676 1.00 43.57 75 ASN C C 1
ATOM 5630 O O . ASN C 1 75 ? 14.065 25.914 -8.673 1.00 39.44 75 ASN C O 1
ATOM 5635 N N . ILE C 1 76 ? 13.115 25.519 -6.674 1.00 45.20 76 ILE C N 1
ATOM 5636 C CA . ILE C 1 76 ? 13.551 24.131 -6.681 1.00 42.60 76 ILE C CA 1
ATOM 5637 C C . ILE C 1 76 ? 12.904 23.367 -7.838 1.00 44.38 76 ILE C C 1
ATOM 5638 O O . ILE C 1 76 ? 13.591 22.695 -8.624 1.00 42.13 76 ILE C O 1
ATOM 5643 N N . LEU C 1 77 ? 11.595 23.546 -8.014 1.00 43.79 77 LEU C N 1
ATOM 5644 C CA . LEU C 1 77 ? 10.873 22.890 -9.094 1.00 45.63 77 LEU C CA 1
ATOM 5645 C C . LEU C 1 77 ? 11.400 23.304 -10.467 1.00 48.33 77 LEU C C 1
ATOM 5646 O O . LEU C 1 77 ? 11.392 22.506 -11.403 1.00 45.38 77 LEU C O 1
ATOM 5651 N N . ASN C 1 78 ? 11.797 24.568 -10.624 1.00 45.43 78 ASN C N 1
ATOM 5652 C CA . ASN C 1 78 ? 12.342 25.035 -11.896 1.00 46.38 78 ASN C CA 1
ATOM 5653 C C . ASN C 1 78 ? 13.690 24.389 -12.210 1.00 46.43 78 ASN C C 1
ATOM 5654 O O . ASN C 1 78 ? 13.964 23.989 -13.366 1.00 48.06 78 ASN C O 1
ATOM 5659 N N . GLU C 1 79 ? 14.553 24.310 -11.198 1.00 41.80 79 GLU C N 1
ATOM 5660 C CA . GLU C 1 79 ? 15.852 23.673 -11.381 1.00 47.14 79 GLU C CA 1
ATOM 5661 C C . GLU C 1 79 ? 15.658 22.213 -11.777 1.00 46.69 79 GLU C C 1
ATOM 5662 O O . GLU C 1 79 ? 16.283 21.703 -12.726 1.00 47.78 79 GLU C O 1
ATOM 5668 N N . LEU C 1 80 ? 14.737 21.546 -11.090 1.00 47.31 80 LEU C N 1
ATOM 5669 C CA . LEU C 1 80 ? 14.414 20.173 -11.431 1.00 48.25 80 LEU C CA 1
ATOM 5670 C C . LEU C 1 80 ? 13.782 20.085 -12.815 1.00 51.54 80 LEU C C 1
ATOM 5671 O O . LEU C 1 80 ? 14.041 19.136 -13.560 1.00 52.79 80 LEU C O 1
ATOM 5676 N N . ASN C 1 81 ? 12.963 21.067 -13.193 1.00 50.83 81 ASN C N 1
ATOM 5677 C CA . ASN C 1 81 ? 12.293 20.935 -14.474 1.00 53.82 81 ASN C CA 1
ATOM 5678 C C . ASN C 1 81 ? 13.262 21.037 -15.634 1.00 56.05 81 ASN C C 1
ATOM 5679 O O . ASN C 1 81 ? 13.098 20.301 -16.613 1.00 59.20 81 ASN C O 1
ATOM 5684 N N . GLU C 1 82 ? 14.279 21.903 -15.622 1.00 60.24 82 GLU C N 1
ATOM 5685 C CA . GLU C 1 82 ? 15.042 21.574 -16.821 1.00 64.58 82 GLU C CA 1
ATOM 5686 C C . GLU C 1 82 ? 16.243 20.693 -16.580 1.00 61.74 82 GLU C C 1
ATOM 5687 O O . GLU C 1 82 ? 17.075 20.584 -17.485 1.00 63.67 82 GLU C O 1
ATOM 5693 N N . ILE C 1 83 ? 16.424 20.107 -15.404 1.00 58.42 83 ILE C N 1
ATOM 5694 C CA . ILE C 1 83 ? 17.406 19.043 -15.514 1.00 55.17 83 ILE C CA 1
ATOM 5695 C C . ILE C 1 83 ? 16.920 18.009 -16.534 1.00 54.13 83 ILE C C 1
ATOM 5696 O O . ILE C 1 83 ? 17.730 17.325 -17.166 1.00 51.83 83 ILE C O 1
ATOM 5701 N N . LYS C 1 84 ? 15.600 17.900 -16.731 1.00 53.28 84 LYS C N 1
ATOM 5702 C CA . LYS C 1 84 ? 15.039 16.940 -17.679 1.00 54.50 84 LYS C CA 1
ATOM 5703 C C . LYS C 1 84 ? 15.570 17.165 -19.094 1.00 57.18 84 LYS C C 1
ATOM 5704 O O . LYS C 1 84 ? 15.653 16.218 -19.889 1.00 52.35 84 LYS C O 1
ATOM 5710 N N . ASN C 1 85 ? 15.966 18.397 -19.418 1.00 55.19 85 ASN C N 1
ATOM 5711 C CA . ASN C 1 85 ? 16.450 18.674 -20.760 1.00 58.43 85 ASN C CA 1
ATOM 5712 C C . ASN C 1 85 ? 17.754 17.946 -21.074 1.00 59.15 85 ASN C C 1
ATOM 5713 O O . ASN C 1 85 ? 18.137 17.869 -22.248 1.00 60.57 85 ASN C O 1
ATOM 5718 N N . TYR C 1 86 ? 18.456 17.443 -20.060 1.00 53.39 86 TYR C N 1
ATOM 5719 C CA . TYR C 1 86 ? 19.675 16.661 -20.235 1.00 49.91 86 TYR C CA 1
ATOM 5720 C C . TYR C 1 86 ? 19.458 15.153 -20.059 1.00 50.03 86 TYR C C 1
ATOM 5721 O O . TYR C 1 86 ? 20.411 14.425 -19.755 1.00 47.23 86 TYR C O 1
ATOM 5730 N N . GLY C 1 87 ? 18.226 14.675 -20.210 1.00 47.03 87 GLY C N 1
ATOM 5731 C CA . GLY C 1 87 ? 17.949 13.258 -20.083 1.00 46.55 87 GLY C CA 1
ATOM 5732 C C . GLY C 1 87 ? 17.980 12.740 -18.657 1.00 52.56 87 GLY C C 1
ATOM 5733 O O . GLY C 1 87 ? 18.218 11.542 -18.439 1.00 52.69 87 GLY C O 1
ATOM 5734 N N . ILE C 1 88 ? 17.721 13.597 -17.674 1.00 43.36 88 ILE C N 1
ATOM 5735 C CA . ILE C 1 88 ? 17.736 13.183 -16.280 1.00 47.73 88 ILE C CA 1
ATOM 5736 C C . ILE C 1 88 ? 16.303 13.237 -15.760 1.00 49.26 88 ILE C C 1
ATOM 5737 O O . ILE C 1 88 ? 15.732 14.317 -15.569 1.00 47.15 88 ILE C O 1
ATOM 5742 N N . LYS C 1 89 ? 15.739 12.052 -15.536 1.00 44.22 89 LYS C N 1
ATOM 5743 C CA . LYS C 1 89 ? 14.389 11.885 -15.011 1.00 44.66 89 LYS C CA 1
ATOM 5744 C C . LYS C 1 89 ? 14.323 12.229 -13.528 1.00 41.74 89 LYS C C 1
ATOM 5745 O O . LYS C 1 89 ? 15.269 11.980 -12.778 1.00 45.61 89 LYS C O 1
ATOM 5751 N N . VAL C 1 90 ? 13.228 12.855 -13.114 1.00 41.75 90 VAL C N 1
ATOM 5752 C CA . VAL C 1 90 ? 13.008 13.211 -11.718 1.00 44.60 90 VAL C CA 1
ATOM 5753 C C . VAL C 1 90 ? 11.628 12.715 -11.294 1.00 43.73 90 VAL C C 1
ATOM 5754 O O . VAL C 1 90 ? 10.641 12.947 -12.000 1.00 45.28 90 VAL C O 1
ATOM 5758 N N . SER C 1 91 ? 11.552 12.042 -10.141 1.00 38.86 91 SER C N 1
ATOM 5759 C CA . SER C 1 91 ? 10.260 11.588 -9.640 1.00 41.75 91 SER C CA 1
ATOM 5760 C C . SER C 1 91 ? 10.247 11.591 -8.115 1.00 41.56 91 SER C C 1
ATOM 5761 O O . SER C 1 91 ? 11.260 11.824 -7.444 1.00 39.54 91 SER C O 1
ATOM 5764 N N . TYR C 1 92 ? 9.070 11.323 -7.571 1.00 37.55 92 TYR C N 1
ATOM 5765 C CA . TYR C 1 92 ? 8.836 11.459 -6.149 1.00 37.90 92 TYR C CA 1
ATOM 5766 C C . TYR C 1 92 ? 8.245 10.167 -5.608 1.00 42.19 92 TYR C C 1
ATOM 5767 O O . TYR C 1 92 ? 7.601 9.407 -6.339 1.00 44.94 92 TYR C O 1
ATOM 5776 N N . ARG C 1 93 ? 8.567 9.869 -4.352 1.00 36.74 93 ARG C N 1
ATOM 5777 C CA . ARG C 1 93 ? 7.945 8.767 -3.626 1.00 37.32 93 ARG C CA 1
ATOM 5778 C C . ARG C 1 93 ? 7.477 9.290 -2.280 1.00 36.81 93 ARG C C 1
ATOM 5779 O O . ARG C 1 93 ? 8.233 9.975 -1.576 1.00 35.95 93 ARG C O 1
ATOM 5787 N N . ASP C 1 94 ? 6.240 8.960 -1.930 1.00 37.25 94 ASP C N 1
ATOM 5788 C CA . ASP C 1 94 ? 5.666 9.320 -0.646 1.00 36.70 94 ASP C CA 1
ATOM 5789 C C . ASP C 1 94 ? 6.198 8.408 0.442 1.00 41.20 94 ASP C C 1
ATOM 5790 O O . ASP C 1 94 ? 6.342 7.198 0.245 1.00 41.58 94 ASP C O 1
ATOM 5795 N N . ILE C 1 95 ? 6.544 9.014 1.573 1.00 41.04 95 ILE C N 1
ATOM 5796 C CA . ILE C 1 95 ? 6.899 8.292 2.792 1.00 38.53 95 ILE C CA 1
ATOM 5797 C C . ILE C 1 95 ? 6.268 9.009 3.974 1.00 39.20 95 ILE C C 1
ATOM 5798 O O . ILE C 1 95 ? 6.001 10.218 3.913 1.00 34.27 95 ILE C O 1
ATOM 5803 N N . PRO C 1 96 ? 6.035 8.286 5.076 1.00 38.34 96 PRO C N 1
ATOM 5804 C CA . PRO C 1 96 ? 5.579 8.947 6.307 1.00 38.01 96 PRO C CA 1
ATOM 5805 C C . PRO C 1 96 ? 6.748 9.688 6.929 1.00 35.84 96 PRO C C 1
ATOM 5806 O O . PRO C 1 96 ? 7.891 9.531 6.503 1.00 33.90 96 PRO C O 1
ATOM 5810 N N . LYS C 1 97 ? 6.449 10.532 7.929 1.00 34.99 97 LYS C N 1
ATOM 5811 C CA . LYS C 1 97 ? 7.501 11.334 8.556 1.00 32.04 97 LYS C CA 1
ATOM 5812 C C . LYS C 1 97 ? 8.449 10.520 9.425 1.00 34.28 97 LYS C C 1
ATOM 5813 O O . LYS C 1 97 ? 9.466 11.066 9.865 1.00 33.17 97 LYS C O 1
ATOM 5819 N N . GLY C 1 98 ? 8.098 9.287 9.769 1.00 32.82 98 GLY C N 1
ATOM 5820 C CA . GLY C 1 98 ? 8.930 8.467 10.630 1.00 37.32 98 GLY C CA 1
ATOM 5821 C C . GLY C 1 98 ? 8.844 8.757 12.119 1.00 36.86 98 GLY C C 1
ATOM 5822 O O . GLY C 1 98 ? 9.874 8.791 12.802 1.00 34.43 98 GLY C O 1
ATOM 5823 N N . LYS C 1 99 ? 7.626 8.887 12.652 1.00 36.19 99 LYS C N 1
ATOM 5824 C CA . LYS C 1 99 ? 7.463 9.220 14.064 1.00 38.56 99 LYS C CA 1
ATOM 5825 C C . LYS C 1 99 ? 7.561 8.018 14.997 1.00 38.81 99 LYS C C 1
ATOM 5826 O O . LYS C 1 99 ? 7.505 8.199 16.215 1.00 46.46 99 LYS C O 1
ATOM 5832 N N . ASN C 1 100 ? 7.645 6.800 14.484 1.00 39.43 100 ASN C N 1
ATOM 5833 C CA . ASN C 1 100 ? 7.749 5.634 15.355 1.00 40.41 100 ASN C CA 1
ATOM 5834 C C . ASN C 1 100 ? 8.426 4.530 14.566 1.00 38.86 100 ASN C C 1
ATOM 5835 O O . ASN C 1 100 ? 8.809 4.716 13.407 1.00 41.60 100 ASN C O 1
ATOM 5840 N N . TYR C 1 101 ? 8.558 3.365 15.196 1.00 41.06 101 TYR C N 1
ATOM 5841 C CA . TYR C 1 101 ? 9.283 2.284 14.547 1.00 41.50 101 TYR C CA 1
ATOM 5842 C C . TYR C 1 101 ? 8.516 1.744 13.351 1.00 39.46 101 TYR C C 1
ATOM 5843 O O . TYR C 1 101 ? 9.140 1.360 12.362 1.00 39.45 101 TYR C O 1
ATOM 5852 N N . GLU C 1 102 ? 7.179 1.753 13.393 1.00 38.47 102 GLU C N 1
ATOM 5853 C CA . GLU C 1 102 ? 6.398 1.270 12.252 1.00 43.53 102 GLU C CA 1
ATOM 5854 C C . GLU C 1 102 ? 6.574 2.155 11.013 1.00 40.21 102 GLU C C 1
ATOM 5855 O O . GLU C 1 102 ? 6.720 1.644 9.890 1.00 40.64 102 GLU C O 1
ATOM 5861 N N . GLU C 1 103 ? 6.562 3.479 11.188 1.00 39.59 103 GLU C N 1
ATOM 5862 C CA . GLU C 1 103 ? 6.797 4.372 10.059 1.00 37.03 103 GLU C CA 1
ATOM 5863 C C . GLU C 1 103 ? 8.233 4.251 9.536 1.00 39.11 103 GLU C C 1
ATOM 5864 O O . GLU C 1 103 ? 8.477 4.303 8.317 1.00 34.74 103 GLU C O 1
ATOM 5870 N N . LEU C 1 104 ? 9.206 4.129 10.441 1.00 37.16 104 LEU C N 1
ATOM 5871 C CA . LEU C 1 104 ? 10.572 3.920 9.983 1.00 39.50 104 LEU C CA 1
ATOM 5872 C C . LEU C 1 104 ? 10.675 2.607 9.209 1.00 40.59 104 LEU C C 1
ATOM 5873 O O . LEU C 1 104 ? 11.424 2.501 8.224 1.00 33.64 104 LEU C O 1
ATOM 5878 N N . GLU C 1 105 ? 9.929 1.588 9.642 1.00 36.60 105 GLU C N 1
ATOM 5879 C CA . GLU C 1 105 ? 9.949 0.334 8.898 1.00 39.99 105 GLU C CA 1
ATOM 5880 C C . GLU C 1 105 ? 9.375 0.511 7.503 1.00 37.43 105 GLU C C 1
ATOM 5881 O O . GLU C 1 105 ? 9.950 0.011 6.536 1.00 38.55 105 GLU C O 1
ATOM 5887 N N . ILE C 1 106 ? 8.267 1.248 7.377 1.00 38.32 106 ILE C N 1
ATOM 5888 C CA . ILE C 1 106 ? 7.706 1.544 6.059 1.00 35.20 106 ILE C CA 1
ATOM 5889 C C . ILE C 1 106 ? 8.742 2.256 5.197 1.00 38.92 106 ILE C C 1
ATOM 5890 O O . ILE C 1 106 ? 8.905 1.958 4.000 1.00 38.04 106 ILE C O 1
ATOM 5895 N N . ILE C 1 107 ? 9.472 3.197 5.792 1.00 36.43 107 ILE C N 1
ATOM 5896 C CA . ILE C 1 107 ? 10.487 3.921 5.032 1.00 35.94 107 ILE C CA 1
ATOM 5897 C C . ILE C 1 107 ? 11.565 2.966 4.525 1.00 36.67 107 ILE C C 1
ATOM 5898 O O . ILE C 1 107 ? 11.985 3.051 3.361 1.00 37.27 107 ILE C O 1
ATOM 5903 N N . MET C 1 108 ? 12.041 2.048 5.382 1.00 34.51 108 MET C N 1
ATOM 5904 C CA . MET C 1 108 ? 12.968 1.021 4.897 1.00 39.15 108 MET C CA 1
ATOM 5905 C C . MET C 1 108 ? 12.337 0.165 3.787 1.00 41.16 108 MET C C 1
ATOM 5906 O O . MET C 1 108 ? 13.022 -0.251 2.849 1.00 34.60 108 MET C O 1
ATOM 5911 N N . GLU C 1 109 ? 11.057 -0.181 3.914 1.00 36.64 109 GLU C N 1
ATOM 5912 C CA . GLU C 1 109 ? 10.444 -0.994 2.865 1.00 40.57 109 GLU C CA 1
ATOM 5913 C C . GLU C 1 109 ? 10.474 -0.248 1.532 1.00 40.59 109 GLU C C 1
ATOM 5914 O O . GLU C 1 109 ? 10.778 -0.835 0.486 1.00 38.29 109 GLU C O 1
ATOM 5920 N N . GLU C 1 110 ? 10.184 1.059 1.569 1.00 39.52 110 GLU C N 1
ATOM 5921 C CA . GLU C 1 110 ? 10.175 1.891 0.371 1.00 37.52 110 GLU C CA 1
ATOM 5922 C C . GLU C 1 110 ? 11.560 1.999 -0.244 1.00 38.88 110 GLU C C 1
ATOM 5923 O O . GLU C 1 110 ? 11.716 1.905 -1.475 1.00 36.07 110 GLU C O 1
ATOM 5929 N N . ILE C 1 111 ? 12.579 2.193 0.600 1.00 36.59 111 ILE C N 1
ATOM 5930 C CA . ILE C 1 111 ? 13.944 2.245 0.098 1.00 37.94 111 ILE C CA 1
ATOM 5931 C C . ILE C 1 111 ? 14.299 0.919 -0.554 1.00 41.78 111 ILE C C 1
ATOM 5932 O O . ILE C 1 111 ? 14.874 0.878 -1.659 1.00 37.43 111 ILE C O 1
ATOM 5937 N N . GLU C 1 112 ? 13.950 -0.187 0.114 1.00 37.27 112 GLU C N 1
ATOM 5938 C CA . GLU C 1 112 ? 14.245 -1.501 -0.439 1.00 42.04 112 GLU C CA 1
ATOM 5939 C C . GLU C 1 112 ? 13.542 -1.712 -1.781 1.00 43.42 112 GLU C C 1
ATOM 5940 O O . GLU C 1 112 ? 14.104 -2.322 -2.698 1.00 42.95 112 GLU C O 1
ATOM 5946 N N . LYS C 1 113 ? 12.299 -1.242 -1.899 1.00 40.25 113 LYS C N 1
ATOM 5947 C CA . LYS C 1 113 ? 11.561 -1.384 -3.148 1.00 43.78 113 LYS C CA 1
ATOM 5948 C C . LYS C 1 113 ? 12.255 -0.628 -4.268 1.00 43.26 113 LYS C C 1
ATOM 5949 O O . LYS C 1 113 ? 12.452 -1.161 -5.363 1.00 47.42 113 LYS C O 1
ATOM 5955 N N . LEU C 1 114 ? 12.646 0.616 -3.996 1.00 39.55 114 LEU C N 1
ATOM 5956 C CA . LEU C 1 114 ? 13.402 1.403 -4.964 1.00 39.25 114 LEU C CA 1
ATOM 5957 C C . LEU C 1 114 ? 14.638 0.658 -5.443 1.00 45.26 114 LEU C C 1
ATOM 5958 O O . LEU C 1 114 ? 14.866 0.509 -6.654 1.00 47.76 114 LEU C O 1
ATOM 5963 N N . LEU C 1 115 ? 15.419 0.128 -4.500 1.00 41.16 115 LEU C N 1
ATOM 5964 C CA . LEU C 1 115 ? 16.671 -0.513 -4.872 1.00 43.13 115 LEU C CA 1
ATOM 5965 C C . LEU C 1 115 ? 16.437 -1.798 -5.656 1.00 49.15 115 LEU C C 1
ATOM 5966 O O . LEU C 1 115 ? 17.216 -2.128 -6.555 1.00 48.69 115 LEU C O 1
ATOM 5971 N N . LEU C 1 116 ? 15.387 -2.549 -5.325 1.00 45.73 116 LEU C N 1
ATOM 5972 C CA . LEU C 1 116 ? 15.161 -3.782 -6.065 1.00 50.46 116 LEU C CA 1
ATOM 5973 C C . LEU C 1 116 ? 14.594 -3.507 -7.459 1.00 49.94 116 LEU C C 1
ATOM 5974 O O . LEU C 1 116 ? 14.968 -4.169 -8.427 1.00 50.90 116 LEU C O 1
ATOM 5979 N N . ASP C 1 117 ? 13.717 -2.518 -7.583 1.00 49.27 117 ASP C N 1
ATOM 5980 C CA . ASP C 1 117 ? 13.128 -2.167 -8.867 1.00 48.19 117 ASP C CA 1
ATOM 5981 C C . ASP C 1 117 ? 14.124 -1.469 -9.777 1.00 48.53 117 ASP C C 1
ATOM 5982 O O . ASP C 1 117 ? 13.854 -1.295 -10.964 1.00 51.13 117 ASP C O 1
ATOM 5987 N N . PHE C 1 118 ? 15.220 -0.972 -9.230 1.00 51.84 118 PHE C N 1
ATOM 5988 C CA . PHE C 1 118 ? 16.128 -0.180 -10.028 1.00 48.12 118 PHE C CA 1
ATOM 5989 C C . PHE C 1 118 ? 16.893 -1.088 -10.961 1.00 52.44 118 PHE C C 1
ATOM 5990 O O . PHE C 1 118 ? 17.415 -2.124 -10.544 1.00 55.42 118 PHE C O 1
ATOM 5998 N N . LYS C 1 119 ? 16.939 -0.700 -12.227 1.00 45.71 119 LYS C N 1
ATOM 5999 C CA . LYS C 1 119 ? 17.551 -1.486 -13.284 1.00 56.35 119 LYS C CA 1
ATOM 6000 C C . LYS C 1 119 ? 18.850 -0.837 -13.767 1.00 54.99 119 LYS C C 1
ATOM 6001 O O . LYS C 1 119 ? 19.128 -0.802 -14.957 1.00 62.67 119 LYS C O 1
ATOM 6007 N N . GLY C 1 120 ? 19.600 -0.200 -12.861 1.00 54.40 120 GLY C N 1
ATOM 6008 C CA . GLY C 1 120 ? 20.901 0.351 -13.164 1.00 50.78 120 GLY C CA 1
ATOM 6009 C C . GLY C 1 120 ? 22.046 -0.371 -12.472 1.00 47.46 120 GLY C C 1
ATOM 6010 O O . GLY C 1 120 ? 21.953 -1.547 -12.100 1.00 51.21 120 GLY C O 1
ATOM 6011 N N . ASN C 1 121 ? 23.168 0.335 -12.345 1.00 42.65 121 ASN C N 1
ATOM 6012 C CA . ASN C 1 121 ? 24.383 -0.180 -11.730 1.00 44.84 121 ASN C CA 1
ATOM 6013 C C . ASN C 1 121 ? 24.684 0.438 -10.375 1.00 48.56 121 ASN C C 1
ATOM 6014 O O . ASN C 1 121 ? 25.391 -0.167 -9.563 1.00 47.73 121 ASN C O 1
ATOM 6019 N N . LYS C 1 122 ? 24.232 1.659 -10.136 1.00 43.21 122 LYS C N 1
ATOM 6020 C CA . LYS C 1 122 ? 24.780 2.387 -9.010 1.00 41.63 122 LYS C CA 1
ATOM 6021 C C . LYS C 1 122 ? 23.685 3.262 -8.425 1.00 41.70 122 LYS C C 1
ATOM 6022 O O . LYS C 1 122 ? 22.938 3.894 -9.181 1.00 38.19 122 LYS C O 1
ATOM 6028 N N . VAL C 1 123 ? 23.563 3.258 -7.100 1.00 36.39 123 VAL C N 1
ATOM 6029 C CA . VAL C 1 123 ? 22.676 4.172 -6.392 1.00 39.09 123 VAL C CA 1
ATOM 6030 C C . VAL C 1 123 ? 23.498 5.019 -5.425 1.00 39.31 123 VAL C C 1
ATOM 6031 O O . VAL C 1 123 ? 24.292 4.493 -4.632 1.00 37.67 123 VAL C O 1
ATOM 6035 N N . ILE C 1 124 ? 23.318 6.332 -5.520 1.00 36.63 124 ILE C N 1
ATOM 6036 C CA . ILE C 1 124 ? 23.949 7.316 -4.657 1.00 37.16 124 ILE C CA 1
ATOM 6037 C C . ILE C 1 124 ? 22.876 7.854 -3.724 1.00 36.87 124 ILE C C 1
ATOM 6038 O O . ILE C 1 124 ? 21.864 8.413 -4.179 1.00 34.90 124 ILE C O 1
ATOM 6043 N N . PHE C 1 125 ? 23.070 7.643 -2.427 1.00 34.15 125 PHE C N 1
ATOM 6044 C CA . PHE C 1 125 ? 22.249 8.271 -1.401 1.00 30.95 125 PHE C CA 1
ATOM 6045 C C . PHE C 1 125 ? 22.845 9.645 -1.121 1.00 32.10 125 PHE C C 1
ATOM 6046 O O . PHE C 1 125 ? 24.001 9.749 -0.688 1.00 34.69 125 PHE C O 1
ATOM 6054 N N . ASP C 1 126 ? 22.120 10.695 -1.470 1.00 28.60 126 ASP C N 1
ATOM 6055 C CA . ASP C 1 126 ? 22.532 12.058 -1.167 1.00 29.17 126 ASP C CA 1
ATOM 6056 C C . ASP C 1 126 ? 21.762 12.494 0.076 1.00 33.11 126 ASP C C 1
ATOM 6057 O O . ASP C 1 126 ? 20.561 12.773 -0.004 1.00 32.42 126 ASP C O 1
ATOM 6062 N N . LEU C 1 127 ? 22.454 12.594 1.215 1.00 31.48 127 LEU C N 1
ATOM 6063 C CA . LEU C 1 127 ? 21.805 12.890 2.486 1.00 31.36 127 LEU C CA 1
ATOM 6064 C C . LEU C 1 127 ? 21.835 14.372 2.843 1.00 31.20 127 LEU C C 1
ATOM 6065 O O . LEU C 1 127 ? 21.640 14.719 4.015 1.00 30.31 127 LEU C O 1
ATOM 6070 N N . THR C 1 128 ? 22.059 15.253 1.857 1.00 33.38 128 THR C N 1
ATOM 6071 C CA . THR C 1 128 ? 22.180 16.683 2.148 1.00 33.78 128 THR C CA 1
ATOM 6072 C C . THR C 1 128 ? 20.864 17.277 2.636 1.00 30.05 128 THR C C 1
ATOM 6073 O O . THR C 1 128 ? 20.847 18.034 3.606 1.00 33.12 128 THR C O 1
ATOM 6077 N N . HIS C 1 129 ? 19.759 16.969 1.966 1.00 29.65 129 HIS C N 1
ATOM 6078 C CA . HIS C 1 129 ? 18.493 17.654 2.195 1.00 31.63 129 HIS C CA 1
ATOM 6079 C C . HIS C 1 129 ? 17.514 16.753 2.939 1.00 32.26 129 HIS C C 1
ATOM 6080 O O . HIS C 1 129 ? 17.751 15.565 3.145 1.00 31.91 129 HIS C O 1
ATOM 6087 N N . GLY C 1 130 ? 16.399 17.335 3.358 1.00 31.58 130 GLY C N 1
ATOM 6088 C CA . GLY C 1 130 ? 15.467 16.588 4.172 1.00 33.77 130 GLY C CA 1
ATOM 6089 C C . GLY C 1 130 ? 15.872 16.613 5.633 1.00 29.29 130 GLY C C 1
ATOM 6090 O O . GLY C 1 130 ? 16.873 17.199 6.031 1.00 30.67 130 GLY C O 1
ATOM 6091 N N . LEU C 1 131 ? 15.063 15.962 6.450 1.00 33.91 131 LEU C N 1
ATOM 6092 C CA . LEU C 1 131 ? 15.259 16.024 7.891 1.00 29.04 131 LEU C CA 1
ATOM 6093 C C . LEU C 1 131 ? 16.571 15.356 8.310 1.00 29.56 131 LEU C C 1
ATOM 6094 O O . LEU C 1 131 ? 16.995 14.334 7.751 1.00 29.48 131 LEU C O 1
ATOM 6099 N N . ARG C 1 132 ? 17.210 15.948 9.311 1.00 31.22 132 ARG C N 1
ATOM 6100 C CA . ARG C 1 132 ? 18.315 15.304 10.008 1.00 30.77 132 ARG C CA 1
ATOM 6101 C C . ARG C 1 132 ? 17.942 13.894 10.439 1.00 29.68 132 ARG C C 1
ATOM 6102 O O . ARG C 1 132 ? 18.742 12.956 10.307 1.00 29.49 132 ARG C O 1
ATOM 6110 N N . HIS C 1 133 ? 16.720 13.730 10.938 1.00 28.47 133 HIS C N 1
ATOM 6111 C CA . HIS C 1 133 ? 16.213 12.426 11.359 1.00 29.32 133 HIS C CA 1
ATOM 6112 C C . HIS C 1 133 ? 16.316 11.414 10.223 1.00 29.08 133 HIS C C 1
ATOM 6113 O O . HIS C 1 133 ? 16.802 10.291 10.412 1.00 29.97 133 HIS C O 1
ATOM 6120 N N . MET C 1 134 ? 15.884 11.798 9.020 1.00 30.22 134 MET C N 1
ATOM 6121 C CA . MET C 1 134 ? 16.045 10.876 7.905 1.00 26.96 134 MET C CA 1
ATOM 6122 C C . MET C 1 134 ? 17.509 10.637 7.588 1.00 29.98 134 MET C C 1
ATOM 6123 O O . MET C 1 134 ? 17.889 9.501 7.282 1.00 30.61 134 MET C O 1
ATOM 6128 N N . ALA C 1 135 ? 18.352 11.678 7.626 1.00 28.37 135 ALA C N 1
ATOM 6129 C CA . ALA C 1 135 ? 19.746 11.455 7.215 1.00 30.28 135 ALA C CA 1
ATOM 6130 C C . ALA C 1 135 ? 20.437 10.474 8.152 1.00 29.63 135 ALA C C 1
ATOM 6131 O O . ALA C 1 135 ? 21.089 9.526 7.700 1.00 29.08 135 ALA C O 1
ATOM 6133 N N . ILE C 1 136 ? 20.245 10.652 9.462 1.00 28.42 136 ILE C N 1
ATOM 6134 C CA . ILE C 1 136 ? 20.831 9.740 10.437 1.00 29.43 136 ILE C CA 1
ATOM 6135 C C . ILE C 1 136 ? 20.307 8.327 10.227 1.00 30.06 136 ILE C C 1
ATOM 6136 O O . ILE C 1 136 ? 21.085 7.363 10.158 1.00 31.55 136 ILE C O 1
ATOM 6141 N N . PHE C 1 137 ? 18.983 8.184 10.149 1.00 25.45 137 PHE C N 1
ATOM 6142 C CA . PHE C 1 137 ? 18.394 6.858 10.054 1.00 29.80 137 PHE C CA 1
ATOM 6143 C C . PHE C 1 137 ? 18.806 6.132 8.759 1.00 31.37 137 PHE C C 1
ATOM 6144 O O . PHE C 1 137 ? 19.144 4.940 8.775 1.00 33.25 137 PHE C O 1
ATOM 6152 N N . THR C 1 138 ? 18.744 6.821 7.620 1.00 27.37 138 THR C N 1
ATOM 6153 C CA . THR C 1 138 ? 19.171 6.200 6.365 1.00 34.42 138 THR C CA 1
ATOM 6154 C C . THR C 1 138 ? 20.634 5.803 6.429 1.00 30.93 138 THR C C 1
ATOM 6155 O O . THR C 1 138 ? 21.032 4.741 5.927 1.00 31.25 138 THR C O 1
ATOM 6159 N N . SER C 1 1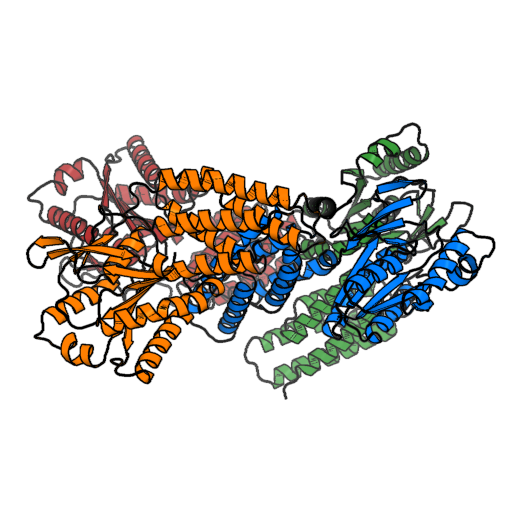39 ? 21.451 6.679 6.999 1.00 29.10 139 SER C N 1
ATOM 6160 C CA . SER C 1 139 ? 22.856 6.372 7.163 1.00 33.89 139 SER C CA 1
ATOM 6161 C C . SER C 1 139 ? 23.030 5.105 7.967 1.00 36.16 139 SER C C 1
ATOM 6162 O O . SER C 1 139 ? 23.924 4.299 7.685 1.00 36.03 139 SER C O 1
ATOM 6165 N N . SER C 1 140 ? 22.166 4.908 8.971 1.00 34.35 140 SER C N 1
ATOM 6166 C CA . SER C 1 140 ? 22.295 3.731 9.810 1.00 37.51 140 SER C CA 1
ATOM 6167 C C . SER C 1 140 ? 21.788 2.453 9.149 1.00 43.02 140 SER C C 1
ATOM 6168 O O . SER C 1 140 ? 22.110 1.365 9.647 1.00 48.36 140 SER C O 1
ATOM 6171 N N . THR C 1 141 ? 20.967 2.549 8.091 1.00 36.55 141 THR C N 1
ATOM 6172 C CA . THR C 1 141 ? 20.451 1.343 7.415 1.00 42.47 141 THR C CA 1
ATOM 6173 C C . THR C 1 141 ? 21.189 1.009 6.117 1.00 39.47 141 THR C C 1
ATOM 6174 O O . THR C 1 141 ? 20.968 -0.065 5.523 1.00 38.32 141 THR C O 1
ATOM 6178 N N . VAL C 1 142 ? 22.031 1.917 5.657 1.00 40.63 142 VAL C N 1
ATOM 6179 C CA . VAL C 1 142 ? 22.617 1.760 4.339 1.00 42.03 142 VAL C CA 1
ATOM 6180 C C . VAL C 1 142 ? 23.464 0.489 4.243 1.00 41.24 142 VAL C C 1
ATOM 6181 O O . VAL C 1 142 ? 23.461 -0.183 3.205 1.00 39.15 142 VAL C O 1
ATOM 6185 N N . PHE C 1 143 ? 24.190 0.122 5.303 1.00 43.69 143 PHE C N 1
ATOM 6186 C CA . PHE C 1 143 ? 24.993 -1.104 5.219 1.00 43.74 143 PHE C CA 1
ATOM 6187 C C . PHE C 1 143 ? 24.117 -2.353 5.076 1.00 46.32 143 PHE C C 1
ATOM 6188 O O . PHE C 1 143 ? 24.468 -3.274 4.333 1.00 48.76 143 PHE C O 1
ATOM 6196 N N . TYR C 1 144 ? 22.964 -2.396 5.757 1.00 43.67 144 TYR C N 1
ATOM 6197 C CA . TYR C 1 144 ? 22.013 -3.492 5.568 1.00 44.07 144 TYR C CA 1
ATOM 6198 C C . TYR C 1 144 ? 21.586 -3.602 4.113 1.00 47.55 144 TYR C C 1
ATOM 6199 O O . TYR C 1 144 ? 21.600 -4.691 3.527 1.00 50.56 144 TYR C O 1
ATOM 6208 N N . PHE C 1 145 ? 21.212 -2.469 3.511 1.00 45.78 145 PHE C N 1
ATOM 6209 C CA . PHE C 1 145 ? 20.784 -2.489 2.109 1.00 45.07 145 PHE C CA 1
ATOM 6210 C C . PHE C 1 145 ? 21.926 -2.870 1.169 1.00 49.85 145 PHE C C 1
ATOM 6211 O O . PHE C 1 145 ? 21.722 -3.618 0.207 1.00 51.19 145 PHE C O 1
ATOM 6219 N N . LYS C 1 146 ? 23.123 -2.332 1.405 1.00 50.86 146 LYS C N 1
ATOM 6220 C CA . LYS C 1 146 ? 24.261 -2.638 0.546 1.00 52.69 146 LYS C CA 1
ATOM 6221 C C . LYS C 1 146 ? 24.578 -4.112 0.616 1.00 59.65 146 LYS C C 1
ATOM 6222 O O . LYS C 1 146 ? 24.922 -4.744 -0.390 1.00 61.33 146 LYS C O 1
ATOM 6228 N N . ASN C 1 147 ? 24.421 -4.678 1.803 1.00 67.72 147 ASN C N 1
ATOM 6229 C CA . ASN C 1 147 ? 24.623 -6.096 2.000 1.00 69.11 147 ASN C CA 1
ATOM 6230 C C . ASN C 1 147 ? 23.591 -6.888 1.202 1.00 69.27 147 ASN C C 1
ATOM 6231 O O . ASN C 1 147 ? 23.925 -7.897 0.569 1.00 70.44 147 ASN C O 1
ATOM 6236 N N . LEU C 1 148 ? 22.336 -6.429 1.197 1.00 62.40 148 LEU C N 1
ATOM 6237 C CA . LEU C 1 148 ? 21.311 -7.113 0.407 1.00 63.69 148 LEU C CA 1
ATOM 6238 C C . LEU C 1 148 ? 21.581 -7.005 -1.096 1.00 64.39 148 LEU C C 1
ATOM 6239 O O . LEU C 1 148 ? 21.513 -8.006 -1.821 1.00 65.72 148 LEU C O 1
ATOM 6244 N N . MET C 1 149 ? 21.979 -5.824 -1.568 1.00 63.28 149 MET C N 1
ATOM 6245 C CA . MET C 1 149 ? 22.017 -5.593 -3.004 1.00 65.25 149 MET C CA 1
ATOM 6246 C C . MET C 1 149 ? 23.313 -6.070 -3.620 1.00 68.31 149 MET C C 1
ATOM 6247 O O . MET C 1 149 ? 23.361 -6.302 -4.833 1.00 68.78 149 MET C O 1
ATOM 6252 N N . GLU C 1 150 ? 24.332 -6.310 -2.803 1.00 68.32 150 GLU C N 1
ATOM 6253 C CA . GLU C 1 150 ? 25.544 -6.914 -3.326 1.00 71.44 150 GLU C CA 1
ATOM 6254 C C . GLU C 1 150 ? 25.262 -8.347 -3.753 1.00 75.49 150 GLU C C 1
ATOM 6255 O O . GLU C 1 150 ? 25.753 -8.806 -4.791 1.00 75.92 150 GLU C O 1
ATOM 6261 N N . LYS C 1 151 ? 24.450 -9.059 -2.968 1.00 75.86 151 LYS C N 1
ATOM 6262 C CA . LYS C 1 151 ? 24.133 -10.452 -3.261 1.00 78.12 151 LYS C CA 1
ATOM 6263 C C . LYS C 1 151 ? 23.050 -10.549 -4.327 1.00 79.15 151 LYS C C 1
ATOM 6264 O O . LYS C 1 151 ? 23.171 -11.324 -5.285 1.00 76.31 151 LYS C O 1
ATOM 6270 N N . ALA C 1 152 ? 21.958 -9.802 -4.132 1.00 78.48 152 ALA C N 1
ATOM 6271 C CA . ALA C 1 152 ? 20.820 -9.865 -5.044 1.00 79.92 152 ALA C CA 1
ATOM 6272 C C . ALA C 1 152 ? 21.158 -9.283 -6.412 1.00 81.04 152 ALA C C 1
ATOM 6273 O O . ALA C 1 152 ? 20.799 -9.851 -7.446 1.00 83.02 152 ALA C O 1
ATOM 6275 N N . ASN C 1 153 ? 21.799 -8.133 -6.429 1.00 81.32 153 ASN C N 1
ATOM 6276 C CA . ASN C 1 153 ? 22.085 -7.396 -7.644 1.00 77.10 153 ASN C CA 1
ATOM 6277 C C . ASN C 1 153 ? 23.551 -7.290 -8.013 1.00 74.97 153 ASN C C 1
ATOM 6278 O O . ASN C 1 153 ? 23.858 -7.241 -9.202 1.00 69.18 153 ASN C O 1
ATOM 6283 N N . LYS C 1 154 ? 24.454 -7.247 -7.035 1.00 78.71 154 LYS C N 1
ATOM 6284 C CA . LYS C 1 154 ? 25.775 -6.665 -7.231 1.00 74.16 154 LYS C CA 1
ATOM 6285 C C . LYS C 1 154 ? 25.596 -5.215 -7.695 1.00 72.64 154 LYS C C 1
ATOM 6286 O O . LYS C 1 154 ? 25.928 -4.802 -8.803 1.00 76.71 154 LYS C O 1
ATOM 6292 N N . LEU C 1 155 ? 25.054 -4.445 -6.766 1.00 66.15 155 LEU C N 1
ATOM 6293 C CA . LEU C 1 155 ? 24.669 -3.068 -6.999 1.00 61.39 155 LEU C CA 1
ATOM 6294 C C . LEU C 1 155 ? 25.660 -2.197 -6.254 1.00 55.02 155 LEU C C 1
ATOM 6295 O O . LEU C 1 155 ? 25.948 -2.448 -5.084 1.00 60.24 155 LEU C O 1
ATOM 6300 N N . GLU C 1 156 ? 26.253 -1.250 -6.961 1.00 51.25 156 GLU C N 1
ATOM 6301 C CA . GLU C 1 156 ? 27.197 -0.326 -6.354 1.00 49.31 156 GLU C CA 1
ATOM 6302 C C . GLU C 1 156 ? 26.455 0.767 -5.612 1.00 46.80 156 GLU C C 1
ATOM 6303 O O . GLU C 1 156 ? 25.546 1.392 -6.166 1.00 44.07 156 GLU C O 1
ATOM 6309 N N . MET C 1 157 ? 26.825 0.979 -4.352 1.00 47.20 157 MET C N 1
ATOM 6310 C CA . MET C 1 157 ? 26.169 1.954 -3.501 1.00 46.95 157 MET C CA 1
ATOM 6311 C C . MET C 1 157 ? 27.142 3.009 -2.994 1.00 48.58 157 MET C C 1
ATOM 6312 O O . MET C 1 157 ? 28.246 2.684 -2.549 1.00 49.22 157 MET C O 1
ATOM 6317 N N . LYS C 1 158 ? 26.704 4.270 -3.031 1.00 40.87 158 LYS C N 1
ATOM 6318 C CA . LYS C 1 158 ? 27.502 5.412 -2.617 1.00 36.04 158 LYS C CA 1
ATOM 6319 C C . LYS C 1 158 ? 26.701 6.190 -1.582 1.00 40.47 158 LYS C C 1
ATOM 6320 O O . LYS C 1 158 ? 25.471 6.266 -1.687 1.00 39.71 158 LYS C O 1
ATOM 6326 N N . ILE C 1 159 ? 27.381 6.758 -0.579 1.00 39.82 159 ILE C N 1
ATOM 6327 C CA . ILE C 1 159 ? 26.754 7.636 0.415 1.00 34.54 159 ILE C CA 1
ATOM 6328 C C . ILE C 1 159 ? 27.488 8.965 0.406 1.00 32.05 159 ILE C C 1
ATOM 6329 O O . ILE C 1 159 ? 28.690 9.020 0.710 1.00 37.29 159 ILE C O 1
ATOM 6334 N N . VAL C 1 160 ? 26.780 10.039 0.062 1.00 31.16 160 VAL C N 1
ATOM 6335 C CA . VAL C 1 160 ? 27.406 11.344 -0.088 1.00 31.50 160 VAL C CA 1
ATOM 6336 C C . VAL C 1 160 ? 26.501 12.424 0.464 1.00 30.63 160 VAL C C 1
ATOM 6337 O O . VAL C 1 160 ? 25.276 12.274 0.532 1.00 33.45 160 VAL C O 1
ATOM 6341 N N . TYR C 1 161 ? 27.109 13.559 0.779 1.00 31.10 161 TYR C N 1
ATOM 6342 C CA . TYR C 1 161 ? 26.284 14.728 1.067 1.00 31.85 161 TYR C CA 1
ATOM 6343 C C . TYR C 1 161 ? 27.118 15.994 1.024 1.00 33.79 161 TYR C C 1
ATOM 6344 O O . TYR C 1 161 ? 28.337 15.956 1.186 1.00 35.27 161 TYR C O 1
ATOM 6353 N N . GLY C 1 162 ? 26.448 17.108 0.745 1.00 34.80 162 GLY C N 1
ATOM 6354 C CA . GLY C 1 162 ? 27.053 18.421 0.840 1.00 33.08 162 GLY C CA 1
ATOM 6355 C C . GLY C 1 162 ? 27.098 18.892 2.281 1.00 37.43 162 GLY C C 1
ATOM 6356 O O . GLY C 1 162 ? 26.071 18.946 2.980 1.00 34.07 162 GLY C O 1
ATOM 6357 N N . ALA C 1 163 ? 28.299 19.186 2.764 1.00 38.17 163 ALA C N 1
ATOM 6358 C CA . ALA C 1 163 ? 28.454 19.641 4.139 1.00 35.95 163 ALA C CA 1
ATOM 6359 C C . ALA C 1 163 ? 28.340 21.165 4.186 1.00 36.89 163 ALA C C 1
ATOM 6360 O O . ALA C 1 163 ? 29.300 21.891 4.450 1.00 36.90 163 ALA C O 1
ATOM 6362 N N . TYR C 1 164 ? 27.119 21.653 3.951 1.00 34.70 164 TYR C N 1
ATOM 6363 C CA . TYR C 1 164 ? 26.948 23.103 3.891 1.00 35.11 164 TYR C CA 1
ATOM 6364 C C . TYR C 1 164 ? 27.295 23.757 5.214 1.00 40.68 164 TYR C C 1
ATOM 6365 O O . TYR C 1 164 ? 27.701 24.931 5.239 1.00 44.31 164 TYR C O 1
ATOM 6374 N N . GLU C 1 165 ? 27.166 22.998 6.316 1.00 37.60 165 GLU C N 1
ATOM 6375 C CA . GLU C 1 165 ? 27.464 23.495 7.653 1.00 35.89 165 GLU C CA 1
ATOM 6376 C C . GLU C 1 165 ? 28.918 23.909 7.803 1.00 38.39 165 GLU C C 1
ATOM 6377 O O . GLU C 1 165 ? 29.250 24.665 8.719 1.00 46.13 165 GLU C O 1
ATOM 6383 N N . ILE C 1 166 ? 29.820 23.357 7.002 1.00 42.90 166 ILE C N 1
ATOM 6384 C CA . ILE C 1 166 ? 31.220 23.762 7.090 1.00 43.32 166 ILE C CA 1
ATOM 6385 C C . ILE C 1 166 ? 31.685 24.459 5.817 1.00 44.99 166 ILE C C 1
ATOM 6386 O O . ILE C 1 166 ? 32.884 24.617 5.598 1.00 51.30 166 ILE C O 1
ATOM 6391 N N . GLY C 1 167 ? 30.795 24.883 4.975 1.00 44.96 167 GLY C N 1
ATOM 6392 C CA . GLY C 1 167 ? 31.274 25.593 3.817 1.00 61.84 167 GLY C CA 1
ATOM 6393 C C . GLY C 1 167 ? 31.644 27.056 4.096 1.00 69.49 167 GLY C C 1
ATOM 6394 O O . GLY C 1 167 ? 31.124 27.679 5.040 1.00 63.92 167 GLY C O 1
ATOM 6395 N N . GLU C 1 168 ? 32.583 27.525 3.264 1.00 80.82 168 GLU C N 1
ATOM 6396 C CA . GLU C 1 168 ? 32.820 28.936 2.902 1.00 85.54 168 GLU C CA 1
ATOM 6397 C C . GLU C 1 168 ? 31.712 29.705 2.229 1.00 85.81 168 GLU C C 1
ATOM 6398 O O . GLU C 1 168 ? 31.147 29.322 1.203 1.00 83.41 168 GLU C O 1
ATOM 6404 N N . GLU C 1 169 ? 31.476 30.850 2.870 1.00 76.59 169 GLU C N 1
ATOM 6405 C CA . GLU C 1 169 ? 30.456 31.855 2.605 1.00 74.28 169 GLU C CA 1
ATOM 6406 C C . GLU C 1 169 ? 31.111 32.939 1.804 1.00 73.41 169 GLU C C 1
ATOM 6407 O O . GLU C 1 169 ? 31.827 33.782 2.332 1.00 74.47 169 GLU C O 1
ATOM 6413 N N . ILE C 1 170 ? 30.929 32.877 0.517 1.00 72.93 170 ILE C N 1
ATOM 6414 C CA . ILE C 1 170 ? 31.542 33.873 -0.333 1.00 74.98 170 ILE C CA 1
ATOM 6415 C C . ILE C 1 170 ? 30.756 35.183 -0.287 1.00 74.47 170 ILE C C 1
ATOM 6416 O O . ILE C 1 170 ? 31.333 36.266 -0.144 1.00 76.91 170 ILE C O 1
ATOM 6421 N N . GLU C 1 171 ? 29.434 35.101 -0.333 1.00 75.06 171 GLU C N 1
ATOM 6422 C CA . GLU C 1 171 ? 28.560 36.248 -0.140 1.00 75.92 171 GLU C CA 1
ATOM 6423 C C . GLU C 1 171 ? 27.460 35.739 0.765 1.00 69.43 171 GLU C C 1
ATOM 6424 O O . GLU C 1 171 ? 27.440 34.559 1.116 1.00 69.10 171 GLU C O 1
ATOM 6430 N N . LYS C 1 172 ? 26.568 36.622 1.183 1.00 72.33 172 LYS C N 1
ATOM 6431 C CA . LYS C 1 172 ? 25.531 36.196 2.105 1.00 72.63 172 LYS C CA 1
ATOM 6432 C C . LYS C 1 172 ? 24.669 35.127 1.454 1.00 69.26 172 LYS C C 1
ATOM 6433 O O . LYS C 1 172 ? 24.161 35.309 0.343 1.00 69.45 172 LYS C O 1
ATOM 6439 N N . ASN C 1 173 ? 24.510 34.013 2.160 1.00 67.01 173 ASN C N 1
ATOM 6440 C CA . ASN C 1 173 ? 23.730 32.864 1.718 1.00 66.76 173 ASN C CA 1
ATOM 6441 C C . ASN C 1 173 ? 24.239 32.261 0.405 1.00 62.98 173 ASN C C 1
ATOM 6442 O O . ASN C 1 173 ? 23.537 31.465 -0.226 1.00 60.28 173 ASN C O 1
ATOM 6447 N N . LEU C 1 174 ? 25.462 32.590 -0.014 1.00 62.26 174 LEU C N 1
ATOM 6448 C CA . LEU C 1 174 ? 26.127 31.897 -1.115 1.00 61.30 174 LEU C CA 1
ATOM 6449 C C . LEU C 1 174 ? 27.357 31.188 -0.564 1.00 59.10 174 LEU C C 1
ATOM 6450 O O . LEU C 1 174 ? 28.284 31.842 -0.079 1.00 62.27 174 LEU C O 1
ATOM 6455 N N . LYS C 1 175 ? 27.385 29.868 -0.690 1.00 54.68 175 LYS C N 1
ATOM 6456 C CA . LYS C 1 175 ? 28.411 29.028 -0.091 1.00 58.15 175 LYS C CA 1
ATOM 6457 C C . LYS C 1 175 ? 29.065 28.106 -1.123 1.00 51.85 175 LYS C C 1
ATOM 6458 O O . LYS C 1 175 ? 28.396 27.556 -2.007 1.00 48.01 175 LYS C O 1
ATOM 6464 N N . LYS C 1 176 ? 30.386 27.989 -1.011 1.00 54.13 176 LYS C N 1
ATOM 6465 C CA . LYS C 1 176 ? 31.170 26.872 -1.510 1.00 49.30 176 LYS C CA 1
ATOM 6466 C C . LYS C 1 176 ? 31.062 25.733 -0.491 1.00 51.97 176 LYS C C 1
ATOM 6467 O O . LYS C 1 176 ? 31.407 25.914 0.708 1.00 54.29 176 LYS C O 1
ATOM 6473 N N . VAL C 1 177 ? 30.503 24.607 -0.951 1.00 46.07 177 VAL C N 1
ATOM 6474 C CA . VAL C 1 177 ? 30.123 23.484 -0.101 1.00 45.53 177 VAL C CA 1
ATOM 6475 C C . VAL C 1 177 ? 30.717 22.184 -0.640 1.00 44.59 177 VAL C C 1
ATOM 6476 O O . VAL C 1 177 ? 30.343 21.778 -1.759 1.00 42.28 177 VAL C O 1
ATOM 6480 N N . PRO C 1 178 ? 31.553 21.486 0.095 1.00 42.70 178 PRO C N 1
ATOM 6481 C CA . PRO C 1 178 ? 32.083 20.202 -0.367 1.00 40.13 178 PRO C CA 1
ATOM 6482 C C . PRO C 1 178 ? 31.074 19.065 -0.265 1.00 39.93 178 PRO C C 1
ATOM 6483 O O . PRO C 1 178 ? 30.350 18.910 0.721 1.00 40.72 178 PRO C O 1
ATOM 6487 N N . ILE C 1 179 ? 31.030 18.264 -1.319 1.00 42.00 179 ILE C N 1
ATOM 6488 C CA . ILE C 1 179 ? 30.302 17.012 -1.317 1.00 37.02 179 ILE C CA 1
ATOM 6489 C C . ILE C 1 179 ? 31.259 15.967 -0.784 1.00 39.01 179 ILE C C 1
ATOM 6490 O O . ILE C 1 179 ? 32.310 15.717 -1.382 1.00 47.21 179 ILE C O 1
ATOM 6495 N N . LEU C 1 180 ? 30.956 15.432 0.383 1.00 34.59 180 LEU C N 1
ATOM 6496 C CA . LEU C 1 180 ? 31.783 14.398 0.972 1.00 36.43 180 LEU C CA 1
ATOM 6497 C C . LEU C 1 180 ? 31.221 13.037 0.597 1.00 35.61 180 LEU C C 1
ATOM 6498 O O . LEU C 1 180 ? 30.003 12.829 0.608 1.00 35.57 180 LEU C O 1
ATOM 6503 N N . ASP C 1 181 ? 32.115 12.116 0.272 1.00 32.72 181 ASP C N 1
ATOM 6504 C CA . ASP C 1 181 ? 31.760 10.740 -0.047 1.00 38.71 181 ASP C CA 1
ATOM 6505 C C . ASP C 1 181 ? 32.204 9.912 1.143 1.00 39.81 181 ASP C C 1
ATOM 6506 O O . ASP C 1 181 ? 33.411 9.772 1.378 1.00 42.41 181 ASP C O 1
ATOM 6511 N N . ILE C 1 182 ? 31.241 9.364 1.888 1.00 38.78 182 ILE C N 1
ATOM 6512 C CA . ILE C 1 182 ? 31.568 8.592 3.083 1.00 39.10 182 ILE C CA 1
ATOM 6513 C C . ILE C 1 182 ? 31.234 7.106 2.930 1.00 42.97 182 ILE C C 1
ATOM 6514 O O . ILE C 1 182 ? 31.087 6.408 3.924 1.00 46.78 182 ILE C O 1
ATOM 6519 N N . THR C 1 183 ? 31.161 6.610 1.691 1.00 41.66 183 THR C N 1
ATOM 6520 C CA . THR C 1 183 ? 30.869 5.200 1.429 1.00 45.04 183 THR C CA 1
ATOM 6521 C C . THR C 1 183 ? 31.889 4.290 2.097 1.00 48.66 183 THR C C 1
ATOM 6522 O O . THR C 1 183 ? 31.551 3.205 2.602 1.00 52.60 183 THR C O 1
ATOM 6526 N N . GLN C 1 184 ? 33.155 4.704 2.066 1.00 46.03 184 GLN C N 1
ATOM 6527 C CA . GLN C 1 184 ? 34.219 3.929 2.681 1.00 51.39 184 GLN C CA 1
ATOM 6528 C C . GLN C 1 184 ? 33.938 3.623 4.160 1.00 56.64 184 GLN C C 1
ATOM 6529 O O . GLN C 1 184 ? 34.261 2.523 4.641 1.00 56.27 184 GLN C O 1
ATOM 6535 N N . THR C 1 185 ? 33.345 4.579 4.905 1.00 50.51 185 THR C N 1
ATOM 6536 C CA . THR C 1 185 ? 33.134 4.332 6.335 1.00 58.58 185 THR C CA 1
ATOM 6537 C C . THR C 1 185 ? 32.117 3.228 6.562 1.00 61.27 185 THR C C 1
ATOM 6538 O O . THR C 1 185 ? 32.209 2.502 7.554 1.00 58.45 185 THR C O 1
ATOM 6542 N N . LEU C 1 186 ? 31.126 3.107 5.681 1.00 81.59 186 LEU C N 1
ATOM 6543 C CA . LEU C 1 186 ? 30.239 1.956 5.766 1.00 81.62 186 LEU C CA 1
ATOM 6544 C C . LEU C 1 186 ? 30.988 0.670 5.463 1.00 79.88 186 LEU C C 1
ATOM 6545 O O . LEU C 1 186 ? 30.864 -0.311 6.204 1.00 79.64 186 LEU C O 1
ATOM 6550 N N . GLU C 1 187 ? 31.839 0.674 4.438 1.00 63.58 187 GLU C N 1
ATOM 6551 C CA . GLU C 1 187 ? 32.417 -0.620 4.071 1.00 63.26 187 GLU C CA 1
ATOM 6552 C C . GLU C 1 187 ? 33.620 -1.030 4.927 1.00 62.48 187 GLU C C 1
ATOM 6553 O O . GLU C 1 187 ? 34.264 -2.040 4.606 1.00 57.15 187 GLU C O 1
ATOM 6559 N N . LEU C 1 188 ? 34.045 -0.201 5.889 1.00 63.03 188 LEU C N 1
ATOM 6560 C CA . LEU C 1 188 ? 35.054 -0.664 6.850 1.00 62.53 188 LEU C CA 1
ATOM 6561 C C . LEU C 1 188 ? 34.606 -1.949 7.566 1.00 59.97 188 LEU C C 1
ATOM 6562 O O . LEU C 1 188 ? 35.417 -2.863 7.832 1.00 58.78 188 LEU C O 1
ATOM 6567 N N . SER C 1 189 ? 33.315 -2.034 7.898 1.00 54.78 189 SER C N 1
ATOM 6568 C CA . SER C 1 189 ? 32.796 -3.269 8.480 1.00 54.39 189 SER C CA 1
ATOM 6569 C C . SER C 1 189 ? 33.085 -4.474 7.590 1.00 55.26 189 SER C C 1
ATOM 6570 O O . SER C 1 189 ? 33.184 -5.595 8.098 1.00 55.32 189 SER C O 1
ATOM 6573 N N . ASP C 1 190 ? 33.154 -4.283 6.264 1.00 53.05 190 ASP C N 1
ATOM 6574 C CA . ASP C 1 190 ? 33.507 -5.396 5.383 1.00 52.28 190 ASP C CA 1
ATOM 6575 C C . ASP C 1 190 ? 34.904 -5.912 5.697 1.00 48.70 190 ASP C C 1
ATOM 6576 O O . ASP C 1 190 ? 35.148 -7.126 5.681 1.00 45.07 190 ASP C O 1
ATOM 6581 N N . LEU C 1 191 ? 35.841 -5.004 5.967 1.00 45.82 191 LEU C N 1
ATOM 6582 C CA . LEU C 1 191 ? 37.158 -5.449 6.395 1.00 48.60 191 LEU C CA 1
ATOM 6583 C C . LEU C 1 191 ? 37.039 -6.301 7.650 1.00 50.23 191 LEU C C 1
ATOM 6584 O O . LEU C 1 191 ? 37.609 -7.399 7.734 1.00 46.13 191 LEU C O 1
ATOM 6589 N N . THR C 1 192 ? 36.299 -5.792 8.642 1.00 47.35 192 THR C N 1
ATOM 6590 C CA . THR C 1 192 ? 36.178 -6.509 9.918 1.00 49.18 192 THR C CA 1
ATOM 6591 C C . THR C 1 192 ? 35.545 -7.897 9.742 1.00 44.53 192 THR C C 1
ATOM 6592 O O . THR C 1 192 ? 36.004 -8.883 10.331 1.00 42.87 192 THR C O 1
ATOM 6596 N N . ILE C 1 193 ? 34.465 -7.984 8.975 1.00 44.37 193 ILE C N 1
ATOM 6597 C CA . ILE C 1 193 ? 33.807 -9.267 8.752 1.00 45.73 193 ILE C CA 1
ATOM 6598 C C . ILE C 1 193 ? 34.738 -10.226 8.021 1.00 45.34 193 ILE C C 1
ATOM 6599 O O . ILE C 1 193 ? 34.826 -11.416 8.362 1.00 44.17 193 ILE C O 1
ATOM 6604 N N . ALA C 1 194 ? 35.440 -9.732 6.994 1.00 46.64 194 ALA C N 1
ATOM 6605 C CA . ALA C 1 194 ? 36.332 -10.607 6.247 1.00 45.46 194 ALA C CA 1
ATOM 6606 C C . ALA C 1 194 ? 37.422 -11.161 7.144 1.00 42.38 194 ALA C C 1
ATOM 6607 O O . ALA C 1 194 ? 37.740 -12.358 7.086 1.00 41.83 194 ALA C O 1
ATOM 6609 N N . LEU C 1 195 ? 38.018 -10.293 7.966 1.00 41.11 195 LEU C N 1
ATOM 6610 C CA . LEU C 1 195 ? 39.071 -10.724 8.882 1.00 44.43 195 LEU C CA 1
ATOM 6611 C C . LEU C 1 195 ? 38.548 -11.715 9.910 1.00 43.72 195 LEU C C 1
ATOM 6612 O O . LEU C 1 195 ? 39.178 -12.747 10.162 1.00 39.59 195 LEU C O 1
ATOM 6617 N N . GLU C 1 196 ? 37.364 -11.444 10.467 1.00 43.40 196 GLU C N 1
ATOM 6618 C CA . GLU C 1 196 ? 36.760 -12.357 11.430 1.00 43.71 196 GLU C CA 1
ATOM 6619 C C . GLU C 1 196 ? 36.543 -13.720 10.809 1.00 42.57 196 GLU C C 1
ATOM 6620 O O . GLU C 1 196 ? 36.810 -14.750 11.443 1.00 41.13 196 GLU C O 1
ATOM 6626 N N . GLU C 1 197 ? 36.050 -13.747 9.568 1.00 42.13 197 GLU C N 1
ATOM 6627 C CA . GLU C 1 197 ? 35.734 -15.027 8.953 1.00 46.12 197 GLU C CA 1
ATOM 6628 C C . GLU C 1 197 ? 36.998 -15.809 8.661 1.00 46.22 197 GLU C C 1
ATOM 6629 O O . GLU C 1 197 ? 37.069 -17.021 8.910 1.00 47.49 197 GLU C O 1
ATOM 6635 N N . PHE C 1 198 ? 38.014 -15.124 8.161 1.00 46.77 198 PHE C N 1
ATOM 6636 C CA . PHE C 1 198 ? 39.252 -15.811 7.856 1.00 47.17 198 PHE C CA 1
ATOM 6637 C C . PHE C 1 198 ? 39.898 -16.334 9.133 1.00 44.73 198 PHE C C 1
ATOM 6638 O O . PHE C 1 198 ? 40.245 -17.517 9.226 1.00 43.41 198 PHE C O 1
ATOM 6646 N N . GLU C 1 199 ? 39.970 -15.496 10.169 1.00 42.70 199 GLU C N 1
ATOM 6647 C CA . GLU C 1 199 ? 40.613 -15.924 11.409 1.00 44.59 199 GLU C CA 1
ATOM 6648 C C . GLU C 1 199 ? 39.862 -17.086 12.045 1.00 46.56 199 GLU C C 1
ATOM 6649 O O . GLU C 1 199 ? 40.462 -18.103 12.414 1.00 43.57 199 GLU C O 1
ATOM 6655 N N . ARG C 1 200 ? 38.535 -16.967 12.158 1.00 45.25 200 ARG C N 1
ATOM 6656 C CA . ARG C 1 200 ? 37.786 -17.970 12.894 1.00 47.03 200 ARG C CA 1
ATOM 6657 C C . ARG C 1 200 ? 37.673 -19.267 12.114 1.00 49.78 200 ARG C C 1
ATOM 6658 O O . ARG C 1 200 ? 37.638 -20.339 12.725 1.00 54.94 200 ARG C O 1
ATOM 6666 N N . TYR C 1 201 ? 37.562 -19.203 10.780 1.00 48.98 201 TYR C N 1
ATOM 6667 C CA . TYR C 1 201 ? 37.285 -20.392 9.988 1.00 47.21 201 TYR C CA 1
ATOM 6668 C C . TYR C 1 201 ? 38.260 -20.690 8.850 1.00 49.98 201 TYR C C 1
ATOM 6669 O O . TYR C 1 201 ? 38.116 -21.731 8.185 1.00 48.85 201 TYR C O 1
ATOM 6678 N N . GLY C 1 202 ? 39.228 -19.819 8.582 1.00 49.29 202 GLY C N 1
ATOM 6679 C CA . GLY C 1 202 ? 40.052 -20.025 7.408 1.00 48.24 202 GLY C CA 1
ATOM 6680 C C . GLY C 1 202 ? 39.328 -19.787 6.097 1.00 49.17 202 GLY C C 1
ATOM 6681 O O . GLY C 1 202 ? 39.797 -20.242 5.055 1.00 54.43 202 GLY C O 1
ATOM 6682 N N . ILE C 1 203 ? 38.178 -19.119 6.135 1.00 50.25 203 ILE C N 1
ATOM 6683 C CA . ILE C 1 203 ? 37.357 -18.813 4.962 1.00 53.90 203 ILE C CA 1
ATOM 6684 C C . ILE C 1 203 ? 37.846 -17.532 4.291 1.00 53.16 203 ILE C C 1
ATOM 6685 O O . ILE C 1 203 ? 38.068 -16.520 4.967 1.00 50.64 203 ILE C O 1
ATOM 6690 N N . THR C 1 204 ? 38.008 -17.565 2.957 1.00 54.04 204 THR C N 1
ATOM 6691 C CA . THR C 1 204 ? 38.711 -16.492 2.249 1.00 54.96 204 THR C CA 1
ATOM 6692 C C . THR C 1 204 ? 37.919 -15.690 1.205 1.00 53.46 204 THR C C 1
ATOM 6693 O O . THR C 1 204 ? 38.466 -14.720 0.662 1.00 51.96 204 THR C O 1
ATOM 6697 N N . GLU C 1 205 ? 36.675 -16.055 0.886 1.00 52.49 205 GLU C N 1
ATOM 6698 C CA . GLU C 1 205 ? 35.965 -15.378 -0.202 1.00 53.61 205 GLU C CA 1
ATOM 6699 C C . GLU C 1 205 ? 35.785 -13.887 0.077 1.00 50.45 205 GLU C C 1
ATOM 6700 O O . GLU C 1 205 ? 36.033 -13.032 -0.796 1.00 50.68 205 GLU C O 1
ATOM 6706 N N . ARG C 1 206 ? 35.353 -13.552 1.293 1.00 50.31 206 ARG C N 1
ATOM 6707 C CA . ARG C 1 206 ? 35.194 -12.141 1.624 1.00 50.79 206 ARG C CA 1
ATOM 6708 C C . ARG C 1 206 ? 36.529 -11.407 1.598 1.00 45.54 206 ARG C C 1
ATOM 6709 O O . ARG C 1 206 ? 36.579 -10.244 1.185 1.00 45.55 206 ARG C O 1
ATOM 6717 N N . MET C 1 207 ? 37.618 -12.046 2.041 1.00 44.41 207 MET C N 1
ATOM 6718 C CA . MET C 1 207 ? 38.923 -11.380 1.938 1.00 48.07 207 MET C CA 1
ATOM 6719 C C . MET C 1 207 ? 39.230 -10.993 0.496 1.00 46.26 207 MET C C 1
ATOM 6720 O O . MET C 1 207 ? 39.730 -9.891 0.234 1.00 43.33 207 MET C O 1
ATOM 6725 N N . ILE C 1 208 ? 38.945 -11.887 -0.451 1.00 45.20 208 ILE C N 1
ATOM 6726 C CA . ILE C 1 208 ? 39.236 -11.580 -1.845 1.00 47.63 208 ILE C CA 1
ATOM 6727 C C . ILE C 1 208 ? 38.395 -10.399 -2.314 1.00 45.75 208 ILE C C 1
ATOM 6728 O O . ILE C 1 208 ? 38.912 -9.464 -2.951 1.00 46.75 208 ILE C O 1
ATOM 6733 N N . ILE C 1 209 ? 37.100 -10.394 -1.971 1.00 43.49 209 ILE C N 1
ATOM 6734 C CA . ILE C 1 209 ? 36.254 -9.257 -2.355 1.00 45.72 209 ILE C CA 1
ATOM 6735 C C . ILE C 1 209 ? 36.775 -7.956 -1.744 1.00 47.07 209 ILE C C 1
ATOM 6736 O O . ILE C 1 209 ? 36.847 -6.904 -2.408 1.00 47.21 209 ILE C O 1
ATOM 6741 N N . VAL C 1 210 ? 37.179 -8.020 -0.478 1.00 45.00 210 VAL C N 1
ATOM 6742 C CA . VAL C 1 210 ? 37.702 -6.855 0.216 1.00 43.61 210 VAL C CA 1
ATOM 6743 C C . VAL C 1 210 ? 38.960 -6.337 -0.466 1.00 42.85 210 VAL C C 1
ATOM 6744 O O . VAL C 1 210 ? 39.134 -5.127 -0.635 1.00 43.32 210 VAL C O 1
ATOM 6748 N N . LEU C 1 211 ? 39.870 -7.233 -0.836 1.00 43.04 211 LEU C N 1
ATOM 6749 C CA . LEU C 1 211 ? 41.099 -6.794 -1.498 1.00 45.50 211 LEU C CA 1
ATOM 6750 C C . LEU C 1 211 ? 40.794 -6.080 -2.808 1.00 46.04 211 LEU C C 1
ATOM 6751 O O . LEU C 1 211 ? 41.434 -5.074 -3.142 1.00 42.30 211 LEU C O 1
ATOM 6756 N N . LYS C 1 212 ? 39.829 -6.601 -3.575 1.00 44.60 212 LYS C N 1
ATOM 6757 C CA . LYS C 1 212 ? 39.450 -5.925 -4.813 1.00 44.71 212 LYS C CA 1
ATOM 6758 C C . LYS C 1 212 ? 38.924 -4.525 -4.525 1.00 42.83 212 LYS C C 1
ATOM 6759 O O . LYS C 1 212 ? 39.273 -3.557 -5.212 1.00 46.45 212 LYS C O 1
ATOM 6765 N N . ASN C 1 213 ? 38.064 -4.395 -3.522 1.00 44.89 213 ASN C N 1
ATOM 6766 C CA . ASN C 1 213 ? 37.557 -3.063 -3.207 1.00 46.03 213 ASN C CA 1
ATOM 6767 C C . ASN C 1 213 ? 38.661 -2.132 -2.706 1.00 47.35 213 ASN C C 1
ATOM 6768 O O . ASN C 1 213 ? 38.657 -0.935 -3.022 1.00 47.89 213 ASN C O 1
ATOM 6773 N N . ILE C 1 214 ? 39.604 -2.648 -1.914 1.00 45.72 214 ILE C N 1
ATOM 6774 C CA . ILE C 1 214 ? 40.695 -1.798 -1.440 1.00 48.54 214 ILE C CA 1
ATOM 6775 C C . ILE C 1 214 ? 41.536 -1.322 -2.613 1.00 47.35 214 ILE C C 1
ATOM 6776 O O . ILE C 1 214 ? 41.925 -0.144 -2.689 1.00 48.89 214 ILE C O 1
ATOM 6781 N N . GLN C 1 215 ? 41.851 -2.230 -3.533 1.00 44.01 215 GLN C N 1
ATOM 6782 C CA . GLN C 1 215 ? 42.544 -1.787 -4.728 1.00 51.11 215 GLN C CA 1
ATOM 6783 C C . GLN C 1 215 ? 41.772 -0.654 -5.387 1.00 52.54 215 GLN C C 1
ATOM 6784 O O . GLN C 1 215 ? 42.375 0.335 -5.819 1.00 53.31 215 GLN C O 1
ATOM 6790 N N . LYS C 1 216 ? 40.443 -0.783 -5.503 1.00 51.73 216 LYS C N 1
ATOM 6791 C CA . LYS C 1 216 ? 39.726 0.254 -6.232 1.00 52.51 216 LYS C CA 1
ATOM 6792 C C . LYS C 1 216 ? 39.842 1.582 -5.499 1.00 56.51 216 LYS C C 1
ATOM 6793 O O . LYS C 1 216 ? 40.053 2.638 -6.117 1.00 56.00 216 LYS C O 1
ATOM 6799 N N . ILE C 1 217 ? 39.674 1.548 -4.165 1.00 53.52 217 ILE C N 1
ATOM 6800 C CA . ILE C 1 217 ? 39.718 2.781 -3.379 1.00 52.43 217 ILE C CA 1
ATOM 6801 C C . ILE C 1 217 ? 41.058 3.456 -3.589 1.00 53.05 217 ILE C C 1
ATOM 6802 O O . ILE C 1 217 ? 41.137 4.664 -3.828 1.00 55.08 217 ILE C O 1
ATOM 6807 N N . VAL C 1 218 ? 42.132 2.669 -3.526 1.00 52.42 218 VAL C N 1
ATOM 6808 C CA . VAL C 1 218 ? 43.469 3.213 -3.663 1.00 54.88 218 VAL C CA 1
ATOM 6809 C C . VAL C 1 218 ? 43.725 3.733 -5.079 1.00 58.99 218 VAL C C 1
ATOM 6810 O O . VAL C 1 218 ? 44.544 4.639 -5.264 1.00 60.20 218 VAL C O 1
ATOM 6814 N N . ALA C 1 219 ? 43.019 3.210 -6.085 1.00 55.85 219 ALA C N 1
ATOM 6815 C CA . ALA C 1 219 ? 43.225 3.709 -7.438 1.00 61.90 219 ALA C CA 1
ATOM 6816 C C . ALA C 1 219 ? 42.908 5.196 -7.571 1.00 62.82 219 ALA C C 1
ATOM 6817 O O . ALA C 1 219 ? 43.432 5.845 -8.480 1.00 65.66 219 ALA C O 1
ATOM 6819 N N . LYS C 1 220 ? 42.098 5.755 -6.672 1.00 61.38 220 LYS C N 1
ATOM 6820 C CA . LYS C 1 220 ? 41.887 7.201 -6.656 1.00 63.45 220 LYS C CA 1
ATOM 6821 C C . LYS C 1 220 ? 43.204 7.969 -6.577 1.00 67.60 220 LYS C C 1
ATOM 6822 O O . LYS C 1 220 ? 43.343 9.045 -7.165 1.00 71.46 220 LYS C O 1
ATOM 6828 N N . ASN C 1 221 ? 44.169 7.455 -5.823 1.00 65.75 221 ASN C N 1
ATOM 6829 C CA . ASN C 1 221 ? 45.473 8.098 -5.720 1.00 67.28 221 ASN C CA 1
ATOM 6830 C C . ASN C 1 221 ? 46.316 7.631 -6.892 1.00 73.44 221 ASN C C 1
ATOM 6831 O O . ASN C 1 221 ? 46.815 6.503 -6.905 1.00 75.29 221 ASN C O 1
ATOM 6836 N N . LYS C 1 222 ? 46.478 8.475 -7.894 1.00 80.83 222 LYS C N 1
ATOM 6837 C CA . LYS C 1 222 ? 47.174 7.962 -9.069 1.00 82.04 222 LYS C CA 1
ATOM 6838 C C . LYS C 1 222 ? 48.688 7.818 -8.894 1.00 82.95 222 LYS C C 1
ATOM 6839 O O . LYS C 1 222 ? 49.344 7.249 -9.774 1.00 90.04 222 LYS C O 1
ATOM 6845 N N . LEU C 1 223 ? 49.263 8.333 -7.824 1.00 75.20 223 LEU C N 1
ATOM 6846 C CA . LEU C 1 223 ? 50.664 8.063 -7.579 1.00 72.76 223 LEU C CA 1
ATOM 6847 C C . LEU C 1 223 ? 50.876 6.706 -6.919 1.00 78.08 223 LEU C C 1
ATOM 6848 O O . LEU C 1 223 ? 52.030 6.324 -6.710 1.00 77.22 223 LEU C O 1
ATOM 6853 N N . CYS C 1 224 ? 49.808 5.990 -6.532 1.00 72.60 224 CYS C N 1
ATOM 6854 C CA . CYS C 1 224 ? 49.971 4.627 -6.024 1.00 73.28 224 CYS C CA 1
ATOM 6855 C C . CYS C 1 224 ? 50.090 3.650 -7.194 1.00 73.89 224 CYS C C 1
ATOM 6856 O O . CYS C 1 224 ? 49.275 3.680 -8.123 1.00 73.18 224 CYS C O 1
ATOM 6859 N N . ASN C 1 225 ? 51.107 2.784 -7.150 1.00 73.26 225 ASN C N 1
ATOM 6860 C CA . ASN C 1 225 ? 51.331 1.774 -8.189 1.00 73.31 225 ASN C CA 1
ATOM 6861 C C . ASN C 1 225 ? 50.596 0.498 -7.805 1.00 70.83 225 ASN C C 1
ATOM 6862 O O . ASN C 1 225 ? 51.054 -0.247 -6.943 1.00 74.08 225 ASN C O 1
ATOM 6867 N N . LEU C 1 226 ? 49.443 0.251 -8.432 1.00 70.60 226 LEU C N 1
ATOM 6868 C CA . LEU C 1 226 ? 48.578 -0.861 -8.035 1.00 69.70 226 LEU C CA 1
ATOM 6869 C C . LEU C 1 226 ? 49.209 -2.233 -8.202 1.00 73.65 226 LEU C C 1
ATOM 6870 O O . LEU C 1 226 ? 48.812 -3.174 -7.508 1.00 71.99 226 LEU C O 1
ATOM 6875 N N . ASN C 1 227 ? 50.202 -2.361 -9.077 1.00 71.72 227 ASN C N 1
ATOM 6876 C CA . ASN C 1 227 ? 50.902 -3.634 -9.297 1.00 78.06 227 ASN C CA 1
ATOM 6877 C C . ASN C 1 227 ? 51.737 -4.047 -8.117 1.00 79.85 227 ASN C C 1
ATOM 6878 O O . ASN C 1 227 ? 52.213 -5.188 -8.025 1.00 77.58 227 ASN C O 1
ATOM 6883 N N . GLU C 1 228 ? 51.954 -3.095 -7.258 1.00 93.62 228 GLU C N 1
ATOM 6884 C CA . GLU C 1 228 ? 52.955 -3.154 -6.233 1.00 90.97 228 GLU C CA 1
ATOM 6885 C C . GLU C 1 228 ? 52.282 -3.669 -4.942 1.00 88.56 228 GLU C C 1
ATOM 6886 O O . GLU C 1 228 ? 52.954 -4.225 -4.040 1.00 89.36 228 GLU C O 1
ATOM 6892 N N . LEU C 1 229 ? 50.940 -3.528 -4.893 1.00 73.01 229 LEU C N 1
ATOM 6893 C CA . LEU C 1 229 ? 50.062 -4.150 -3.913 1.00 65.40 229 LEU C CA 1
ATOM 6894 C C . LEU C 1 229 ? 49.993 -5.644 -4.107 1.00 63.37 229 LEU C C 1
ATOM 6895 O O . LEU C 1 229 ? 49.713 -6.359 -3.147 1.00 53.19 229 LEU C O 1
ATOM 6900 N N . LYS C 1 230 ? 50.140 -6.113 -5.358 1.00 62.32 230 LYS C N 1
ATOM 6901 C CA . LYS C 1 230 ? 50.243 -7.539 -5.691 1.00 56.14 230 LYS C CA 1
ATOM 6902 C C . LYS C 1 230 ? 48.995 -8.313 -5.260 1.00 54.36 230 LYS C C 1
ATOM 6903 O O . LYS C 1 230 ? 49.067 -9.469 -4.824 1.00 55.98 230 LYS C O 1
ATOM 6909 N N . PHE C 1 231 ? 47.830 -7.691 -5.423 1.00 53.92 231 PHE C N 1
ATOM 6910 C CA . PHE C 1 231 ? 46.599 -8.253 -4.870 1.00 49.78 231 PHE C CA 1
ATOM 6911 C C . PHE C 1 231 ? 46.083 -9.480 -5.621 1.00 54.57 231 PHE C C 1
ATOM 6912 O O . PHE C 1 231 ? 45.477 -10.354 -4.995 1.00 56.26 231 PHE C O 1
ATOM 6920 N N . SER C 1 232 ? 46.279 -9.579 -6.942 1.00 50.75 232 SER C N 1
ATOM 6921 C CA . SER C 1 232 ? 45.861 -10.801 -7.632 1.00 60.14 232 SER C CA 1
ATOM 6922 C C . SER C 1 232 ? 46.662 -12.009 -7.144 1.00 63.78 232 SER C C 1
ATOM 6923 O O . SER C 1 232 ? 46.107 -13.101 -6.926 1.00 66.11 232 SER C O 1
ATOM 6926 N N . SER C 1 233 ? 47.978 -11.838 -7.001 1.00 71.36 233 SER C N 1
ATOM 6927 C CA . SER C 1 233 ? 48.825 -12.916 -6.502 1.00 71.13 233 SER C CA 1
ATOM 6928 C C . SER C 1 233 ? 48.450 -13.269 -5.064 1.00 69.11 233 SER C C 1
ATOM 6929 O O . SER C 1 233 ? 48.403 -14.451 -4.687 1.00 70.58 233 SER C O 1
ATOM 6932 N N . LEU C 1 234 ? 48.127 -12.255 -4.266 1.00 61.64 234 LEU C N 1
ATOM 6933 C CA . LEU C 1 234 ? 47.638 -12.491 -2.919 1.00 58.69 234 LEU C CA 1
ATOM 6934 C C . LEU C 1 234 ? 46.383 -13.356 -2.948 1.00 62.03 234 LEU C C 1
ATOM 6935 O O . LEU C 1 234 ? 46.255 -14.313 -2.178 1.00 63.03 234 LEU C O 1
ATOM 6940 N N . SER C 1 235 ? 45.447 -13.031 -3.843 1.00 62.13 235 SER C N 1
ATOM 6941 C CA . SER C 1 235 ? 44.188 -13.773 -3.939 1.00 63.67 235 SER C CA 1
ATOM 6942 C C . SER C 1 235 ? 44.384 -15.241 -4.338 1.00 68.43 235 SER C C 1
ATOM 6943 O O . SER C 1 235 ? 43.758 -16.134 -3.757 1.00 65.44 235 SER C O 1
ATOM 6946 N N . ARG C 1 236 ? 45.170 -15.518 -5.365 1.00 75.08 236 ARG C N 1
ATOM 6947 C CA . ARG C 1 236 ? 45.467 -16.925 -5.645 1.00 75.89 236 ARG C CA 1
ATOM 6948 C C . ARG C 1 236 ? 46.098 -17.635 -4.456 1.00 75.62 236 ARG C C 1
ATOM 6949 O O . ARG C 1 236 ? 45.760 -18.788 -4.155 1.00 77.53 236 ARG C O 1
ATOM 6957 N N . GLU C 1 237 ? 47.101 -17.009 -3.827 1.00 69.55 237 GLU C N 1
ATOM 6958 C CA . GLU C 1 237 ? 47.693 -17.668 -2.668 1.00 67.47 237 GLU C CA 1
ATOM 6959 C C . GLU C 1 237 ? 46.613 -17.982 -1.645 1.00 66.68 237 GLU C C 1
ATOM 6960 O O . GLU C 1 237 ? 46.600 -19.071 -1.065 1.00 68.12 237 GLU C O 1
ATOM 6966 N N . LEU C 1 238 ? 45.672 -17.052 -1.443 1.00 66.80 238 LEU C N 1
ATOM 6967 C CA . LEU C 1 238 ? 44.601 -17.282 -0.477 1.00 67.44 238 LEU C CA 1
ATOM 6968 C C . LEU C 1 238 ? 43.720 -18.452 -0.898 1.00 71.04 238 LEU C C 1
ATOM 6969 O O . LEU C 1 238 ? 43.266 -19.235 -0.050 1.00 69.58 238 LEU C O 1
ATOM 6974 N N . LYS C 1 239 ? 43.420 -18.563 -2.199 1.00 70.59 239 LYS C N 1
ATOM 6975 C CA . LYS C 1 239 ? 42.577 -19.676 -2.617 1.00 72.42 239 LYS C CA 1
ATOM 6976 C C . LYS C 1 239 ? 43.316 -20.994 -2.426 1.00 74.57 239 LYS C C 1
ATOM 6977 O O . LYS C 1 239 ? 42.745 -21.973 -1.924 1.00 78.55 239 LYS C O 1
ATOM 6983 N N . LEU C 1 240 ? 44.608 -21.021 -2.759 1.00 73.28 240 LEU C N 1
ATOM 6984 C CA . LEU C 1 240 ? 45.380 -22.234 -2.512 1.00 75.89 240 LEU C CA 1
ATOM 6985 C C . LEU C 1 240 ? 45.364 -22.576 -1.033 1.00 76.18 240 LEU C C 1
ATOM 6986 O O . LEU C 1 240 ? 45.213 -23.742 -0.663 1.00 78.01 240 LEU C O 1
ATOM 6991 N N . PHE C 1 241 ? 45.498 -21.562 -0.173 1.00 73.43 241 PHE C N 1
ATOM 6992 C CA . PHE C 1 241 ? 45.579 -21.795 1.265 1.00 73.56 241 PHE C CA 1
ATOM 6993 C C . PHE C 1 241 ? 44.272 -22.350 1.834 1.00 76.58 241 PHE C C 1
ATOM 6994 O O . PHE C 1 241 ? 44.284 -23.316 2.610 1.00 74.51 241 PHE C O 1
ATOM 7002 N N . GLU C 1 242 ? 43.135 -21.738 1.486 1.00 79.42 242 GLU C N 1
ATOM 7003 C CA . GLU C 1 242 ? 41.863 -22.283 1.955 1.00 80.05 242 GLU C CA 1
ATOM 7004 C C . GLU C 1 242 ? 41.688 -23.709 1.455 1.00 82.01 242 GLU C C 1
ATOM 7005 O O . GLU C 1 242 ? 41.187 -24.583 2.179 1.00 81.23 242 GLU C O 1
ATOM 7011 N N . GLU C 1 243 ? 42.101 -23.956 0.211 1.00 82.54 243 GLU C N 1
ATOM 7012 C CA . GLU C 1 243 ? 42.087 -25.307 -0.327 1.00 88.20 243 GLU C CA 1
ATOM 7013 C C . GLU C 1 243 ? 42.932 -26.249 0.519 1.00 88.16 243 GLU C C 1
ATOM 7014 O O . GLU C 1 243 ? 42.514 -27.368 0.828 1.00 92.77 243 GLU C O 1
ATOM 7020 N N . LEU C 1 244 ? 44.128 -25.804 0.903 1.00 84.76 244 LEU C N 1
ATOM 7021 C CA . LEU C 1 244 ? 45.012 -26.608 1.740 1.00 84.07 244 LEU C CA 1
ATOM 7022 C C . LEU C 1 244 ? 44.357 -26.936 3.071 1.00 86.45 244 LEU C C 1
ATOM 7023 O O . LEU C 1 244 ? 44.560 -28.020 3.625 1.00 92.23 244 LEU C O 1
ATOM 7028 N N . LEU C 1 245 ? 43.644 -25.972 3.644 1.00 87.72 245 LEU C N 1
ATOM 7029 C CA . LEU C 1 245 ? 42.923 -26.234 4.884 1.00 87.23 245 LEU C CA 1
ATOM 7030 C C . LEU C 1 245 ? 41.802 -27.247 4.674 1.00 94.57 245 LEU C C 1
ATOM 7031 O O . LEU C 1 245 ? 41.467 -27.994 5.601 1.00 97.13 245 LEU C O 1
ATOM 7036 N N . LYS C 1 246 ? 41.194 -27.276 3.479 1.00 100.84 246 LYS C N 1
ATOM 7037 C CA . LYS C 1 246 ? 39.979 -28.073 3.316 1.00 103.68 246 LYS C CA 1
ATOM 7038 C C . LYS C 1 246 ? 40.255 -29.559 3.470 1.00 109.78 246 LYS C C 1
ATOM 7039 O O . LYS C 1 246 ? 39.544 -30.258 4.202 1.00 114.66 246 LYS C O 1
ATOM 7045 N N . ILE C 1 247 ? 41.291 -30.057 2.806 1.00 110.58 247 ILE C N 1
ATOM 7046 C CA . ILE C 1 247 ? 41.664 -31.464 2.903 1.00 113.51 247 ILE C CA 1
ATOM 7047 C C . ILE C 1 247 ? 42.794 -31.535 3.921 1.00 112.76 247 ILE C C 1
ATOM 7048 O O . ILE C 1 247 ? 43.478 -30.525 4.139 1.00 110.14 247 ILE C O 1
ATOM 7053 N N . PRO C 1 248 ? 43.031 -32.676 4.569 1.00 111.28 248 PRO C N 1
ATOM 7054 C CA . PRO C 1 248 ? 44.216 -32.777 5.429 1.00 107.64 248 PRO C CA 1
ATOM 7055 C C . PRO C 1 248 ? 45.501 -32.706 4.623 1.00 105.41 248 PRO C C 1
ATOM 7056 O O . PRO C 1 248 ? 45.853 -33.640 3.896 1.00 107.24 248 PRO C O 1
ATOM 7060 N N . SER C 1 249 ? 46.181 -31.563 4.722 1.00 102.15 249 SER C N 1
ATOM 7061 C CA . SER C 1 249 ? 47.376 -31.364 3.873 1.00 97.96 249 SER C CA 1
ATOM 7062 C C . SER C 1 249 ? 48.660 -31.418 4.706 1.00 97.96 249 SER C C 1
ATOM 7063 O O . SER C 1 249 ? 48.584 -31.207 5.926 1.00 93.82 249 SER C O 1
ATOM 7066 N N . PRO C 1 250 ? 49.826 -31.717 4.095 1.00 102.40 250 PRO C N 1
ATOM 7067 C CA . PRO C 1 250 ? 51.099 -31.708 4.813 1.00 99.15 250 PRO C CA 1
ATOM 7068 C C . PRO C 1 250 ? 51.385 -30.352 5.463 1.00 98.30 250 PRO C C 1
ATOM 7069 O O . PRO C 1 250 ? 51.327 -29.349 4.784 1.00 97.87 250 PRO C O 1
ATOM 7073 N N . PRO C 1 251 ? 51.730 -30.311 6.762 1.00 96.51 251 PRO C N 1
ATOM 7074 C CA . PRO C 1 251 ? 51.934 -29.042 7.460 1.00 90.17 251 PRO C CA 1
ATOM 7075 C C . PRO C 1 251 ? 52.891 -28.070 6.755 1.00 92.93 251 PRO C C 1
ATOM 7076 O O . PRO C 1 251 ? 52.713 -26.887 6.890 1.00 89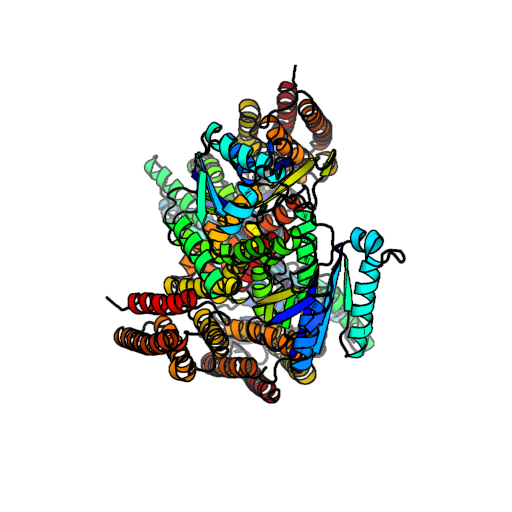.05 251 PRO C O 1
ATOM 7080 N N . GLU C 1 252 ? 53.872 -28.594 6.029 1.00 124.91 252 GLU C N 1
ATOM 7081 C CA . GLU C 1 252 ? 54.870 -27.721 5.363 1.00 120.30 252 GLU C CA 1
ATOM 7082 C C . GLU C 1 252 ? 54.168 -26.884 4.296 1.00 119.89 252 GLU C C 1
ATOM 7083 O O . GLU C 1 252 ? 54.472 -25.695 4.201 1.00 116.82 252 GLU C O 1
ATOM 7085 N N . LYS C 1 253 ? 53.273 -27.491 3.522 1.00 89.43 253 LYS C N 1
ATOM 7086 C CA . LYS C 1 253 ? 52.624 -26.734 2.426 1.00 85.69 253 LYS C CA 1
ATOM 7087 C C . LYS C 1 253 ? 51.778 -25.641 3.073 1.00 78.84 253 LYS C C 1
ATOM 7088 O O . LYS C 1 253 ? 51.712 -24.544 2.514 1.00 76.54 253 LYS C O 1
ATOM 7094 N N . ILE C 1 254 ? 51.173 -25.945 4.217 1.00 78.54 254 ILE C N 1
ATOM 7095 C CA . ILE C 1 254 ? 50.417 -24.903 4.958 1.00 77.03 254 ILE C CA 1
ATOM 7096 C C . ILE C 1 254 ? 51.393 -23.772 5.283 1.00 73.86 254 ILE C C 1
ATOM 7097 O O . ILE C 1 254 ? 51.098 -22.621 4.935 1.00 66.88 254 ILE C O 1
ATOM 7102 N N . ALA C 1 255 ? 52.528 -24.107 5.893 1.00 75.22 255 ALA C N 1
ATOM 7103 C CA . ALA C 1 255 ? 53.525 -23.082 6.268 1.00 74.47 255 ALA C CA 1
ATOM 7104 C C . ALA C 1 255 ? 54.056 -22.381 5.017 1.00 71.31 255 ALA C C 1
ATOM 7105 O O . ALA C 1 255 ? 54.209 -21.158 5.053 1.00 67.54 255 ALA C O 1
ATOM 7107 N N . ASN C 1 256 ? 54.310 -23.132 3.956 1.00 68.85 256 ASN C N 1
ATOM 7108 C CA . ASN C 1 256 ? 54.753 -22.495 2.694 1.00 71.10 256 ASN C CA 1
ATOM 7109 C C . ASN C 1 256 ? 53.733 -21.430 2.283 1.00 64.03 256 ASN C C 1
ATOM 7110 O O . ASN C 1 256 ? 54.147 -20.291 2.040 1.00 62.33 256 ASN C O 1
ATOM 7115 N N . SER C 1 257 ? 52.455 -21.798 2.205 1.00 62.04 257 SER C N 1
ATOM 7116 C CA . SER C 1 257 ? 51.414 -20.836 1.775 1.00 59.44 257 SER C CA 1
ATOM 7117 C C . SER C 1 257 ? 51.420 -19.621 2.708 1.00 60.24 257 SER C C 1
ATOM 7118 O O . SER C 1 257 ? 51.442 -18.498 2.201 1.00 57.98 257 SER C O 1
ATOM 7121 N N . ILE C 1 258 ? 51.420 -19.860 4.016 1.00 55.55 258 ILE C N 1
ATOM 7122 C CA . ILE C 1 258 ? 51.371 -18.753 5.003 1.00 53.43 258 ILE C CA 1
ATOM 7123 C C . ILE C 1 258 ? 52.539 -17.802 4.752 1.00 55.58 258 ILE C C 1
ATOM 7124 O O . ILE C 1 258 ? 52.289 -16.601 4.597 1.00 54.46 258 ILE C O 1
ATOM 7129 N N . TYR C 1 259 ? 53.761 -18.320 4.690 1.00 54.21 259 TYR C N 1
ATOM 7130 C CA . TYR C 1 259 ? 54.931 -17.419 4.553 1.00 53.20 259 TYR C CA 1
ATOM 7131 C C . TYR C 1 259 ? 54.848 -16.706 3.213 1.00 55.14 259 TYR C C 1
ATOM 7132 O O . TYR C 1 259 ? 55.239 -15.534 3.145 1.00 56.63 259 TYR C O 1
ATOM 7141 N N . LYS C 1 260 ? 54.357 -17.386 2.178 1.00 54.84 260 LYS C N 1
ATOM 7142 C CA . LYS C 1 260 ? 54.179 -16.700 0.903 1.00 55.60 260 LYS C CA 1
ATOM 7143 C C . LYS C 1 260 ? 53.188 -15.546 1.050 1.00 53.73 260 LYS C C 1
ATOM 7144 O O . LYS C 1 260 ? 53.469 -14.401 0.660 1.00 52.29 260 LYS C O 1
ATOM 7150 N N . ILE C 1 261 ? 52.038 -15.823 1.660 1.00 53.59 261 ILE C N 1
ATOM 7151 C CA . ILE C 1 261 ? 51.031 -14.790 1.853 1.00 54.64 261 ILE C CA 1
ATOM 7152 C C . ILE C 1 261 ? 51.604 -13.649 2.683 1.00 52.97 261 ILE C C 1
ATOM 7153 O O . ILE C 1 261 ? 51.395 -12.467 2.380 1.00 52.33 261 ILE C O 1
ATOM 7158 N N . ASN C 1 262 ? 52.347 -13.987 3.735 1.00 52.31 262 ASN C N 1
ATOM 7159 C CA . ASN C 1 262 ? 52.935 -12.959 4.584 1.00 53.49 262 ASN C CA 1
ATOM 7160 C C . ASN C 1 262 ? 53.917 -12.074 3.811 1.00 51.27 262 ASN C C 1
ATOM 7161 O O . ASN C 1 262 ? 53.897 -10.843 3.945 1.00 49.30 262 ASN C O 1
ATOM 7166 N N . ASP C 1 263 ? 54.737 -12.675 2.953 1.00 49.48 263 ASP C N 1
ATOM 7167 C CA . ASP C 1 263 ? 55.695 -11.885 2.180 1.00 51.24 263 ASP C CA 1
ATOM 7168 C C . ASP C 1 263 ? 54.972 -10.949 1.217 1.00 51.49 263 ASP C C 1
ATOM 7169 O O . ASP C 1 263 ? 55.321 -9.755 1.093 1.00 51.86 263 ASP C O 1
ATOM 7174 N N . ILE C 1 264 ? 53.937 -11.473 0.551 1.00 51.07 264 ILE C N 1
ATOM 7175 C CA . ILE C 1 264 ? 53.147 -10.654 -0.357 1.00 49.86 264 ILE C CA 1
ATOM 7176 C C . ILE C 1 264 ? 52.568 -9.468 0.388 1.00 50.85 264 ILE C C 1
ATOM 7177 O O . ILE C 1 264 ? 52.647 -8.316 -0.067 1.00 50.65 264 ILE C O 1
ATOM 7182 N N . LEU C 1 265 ? 52.027 -9.731 1.576 1.00 53.17 265 LEU C N 1
ATOM 7183 C CA . LEU C 1 265 ? 51.429 -8.664 2.361 1.00 50.04 265 LEU C CA 1
ATOM 7184 C C . LEU C 1 265 ? 52.477 -7.637 2.747 1.00 49.05 265 LEU C C 1
ATOM 7185 O O . LEU C 1 265 ? 52.197 -6.439 2.781 1.00 46.70 265 LEU C O 1
ATOM 7190 N N . GLU C 1 266 ? 53.695 -8.088 3.036 1.00 51.60 266 GLU C N 1
ATOM 7191 C CA . GLU C 1 266 ? 54.762 -7.143 3.339 1.00 52.82 266 GLU C CA 1
ATOM 7192 C C . GLU C 1 266 ? 54.887 -6.136 2.203 1.00 54.28 266 GLU C C 1
ATOM 7193 O O . GLU C 1 266 ? 54.977 -4.915 2.425 1.00 50.45 266 GLU C O 1
ATOM 7199 N N . SER C 1 267 ? 54.865 -6.643 0.965 1.00 53.24 267 SER C N 1
ATOM 7200 C CA . SER C 1 267 ? 54.963 -5.738 -0.181 1.00 54.36 267 SER C CA 1
ATOM 7201 C C . SER C 1 267 ? 53.723 -4.832 -0.328 1.00 50.55 267 SER C C 1
ATOM 7202 O O . SER C 1 267 ? 53.851 -3.621 -0.558 1.00 51.15 267 SER C O 1
ATOM 7205 N N . SER C 1 268 ? 52.523 -5.358 -0.103 1.00 51.57 268 SER C N 1
ATOM 7206 C CA . SER C 1 268 ? 51.345 -4.487 -0.197 1.00 51.56 268 SER C CA 1
ATOM 7207 C C . SER C 1 268 ? 51.395 -3.377 0.846 1.00 52.89 268 SER C C 1
ATOM 7208 O O . SER C 1 268 ? 51.046 -2.223 0.558 1.00 47.98 268 SER C O 1
ATOM 7211 N N . ILE C 1 269 ? 51.805 -3.724 2.071 1.00 49.12 269 ILE C N 1
ATOM 7212 C CA . ILE C 1 269 ? 51.874 -2.769 3.169 1.00 49.71 269 ILE C CA 1
ATOM 7213 C C . ILE C 1 269 ? 52.890 -1.685 2.852 1.00 52.86 269 ILE C C 1
ATOM 7214 O O . ILE C 1 269 ? 52.644 -0.494 3.077 1.00 52.61 269 ILE C O 1
ATOM 7219 N N . ARG C 1 270 ? 54.047 -2.077 2.325 1.00 49.29 270 ARG C N 1
ATOM 7220 C CA . ARG C 1 270 ? 55.025 -1.077 1.944 1.00 51.85 270 ARG C CA 1
ATOM 7221 C C . ARG C 1 270 ? 54.459 -0.139 0.884 1.00 52.00 270 ARG C C 1
ATOM 7222 O O . ARG C 1 270 ? 54.586 1.091 0.986 1.00 56.70 270 ARG C O 1
ATOM 7230 N N . GLU C 1 271 ? 53.796 -0.694 -0.128 1.00 50.68 271 GLU C N 1
ATOM 7231 C CA . GLU C 1 271 ? 53.289 0.171 -1.192 1.00 56.53 271 GLU C CA 1
ATOM 7232 C C . GLU C 1 271 ? 52.224 1.129 -0.680 1.00 56.69 271 GLU C C 1
ATOM 7233 O O . GLU C 1 271 ? 52.253 2.327 -0.991 1.00 59.53 271 GLU C O 1
ATOM 7239 N N . PHE C 1 272 ? 51.304 0.637 0.149 1.00 56.43 272 PHE C N 1
ATOM 7240 C CA . PHE C 1 272 ? 50.261 1.517 0.668 1.00 54.97 272 PHE C CA 1
ATOM 7241 C C . PHE C 1 272 ? 50.846 2.559 1.616 1.00 58.60 272 PHE C C 1
ATOM 7242 O O . PHE C 1 272 ? 50.511 3.744 1.533 1.00 56.65 272 PHE C O 1
ATOM 7250 N N . LYS C 1 273 ? 51.769 2.141 2.483 1.00 58.57 273 LYS C N 1
ATOM 7251 C CA . LYS C 1 273 ? 52.371 3.046 3.452 1.00 56.47 273 LYS C CA 1
ATOM 7252 C C . LYS C 1 273 ? 53.108 4.188 2.776 1.00 61.22 273 LYS C C 1
ATOM 7253 O O . LYS C 1 273 ? 52.937 5.353 3.141 1.00 65.56 273 LYS C O 1
ATOM 7259 N N . LEU C 1 274 ? 53.947 3.879 1.789 1.00 67.44 274 LEU C N 1
ATOM 7260 C CA . LEU C 1 274 ? 54.661 4.969 1.135 1.00 70.39 274 LEU C CA 1
ATOM 7261 C C . LEU C 1 274 ? 53.794 5.767 0.166 1.00 74.07 274 LEU C C 1
ATOM 7262 O O . LEU C 1 274 ? 54.074 6.948 -0.061 1.00 77.21 274 LEU C O 1
ATOM 7267 N N . CYS C 1 275 ? 52.735 5.177 -0.392 1.00 66.40 275 CYS C N 1
ATOM 7268 C CA . CYS C 1 275 ? 51.959 5.880 -1.413 1.00 68.37 275 CYS C CA 1
ATOM 7269 C C . CYS C 1 275 ? 50.752 6.663 -0.885 1.00 66.99 275 CYS C C 1
ATOM 7270 O O . CYS C 1 275 ? 50.349 7.647 -1.511 1.00 69.41 275 CYS C O 1
ATOM 7273 N N . SER C 1 276 ? 50.155 6.267 0.235 1.00 66.90 276 SER C N 1
ATOM 7274 C CA . SER C 1 276 ? 48.918 6.889 0.711 1.00 64.05 276 SER C CA 1
ATOM 7275 C C . SER C 1 276 ? 49.072 8.343 1.159 1.00 65.77 276 SER C C 1
ATOM 7276 O O . SER C 1 276 ? 48.092 8.912 1.659 1.00 63.56 276 SER C O 1
ATOM 7279 N N . LYS C 1 277 ? 50.251 8.950 1.101 1.00 61.92 277 LYS C N 1
ATOM 7280 C CA . LYS C 1 277 ? 50.301 10.370 1.428 1.00 66.33 277 LYS C CA 1
ATOM 7281 C C . LYS C 1 277 ? 49.635 11.227 0.352 1.00 63.77 277 LYS C C 1
ATOM 7282 O O . LYS C 1 277 ? 49.508 10.836 -0.810 1.00 63.81 277 LYS C O 1
ATOM 7288 N N . ASN C 1 278 ? 49.208 12.419 0.775 1.00 59.83 278 ASN C N 1
ATOM 7289 C CA . ASN C 1 278 ? 48.498 13.378 -0.077 1.00 59.05 278 ASN C CA 1
ATOM 7290 C C . ASN C 1 278 ? 47.146 12.840 -0.532 1.00 60.07 278 ASN C C 1
ATOM 7291 O O . ASN C 1 278 ? 46.687 13.111 -1.643 1.00 59.38 278 ASN C O 1
ATOM 7296 N N . SER C 1 279 ? 46.495 12.082 0.345 1.00 58.94 279 SER C N 1
ATOM 7297 C CA . SER C 1 279 ? 45.184 11.515 0.062 1.00 56.11 279 SER C CA 1
ATOM 7298 C C . SER C 1 279 ? 44.167 11.937 1.116 1.00 50.86 279 SER C C 1
ATOM 7299 O O . SER C 1 279 ? 43.216 11.206 1.399 1.00 49.49 279 SER C O 1
ATOM 7302 N N . GLU C 1 280 ? 44.380 13.111 1.721 1.00 48.95 280 GLU C N 1
ATOM 7303 C CA . GLU C 1 280 ? 43.444 13.633 2.711 1.00 50.71 280 GLU C CA 1
ATOM 7304 C C . GLU C 1 280 ? 42.079 13.920 2.096 1.00 50.80 280 GLU C C 1
ATOM 7305 O O . GLU C 1 280 ? 41.096 14.049 2.839 1.00 49.65 280 GLU C O 1
ATOM 7311 N N . ASN C 1 281 ? 42.017 14.096 0.769 1.00 51.83 281 ASN C N 1
ATOM 7312 C CA . ASN C 1 281 ? 40.772 14.309 0.040 1.00 52.22 281 ASN C CA 1
ATOM 7313 C C . ASN C 1 281 ? 40.351 13.072 -0.751 1.00 50.16 281 ASN C C 1
ATOM 7314 O O . ASN C 1 281 ? 39.421 13.158 -1.564 1.00 50.60 281 ASN C O 1
ATOM 7319 N N . LEU C 1 282 ? 40.998 11.922 -0.529 1.00 47.23 282 LEU C N 1
ATOM 7320 C CA . LEU C 1 282 ? 40.689 10.736 -1.320 1.00 51.34 282 LEU C CA 1
ATOM 7321 C C . LEU C 1 282 ? 40.180 9.545 -0.520 1.00 50.28 282 LEU C C 1
ATOM 7322 O O . LEU C 1 282 ? 39.247 8.876 -0.980 1.00 50.28 282 LEU C O 1
ATOM 7327 N N . PHE C 1 283 ? 40.718 9.270 0.671 1.00 47.53 283 PHE C N 1
ATOM 7328 C CA . PHE C 1 283 ? 40.248 8.101 1.413 1.00 47.07 283 PHE C CA 1
ATOM 7329 C C . PHE C 1 283 ? 40.811 8.084 2.831 1.00 47.49 283 PHE C C 1
ATOM 7330 O O . PHE C 1 283 ? 41.668 8.890 3.201 1.00 46.66 283 PHE C O 1
ATOM 7338 N N . PHE C 1 284 ? 40.317 7.132 3.620 1.00 44.67 284 PHE C N 1
ATOM 7339 C CA . PHE C 1 284 ? 40.850 6.887 4.952 1.00 45.69 284 PHE C CA 1
ATOM 7340 C C . PHE C 1 284 ? 42.028 5.942 4.833 1.00 46.40 284 PHE C C 1
ATOM 7341 O O . PHE C 1 284 ? 41.883 4.834 4.307 1.00 47.14 284 PHE C O 1
ATOM 7349 N N . ILE C 1 285 ? 43.183 6.373 5.341 1.00 46.71 285 ILE C N 1
ATOM 7350 C CA . ILE C 1 285 ? 44.390 5.558 5.281 1.00 47.22 285 ILE C CA 1
ATOM 7351 C C . ILE C 1 285 ? 44.381 4.500 6.374 1.00 48.58 285 ILE C C 1
ATOM 7352 O O . ILE C 1 285 ? 44.666 3.325 6.117 1.00 46.73 285 ILE C O 1
ATOM 7357 N N . LYS C 1 286 ? 44.064 4.912 7.610 1.00 47.87 286 LYS C N 1
ATOM 7358 C CA . LYS C 1 286 ? 44.321 4.077 8.784 1.00 47.47 286 LYS C CA 1
ATOM 7359 C C . LYS C 1 286 ? 43.612 2.726 8.774 1.00 46.73 286 LYS C C 1
ATOM 7360 O O . LYS C 1 286 ? 44.295 1.706 8.970 1.00 45.48 286 LYS C O 1
ATOM 7366 N N . PRO C 1 287 ? 42.300 2.620 8.526 1.00 46.37 287 PRO C N 1
ATOM 7367 C CA . PRO C 1 287 ? 41.672 1.287 8.574 1.00 46.50 287 PRO C CA 1
ATOM 7368 C C . PRO C 1 287 ? 42.204 0.305 7.534 1.00 49.04 287 PRO C C 1
ATOM 7369 O O . PRO C 1 287 ? 42.239 -0.905 7.810 1.00 48.37 287 PRO C O 1
ATOM 7373 N N . ILE C 1 288 ? 42.618 0.786 6.354 1.00 48.24 288 ILE C N 1
ATOM 7374 C CA . ILE C 1 288 ? 43.174 -0.085 5.315 1.00 45.83 288 ILE C CA 1
ATOM 7375 C C . ILE C 1 288 ? 44.536 -0.631 5.729 1.00 42.60 288 ILE C C 1
ATOM 7376 O O . ILE C 1 288 ? 44.822 -1.835 5.610 1.00 40.88 288 ILE C O 1
ATOM 7381 N N . GLN C 1 289 ? 45.400 0.251 6.212 1.00 40.62 289 GLN C N 1
ATOM 7382 C CA . GLN C 1 289 ? 46.667 -0.186 6.781 1.00 44.47 289 GLN C CA 1
ATOM 7383 C C . GLN C 1 289 ? 46.447 -1.197 7.901 1.00 45.14 289 GLN C C 1
ATOM 7384 O O . GLN C 1 289 ? 47.131 -2.226 7.968 1.00 43.61 289 GLN C O 1
ATOM 7390 N N . LYS C 1 290 ? 45.509 -0.899 8.810 1.00 41.77 290 LYS C N 1
ATOM 7391 C CA . LYS C 1 290 ? 45.209 -1.810 9.910 1.00 45.09 290 LYS C CA 1
ATOM 7392 C C . LYS C 1 290 ? 44.700 -3.151 9.396 1.00 45.43 290 LYS C C 1
ATOM 7393 O O . LYS C 1 290 ? 45.024 -4.202 9.965 1.00 43.48 290 LYS C O 1
ATOM 7399 N N . PHE C 1 291 ? 43.894 -3.137 8.324 1.00 43.79 291 PHE C N 1
ATOM 7400 C CA . PHE C 1 291 ? 43.414 -4.391 7.746 1.00 44.67 291 PHE C CA 1
ATOM 7401 C C . PHE C 1 291 ? 44.569 -5.225 7.222 1.00 42.26 291 PHE C C 1
ATOM 7402 O O . PHE C 1 291 ? 44.581 -6.449 7.383 1.00 43.50 291 PHE C O 1
ATOM 7410 N N . LEU C 1 292 ? 45.537 -4.594 6.561 1.00 43.98 292 LEU C N 1
ATOM 7411 C CA . LEU C 1 292 ? 46.645 -5.395 6.051 1.00 43.37 292 LEU C CA 1
ATOM 7412 C C . LEU C 1 292 ? 47.503 -5.922 7.199 1.00 41.63 292 LEU C C 1
ATOM 7413 O O . LEU C 1 292 ? 47.889 -7.097 7.216 1.00 42.31 292 LEU C O 1
ATOM 7418 N N . VAL C 1 293 ? 47.746 -5.095 8.206 1.00 41.90 293 VAL C N 1
ATOM 7419 C CA . VAL C 1 293 ? 48.578 -5.539 9.319 1.00 42.97 293 VAL C CA 1
ATOM 7420 C C . VAL C 1 293 ? 47.904 -6.684 10.063 1.00 42.92 293 VAL C C 1
ATOM 7421 O O . VAL C 1 293 ? 48.534 -7.706 10.366 1.00 41.72 293 VAL C O 1
ATOM 7425 N N . ASP C 1 294 ? 46.598 -6.548 10.324 1.00 41.05 294 ASP C N 1
ATOM 7426 C CA . ASP C 1 294 ? 45.835 -7.595 10.987 1.00 43.22 294 ASP C CA 1
ATOM 7427 C C . ASP C 1 294 ? 45.784 -8.866 10.155 1.00 42.00 294 ASP C C 1
ATOM 7428 O O . ASP C 1 294 ? 45.861 -9.970 10.705 1.00 42.12 294 ASP C O 1
ATOM 7433 N N . PHE C 1 295 ? 45.579 -8.730 8.842 1.00 42.65 295 PHE C N 1
ATOM 7434 C CA . PHE C 1 295 ? 45.649 -9.868 7.935 1.00 41.61 295 PHE C CA 1
ATOM 7435 C C . PHE C 1 295 ? 46.958 -10.616 8.147 1.00 42.46 295 PHE C C 1
ATOM 7436 O O . PHE C 1 295 ? 46.980 -11.844 8.303 1.00 40.97 295 PHE C O 1
ATOM 7444 N N . GLN C 1 296 ? 48.057 -9.873 8.203 1.00 41.20 296 GLN C N 1
ATOM 7445 C CA . GLN C 1 296 ? 49.353 -10.496 8.431 1.00 43.94 296 GLN C CA 1
ATOM 7446 C C . GLN C 1 296 ? 49.378 -11.256 9.761 1.00 41.84 296 GLN C C 1
ATOM 7447 O O . GLN C 1 296 ? 49.774 -12.430 9.813 1.00 43.39 296 GLN C O 1
ATOM 7453 N N . LYS C 1 297 ? 48.904 -10.617 10.835 1.00 40.32 297 LYS C N 1
ATOM 7454 C CA . LYS C 1 297 ? 48.933 -11.255 12.153 1.00 40.14 297 LYS C CA 1
ATOM 7455 C C . LYS C 1 297 ? 48.119 -12.536 12.150 1.00 43.62 297 LYS C C 1
ATOM 7456 O O . LYS C 1 297 ? 48.572 -13.585 12.644 1.00 43.41 297 LYS C O 1
ATOM 7462 N N . ILE C 1 298 ? 46.920 -12.474 11.571 1.00 39.31 298 ILE C N 1
ATOM 7463 C CA . ILE C 1 298 ? 46.024 -13.619 11.590 1.00 40.90 298 ILE C CA 1
ATOM 7464 C C . ILE C 1 298 ? 46.603 -14.760 10.767 1.00 42.20 298 ILE C C 1
ATOM 7465 O O . ILE C 1 298 ? 46.611 -15.908 11.224 1.00 43.05 298 ILE C O 1
ATOM 7470 N N . VAL C 1 299 ? 47.119 -14.472 9.555 1.00 42.01 299 VAL C N 1
ATOM 7471 C CA . VAL C 1 299 ? 47.641 -15.544 8.706 1.00 42.63 299 VAL C CA 1
ATOM 7472 C C . VAL C 1 299 ? 48.866 -16.183 9.348 1.00 42.44 299 VAL C C 1
ATOM 7473 O O . VAL C 1 299 ? 49.050 -17.403 9.282 1.00 42.77 299 VAL C O 1
ATOM 7477 N N . LEU C 1 300 ? 49.714 -15.384 9.996 1.00 42.52 300 LEU C N 1
ATOM 7478 C CA . LEU C 1 300 ? 50.853 -15.993 10.673 1.00 45.02 300 LEU C CA 1
ATOM 7479 C C . LEU C 1 300 ? 50.415 -16.795 11.885 1.00 48.80 300 LEU C C 1
ATOM 7480 O O . LEU C 1 300 ? 51.098 -17.753 12.259 1.00 47.76 300 LEU C O 1
ATOM 7485 N N . GLU C 1 301 ? 49.270 -16.449 12.498 1.00 43.78 301 GLU C N 1
ATOM 7486 C CA . GLU C 1 301 ? 48.894 -17.169 13.712 1.00 45.25 301 GLU C CA 1
ATOM 7487 C C . GLU C 1 301 ? 48.367 -18.566 13.393 1.00 47.18 301 GLU C C 1
ATOM 7488 O O . GLU C 1 301 ? 48.312 -19.417 14.291 1.00 49.12 301 GLU C O 1
ATOM 7494 N N . LYS C 1 302 ? 48.002 -18.824 12.134 1.00 49.33 302 LYS C N 1
ATOM 7495 C CA . LYS C 1 302 ? 47.668 -20.162 11.656 1.00 49.65 302 LYS C CA 1
ATOM 7496 C C . LYS C 1 302 ? 48.896 -21.039 11.406 1.00 53.26 302 LYS C C 1
ATOM 7497 O O . LYS C 1 302 ? 48.742 -22.165 10.927 1.00 54.29 302 LYS C O 1
ATOM 7503 N N . LEU C 1 303 ? 50.105 -20.563 11.686 1.00 52.75 303 LEU C N 1
ATOM 7504 C CA . LEU C 1 303 ? 51.266 -21.400 11.433 1.00 54.69 303 LEU C CA 1
ATOM 7505 C C . LEU C 1 303 ? 51.191 -22.641 12.319 1.00 59.13 303 LEU C C 1
ATOM 7506 O O . LEU C 1 303 ? 50.746 -22.555 13.472 1.00 58.40 303 LEU C O 1
ATOM 7511 N N . PRO C 1 304 ? 51.546 -23.815 11.797 1.00 65.29 304 PRO C N 1
ATOM 7512 C CA . PRO C 1 304 ? 51.534 -25.024 12.632 1.00 64.10 304 PRO C CA 1
ATOM 7513 C C . PRO C 1 304 ? 52.531 -24.918 13.776 1.00 69.49 304 PRO C C 1
ATOM 7514 O O . PRO C 1 304 ? 53.602 -24.324 13.643 1.00 64.29 304 PRO C O 1
ATOM 7518 N N . LEU C 1 305 ? 52.159 -25.503 14.910 1.00 79.29 305 LEU C N 1
ATOM 7519 C CA . LEU C 1 305 ? 53.017 -25.577 16.087 1.00 80.26 305 LEU C CA 1
ATOM 7520 C C . LEU C 1 305 ? 54.086 -26.654 15.931 1.00 79.80 305 LEU C C 1
ATOM 7521 O O . LEU C 1 305 ? 55.235 -26.362 15.603 1.00 83.69 305 LEU C O 1
ATOM 7526 N N . MET D 1 1 ? 8.733 -39.471 4.973 1.00 71.86 1 MET D N 1
ATOM 7527 C CA . MET D 1 1 ? 7.443 -40.156 4.966 1.00 69.46 1 MET D CA 1
ATOM 7528 C C . MET D 1 1 ? 6.474 -39.484 4.012 1.00 67.93 1 MET D C 1
ATOM 7529 O O . MET D 1 1 ? 6.279 -38.266 4.076 1.00 71.40 1 MET D O 1
ATOM 7534 N N . LYS D 1 2 ? 5.833 -40.271 3.154 1.00 62.24 2 LYS D N 1
ATOM 7535 C CA . LYS D 1 2 ? 4.989 -39.704 2.116 1.00 58.72 2 LYS D CA 1
ATOM 7536 C C . LYS D 1 2 ? 3.686 -40.482 2.014 1.00 53.96 2 LYS D C 1
ATOM 7537 O O . LYS D 1 2 ? 3.606 -41.656 2.364 1.00 55.76 2 LYS D O 1
ATOM 7543 N N . LYS D 1 3 ? 2.666 -39.825 1.491 1.00 53.27 3 LYS D N 1
ATOM 7544 C CA . LYS D 1 3 ? 1.408 -40.486 1.182 1.00 50.43 3 LYS D CA 1
ATOM 7545 C C . LYS D 1 3 ? 1.419 -40.752 -0.318 1.00 49.01 3 LYS D C 1
ATOM 7546 O O . LYS D 1 3 ? 1.613 -39.825 -1.118 1.00 51.93 3 LYS D O 1
ATOM 7552 N N . ILE D 1 4 ? 1.232 -42.026 -0.689 1.00 48.55 4 ILE D N 1
ATOM 7553 C CA . ILE D 1 4 ? 1.501 -42.517 -2.036 1.00 47.03 4 ILE D CA 1
ATOM 7554 C C . ILE D 1 4 ? 0.253 -43.163 -2.613 1.00 44.47 4 ILE D C 1
ATOM 7555 O O . ILE D 1 4 ? -0.440 -43.920 -1.934 1.00 44.18 4 ILE D O 1
ATOM 7560 N N . LEU D 1 5 ? -0.034 -42.846 -3.866 1.00 43.41 5 LEU D N 1
ATOM 7561 C CA . LEU D 1 5 ? -1.059 -43.509 -4.657 1.00 42.21 5 LEU D CA 1
ATOM 7562 C C . LEU D 1 5 ? -0.400 -44.321 -5.761 1.00 42.62 5 LEU D C 1
ATOM 7563 O O . LEU D 1 5 ? 0.478 -43.814 -6.465 1.00 42.66 5 LEU D O 1
ATOM 7568 N N . ILE D 1 6 ? -0.789 -45.579 -5.902 1.00 41.95 6 ILE D N 1
ATOM 7569 C CA . ILE D 1 6 ? -0.311 -46.399 -7.008 1.00 40.27 6 ILE D CA 1
ATOM 7570 C C . ILE D 1 6 ? -1.484 -46.623 -7.947 1.00 41.20 6 ILE D C 1
ATOM 7571 O O . ILE D 1 6 ? -2.542 -47.121 -7.533 1.00 41.54 6 ILE D O 1
ATOM 7576 N N . VAL D 1 7 ? -1.305 -46.216 -9.198 1.00 38.17 7 VAL D N 1
ATOM 7577 C CA . VAL D 1 7 ? -2.324 -46.342 -10.229 1.00 38.49 7 VAL D CA 1
ATOM 7578 C C . VAL D 1 7 ? -1.887 -47.447 -11.169 1.00 36.93 7 VAL D C 1
ATOM 7579 O O . VAL D 1 7 ? -0.702 -47.540 -11.532 1.00 35.58 7 VAL D O 1
ATOM 7583 N N . SER D 1 8 ? -2.825 -48.328 -11.497 1.00 34.30 8 SER D N 1
ATOM 7584 C CA . SER D 1 8 ? -2.499 -49.452 -12.347 1.00 33.79 8 SER D CA 1
ATOM 7585 C C . SER D 1 8 ? -3.698 -49.800 -13.212 1.00 36.69 8 SER D C 1
ATOM 7586 O O . SER D 1 8 ? -4.859 -49.607 -12.823 1.00 38.07 8 SER D O 1
ATOM 7589 N N . PHE D 1 9 ? -3.398 -50.332 -14.382 1.00 33.97 9 PHE D N 1
ATOM 7590 C CA . PHE D 1 9 ? -4.412 -50.981 -15.185 1.00 37.11 9 PHE D CA 1
ATOM 7591 C C . PHE D 1 9 ? -4.474 -52.454 -14.811 1.00 38.56 9 PHE D C 1
ATOM 7592 O O . PHE D 1 9 ? -3.592 -52.981 -14.133 1.00 39.21 9 PHE D O 1
ATOM 7600 N N . LEU D 1 10 ? -5.543 -53.114 -15.232 1.00 38.87 10 LEU D N 1
ATOM 7601 C CA . LEU D 1 10 ? -5.771 -54.482 -14.783 1.00 41.28 10 LEU D CA 1
ATOM 7602 C C . LEU D 1 10 ? -6.463 -55.249 -15.892 1.00 43.84 10 LEU D C 1
ATOM 7603 O O . LEU D 1 10 ? -7.641 -55.004 -16.174 1.00 47.76 10 LEU D O 1
ATOM 7608 N N . GLY D 1 11 ? -5.726 -56.175 -16.505 1.00 45.60 11 GLY D N 1
ATOM 7609 C CA . GLY D 1 11 ? -6.201 -56.955 -17.623 1.00 48.41 11 GLY D CA 1
ATOM 7610 C C . GLY D 1 11 ? -6.236 -58.436 -17.290 1.00 54.38 11 GLY D C 1
ATOM 7611 O O . GLY D 1 11 ? -5.919 -58.864 -16.173 1.00 49.68 11 GLY D O 1
ATOM 7612 N N . LYS D 1 12 ? -6.700 -59.202 -18.273 1.00 56.95 12 LYS D N 1
ATOM 7613 C CA . LYS D 1 12 ? -6.680 -60.655 -18.203 1.00 59.05 12 LYS D CA 1
ATOM 7614 C C . LYS D 1 12 ? -5.250 -61.171 -18.318 1.00 59.83 12 LYS D C 1
ATOM 7615 O O . LYS D 1 12 ? -4.429 -60.594 -19.038 1.00 53.82 12 LYS D O 1
ATOM 7621 N N . GLY D 1 13 ? -4.932 -62.210 -17.548 1.00 62.20 13 GLY D N 1
ATOM 7622 C CA . GLY D 1 13 ? -3.618 -62.823 -17.633 1.00 61.25 13 GLY D CA 1
ATOM 7623 C C . GLY D 1 13 ? -3.430 -63.885 -16.571 1.00 64.47 13 GLY D C 1
ATOM 7624 O O . GLY D 1 13 ? -4.258 -64.042 -15.665 1.00 58.17 13 GLY D O 1
ATOM 7625 N N . ARG D 1 14 ? -2.267 -64.564 -16.648 1.00 64.50 14 ARG D N 1
ATOM 7626 C CA . ARG D 1 14 ? -2.008 -65.677 -15.737 1.00 67.10 14 ARG D CA 1
ATOM 7627 C C . ARG D 1 14 ? -1.709 -65.150 -14.341 1.00 63.99 14 ARG D C 1
ATOM 7628 O O . ARG D 1 14 ? -2.153 -65.732 -13.346 1.00 60.10 14 ARG D O 1
ATOM 7636 N N . TYR D 1 15 ? -0.982 -64.031 -14.265 1.00 60.44 15 TYR D N 1
ATOM 7637 C CA . TYR D 1 15 ? -0.547 -63.414 -13.009 1.00 58.07 15 TYR D CA 1
ATOM 7638 C C . TYR D 1 15 ? 0.261 -64.416 -12.176 1.00 60.51 15 TYR D C 1
ATOM 7639 O O . TYR D 1 15 ? -0.054 -64.712 -11.017 1.00 56.84 15 TYR D O 1
ATOM 7648 N N . TYR D 1 16 ? 1.328 -64.929 -12.795 1.00 60.84 16 TYR D N 1
ATOM 7649 C CA . TYR D 1 16 ? 2.222 -65.857 -12.114 1.00 61.45 16 TYR D CA 1
ATOM 7650 C C . TYR D 1 16 ? 2.860 -65.202 -10.903 1.00 58.45 16 TYR D C 1
ATOM 7651 O O . TYR D 1 16 ? 3.253 -64.032 -10.941 1.00 60.24 16 TYR D O 1
ATOM 7660 N N . GLU D 1 17 ? 3.005 -65.977 -9.840 1.00 57.92 17 GLU D N 1
ATOM 7661 C CA . GLU D 1 17 ? 3.778 -65.519 -8.698 1.00 58.28 17 GLU D CA 1
ATOM 7662 C C . GLU D 1 17 ? 5.153 -65.079 -9.175 1.00 56.91 17 GLU D C 1
ATOM 7663 O O . GLU D 1 17 ? 5.780 -65.736 -10.008 1.00 56.30 17 GLU D O 1
ATOM 7669 N N . THR D 1 18 ? 5.612 -63.955 -8.657 1.00 53.52 18 THR D N 1
ATOM 7670 C CA . THR D 1 18 ? 6.808 -63.336 -9.189 1.00 56.95 18 THR D CA 1
ATOM 7671 C C . THR D 1 18 ? 7.606 -62.740 -8.048 1.00 49.37 18 THR D C 1
ATOM 7672 O O . THR D 1 18 ? 7.031 -62.148 -7.137 1.00 54.85 18 THR D O 1
ATOM 7676 N N . PHE D 1 19 ? 8.923 -62.874 -8.116 1.00 50.76 19 PHE D N 1
ATOM 7677 C CA . PHE D 1 19 ? 9.815 -62.189 -7.185 1.00 55.35 19 PHE D CA 1
ATOM 7678 C C . PHE D 1 19 ? 10.076 -60.801 -7.752 1.00 54.48 19 PHE D C 1
ATOM 7679 O O . PHE D 1 19 ? 11.018 -60.582 -8.511 1.00 59.00 19 PHE D O 1
ATOM 7687 N N . TYR D 1 20 ? 9.273 -59.827 -7.354 1.00 52.60 20 TYR D N 1
ATOM 7688 C CA . TYR D 1 20 ? 9.545 -58.482 -7.810 1.00 54.48 20 TYR D CA 1
ATOM 7689 C C . TYR D 1 20 ? 10.683 -57.887 -7.002 1.00 57.80 20 TYR D C 1
ATOM 7690 O O . TYR D 1 20 ? 10.838 -58.164 -5.808 1.00 59.28 20 TYR D O 1
ATOM 7699 N N . TYR D 1 21 ? 11.490 -57.074 -7.665 1.00 56.04 21 TYR D N 1
ATOM 7700 C CA . TYR D 1 21 ? 12.532 -56.359 -6.958 1.00 58.13 21 TYR D CA 1
ATOM 7701 C C . TYR D 1 21 ? 12.760 -55.071 -7.704 1.00 58.77 21 TYR D C 1
ATOM 7702 O O . TYR D 1 21 ? 12.684 -55.032 -8.934 1.00 60.17 21 TYR D O 1
ATOM 7711 N N . SER D 1 22 ? 13.039 -54.025 -6.947 1.00 61.90 22 SER D N 1
ATOM 7712 C CA . SER D 1 22 ? 13.498 -52.800 -7.552 1.00 64.05 22 SER D CA 1
ATOM 7713 C C . SER D 1 22 ? 14.883 -53.056 -8.091 1.00 72.27 22 SER D C 1
ATOM 7714 O O . SER D 1 22 ? 15.736 -53.618 -7.389 1.00 69.12 22 SER D O 1
ATOM 7717 N N . ILE D 1 23 ? 15.105 -52.651 -9.344 1.00 70.54 23 ILE D N 1
ATOM 7718 C CA . ILE D 1 23 ? 16.432 -52.794 -9.907 1.00 73.22 23 ILE D CA 1
ATOM 7719 C C . ILE D 1 23 ? 17.411 -52.064 -9.011 1.00 80.78 23 ILE D C 1
ATOM 7720 O O . ILE D 1 23 ? 18.611 -52.322 -9.057 1.00 80.68 23 ILE D O 1
ATOM 7725 N N . GLU D 1 24 ? 16.931 -51.188 -8.143 1.00 91.21 24 GLU D N 1
ATOM 7726 C CA . GLU D 1 24 ? 17.904 -50.422 -7.420 1.00 92.35 24 GLU D CA 1
ATOM 7727 C C . GLU D 1 24 ? 18.446 -51.226 -6.257 1.00 95.11 24 GLU D C 1
ATOM 7728 O O . GLU D 1 24 ? 19.637 -51.158 -5.942 1.00 98.23 24 GLU D O 1
ATOM 7734 N N . HIS D 1 25 ? 17.582 -51.999 -5.607 1.00 85.59 25 HIS D N 1
ATOM 7735 C CA . HIS D 1 25 ? 17.933 -52.743 -4.404 1.00 87.92 25 HIS D CA 1
ATOM 7736 C C . HIS D 1 25 ? 17.505 -54.186 -4.619 1.00 88.48 25 HIS D C 1
ATOM 7737 O O . HIS D 1 25 ? 16.424 -54.584 -4.171 1.00 85.65 25 HIS D O 1
ATOM 7744 N N . SER D 1 26 ? 18.362 -54.975 -5.266 1.00 85.19 26 SER D N 1
ATOM 7745 C CA . SER D 1 26 ? 18.011 -56.380 -5.430 1.00 81.78 26 SER D CA 1
ATOM 7746 C C . SER D 1 26 ? 18.065 -57.115 -4.098 1.00 85.95 26 SER D C 1
ATOM 7747 O O . SER D 1 26 ? 17.752 -58.303 -4.047 1.00 86.75 26 SER D O 1
ATOM 7750 N N . GLU D 1 27 ? 18.501 -56.456 -3.021 1.00 84.57 27 GLU D N 1
ATOM 7751 C CA . GLU D 1 27 ? 18.459 -57.111 -1.719 1.00 87.53 27 GLU D CA 1
ATOM 7752 C C . GLU D 1 27 ? 17.025 -57.416 -1.319 1.00 87.64 27 GLU D C 1
ATOM 7753 O O . GLU D 1 27 ? 16.735 -58.506 -0.807 1.00 89.82 27 GLU D O 1
ATOM 7755 N N . LYS D 1 28 ? 16.112 -56.484 -1.557 1.00 87.85 28 LYS D N 1
ATOM 7756 C CA . LYS D 1 28 ? 14.712 -56.709 -1.205 1.00 85.67 28 LYS D CA 1
ATOM 7757 C C . LYS D 1 28 ? 13.911 -57.271 -2.371 1.00 85.85 28 LYS D C 1
ATOM 7758 O O . LYS D 1 28 ? 13.713 -56.586 -3.372 1.00 84.12 28 LYS D O 1
ATOM 7764 N N . MET D 1 29 ? 13.427 -58.503 -2.239 1.00 78.58 29 MET D N 1
ATOM 7765 C CA . MET D 1 29 ? 12.520 -59.091 -3.210 1.00 69.25 29 MET D CA 1
ATOM 7766 C C . MET D 1 29 ? 11.202 -59.347 -2.504 1.00 67.24 29 MET D C 1
ATOM 7767 O O . MET D 1 29 ? 11.192 -59.720 -1.328 1.00 74.19 29 MET D O 1
ATOM 7772 N N . VAL D 1 30 ? 10.106 -59.091 -3.201 1.00 61.11 30 VAL D N 1
ATOM 7773 C CA . VAL D 1 30 ? 8.764 -59.286 -2.690 1.00 59.54 30 VAL D CA 1
ATOM 7774 C C . VAL D 1 30 ? 8.094 -60.283 -3.615 1.00 53.75 30 VAL D C 1
ATOM 7775 O O . VAL D 1 30 ? 7.973 -60.030 -4.818 1.00 56.09 30 VAL D O 1
ATOM 7779 N N . LYS D 1 31 ? 7.626 -61.391 -3.059 1.00 51.66 31 LYS D N 1
ATOM 7780 C CA . LYS D 1 31 ? 6.963 -62.436 -3.836 1.00 51.53 31 LYS D CA 1
ATOM 7781 C C . LYS D 1 31 ? 5.476 -62.110 -3.915 1.00 53.15 31 LYS D C 1
ATOM 7782 O O . LYS D 1 31 ? 4.738 -62.281 -2.946 1.00 57.12 31 LYS D O 1
ATOM 7788 N N . LYS D 1 32 ? 5.027 -61.629 -5.072 1.00 54.04 32 LYS D N 1
ATOM 7789 C CA . LYS D 1 32 ? 3.618 -61.316 -5.254 1.00 49.12 32 LYS D CA 1
ATOM 7790 C C . LYS D 1 32 ? 3.244 -61.560 -6.708 1.00 53.77 32 LYS D C 1
ATOM 7791 O O . LYS D 1 32 ? 4.100 -61.710 -7.586 1.00 53.18 32 LYS D O 1
ATOM 7797 N N . ARG D 1 33 ? 1.945 -61.607 -6.957 1.00 53.39 33 ARG D N 1
ATOM 7798 C CA . ARG D 1 33 ? 1.470 -61.705 -8.323 1.00 50.69 33 ARG D CA 1
ATOM 7799 C C . ARG D 1 33 ? 1.376 -60.347 -8.995 1.00 52.40 33 ARG D C 1
ATOM 7800 O O . ARG D 1 33 ? 1.631 -60.243 -10.202 1.00 51.05 33 ARG D O 1
ATOM 7808 N N . LEU D 1 34 ? 1.016 -59.306 -8.246 1.00 48.94 34 LEU D N 1
ATOM 7809 C CA . LEU D 1 34 ? 0.776 -57.980 -8.807 1.00 46.67 34 LEU D CA 1
ATOM 7810 C C . LEU D 1 34 ? 1.957 -57.059 -8.519 1.00 43.38 34 LEU D C 1
ATOM 7811 O O . LEU D 1 34 ? 2.236 -56.749 -7.357 1.00 43.86 34 LEU D O 1
ATOM 7816 N N . SER D 1 35 ? 2.614 -56.580 -9.567 1.00 42.21 35 SER D N 1
ATOM 7817 C CA . SER D 1 35 ? 3.639 -55.555 -9.377 1.00 42.87 35 SER D CA 1
ATOM 7818 C C . SER D 1 35 ? 3.156 -54.332 -8.594 1.00 39.91 35 SER D C 1
ATOM 7819 O O . SER D 1 35 ? 3.916 -53.861 -7.731 1.00 37.24 35 SER D O 1
ATOM 7822 N N . PRO D 1 36 ? 1.965 -53.758 -8.835 1.00 41.21 36 PRO D N 1
ATOM 7823 C CA . PRO D 1 36 ? 1.522 -52.649 -7.959 1.00 41.25 36 PRO D CA 1
ATOM 7824 C C . PRO D 1 36 ? 1.503 -53.043 -6.498 1.00 39.69 36 PRO D C 1
ATOM 7825 O O . PRO D 1 36 ? 1.875 -52.272 -5.605 1.00 39.43 36 PRO D O 1
ATOM 7829 N N . LEU D 1 37 ? 1.114 -54.276 -6.248 1.00 39.77 37 LEU D N 1
ATOM 7830 C CA . LEU D 1 37 ? 1.043 -54.787 -4.890 1.00 40.87 37 LEU D CA 1
ATOM 7831 C C . LEU D 1 37 ? 2.438 -54.903 -4.275 1.00 40.46 37 LEU D C 1
ATOM 7832 O O . LEU D 1 37 ? 2.660 -54.494 -3.123 1.00 40.52 37 LEU D O 1
ATOM 7837 N N . ALA D 1 38 ? 3.400 -55.420 -5.050 1.00 39.62 38 ALA D N 1
ATOM 7838 C CA . ALA D 1 38 ? 4.784 -55.526 -4.589 1.00 40.25 38 ALA D CA 1
ATOM 7839 C C . ALA D 1 38 ? 5.374 -54.154 -4.293 1.00 42.43 38 ALA D C 1
ATOM 7840 O O . ALA D 1 38 ? 5.993 -53.951 -3.233 1.00 44.65 38 ALA D O 1
ATOM 7842 N N . ASN D 1 39 ? 5.155 -53.182 -5.197 1.00 38.40 39 ASN D N 1
ATOM 7843 C CA . ASN D 1 39 ? 5.626 -51.825 -4.926 1.00 41.98 39 ASN D CA 1
ATOM 7844 C C . ASN D 1 39 ? 4.958 -51.271 -3.663 1.00 43.98 39 ASN D C 1
ATOM 7845 O O . ASN D 1 39 ? 5.600 -50.578 -2.862 1.00 39.66 39 ASN D O 1
ATOM 7850 N N . ALA D 1 40 ? 3.666 -51.568 -3.478 1.00 40.75 40 ALA D N 1
ATOM 7851 C CA . ALA D 1 40 ? 2.968 -51.128 -2.278 1.00 42.51 40 ALA D CA 1
ATOM 7852 C C . ALA D 1 40 ? 3.651 -51.666 -1.037 1.00 42.52 40 ALA D C 1
ATOM 7853 O O . ALA D 1 40 ? 3.896 -50.920 -0.089 1.00 45.76 40 ALA D O 1
ATOM 7855 N N . ILE D 1 41 ? 4.011 -52.949 -1.049 1.00 43.13 41 ILE D N 1
ATOM 7856 C CA . ILE D 1 41 ? 4.697 -53.537 0.101 1.00 44.34 41 ILE D CA 1
ATOM 7857 C C . ILE D 1 41 ? 6.037 -52.847 0.335 1.00 47.57 41 ILE D C 1
ATOM 7858 O O . ILE D 1 41 ? 6.413 -52.551 1.483 1.00 49.39 41 ILE D O 1
ATOM 7863 N N . LEU D 1 42 ? 6.781 -52.585 -0.746 1.00 48.81 42 LEU D N 1
ATOM 7864 C CA . LEU D 1 42 ? 8.082 -51.941 -0.598 1.00 48.62 42 LEU D CA 1
ATOM 7865 C C . LEU D 1 42 ? 7.923 -50.568 0.040 1.00 49.86 42 LEU D C 1
ATOM 7866 O O . LEU D 1 42 ? 8.635 -50.228 1.002 1.00 48.12 42 LEU D O 1
ATOM 7871 N N . GLU D 1 43 ? 6.933 -49.803 -0.430 1.00 43.65 43 GLU D N 1
ATOM 7872 C CA . GLU D 1 43 ? 6.711 -48.471 0.103 1.00 45.32 43 GLU D CA 1
ATOM 7873 C C . GLU D 1 43 ? 6.205 -48.518 1.537 1.00 49.60 43 GLU D C 1
ATOM 7874 O O . GLU D 1 43 ? 6.549 -47.643 2.331 1.00 49.62 43 GLU D O 1
ATOM 7880 N N . LYS D 1 44 ? 5.391 -49.520 1.883 1.00 47.53 44 LYS D N 1
ATOM 7881 C CA . LYS D 1 44 ? 4.877 -49.616 3.242 1.00 51.62 44 LYS D CA 1
ATOM 7882 C C . LYS D 1 44 ? 5.988 -49.955 4.218 1.00 53.98 44 LYS D C 1
ATOM 7883 O O . LYS D 1 44 ? 6.030 -49.419 5.332 1.00 52.51 44 LYS D O 1
ATOM 7889 N N . GLU D 1 45 ? 6.897 -50.844 3.810 1.00 52.48 45 GLU D N 1
ATOM 7890 C CA . GLU D 1 45 ? 8.058 -51.151 4.636 1.00 52.96 45 GLU D CA 1
ATOM 7891 C C . GLU D 1 45 ? 8.959 -49.937 4.782 1.00 53.90 45 GLU D C 1
ATOM 7892 O O . GLU D 1 45 ? 9.665 -49.797 5.785 1.00 56.49 45 GLU D O 1
ATOM 7898 N N . ASN D 1 46 ? 8.947 -49.057 3.784 1.00 53.58 46 ASN D N 1
ATOM 7899 C CA . ASN D 1 46 ? 9.641 -47.782 3.845 1.00 53.07 46 ASN D CA 1
ATOM 7900 C C . ASN D 1 46 ? 8.941 -46.788 4.748 1.00 54.27 46 ASN D C 1
ATOM 7901 O O . ASN D 1 46 ? 9.433 -45.669 4.904 1.00 55.52 46 ASN D O 1
ATOM 7906 N N . GLY D 1 47 ? 7.815 -47.164 5.340 1.00 54.22 47 GLY D N 1
ATOM 7907 C CA . GLY D 1 47 ? 7.141 -46.312 6.302 1.00 55.86 47 GLY D CA 1
ATOM 7908 C C . GLY D 1 47 ? 6.130 -45.363 5.706 1.00 55.28 47 GLY D C 1
ATOM 7909 O O . GLY D 1 47 ? 5.716 -44.418 6.378 1.00 57.29 47 GLY D O 1
ATOM 7910 N N . ASN D 1 48 ? 5.670 -45.614 4.497 1.00 51.59 48 ASN D N 1
ATOM 7911 C CA . ASN D 1 48 ? 4.721 -44.725 3.855 1.00 54.02 48 ASN D CA 1
ATOM 7912 C C . ASN D 1 48 ? 3.298 -45.279 3.933 1.00 50.07 48 ASN D C 1
ATOM 7913 O O . ASN D 1 48 ? 3.077 -46.461 4.213 1.00 50.78 48 ASN D O 1
ATOM 7918 N N . ASP D 1 49 ? 2.332 -44.372 3.808 1.00 49.45 49 ASP D N 1
ATOM 7919 C CA . ASP D 1 49 ? 0.930 -44.735 3.667 1.00 48.73 49 ASP D CA 1
ATOM 7920 C C . ASP D 1 49 ? 0.607 -44.869 2.185 1.00 45.98 49 ASP D C 1
ATOM 7921 O O . ASP D 1 49 ? 0.891 -43.958 1.405 1.00 47.00 49 ASP D O 1
ATOM 7926 N N . VAL D 1 50 ? 0.009 -45.998 1.800 1.00 44.84 50 VAL D N 1
ATOM 7927 C CA . VAL D 1 50 ? -0.175 -46.358 0.397 1.00 46.44 50 VAL D CA 1
ATOM 7928 C C . VAL D 1 50 ? -1.643 -46.670 0.126 1.00 46.75 50 VAL D C 1
ATOM 7929 O O . VAL D 1 50 ? -2.337 -47.225 0.991 1.00 45.62 50 VAL D O 1
ATOM 7933 N N . GLU D 1 51 ? -2.121 -46.224 -1.052 1.00 40.54 51 GLU D N 1
ATOM 7934 C CA . GLU D 1 51 ? -3.397 -46.576 -1.660 1.00 39.98 51 GLU D CA 1
ATOM 7935 C C . GLU D 1 51 ? -3.131 -47.081 -3.075 1.00 46.73 51 GLU D C 1
ATOM 7936 O O . GLU D 1 51 ? -2.193 -46.630 -3.748 1.00 42.46 51 GLU D O 1
ATOM 7942 N N . ILE D 1 52 ? -3.942 -48.037 -3.524 1.00 45.76 52 ILE D N 1
ATOM 7943 C CA . ILE D 1 52 ? -3.826 -48.596 -4.865 1.00 43.23 52 ILE D CA 1
ATOM 7944 C C . ILE D 1 52 ? -5.154 -48.390 -5.581 1.00 43.58 52 ILE D C 1
ATOM 7945 O O . ILE D 1 52 ? -6.211 -48.728 -5.043 1.00 41.23 52 ILE D O 1
ATOM 7950 N N . ILE D 1 53 ? -5.107 -47.869 -6.804 1.00 44.80 53 ILE D N 1
ATOM 7951 C CA . ILE D 1 53 ? -6.322 -47.733 -7.596 1.00 44.02 53 ILE D CA 1
ATOM 7952 C C . ILE D 1 53 ? -6.113 -48.416 -8.933 1.00 36.11 53 ILE D C 1
ATOM 7953 O O . ILE D 1 53 ? -5.077 -48.233 -9.573 1.00 40.39 53 ILE D O 1
ATOM 7958 N N . PHE D 1 54 ? -7.077 -49.240 -9.319 1.00 39.01 54 PHE D N 1
ATOM 7959 C CA . PHE D 1 54 ? -7.033 -50.040 -10.531 1.00 39.16 54 PHE D CA 1
ATOM 7960 C C . PHE D 1 54 ? -8.052 -49.512 -11.527 1.00 40.78 54 PHE D C 1
ATOM 7961 O O . PHE D 1 54 ? -9.236 -49.377 -11.202 1.00 45.16 54 PHE D O 1
ATOM 7969 N N . PHE D 1 55 ? -7.601 -49.239 -12.737 1.00 38.50 55 PHE D N 1
ATOM 7970 C CA . PHE D 1 55 ? -8.502 -48.965 -13.843 1.00 41.54 55 PHE D CA 1
ATOM 7971 C C . PHE D 1 55 ? -8.868 -50.309 -14.458 1.00 42.79 55 PHE D C 1
ATOM 7972 O O . PHE D 1 55 ? -8.009 -51.185 -14.589 1.00 41.85 55 PHE D O 1
ATOM 7980 N N . VAL D 1 56 ? -10.154 -50.529 -14.696 1.00 43.54 56 VAL D N 1
ATOM 7981 C CA . VAL D 1 56 ? -10.607 -51.802 -15.241 1.00 44.48 56 VAL D CA 1
ATOM 7982 C C . VAL D 1 56 ? -11.757 -51.559 -16.210 1.00 45.53 56 VAL D C 1
ATOM 7983 O O . VAL D 1 56 ? -12.583 -50.666 -16.005 1.00 49.79 56 VAL D O 1
ATOM 7987 N N . THR D 1 57 ? -11.793 -52.338 -17.278 1.00 47.00 57 THR D N 1
ATOM 7988 C CA . THR D 1 57 ? -12.920 -52.293 -18.191 1.00 51.88 57 THR D CA 1
ATOM 7989 C C . THR D 1 57 ? -14.057 -53.162 -17.674 1.00 57.34 57 THR D C 1
ATOM 7990 O O . THR D 1 57 ? -13.844 -54.134 -16.939 1.00 55.54 57 THR D O 1
ATOM 7994 N N . ASN D 1 58 ? -15.277 -52.820 -18.097 1.00 55.10 58 ASN D N 1
ATOM 7995 C CA . ASN D 1 58 ? -16.410 -53.680 -17.796 1.00 56.87 58 ASN D CA 1
ATOM 7996 C C . ASN D 1 58 ? -16.141 -55.094 -18.283 1.00 59.25 58 ASN D C 1
ATOM 7997 O O . ASN D 1 58 ? -16.574 -56.064 -17.654 1.00 66.41 58 ASN D O 1
ATOM 7999 N N . GLU D 1 59 ? -15.389 -55.233 -19.371 1.00 64.03 59 GLU D N 1
ATOM 8000 C CA . GLU D 1 59 ? -15.174 -56.552 -19.946 1.00 64.66 59 GLU D CA 1
ATOM 8001 C C . GLU D 1 59 ? -14.241 -57.374 -19.064 1.00 65.77 59 GLU D C 1
ATOM 8002 O O . GLU D 1 59 ? -14.532 -58.531 -18.747 1.00 69.23 59 GLU D O 1
ATOM 8004 N N . VAL D 1 60 ? -13.124 -56.785 -18.628 1.00 63.75 60 VAL D N 1
ATOM 8005 C CA . VAL D 1 60 ? -12.245 -57.485 -17.695 1.00 62.19 60 VAL D CA 1
ATOM 8006 C C . VAL D 1 60 ? -12.954 -57.763 -16.371 1.00 61.96 60 VAL D C 1
ATOM 8007 O O . VAL D 1 60 ? -12.695 -58.783 -15.725 1.00 63.48 60 VAL D O 1
ATOM 8011 N N . LYS D 1 61 ? -13.849 -56.872 -15.945 1.00 61.79 61 LYS D N 1
ATOM 8012 C CA . LYS D 1 61 ? -14.600 -57.094 -14.711 1.00 65.68 61 LYS D CA 1
ATOM 8013 C C . LYS D 1 61 ? -15.491 -58.325 -14.825 1.00 73.10 61 LYS D C 1
ATOM 8014 O O . LYS D 1 61 ? -15.470 -59.209 -13.960 1.00 76.64 61 LYS D O 1
ATOM 8020 N N . ASN D 1 62 ? -16.293 -58.394 -15.887 1.00 70.50 62 ASN D N 1
ATOM 8021 C CA . ASN D 1 62 ? -17.269 -59.469 -15.998 1.00 73.85 62 ASN D CA 1
ATOM 8022 C C . ASN D 1 62 ? -16.643 -60.780 -16.457 1.00 73.58 62 ASN D C 1
ATOM 8023 O O . ASN D 1 62 ? -16.940 -61.839 -15.895 1.00 77.95 62 ASN D O 1
ATOM 8028 N N . GLU D 1 63 ? -15.767 -60.729 -17.457 1.00 79.24 63 GLU D N 1
ATOM 8029 C CA . GLU D 1 63 ? -15.281 -61.945 -18.104 1.00 81.47 63 GLU D CA 1
ATOM 8030 C C . GLU D 1 63 ? -14.210 -62.668 -17.303 1.00 81.95 63 GLU D C 1
ATOM 8031 O O . GLU D 1 63 ? -14.119 -63.901 -17.359 1.00 84.07 63 GLU D O 1
ATOM 8037 N N . PHE D 1 64 ? -13.406 -61.935 -16.550 1.00 76.88 64 PHE D N 1
ATOM 8038 C CA . PHE D 1 64 ? -12.257 -62.500 -15.865 1.00 73.72 64 PHE D CA 1
ATOM 8039 C C . PHE D 1 64 ? -12.418 -62.403 -14.356 1.00 74.57 64 PHE D C 1
ATOM 8040 O O . PHE D 1 64 ? -12.511 -63.413 -13.653 1.00 76.34 64 PHE D O 1
ATOM 8048 N N . LEU D 1 65 ? -12.551 -61.177 -13.876 1.00 70.22 65 LEU D N 1
ATOM 8049 C CA . LEU D 1 65 ? -12.400 -60.873 -12.471 1.00 73.20 65 LEU D CA 1
ATOM 8050 C C . LEU D 1 65 ? -13.531 -61.453 -11.620 1.00 83.17 65 LEU D C 1
ATOM 8051 O O . LEU D 1 65 ? -13.294 -61.908 -10.500 1.00 86.75 65 LEU D O 1
ATOM 8056 N N . TYR D 1 66 ? -14.769 -61.426 -12.104 1.00 93.23 66 TYR D N 1
ATOM 8057 C CA . TYR D 1 66 ? -15.895 -61.890 -11.313 1.00 95.54 66 TYR D CA 1
ATOM 8058 C C . TYR D 1 66 ? -16.330 -63.319 -11.675 1.00 96.22 66 TYR D C 1
ATOM 8059 O O . TYR D 1 66 ? -17.491 -63.681 -11.448 1.00 97.70 66 TYR D O 1
ATOM 8068 N N . ASP D 1 67 ? -15.440 -64.108 -12.272 1.00 89.10 67 ASP D N 1
ATOM 8069 C CA . ASP D 1 67 ? -15.675 -65.499 -12.669 1.00 93.91 67 ASP D CA 1
ATOM 8070 C C . ASP D 1 67 ? -15.214 -66.445 -11.562 1.00 96.20 67 ASP D C 1
ATOM 8071 O O . ASP D 1 67 ? -14.055 -66.375 -11.145 1.00 89.92 67 ASP D O 1
ATOM 8076 N N . GLU D 1 68 ? -16.104 -67.320 -11.064 1.00 112.90 68 GLU D N 1
ATOM 8077 C CA . GLU D 1 68 ? -15.660 -68.163 -9.950 1.00 111.38 68 GLU D CA 1
ATOM 8078 C C . GLU D 1 68 ? -14.558 -69.123 -10.379 1.00 110.50 68 GLU D C 1
ATOM 8079 O O . GLU D 1 68 ? -13.593 -69.324 -9.636 1.00 110.63 68 GLU D O 1
ATOM 8085 N N . ASN D 1 69 ? -14.627 -69.650 -11.606 1.00 97.08 69 ASN D N 1
ATOM 8086 C CA . ASN D 1 69 ? -13.769 -70.753 -12.011 1.00 96.22 69 ASN D CA 1
ATOM 8087 C C . ASN D 1 69 ? -12.487 -70.270 -12.633 1.00 91.83 69 ASN D C 1
ATOM 8088 O O . ASN D 1 69 ? -11.830 -71.031 -13.357 1.00 88.92 69 ASN D O 1
ATOM 8093 N N . ASN D 1 70 ? -12.108 -69.024 -12.354 1.00 83.89 70 ASN D N 1
ATOM 8094 C CA . ASN D 1 70 ? -10.896 -68.457 -12.898 1.00 81.12 70 ASN D CA 1
ATOM 8095 C C . ASN D 1 70 ? -9.943 -68.380 -11.714 1.00 82.95 70 ASN D C 1
ATOM 8096 O O . ASN D 1 70 ? -9.953 -67.449 -10.902 1.00 80.66 70 ASN D O 1
ATOM 8101 N N . GLU D 1 71 ? -9.120 -69.417 -11.672 1.00 87.85 71 GLU D N 1
ATOM 8102 C CA . GLU D 1 71 ? -8.083 -69.718 -10.686 1.00 86.18 71 GLU D CA 1
ATOM 8103 C C . GLU D 1 71 ? -7.006 -68.637 -10.656 1.00 82.50 71 GLU D C 1
ATOM 8104 O O . GLU D 1 71 ? -6.594 -68.190 -9.568 1.00 77.21 71 GLU D O 1
ATOM 8110 N N . TYR D 1 72 ? -6.703 -68.069 -11.811 1.00 77.51 72 TYR D N 1
ATOM 8111 C CA . TYR D 1 72 ? -5.840 -66.897 -11.874 1.00 78.27 72 TYR D CA 1
ATOM 8112 C C . TYR D 1 72 ? -6.535 -65.650 -11.322 1.00 74.74 72 TYR D C 1
ATOM 8113 O O . TYR D 1 72 ? -5.931 -64.882 -10.563 1.00 73.46 72 TYR D O 1
ATOM 8122 N N . ALA D 1 73 ? -7.812 -65.439 -11.678 1.00 71.40 73 ALA D N 1
ATOM 8123 C CA . ALA D 1 73 ? -8.553 -64.296 -11.143 1.00 69.40 73 ALA D CA 1
ATOM 8124 C C . ALA D 1 73 ? -8.779 -64.438 -9.642 1.00 68.30 73 ALA D C 1
ATOM 8125 O O . ALA D 1 73 ? -8.633 -63.466 -8.892 1.00 65.44 73 ALA D O 1
ATOM 8127 N N . LYS D 1 74 ? -9.137 -65.637 -9.184 1.00 69.43 74 LYS D N 1
ATOM 8128 C CA . LYS D 1 74 ? -9.331 -65.824 -7.751 1.00 70.79 74 LYS D CA 1
ATOM 8129 C C . LYS D 1 74 ? -8.023 -65.611 -7.007 1.00 67.78 74 LYS D C 1
ATOM 8130 O O . LYS D 1 74 ? -8.014 -65.039 -5.913 1.00 60.69 74 LYS D O 1
ATOM 8136 N N . ASN D 1 75 ? -6.900 -66.003 -7.617 1.00 66.51 75 ASN D N 1
ATOM 8137 C CA . ASN D 1 75 ? -5.604 -65.750 -7.000 1.00 64.32 75 ASN D CA 1
ATOM 8138 C C . ASN D 1 75 ? -5.365 -64.259 -6.832 1.00 63.70 75 ASN D C 1
ATOM 8139 O O . ASN D 1 75 ? -4.967 -63.792 -5.755 1.00 58.76 75 ASN D O 1
ATOM 8144 N N . ILE D 1 76 ? -5.630 -63.494 -7.889 1.00 59.37 76 ILE D N 1
ATOM 8145 C CA . ILE D 1 76 ? -5.384 -62.060 -7.830 1.00 58.90 76 ILE D CA 1
ATOM 8146 C C . ILE D 1 76 ? -6.302 -61.404 -6.814 1.00 58.55 76 ILE D C 1
ATOM 8147 O O . ILE D 1 76 ? -5.888 -60.522 -6.045 1.00 56.52 76 ILE D O 1
ATOM 8152 N N . LEU D 1 77 ? -7.559 -61.834 -6.789 1.00 60.36 77 LEU D N 1
ATOM 8153 C CA . LEU D 1 77 ? -8.504 -61.297 -5.829 1.00 58.89 77 LEU D CA 1
ATOM 8154 C C . LEU D 1 77 ? -8.058 -61.589 -4.404 1.00 55.87 77 LEU D C 1
ATOM 8155 O O . LEU D 1 77 ? -8.095 -60.706 -3.547 1.00 52.26 77 LEU D O 1
ATOM 8160 N N . ASN D 1 78 ? -7.566 -62.800 -4.153 1.00 56.64 78 ASN D N 1
ATOM 8161 C CA . ASN D 1 78 ? -7.104 -63.156 -2.815 1.00 55.40 78 ASN D CA 1
ATOM 8162 C C . ASN D 1 78 ? -5.916 -62.291 -2.407 1.00 58.28 78 ASN D C 1
ATOM 8163 O O . ASN D 1 78 ? -5.835 -61.831 -1.258 1.00 53.66 78 ASN D O 1
ATOM 8168 N N . GLU D 1 79 ? -4.995 -62.042 -3.348 1.00 56.34 79 GLU D N 1
ATOM 8169 C CA . GLU D 1 79 ? -3.850 -61.184 -3.053 1.00 56.26 79 GLU D CA 1
ATOM 8170 C C . GLU D 1 79 ? -4.308 -59.781 -2.680 1.00 55.75 79 GLU D C 1
ATOM 8171 O O . GLU D 1 79 ? -3.862 -59.205 -1.671 1.00 53.06 79 GLU D O 1
ATOM 8177 N N . LEU D 1 80 ? -5.245 -59.240 -3.465 1.00 55.05 80 LEU D N 1
ATOM 8178 C CA . LEU D 1 80 ? -5.769 -57.910 -3.197 1.00 53.58 80 LEU D CA 1
ATOM 8179 C C . LEU D 1 80 ? -6.489 -57.875 -1.860 1.00 56.19 80 LEU D C 1
ATOM 8180 O O . LEU D 1 80 ? -6.441 -56.871 -1.142 1.00 53.27 80 LEU D O 1
ATOM 8185 N N . ASN D 1 81 ? -7.173 -58.963 -1.515 1.00 56.56 81 ASN D N 1
ATOM 8186 C CA . ASN D 1 81 ? -7.882 -59.003 -0.249 1.00 59.26 81 ASN D CA 1
ATOM 8187 C C . ASN D 1 81 ? -6.906 -59.027 0.912 1.00 61.80 81 ASN D C 1
ATOM 8188 O O . ASN D 1 81 ? -7.165 -58.402 1.947 1.00 60.06 81 ASN D O 1
ATOM 8193 N N . GLU D 1 82 ? -5.755 -59.677 0.736 1.00 57.08 82 GLU D N 1
ATOM 8194 C CA . GLU D 1 82 ? -4.822 -59.774 1.846 1.00 58.60 82 GLU D CA 1
ATOM 8195 C C . GLU D 1 82 ? -3.871 -58.594 1.910 1.00 56.69 82 GLU D C 1
ATOM 8196 O O . GLU D 1 82 ? -3.115 -58.472 2.875 1.00 64.63 82 GLU D O 1
ATOM 8202 N N . ILE D 1 83 ? -3.895 -57.707 0.927 1.00 56.76 83 ILE D N 1
ATOM 8203 C CA . ILE D 1 83 ? -3.146 -56.470 1.122 1.00 57.58 83 ILE D CA 1
ATOM 8204 C C . ILE D 1 83 ? -3.844 -55.544 2.117 1.00 58.50 83 ILE D C 1
ATOM 8205 O O . ILE D 1 83 ? -3.184 -54.722 2.772 1.00 57.12 83 ILE D O 1
ATOM 8210 N N . LYS D 1 84 ? -5.176 -55.633 2.237 1.00 58.79 84 LYS D N 1
ATOM 8211 C CA . LYS D 1 84 ? -5.878 -54.739 3.155 1.00 59.93 84 LYS D CA 1
ATOM 8212 C C . LYS D 1 84 ? -5.370 -54.893 4.576 1.00 62.50 84 LYS D C 1
ATOM 8213 O O . LYS D 1 84 ? -5.400 -53.929 5.350 1.00 57.41 84 LYS D O 1
ATOM 8219 N N . ASN D 1 85 ? -4.831 -56.065 4.916 1.00 59.23 85 ASN D N 1
ATOM 8220 C CA . ASN D 1 85 ? -4.379 -56.304 6.280 1.00 66.12 85 ASN D CA 1
ATOM 8221 C C . ASN D 1 85 ? -3.217 -55.411 6.670 1.00 68.67 85 ASN D C 1
ATOM 8222 O O . ASN D 1 85 ? -2.954 -55.225 7.865 1.00 73.06 85 ASN D O 1
ATOM 8227 N N . TYR D 1 86 ? -2.505 -54.873 5.695 1.00 75.63 86 TYR D N 1
ATOM 8228 C CA . TYR D 1 86 ? -1.419 -53.954 5.962 1.00 75.15 86 TYR D CA 1
ATOM 8229 C C . TYR D 1 86 ? -1.845 -52.504 5.753 1.00 73.13 86 TYR D C 1
ATOM 8230 O O . TYR D 1 86 ? -1.010 -51.648 5.438 1.00 72.61 86 TYR D O 1
ATOM 8239 N N . GLY D 1 87 ? -3.151 -52.248 5.820 1.00 61.50 87 GLY D N 1
ATOM 8240 C CA . GLY D 1 87 ? -3.680 -50.902 5.756 1.00 57.16 87 GLY D CA 1
ATOM 8241 C C . GLY D 1 87 ? -3.608 -50.255 4.403 1.00 58.17 87 GLY D C 1
ATOM 8242 O O . GLY D 1 87 ? -3.632 -49.025 4.319 1.00 60.97 87 GLY D O 1
ATOM 8243 N N . ILE D 1 88 ? -3.607 -51.046 3.332 1.00 61.09 88 ILE D N 1
ATOM 8244 C CA . ILE D 1 88 ? -3.548 -50.533 1.967 1.00 49.64 88 ILE D CA 1
ATOM 8245 C C . ILE D 1 88 ? -4.955 -50.648 1.405 1.00 47.25 88 ILE D C 1
ATOM 8246 O O . ILE D 1 88 ? -5.476 -51.755 1.214 1.00 46.81 88 ILE D O 1
ATOM 8251 N N . LYS D 1 89 ? -5.595 -49.506 1.193 1.00 45.32 89 LYS D N 1
ATOM 8252 C CA . LYS D 1 89 ? -6.895 -49.507 0.538 1.00 49.06 89 LYS D CA 1
ATOM 8253 C C . LYS D 1 89 ? -6.742 -49.830 -0.953 1.00 48.28 89 LYS D C 1
ATOM 8254 O O . LYS D 1 89 ? -5.806 -49.378 -1.620 1.00 43.79 89 LYS D O 1
ATOM 8260 N N . VAL D 1 90 ? -7.664 -50.635 -1.470 1.00 46.62 90 VAL D N 1
ATOM 8261 C CA . VAL D 1 90 ? -7.684 -51.017 -2.871 1.00 44.56 90 VAL D CA 1
ATOM 8262 C C . VAL D 1 90 ? -9.076 -50.719 -3.391 1.00 44.50 90 VAL D C 1
ATOM 8263 O O . VAL D 1 90 ? -10.062 -51.208 -2.837 1.00 54.59 90 VAL D O 1
ATOM 8267 N N . SER D 1 91 ? -9.156 -49.998 -4.493 1.00 43.11 91 SER D N 1
ATOM 8268 C CA . SER D 1 91 ? -10.433 -49.639 -5.083 1.00 46.10 91 SER D CA 1
ATOM 8269 C C . SER D 1 91 ? -10.266 -49.637 -6.594 1.00 47.23 91 SER D C 1
ATOM 8270 O O . SER D 1 91 ? -9.146 -49.693 -7.115 1.00 43.48 91 SER D O 1
ATOM 8273 N N . TYR D 1 92 ? -11.394 -49.533 -7.295 1.00 47.26 92 TYR D N 1
ATOM 8274 C CA . TYR D 1 92 ? -11.441 -49.710 -8.738 1.00 43.22 92 TYR D CA 1
ATOM 8275 C C . TYR D 1 92 ? -12.168 -48.540 -9.384 1.00 49.82 92 TYR D C 1
ATOM 8276 O O . TYR D 1 92 ? -13.072 -47.954 -8.778 1.00 48.21 92 TYR D O 1
ATOM 8285 N N . ARG D 1 93 ? -11.762 -48.212 -10.626 1.00 45.18 93 ARG D N 1
ATOM 8286 C CA . ARG D 1 93 ? -12.423 -47.211 -11.461 1.00 49.12 93 ARG D CA 1
ATOM 8287 C C . ARG D 1 93 ? -12.773 -47.838 -12.804 1.00 52.65 93 ARG D C 1
ATOM 8288 O O . ARG D 1 93 ? -11.936 -48.512 -13.414 1.00 51.23 93 ARG D O 1
ATOM 8296 N N . ASP D 1 94 ? -14.003 -47.610 -13.256 1.00 52.25 94 ASP D N 1
ATOM 8297 C CA . ASP D 1 94 ? -14.459 -48.084 -14.551 1.00 54.66 94 ASP D CA 1
ATOM 8298 C C . ASP D 1 94 ? -13.908 -47.185 -15.655 1.00 58.64 94 ASP D C 1
ATOM 8299 O O . ASP D 1 94 ? -13.935 -45.957 -15.530 1.00 60.94 94 ASP D O 1
ATOM 8304 N N . ILE D 1 95 ? -13.398 -47.789 -16.726 1.00 54.64 95 ILE D N 1
ATOM 8305 C CA . ILE D 1 95 ? -13.019 -47.047 -17.931 1.00 48.13 95 ILE D CA 1
ATOM 8306 C C . ILE D 1 95 ? -13.428 -47.843 -19.162 1.00 48.81 95 ILE D C 1
ATOM 8307 O O . ILE D 1 95 ? -13.675 -49.057 -19.086 1.00 44.72 95 ILE D O 1
ATOM 8312 N N . PRO D 1 96 ? -13.570 -47.163 -20.309 1.00 45.79 96 PRO D N 1
ATOM 8313 C CA . PRO D 1 96 ? -13.757 -47.853 -21.596 1.00 49.10 96 PRO D CA 1
ATOM 8314 C C . PRO D 1 96 ? -12.462 -48.473 -22.121 1.00 45.53 96 PRO D C 1
ATOM 8315 O O . PRO D 1 96 ? -11.377 -48.258 -21.584 1.00 39.90 96 PRO D O 1
ATOM 8319 N N . LYS D 1 97 ? -12.593 -49.236 -23.228 1.00 49.61 97 LYS D N 1
ATOM 8320 C CA . LYS D 1 97 ? -11.436 -49.917 -23.830 1.00 49.06 97 LYS D CA 1
ATOM 8321 C C . LYS D 1 97 ? -10.423 -48.950 -24.438 1.00 46.24 97 LYS D C 1
ATOM 8322 O O . LYS D 1 97 ? -9.239 -49.294 -24.542 1.00 44.28 97 LYS D O 1
ATOM 8328 N N . GLY D 1 98 ? -10.848 -47.754 -24.845 1.00 43.46 98 GLY D N 1
ATOM 8329 C CA . GLY D 1 98 ? -9.929 -46.862 -25.526 1.00 43.44 98 GLY D CA 1
ATOM 8330 C C . GLY D 1 98 ? -9.768 -47.264 -26.984 1.00 44.21 98 GLY D C 1
ATOM 8331 O O . GLY D 1 98 ? -8.654 -47.356 -27.517 1.00 38.01 98 GLY D O 1
ATOM 8332 N N . LYS D 1 99 ? -10.906 -47.496 -27.637 1.00 42.49 99 LYS D N 1
ATOM 8333 C CA . LYS D 1 99 ? -10.944 -47.909 -29.026 1.00 43.45 99 LYS D CA 1
ATOM 8334 C C . LYS D 1 99 ? -10.818 -46.738 -29.989 1.00 46.29 99 LYS D C 1
ATOM 8335 O O . LYS D 1 99 ? -10.510 -46.958 -31.164 1.00 43.63 99 LYS D O 1
ATOM 8341 N N . ASN D 1 100 ? -10.974 -45.504 -29.508 1.00 44.94 100 ASN D N 1
ATOM 8342 C CA . ASN D 1 100 ? -10.827 -44.318 -30.343 1.00 45.43 100 ASN D CA 1
ATOM 8343 C C . ASN D 1 100 ? -10.428 -43.144 -29.456 1.00 46.21 100 ASN D C 1
ATOM 8344 O O . ASN D 1 100 ? -10.312 -43.272 -28.227 1.00 43.35 100 ASN D O 1
ATOM 8349 N N . TYR D 1 101 ? -10.294 -41.973 -30.083 1.00 45.79 101 TYR D N 1
ATOM 8350 C CA . TYR D 1 101 ? -9.787 -40.817 -29.360 1.00 43.86 101 TYR D CA 1
ATOM 8351 C C . TYR D 1 101 ? -10.770 -40.344 -28.296 1.00 45.19 101 TYR D C 1
ATOM 8352 O O . TYR D 1 101 ? -10.345 -39.837 -27.259 1.00 47.40 101 TYR D O 1
ATOM 8361 N N . GLU D 1 102 ? -12.073 -40.510 -28.510 1.00 43.79 102 GLU D N 1
ATOM 8362 C CA . GLU D 1 102 ? -13.033 -40.067 -27.503 1.00 46.97 102 GLU D CA 1
ATOM 8363 C C . GLU D 1 102 ? -12.952 -40.907 -26.227 1.00 46.90 102 GLU D C 1
ATOM 8364 O O . GLU D 1 102 ? -12.983 -40.371 -25.108 1.00 43.25 102 GLU D O 1
ATOM 8370 N N . GLU D 1 103 ? -12.852 -42.230 -26.376 1.00 45.33 103 GLU D N 1
ATOM 8371 C CA . GLU D 1 103 ? -12.674 -43.091 -25.215 1.00 43.30 103 GLU D CA 1
ATOM 8372 C C . GLU D 1 103 ? -11.334 -42.827 -24.539 1.00 43.18 103 GLU D C 1
ATOM 8373 O O . GLU D 1 103 ? -11.251 -42.790 -23.297 1.00 39.98 103 GLU D O 1
ATOM 8379 N N . LEU D 1 104 ? -10.278 -42.626 -25.336 1.00 39.35 104 LEU D N 1
ATOM 8380 C CA . LEU D 1 104 ? -8.982 -42.308 -24.754 1.00 42.31 104 LEU D CA 1
ATOM 8381 C C . LEU D 1 104 ? -9.065 -41.017 -23.960 1.00 44.62 104 LEU D C 1
ATOM 8382 O O . LEU D 1 104 ? -8.514 -40.916 -22.855 1.00 41.39 104 LEU D O 1
ATOM 8387 N N . GLU D 1 105 ? -9.822 -40.050 -24.476 1.00 41.36 105 GLU D N 1
ATOM 8388 C CA . GLU D 1 105 ? -10.033 -38.800 -23.765 1.00 42.73 105 GLU D CA 1
ATOM 8389 C C . GLU D 1 105 ? -10.746 -39.032 -22.437 1.00 43.53 105 GLU D C 1
ATOM 8390 O O . GLU D 1 105 ? -10.407 -38.408 -21.425 1.00 43.10 105 GLU D O 1
ATOM 8396 N N . ILE D 1 106 ? -11.749 -39.919 -22.424 1.00 42.93 106 ILE D N 1
ATOM 8397 C CA . ILE D 1 106 ? -12.429 -40.261 -21.170 1.00 42.86 106 ILE D CA 1
ATOM 8398 C C . ILE D 1 106 ? -11.444 -40.845 -20.160 1.00 40.61 106 ILE D C 1
ATOM 8399 O O . ILE D 1 106 ? -11.492 -40.526 -18.963 1.00 44.12 106 ILE D O 1
ATOM 8404 N N . ILE D 1 107 ? -10.561 -41.738 -20.616 1.00 40.45 107 ILE D N 1
ATOM 8405 C CA . ILE D 1 107 ? -9.562 -42.331 -19.720 1.00 39.77 107 ILE D CA 1
ATOM 8406 C C . ILE D 1 107 ? -8.636 -41.253 -19.170 1.00 42.81 107 ILE D C 1
ATOM 8407 O O . ILE D 1 107 ? -8.267 -41.255 -17.985 1.00 39.60 107 ILE D O 1
ATOM 8412 N N . MET D 1 108 ? -8.212 -40.342 -20.040 1.00 41.59 108 MET D N 1
ATOM 8413 C CA . MET D 1 108 ? -7.433 -39.194 -19.610 1.00 42.10 108 MET D CA 1
ATOM 8414 C C . MET D 1 108 ? -8.158 -38.429 -18.510 1.00 40.14 108 MET D C 1
ATOM 8415 O O . MET D 1 108 ? -7.543 -37.979 -17.539 1.00 41.03 108 MET D O 1
ATOM 8420 N N . GLU D 1 109 ? -9.470 -38.255 -18.670 1.00 40.20 109 GLU D N 1
ATOM 8421 C CA . GLU D 1 109 ? -10.281 -37.567 -17.665 1.00 43.48 109 GLU D CA 1
ATOM 8422 C C . GLU D 1 109 ? -10.309 -38.329 -16.337 1.00 44.65 109 GLU D C 1
ATOM 8423 O O . GLU D 1 109 ? -10.275 -37.717 -15.261 1.00 42.95 109 GLU D O 1
ATOM 8429 N N . GLU D 1 110 ? -10.425 -39.661 -16.393 1.00 40.45 110 GLU D N 1
ATOM 8430 C CA . GLU D 1 110 ? -10.404 -40.455 -15.166 1.00 41.35 110 GLU D CA 1
ATOM 8431 C C . GLU D 1 110 ? -9.061 -40.326 -14.455 1.00 46.45 110 GLU D C 1
ATOM 8432 O O . GLU D 1 110 ? -9.010 -40.177 -13.223 1.00 49.49 110 GLU D O 1
ATOM 8438 N N . ILE D 1 111 ? -7.961 -40.370 -15.216 1.00 43.01 111 ILE D N 1
ATOM 8439 C CA . ILE D 1 111 ? -6.645 -40.198 -14.611 1.00 43.71 111 ILE D CA 1
ATOM 8440 C C . ILE D 1 111 ? -6.564 -38.838 -13.944 1.00 46.13 111 ILE D C 1
ATOM 8441 O O . ILE D 1 111 ? -6.146 -38.714 -12.785 1.00 46.76 111 ILE D O 1
ATOM 8446 N N . GLU D 1 112 ? -6.995 -37.803 -14.660 1.00 42.89 112 GLU D N 1
ATOM 8447 C CA . GLU D 1 112 ? -6.935 -36.455 -14.116 1.00 48.05 112 GLU D CA 1
ATOM 8448 C C . GLU D 1 112 ? -7.780 -36.323 -12.853 1.00 50.55 112 GLU D C 1
ATOM 8449 O O . GLU D 1 112 ? -7.363 -35.670 -11.891 1.00 50.29 112 GLU D O 1
ATOM 8455 N N . LYS D 1 113 ? -8.969 -36.939 -12.837 1.00 48.09 113 LYS D N 1
ATOM 8456 C CA . LYS D 1 113 ? -9.832 -36.862 -11.664 1.00 50.57 113 LYS D CA 1
ATOM 8457 C C . LYS D 1 113 ? -9.167 -37.515 -10.463 1.00 54.10 113 LYS D C 1
ATOM 8458 O O . LYS D 1 113 ? -9.102 -36.937 -9.376 1.00 56.17 113 LYS D O 1
ATOM 8464 N N . LEU D 1 114 ? -8.645 -38.716 -10.663 1.00 51.24 114 LEU D N 1
ATOM 8465 C CA . LEU D 1 114 ? -7.857 -39.389 -9.649 1.00 48.48 114 LEU D CA 1
ATOM 8466 C C . LEU D 1 114 ? -6.718 -38.498 -9.146 1.00 51.15 114 LEU D C 1
ATOM 8467 O O . LEU D 1 114 ? -6.481 -38.403 -7.941 1.00 56.05 114 LEU D O 1
ATOM 8472 N N . LEU D 1 115 ? -5.991 -37.843 -10.057 1.00 54.05 115 LEU D N 1
ATOM 8473 C CA . LEU D 1 115 ? -4.831 -37.046 -9.650 1.00 52.85 115 LEU D CA 1
ATOM 8474 C C . LEU D 1 115 ? -5.243 -35.802 -8.866 1.00 55.78 115 LEU D C 1
ATOM 8475 O O . LEU D 1 115 ? -4.544 -35.378 -7.937 1.00 59.94 115 LEU D O 1
ATOM 8480 N N . LEU D 1 116 ? -6.368 -35.197 -9.228 1.00 56.78 116 LEU D N 1
ATOM 8481 C CA . LEU D 1 116 ? -6.831 -34.003 -8.525 1.00 60.03 116 LEU D CA 1
ATOM 8482 C C . LEU D 1 116 ? -7.422 -34.351 -7.167 1.00 63.00 116 LEU D C 1
ATOM 8483 O O . LEU D 1 116 ? -7.272 -33.595 -6.197 1.00 64.42 116 LEU D O 1
ATOM 8488 N N . ASP D 1 117 ? -8.104 -35.490 -7.089 1.00 69.06 117 ASP D N 1
ATOM 8489 C CA . ASP D 1 117 ? -8.736 -35.898 -5.849 1.00 69.37 117 ASP D CA 1
ATOM 8490 C C . ASP D 1 117 ? -7.713 -36.359 -4.822 1.00 71.83 117 ASP D C 1
ATOM 8491 O O . ASP D 1 117 ? -7.991 -36.302 -3.615 1.00 72.09 117 ASP D O 1
ATOM 8496 N N . PHE D 1 118 ? -6.531 -36.782 -5.276 1.00 62.62 118 PHE D N 1
ATOM 8497 C CA . PHE D 1 118 ? -5.536 -37.360 -4.388 1.00 58.13 118 PHE D CA 1
ATOM 8498 C C . PHE D 1 118 ? -4.850 -36.269 -3.580 1.00 60.97 118 PHE D C 1
ATOM 8499 O O . PHE D 1 118 ? -4.333 -35.301 -4.145 1.00 60.83 118 PHE D O 1
ATOM 8507 N N . LYS D 1 119 ? -4.810 -36.462 -2.255 1.00 57.57 119 LYS D N 1
ATOM 8508 C CA . LYS D 1 119 ? -4.338 -35.466 -1.300 1.00 60.28 119 LYS D CA 1
ATOM 8509 C C . LYS D 1 119 ? -3.017 -35.856 -0.636 1.00 57.41 119 LYS D C 1
ATOM 8510 O O . LYS D 1 119 ? -2.729 -35.400 0.475 1.00 66.53 119 LYS D O 1
ATOM 8516 N N . GLY D 1 120 ? -2.187 -36.662 -1.307 1.00 52.54 120 GLY D N 1
ATOM 8517 C CA . GLY D 1 120 ? -0.892 -37.049 -0.803 1.00 52.53 120 GLY D CA 1
ATOM 8518 C C . GLY D 1 120 ? 0.262 -36.404 -1.554 1.00 54.58 120 GLY D C 1
ATOM 8519 O O . GLY D 1 120 ? 0.114 -35.388 -2.241 1.00 57.29 120 GLY D O 1
ATOM 8520 N N . ASN D 1 121 ? 1.430 -37.035 -1.454 1.00 52.51 121 ASN D N 1
ATOM 8521 C CA . ASN D 1 121 ? 2.656 -36.485 -2.020 1.00 53.03 121 ASN D CA 1
ATOM 8522 C C . ASN D 1 121 ? 3.086 -37.143 -3.325 1.00 52.10 121 ASN D C 1
ATOM 8523 O O . ASN D 1 121 ? 3.753 -36.496 -4.136 1.00 52.92 121 ASN D O 1
ATOM 8528 N N . LYS D 1 122 ? 2.747 -38.408 -3.552 1.00 49.66 122 LYS D N 1
ATOM 8529 C CA . LYS D 1 122 ? 3.456 -39.162 -4.575 1.00 48.50 122 LYS D CA 1
ATOM 8530 C C . LYS D 1 122 ? 2.500 -40.085 -5.297 1.00 46.08 122 LYS D C 1
ATOM 8531 O O . LYS D 1 122 ? 1.733 -40.800 -4.655 1.00 46.42 122 LYS D O 1
ATOM 8537 N N . VAL D 1 123 ? 2.559 -40.082 -6.623 1.00 46.21 123 VAL D N 1
ATOM 8538 C CA . VAL D 1 123 ? 1.785 -41.010 -7.443 1.00 44.85 123 VAL D CA 1
ATOM 8539 C C . VAL D 1 123 ? 2.751 -41.861 -8.248 1.00 42.92 123 VAL D C 1
ATOM 8540 O O . VAL D 1 123 ? 3.580 -41.325 -8.985 1.00 46.06 123 VAL D O 1
ATOM 8544 N N . ILE D 1 124 ? 2.608 -43.177 -8.144 1.00 40.82 124 ILE D N 1
ATOM 8545 C CA . ILE D 1 124 ? 3.396 -44.133 -8.902 1.00 38.71 124 ILE D CA 1
ATOM 8546 C C . ILE D 1 124 ? 2.478 -44.739 -9.941 1.00 38.58 124 ILE D C 1
ATOM 8547 O O . ILE D 1 124 ? 1.499 -45.410 -9.591 1.00 39.40 124 ILE D O 1
ATOM 8552 N N . PHE D 1 125 ? 2.786 -44.504 -11.218 1.00 36.68 125 PHE D N 1
ATOM 8553 C CA . PHE D 1 125 ? 2.132 -45.214 -12.304 1.00 34.84 125 PHE D CA 1
ATOM 8554 C C . PHE D 1 125 ? 2.868 -46.526 -12.513 1.00 35.44 125 PHE D C 1
ATOM 8555 O O . PHE D 1 125 ? 4.024 -46.530 -12.954 1.00 39.34 125 PHE D O 1
ATOM 8563 N N . ASP D 1 126 ? 2.238 -47.638 -12.155 1.00 36.34 126 ASP D N 1
ATOM 8564 C CA . ASP D 1 126 ? 2.817 -48.962 -12.400 1.00 39.08 126 ASP D CA 1
ATOM 8565 C C . ASP D 1 126 ? 2.163 -49.506 -13.663 1.00 37.61 126 ASP D C 1
ATOM 8566 O O . ASP D 1 126 ? 0.970 -49.826 -13.660 1.00 37.95 126 ASP D O 1
ATOM 8571 N N . LEU D 1 127 ? 2.939 -49.575 -14.746 1.00 37.68 127 LEU D N 1
ATOM 8572 C CA . LEU D 1 127 ? 2.458 -49.962 -16.065 1.00 36.58 127 LEU D CA 1
ATOM 8573 C C . LEU D 1 127 ? 2.703 -51.438 -16.376 1.00 36.63 127 LEU D C 1
ATOM 8574 O O . LEU D 1 127 ? 2.667 -51.829 -17.547 1.00 35.61 127 LEU D O 1
ATOM 8579 N N . THR D 1 128 ? 2.935 -52.271 -15.360 1.00 34.37 128 THR D N 1
ATOM 8580 C CA . THR D 1 128 ? 3.234 -53.668 -15.646 1.00 34.88 128 THR D CA 1
ATOM 8581 C C . THR D 1 128 ? 2.047 -54.367 -16.303 1.00 37.27 128 THR D C 1
ATOM 8582 O O . THR D 1 128 ? 2.204 -55.089 -17.286 1.00 37.58 128 THR D O 1
ATOM 8586 N N . HIS D 1 129 ? 0.857 -54.182 -15.759 1.00 37.16 129 HIS D N 1
ATOM 8587 C CA . HIS D 1 129 ? -0.294 -55.001 -16.095 1.00 36.80 129 HIS D CA 1
ATOM 8588 C C . HIS D 1 129 ? -1.277 -54.196 -16.917 1.00 34.47 129 HIS D C 1
ATOM 8589 O O . HIS D 1 129 ? -1.211 -52.971 -16.964 1.00 33.37 129 HIS D O 1
ATOM 8596 N N . GLY D 1 130 ? -2.261 -54.901 -17.466 1.00 32.97 130 GLY D N 1
ATOM 8597 C CA . GLY D 1 130 ? -3.218 -54.291 -18.354 1.00 35.11 130 GLY D CA 1
ATOM 8598 C C . GLY D 1 130 ? -2.683 -54.266 -19.763 1.00 37.09 130 GLY D C 1
ATOM 8599 O O . GLY D 1 130 ? -1.559 -54.696 -20.046 1.00 34.82 130 GLY D O 1
ATOM 8600 N N . LEU D 1 131 ? -3.512 -53.748 -20.671 1.00 37.62 131 LEU D N 1
ATOM 8601 C CA . LEU D 1 131 ? -3.201 -53.820 -22.092 1.00 36.77 131 LEU D CA 1
ATOM 8602 C C . LEU D 1 131 ? -1.942 -53.029 -22.427 1.00 34.93 131 LEU D C 1
ATOM 8603 O O . LEU D 1 131 ? -1.716 -51.927 -21.919 1.00 32.38 131 LEU D O 1
ATOM 8608 N N . ARG D 1 132 ? -1.147 -53.586 -23.341 1.00 38.72 132 ARG D N 1
ATOM 8609 C CA . ARG D 1 132 ? -0.037 -52.844 -23.929 1.00 38.60 132 ARG D CA 1
ATOM 8610 C C . ARG D 1 132 ? -0.500 -51.486 -24.450 1.00 39.02 132 ARG D C 1
ATOM 8611 O O . ARG D 1 132 ? 0.187 -50.471 -24.264 1.00 36.14 132 ARG D O 1
ATOM 8619 N N . HIS D 1 133 ? -1.688 -51.455 -25.065 1.00 36.61 133 HIS D N 1
ATOM 8620 C CA . HIS D 1 133 ? -2.299 -50.224 -25.557 1.00 35.39 133 HIS D CA 1
ATOM 8621 C C . HIS D 1 133 ? -2.397 -49.190 -24.441 1.00 37.61 133 HIS D C 1
ATOM 8622 O O . HIS D 1 133 ? -1.935 -48.044 -24.584 1.00 34.49 133 HIS D O 1
ATOM 8629 N N . MET D 1 134 ? -2.935 -49.613 -23.288 1.00 36.68 134 MET D N 1
ATOM 8630 C CA . MET D 1 134 ? -3.088 -48.720 -22.150 1.00 32.59 134 MET D CA 1
ATOM 8631 C C . MET D 1 134 ? -1.738 -48.282 -21.618 1.00 33.09 134 MET D C 1
ATOM 8632 O O . MET D 1 134 ? -1.558 -47.103 -21.281 1.00 34.31 134 MET D O 1
ATOM 8637 N N . ALA D 1 135 ? -0.769 -49.203 -21.559 1.00 31.92 135 ALA D N 1
ATOM 8638 C CA . ALA D 1 135 ? 0.556 -48.852 -21.043 1.00 31.66 135 ALA D CA 1
ATOM 8639 C C . ALA D 1 135 ? 1.238 -47.806 -21.917 1.00 35.62 135 ALA D C 1
ATOM 8640 O O . ALA D 1 135 ? 1.783 -46.821 -21.410 1.00 34.24 135 ALA D O 1
ATOM 8642 N N . ILE D 1 136 ? 1.233 -48.016 -23.242 1.00 34.64 136 ILE D N 1
ATOM 8643 C CA . ILE D 1 136 ? 1.855 -47.059 -24.152 1.00 33.95 136 ILE D CA 1
ATOM 8644 C C . ILE D 1 136 ? 1.174 -45.714 -24.030 1.00 36.59 136 ILE D C 1
ATOM 8645 O O . ILE D 1 136 ? 1.834 -44.686 -23.841 1.00 39.46 136 ILE D O 1
ATOM 8650 N N . PHE D 1 137 ? -0.161 -45.701 -24.116 1.00 35.10 137 PHE D N 1
ATOM 8651 C CA . PHE D 1 137 ? -0.858 -44.425 -24.118 1.00 34.79 137 PHE D CA 1
ATOM 8652 C C . PHE D 1 137 ? -0.596 -43.667 -22.823 1.00 38.92 137 PHE D C 1
ATOM 8653 O O . PHE D 1 137 ? -0.210 -42.492 -22.843 1.00 39.31 137 PHE D O 1
ATOM 8661 N N . THR D 1 138 ? -0.729 -44.354 -21.684 1.00 39.89 138 THR D N 1
ATOM 8662 C CA . THR D 1 138 ? -0.489 -43.719 -20.397 1.00 37.24 138 THR D CA 1
ATOM 8663 C C . THR D 1 138 ? 0.939 -43.211 -20.289 1.00 38.32 138 THR D C 1
ATOM 8664 O O . THR D 1 138 ? 1.182 -42.121 -19.751 1.00 32.94 138 THR D O 1
ATOM 8668 N N . SER D 1 139 ? 1.900 -44.004 -20.762 1.00 33.39 139 SER D N 1
ATOM 8669 C CA . SER D 1 139 ? 3.287 -43.565 -20.707 1.00 38.74 139 SER D CA 1
ATOM 8670 C C . SER D 1 139 ? 3.490 -42.268 -21.476 1.00 41.97 139 SER D C 1
ATOM 8671 O O . SER D 1 139 ? 4.274 -41.409 -21.063 1.00 43.72 139 SER D O 1
ATOM 8674 N N . SER D 1 140 ? 2.809 -42.120 -22.605 1.00 41.90 140 SER D N 1
ATOM 8675 C CA . SER D 1 140 ? 2.954 -40.940 -23.448 1.00 44.69 140 SER D CA 1
ATOM 8676 C C . SER D 1 140 ? 2.208 -39.735 -22.893 1.00 45.57 140 SER D C 1
ATOM 8677 O O . SER D 1 140 ? 2.377 -38.616 -23.400 1.00 47.43 140 SER D O 1
ATOM 8680 N N . THR D 1 141 ? 1.349 -39.952 -21.913 1.00 40.61 141 THR D N 1
ATOM 8681 C CA . THR D 1 141 ? 0.516 -38.916 -21.342 1.00 42.04 141 THR D CA 1
ATOM 8682 C C . THR D 1 141 ? 1.017 -38.399 -19.996 1.00 43.74 141 THR D C 1
ATOM 8683 O O . THR D 1 141 ? 0.521 -37.372 -19.513 1.00 43.04 141 THR D O 1
ATOM 8687 N N . VAL D 1 142 ? 1.952 -39.102 -19.363 1.00 41.55 142 VAL D N 1
ATOM 8688 C CA . VAL D 1 142 ? 2.304 -38.795 -17.982 1.00 44.39 142 VAL D CA 1
ATOM 8689 C C . VAL D 1 142 ? 2.981 -37.436 -17.864 1.00 48.71 142 VAL D C 1
ATOM 8690 O O . VAL D 1 142 ? 2.768 -36.707 -16.880 1.00 49.88 142 VAL D O 1
ATOM 8694 N N . PHE D 1 143 ? 3.830 -37.082 -18.838 1.00 45.73 143 PHE D N 1
ATOM 8695 C CA . PHE D 1 143 ? 4.546 -35.816 -18.749 1.00 50.31 143 PHE D CA 1
ATOM 8696 C C . PHE D 1 143 ? 3.584 -34.646 -18.804 1.00 52.85 143 PHE D C 1
ATOM 8697 O O . PHE D 1 143 ? 3.802 -33.621 -18.151 1.00 53.65 143 PHE D O 1
ATOM 8705 N N . TYR D 1 144 ? 2.508 -34.783 -19.565 1.00 48.84 144 TYR D N 1
ATOM 8706 C CA . TYR D 1 144 ? 1.470 -33.772 -19.505 1.00 51.33 144 TYR D CA 1
ATOM 8707 C C . TYR D 1 144 ? 0.928 -33.627 -18.078 1.00 55.55 144 TYR D C 1
ATOM 8708 O O . TYR D 1 144 ? 0.720 -32.505 -17.615 1.00 56.77 144 TYR D O 1
ATOM 8717 N N . PHE D 1 145 ? 0.649 -34.750 -17.387 1.00 52.52 145 PHE D N 1
ATOM 8718 C CA . PHE D 1 145 ? 0.061 -34.694 -16.055 1.00 57.80 145 PHE D CA 1
ATOM 8719 C C . PHE D 1 145 ? 1.032 -34.101 -15.046 1.00 61.26 145 PHE D C 1
ATOM 8720 O O . PHE D 1 145 ? 0.636 -33.281 -14.208 1.00 64.54 145 PHE D O 1
ATOM 8728 N N . LYS D 1 146 ? 2.296 -34.504 -15.124 1.00 56.89 146 LYS D N 1
ATOM 8729 C CA . LYS D 1 146 ? 3.351 -33.934 -14.297 1.00 61.47 146 LYS D CA 1
ATOM 8730 C C . LYS D 1 146 ? 3.497 -32.465 -14.582 1.00 65.92 146 LYS D C 1
ATOM 8731 O O . LYS D 1 146 ? 3.946 -31.735 -13.706 1.00 70.91 146 LYS D O 1
ATOM 8737 N N . ASN D 1 147 ? 3.226 -32.029 -15.824 1.00 67.58 147 ASN D N 1
ATOM 8738 C CA . ASN D 1 147 ? 3.186 -30.589 -16.117 1.00 69.44 147 ASN D CA 1
ATOM 8739 C C . ASN D 1 147 ? 1.933 -29.899 -15.576 1.00 74.86 147 ASN D C 1
ATOM 8740 O O . ASN D 1 147 ? 2.019 -28.827 -14.985 1.00 80.44 147 ASN D O 1
ATOM 8745 N N . LEU D 1 148 ? 0.762 -30.493 -15.776 1.00 72.75 148 LEU D N 1
ATOM 8746 C CA . LEU D 1 148 ? -0.465 -29.895 -15.272 1.00 74.04 148 LEU D CA 1
ATOM 8747 C C . LEU D 1 148 ? -0.436 -29.880 -13.757 1.00 82.77 148 LEU D C 1
ATOM 8748 O O . LEU D 1 148 ? -0.973 -28.960 -13.127 1.00 92.42 148 LEU D O 1
ATOM 8753 N N . MET D 1 149 ? 0.191 -30.894 -13.157 1.00 82.73 149 MET D N 1
ATOM 8754 C CA . MET D 1 149 ? 0.271 -31.023 -11.707 1.00 83.98 149 MET D CA 1
ATOM 8755 C C . MET D 1 149 ? 1.515 -30.283 -11.245 1.00 96.40 149 MET D C 1
ATOM 8756 O O . MET D 1 149 ? 2.394 -30.741 -10.515 1.00 96.18 149 MET D O 1
ATOM 8761 N N . GLU D 1 150 ? 1.595 -29.115 -11.865 1.00 95.85 150 GLU D N 1
ATOM 8762 C CA . GLU D 1 150 ? 2.448 -27.990 -11.523 1.00 102.41 150 GLU D CA 1
ATOM 8763 C C . GLU D 1 150 ? 1.783 -27.169 -10.430 1.00 111.87 150 GLU D C 1
ATOM 8764 O O . GLU D 1 150 ? 2.325 -26.980 -9.328 1.00 110.10 150 GLU D O 1
ATOM 8770 N N . LYS D 1 151 ? 0.614 -26.593 -10.785 1.00 129.25 151 LYS D N 1
ATOM 8771 C CA . LYS D 1 151 ? -0.148 -25.599 -10.029 1.00 131.56 151 LYS D CA 1
ATOM 8772 C C . LYS D 1 151 ? -1.256 -26.124 -9.114 1.00 129.45 151 LYS D C 1
ATOM 8773 O O . LYS D 1 151 ? -1.357 -25.674 -7.972 1.00 130.97 151 LYS D O 1
ATOM 8775 N N . ALA D 1 152 ? -2.146 -26.980 -9.622 1.00 118.12 152 ALA D N 1
ATOM 8776 C CA . ALA D 1 152 ? -3.293 -27.393 -8.829 1.00 115.59 152 ALA D CA 1
ATOM 8777 C C . ALA D 1 152 ? -2.783 -28.139 -7.610 1.00 117.40 152 ALA D C 1
ATOM 8778 O O . ALA D 1 152 ? -2.891 -27.652 -6.480 1.00 116.91 152 ALA D O 1
ATOM 8780 N N . ASN D 1 153 ? -2.170 -29.291 -7.840 1.00 110.43 153 ASN D N 1
ATOM 8781 C CA . ASN D 1 153 ? -1.470 -30.034 -6.809 1.00 110.08 153 ASN D CA 1
ATOM 8782 C C . ASN D 1 153 ? -0.001 -30.073 -7.206 1.00 108.32 153 ASN D C 1
ATOM 8783 O O . ASN D 1 153 ? 0.371 -29.690 -8.316 1.00 112.97 153 ASN D O 1
ATOM 8788 N N . LYS D 1 154 ? 0.845 -30.495 -6.287 1.00 107.77 154 LYS D N 1
ATOM 8789 C CA . LYS D 1 154 ? 2.286 -30.489 -6.525 1.00 105.18 154 LYS D CA 1
ATOM 8790 C C . LYS D 1 154 ? 2.766 -31.857 -6.037 1.00 102.97 154 LYS D C 1
ATOM 8791 O O . LYS D 1 154 ? 3.255 -32.019 -4.915 1.00 103.76 154 LYS D O 1
ATOM 8793 N N . LEU D 1 155 ? 2.609 -32.857 -6.896 1.00 82.80 155 LEU D N 1
ATOM 8794 C CA . LEU D 1 155 ? 2.899 -34.236 -6.552 1.00 73.93 155 LEU D CA 1
ATOM 8795 C C . LEU D 1 155 ? 4.115 -34.731 -7.306 1.00 67.74 155 LEU D C 1
ATOM 8796 O O . LEU D 1 155 ? 4.265 -34.471 -8.503 1.00 69.03 155 LEU D O 1
ATOM 8801 N N . GLU D 1 156 ? 4.980 -35.439 -6.591 1.00 62.20 156 GLU D N 1
ATOM 8802 C CA . GLU D 1 156 ? 6.054 -36.154 -7.253 1.00 60.21 156 GLU D CA 1
ATOM 8803 C C . GLU D 1 156 ? 5.430 -37.348 -7.954 1.00 56.67 156 GLU D C 1
ATOM 8804 O O . GLU D 1 156 ? 4.622 -38.084 -7.367 1.00 55.28 156 GLU D O 1
ATOM 8810 N N . MET D 1 157 ? 5.764 -37.510 -9.225 1.00 54.43 157 MET D N 1
ATOM 8811 C CA . MET D 1 157 ? 5.205 -38.562 -10.050 1.00 51.92 157 MET D CA 1
ATOM 8812 C C . MET D 1 157 ? 6.322 -39.493 -10.480 1.00 55.53 157 MET D C 1
ATOM 8813 O O . MET D 1 157 ? 7.390 -39.030 -10.905 1.00 54.24 157 MET D O 1
ATOM 8818 N N . LYS D 1 158 ? 6.067 -40.797 -10.373 1.00 52.94 158 LYS D N 1
ATOM 8819 C CA . LYS D 1 158 ? 7.019 -41.823 -10.762 1.00 49.84 158 LYS D CA 1
ATOM 8820 C C . LYS D 1 158 ? 6.327 -42.735 -11.750 1.00 49.25 158 LYS D C 1
ATOM 8821 O O . LYS D 1 158 ? 5.121 -42.964 -11.637 1.00 48.04 158 LYS D O 1
ATOM 8827 N N . ILE D 1 159 ? 7.088 -43.237 -12.722 1.00 45.23 159 ILE D N 1
ATOM 8828 C CA . ILE D 1 159 ? 6.619 -44.230 -13.689 1.00 42.66 159 ILE D CA 1
ATOM 8829 C C . ILE D 1 159 ? 7.519 -45.449 -13.574 1.00 38.15 159 ILE D C 1
ATOM 8830 O O . ILE D 1 159 ? 8.736 -45.350 -13.749 1.00 40.29 159 ILE D O 1
ATOM 8835 N N . VAL D 1 160 ? 6.922 -46.596 -13.292 1.00 35.98 160 VAL D N 1
ATOM 8836 C CA . VAL D 1 160 ? 7.656 -47.827 -13.049 1.00 37.99 160 VAL D CA 1
ATOM 8837 C C . VAL D 1 160 ? 6.942 -48.950 -13.788 1.00 36.87 160 VAL D C 1
ATOM 8838 O O . VAL D 1 160 ? 5.769 -48.842 -14.155 1.00 36.07 160 VAL D O 1
ATOM 8842 N N . TYR D 1 161 ? 7.666 -50.041 -13.994 1.00 36.34 161 TYR D N 1
ATOM 8843 C CA . TYR D 1 161 ? 6.990 -51.288 -14.342 1.00 39.37 161 TYR D CA 1
ATOM 8844 C C . TYR D 1 161 ? 7.949 -52.451 -14.155 1.00 40.89 161 TYR D C 1
ATOM 8845 O O . TYR D 1 161 ? 9.168 -52.281 -14.238 1.00 38.63 161 TYR D O 1
ATOM 8854 N N . GLY D 1 162 ? 7.375 -53.629 -13.867 1.00 40.06 162 GLY D N 1
ATOM 8855 C CA . GLY D 1 162 ? 8.126 -54.869 -13.841 1.00 40.74 162 GLY D CA 1
ATOM 8856 C C . GLY D 1 162 ? 8.357 -55.360 -15.263 1.00 43.47 162 GLY D C 1
ATOM 8857 O O . GLY D 1 162 ? 7.415 -55.564 -16.041 1.00 43.97 162 GLY D O 1
ATOM 8858 N N . ALA D 1 163 ? 9.610 -55.506 -15.658 1.00 44.45 163 ALA D N 1
ATOM 8859 C CA . ALA D 1 163 ? 9.890 -55.944 -17.015 1.00 42.68 163 ALA D CA 1
ATOM 8860 C C . ALA D 1 163 ? 9.915 -57.474 -17.040 1.00 47.40 163 ALA D C 1
ATOM 8861 O O . ALA D 1 163 ? 10.961 -58.112 -17.221 1.00 45.05 163 ALA D O 1
ATOM 8863 N N . TYR D 1 164 ? 8.736 -58.077 -16.902 1.00 44.39 164 TYR D N 1
ATOM 8864 C CA . TYR D 1 164 ? 8.663 -59.559 -16.795 1.00 49.05 164 TYR D CA 1
ATOM 8865 C C . TYR D 1 164 ? 9.262 -60.266 -18.014 1.00 46.18 164 TYR D C 1
ATOM 8866 O O . TYR D 1 164 ? 9.886 -61.314 -17.831 1.00 52.08 164 TYR D O 1
ATOM 8875 N N . GLU D 1 165 ? 9.108 -59.707 -19.207 1.00 45.83 165 GLU D N 1
ATOM 8876 C CA . GLU D 1 165 ? 9.576 -60.388 -20.443 1.00 47.67 165 GLU D CA 1
ATOM 8877 C C . GLU D 1 165 ? 11.095 -60.597 -20.415 1.00 47.37 165 GLU D C 1
ATOM 8878 O O . GLU D 1 165 ? 11.556 -61.506 -21.103 1.00 50.98 165 GLU D O 1
ATOM 8884 N N . ILE D 1 166 ? 11.835 -59.792 -19.658 1.00 50.70 166 ILE D N 1
ATOM 8885 C CA . ILE D 1 166 ? 13.324 -59.893 -19.643 1.00 54.89 166 ILE D CA 1
ATOM 8886 C C . ILE D 1 166 ? 13.815 -60.377 -18.275 1.00 55.35 166 ILE D C 1
ATOM 8887 O O . ILE D 1 166 ? 14.971 -60.104 -17.934 1.00 59.59 166 ILE D O 1
ATOM 8892 N N . GLY D 1 167 ? 12.994 -61.116 -17.542 1.00 63.03 167 GLY D N 1
ATOM 8893 C CA . GLY D 1 167 ? 13.382 -61.484 -16.169 1.00 72.74 167 GLY D CA 1
ATOM 8894 C C . GLY D 1 167 ? 14.005 -62.859 -16.024 1.00 79.86 167 GLY D C 1
ATOM 8895 O O . GLY D 1 167 ? 13.769 -63.712 -16.893 1.00 78.11 167 GLY D O 1
ATOM 8896 N N . GLU D 1 168 ? 14.782 -63.055 -14.957 1.00 108.22 168 GLU D N 1
ATOM 8897 C CA . GLU D 1 168 ? 15.365 -64.387 -14.667 1.00 109.54 168 GLU D CA 1
ATOM 8898 C C . GLU D 1 168 ? 14.237 -65.326 -14.250 1.00 110.76 168 GLU D C 1
ATOM 8899 O O . GLU D 1 168 ? 13.653 -65.087 -13.198 1.00 109.62 168 GLU D O 1
ATOM 8901 N N . GLU D 1 169 ? 13.956 -66.348 -15.057 1.00 99.65 169 GLU D N 1
ATOM 8902 C CA . GLU D 1 169 ? 12.892 -67.330 -14.733 1.00 98.38 169 GLU D CA 1
ATOM 8903 C C . GLU D 1 169 ? 13.465 -68.399 -13.803 1.00 102.08 169 GLU D C 1
ATOM 8904 O O . GLU D 1 169 ? 13.457 -69.566 -14.215 1.00 104.46 169 GLU D O 1
ATOM 8910 N N . ILE D 1 170 ? 13.942 -68.014 -12.613 1.00 99.28 170 ILE D N 1
ATOM 8911 C CA . ILE D 1 170 ? 14.460 -68.978 -11.596 1.00 98.90 170 ILE D CA 1
ATOM 8912 C C . ILE D 1 170 ? 13.857 -70.364 -11.844 1.00 96.29 170 ILE D C 1
ATOM 8913 O O . ILE D 1 170 ? 14.617 -71.260 -12.237 1.00 97.73 170 ILE D O 1
ATOM 8918 N N . GLU D 1 171 ? 12.557 -70.551 -11.603 1.00 95.20 171 GLU D N 1
ATOM 8919 C CA . GLU D 1 171 ? 11.940 -71.862 -11.941 1.00 88.66 171 GLU D CA 1
ATOM 8920 C C . GLU D 1 171 ? 10.896 -71.634 -13.032 1.00 93.23 171 GLU D C 1
ATOM 8921 O O . GLU D 1 171 ? 10.891 -70.543 -13.616 1.00 92.83 171 GLU D O 1
ATOM 8927 N N . LYS D 1 172 ? 10.032 -72.618 -13.273 1.00 92.37 172 LYS D N 1
ATOM 8928 C CA . LYS D 1 172 ? 9.058 -72.485 -14.383 1.00 93.36 172 LYS D CA 1
ATOM 8929 C C . LYS D 1 172 ? 7.949 -71.515 -13.978 1.00 92.58 172 LYS D C 1
ATOM 8930 O O . LYS D 1 172 ? 7.378 -71.702 -12.891 1.00 90.38 172 LYS D O 1
ATOM 8932 N N . ASN D 1 173 ? 7.681 -70.513 -14.816 1.00 96.40 173 ASN D N 1
ATOM 8933 C CA . ASN D 1 173 ? 6.588 -69.539 -14.551 1.00 92.59 173 ASN D CA 1
ATOM 8934 C C . ASN D 1 173 ? 6.816 -68.872 -13.191 1.00 88.47 173 ASN D C 1
ATOM 8935 O O . ASN D 1 173 ? 5.850 -68.369 -12.622 1.00 86.93 173 ASN D O 1
ATOM 8940 N N . LEU D 1 174 ? 8.051 -68.887 -12.698 1.00 84.80 174 LEU D N 1
ATOM 8941 C CA . LEU D 1 174 ? 8.395 -68.175 -11.450 1.00 79.15 174 LEU D CA 1
ATOM 8942 C C . LEU D 1 174 ? 9.634 -67.363 -11.789 1.00 82.39 174 LEU D C 1
ATOM 8943 O O . LEU D 1 174 ? 10.670 -67.974 -12.089 1.00 84.62 174 LEU D O 1
ATOM 8948 N N . LYS D 1 175 ? 9.512 -66.037 -11.775 1.00 75.66 175 LYS D N 1
ATOM 8949 C CA . LYS D 1 175 ? 10.664 -65.227 -12.231 1.00 75.17 175 LYS D CA 1
ATOM 8950 C C . LYS D 1 175 ? 11.014 -64.107 -11.262 1.00 67.75 175 LYS D C 1
ATOM 8951 O O . LYS D 1 175 ? 10.139 -63.670 -10.517 1.00 62.12 175 LYS D O 1
ATOM 8957 N N . LYS D 1 176 ? 12.276 -63.709 -11.272 1.00 69.78 176 LYS D N 1
ATOM 8958 C CA . LYS D 1 176 ? 12.700 -62.530 -10.494 1.00 66.97 176 LYS D CA 1
ATOM 8959 C C . LYS D 1 176 ? 12.657 -61.389 -11.502 1.00 68.41 176 LYS D C 1
ATOM 8960 O O . LYS D 1 176 ? 13.504 -61.380 -12.409 1.00 66.62 176 LYS D O 1
ATOM 8966 N N . VAL D 1 177 ? 11.688 -60.488 -11.367 1.00 60.07 177 VAL D N 1
ATOM 8967 C CA . VAL D 1 177 ? 11.499 -59.428 -12.392 1.00 54.63 177 VAL D CA 1
ATOM 8968 C C . VAL D 1 177 ? 11.922 -58.078 -11.824 1.00 54.48 177 VAL D C 1
ATOM 8969 O O . VAL D 1 177 ? 11.420 -57.702 -10.761 1.00 55.07 177 VAL D O 1
ATOM 8973 N N . PRO D 1 178 ? 12.825 -57.335 -12.490 1.00 52.73 178 PRO D N 1
ATOM 8974 C CA . PRO D 1 178 ? 13.186 -55.997 -12.020 1.00 52.66 178 PRO D CA 1
ATOM 8975 C C . PRO D 1 178 ? 12.075 -54.988 -12.272 1.00 49.76 178 PRO D C 1
ATOM 8976 O O . PRO D 1 178 ? 11.462 -54.949 -13.341 1.00 49.86 178 PRO D O 1
ATOM 8980 N N . ILE D 1 179 ? 11.816 -54.165 -11.265 1.00 53.13 179 ILE D N 1
ATOM 8981 C CA . ILE D 1 179 ? 10.950 -53.006 -11.419 1.00 49.14 179 ILE D CA 1
ATOM 8982 C C . ILE D 1 179 ? 11.822 -51.843 -11.880 1.00 47.26 179 ILE D C 1
ATOM 8983 O O . ILE D 1 179 ? 12.681 -51.360 -11.138 1.00 55.79 179 ILE D O 1
ATOM 8988 N N . LEU D 1 180 ? 11.612 -51.403 -13.113 1.00 45.32 180 LEU D N 1
ATOM 8989 C CA . LEU D 1 180 ? 12.352 -50.293 -13.694 1.00 48.22 180 LEU D CA 1
ATOM 8990 C C . LEU D 1 180 ? 11.598 -48.988 -13.487 1.00 44.75 180 LEU D C 1
ATOM 8991 O O . LEU D 1 180 ? 10.359 -48.953 -13.525 1.00 41.74 180 LEU D O 1
ATOM 8996 N N . ASP D 1 181 ? 12.358 -47.930 -13.219 1.00 44.21 181 ASP D N 1
ATOM 8997 C CA . ASP D 1 181 ? 11.850 -46.571 -13.063 1.00 45.07 181 ASP D CA 1
ATOM 8998 C C . ASP D 1 181 ? 12.291 -45.742 -14.266 1.00 46.83 181 ASP D C 1
ATOM 8999 O O . ASP D 1 181 ? 13.479 -45.435 -14.405 1.00 53.55 181 ASP D O 1
ATOM 9004 N N . ILE D 1 182 ? 11.337 -45.318 -15.096 1.00 47.87 182 ILE D N 1
ATOM 9005 C CA . ILE D 1 182 ? 11.643 -44.526 -16.280 1.00 48.38 182 ILE D CA 1
ATOM 9006 C C . ILE D 1 182 ? 11.213 -43.073 -16.098 1.00 47.30 182 ILE D C 1
ATOM 9007 O O . ILE D 1 182 ? 10.997 -42.364 -17.075 1.00 46.72 182 ILE D O 1
ATOM 9012 N N . THR D 1 183 ? 11.080 -42.623 -14.849 1.00 51.53 183 THR D N 1
ATOM 9013 C CA . THR D 1 183 ? 10.676 -41.241 -14.597 1.00 53.44 183 THR D CA 1
ATOM 9014 C C . THR D 1 183 ? 11.695 -40.261 -15.165 1.00 50.98 183 THR D C 1
ATOM 9015 O O . THR D 1 183 ? 11.342 -39.311 -15.877 1.00 52.38 183 THR D O 1
ATOM 9019 N N . GLN D 1 184 ? 12.976 -40.523 -14.910 1.00 51.83 184 GLN D N 1
ATOM 9020 C CA . GLN D 1 184 ? 14.021 -39.654 -15.424 1.00 53.25 184 GLN D CA 1
ATOM 9021 C C . GLN D 1 184 ? 13.880 -39.501 -16.923 1.00 51.09 184 GLN D C 1
ATOM 9022 O O . GLN D 1 184 ? 13.961 -38.395 -17.464 1.00 47.61 184 GLN D O 1
ATOM 9028 N N . THR D 1 185 ? 13.616 -40.610 -17.600 1.00 48.18 185 THR D N 1
ATOM 9029 C CA . THR D 1 185 ? 13.495 -40.585 -19.044 1.00 49.00 185 THR D CA 1
ATOM 9030 C C . THR D 1 185 ? 12.193 -39.926 -19.486 1.00 51.91 185 THR D C 1
ATOM 9031 O O . THR D 1 185 ? 12.175 -39.252 -20.522 1.00 47.73 185 THR D O 1
ATOM 9035 N N . LEU D 1 186 ? 11.119 -40.062 -18.722 1.00 53.55 186 LEU D N 1
ATOM 9036 C CA . LEU D 1 186 ? 9.878 -39.364 -19.125 1.00 55.01 186 LEU D CA 1
ATOM 9037 C C . LEU D 1 186 ? 10.036 -37.863 -18.883 1.00 54.98 186 LEU D C 1
ATOM 9038 O O . LEU D 1 186 ? 9.256 -37.110 -19.469 1.00 55.90 186 LEU D O 1
ATOM 9043 N N . GLU D 1 187 ? 11.034 -37.450 -18.104 1.00 52.64 187 GLU D N 1
ATOM 9044 C CA . GLU D 1 187 ? 11.153 -36.013 -17.739 1.00 57.67 187 GLU D CA 1
ATOM 9045 C C . GLU D 1 187 ? 12.342 -35.320 -18.420 1.00 60.67 187 GLU D C 1
ATOM 9046 O O . GLU D 1 187 ? 12.470 -34.100 -18.239 1.00 61.52 187 GLU D O 1
ATOM 9052 N N . LEU D 1 188 ? 13.131 -36.027 -19.230 1.00 56.53 188 LEU D N 1
ATOM 9053 C CA . LEU D 1 188 ? 14.366 -35.447 -19.829 1.00 53.39 188 LEU D CA 1
ATOM 9054 C C . LEU D 1 188 ? 14.088 -34.116 -20.539 1.00 55.15 188 LEU D C 1
ATOM 9055 O O . LEU D 1 188 ? 15.015 -33.308 -20.640 1.00 52.73 188 LEU D O 1
ATOM 9060 N N . SER D 1 189 ? 12.865 -33.903 -21.013 1.00 59.08 189 SER D N 1
ATOM 9061 C CA . SER D 1 189 ? 12.498 -32.626 -21.674 1.00 61.05 189 SER D CA 1
ATOM 9062 C C . SER D 1 189 ? 12.898 -31.442 -20.799 1.00 63.82 189 SER D C 1
ATOM 9063 O O . SER D 1 189 ? 13.429 -30.470 -21.343 1.00 64.14 189 SER D O 1
ATOM 9066 N N . ASP D 1 190 ? 12.623 -31.526 -19.499 1.00 61.41 190 ASP D N 1
ATOM 9067 C CA . ASP D 1 190 ? 12.896 -30.392 -18.577 1.00 56.53 190 ASP D CA 1
ATOM 9068 C C . ASP D 1 190 ? 14.301 -29.848 -18.835 1.00 55.95 190 ASP D C 1
ATOM 9069 O O . ASP D 1 190 ? 14.456 -28.627 -18.899 1.00 55.28 190 ASP D O 1
ATOM 9074 N N . LEU D 1 191 ? 15.268 -30.737 -19.018 1.00 53.57 191 LEU D N 1
ATOM 9075 C CA . LEU D 1 191 ? 16.671 -30.314 -19.232 1.00 52.57 191 LEU D CA 1
ATOM 9076 C C . LEU D 1 191 ? 16.725 -29.437 -20.481 1.00 59.19 191 LEU D C 1
ATOM 9077 O O . LEU D 1 191 ? 17.340 -28.366 -20.428 1.00 60.52 191 LEU D O 1
ATOM 9082 N N . THR D 1 192 ? 16.073 -29.872 -21.556 1.00 59.77 192 THR D N 1
ATOM 9083 C CA . THR D 1 192 ? 16.086 -29.119 -22.834 1.00 55.09 192 THR D CA 1
ATOM 9084 C C . THR D 1 192 ? 15.353 -27.787 -22.660 1.00 60.14 192 THR D C 1
ATOM 9085 O O . THR D 1 192 ? 15.915 -26.768 -23.074 1.00 61.82 192 THR D O 1
ATOM 9089 N N . ILE D 1 193 ? 14.163 -27.802 -22.057 1.00 62.11 193 ILE D N 1
ATOM 9090 C CA . ILE D 1 193 ? 13.353 -26.559 -21.884 1.00 65.26 193 ILE D CA 1
ATOM 9091 C C . ILE D 1 193 ? 14.121 -25.562 -21.014 1.00 69.16 193 ILE D C 1
ATOM 9092 O O . ILE D 1 193 ? 14.011 -24.360 -21.269 1.00 74.89 193 ILE D O 1
ATOM 9097 N N . ALA D 1 194 ? 14.878 -26.045 -20.033 1.00 63.60 194 ALA D N 1
ATOM 9098 C CA . ALA D 1 194 ? 15.707 -25.141 -19.208 1.00 62.59 194 ALA D CA 1
ATOM 9099 C C . ALA D 1 194 ? 16.774 -24.501 -20.093 1.00 65.71 194 ALA D C 1
ATOM 9100 O O . ALA D 1 194 ? 16.802 -23.266 -20.179 1.00 66.28 194 ALA D O 1
ATOM 9102 N N . LEU D 1 195 ? 17.592 -25.327 -20.741 1.00 63.51 195 LEU D N 1
ATOM 9103 C CA . LEU D 1 195 ? 18.657 -24.818 -21.643 1.00 71.85 195 LEU D CA 1
ATOM 9104 C C . LEU D 1 195 ? 18.059 -23.784 -22.606 1.00 76.27 195 LEU D C 1
ATOM 9105 O O . LEU D 1 195 ? 18.699 -22.753 -22.841 1.00 74.36 195 LEU D O 1
ATOM 9110 N N . GLU D 1 196 ? 16.878 -24.067 -23.143 1.00 89.58 196 GLU D N 1
ATOM 9111 C CA . GLU D 1 196 ? 16.203 -23.118 -24.055 1.00 92.06 196 GLU D CA 1
ATOM 9112 C C . GLU D 1 196 ? 16.070 -21.760 -23.372 1.00 94.07 196 GLU D C 1
ATOM 9113 O O . GLU D 1 196 ? 16.734 -20.812 -23.809 1.00 96.41 196 GLU D O 1
ATOM 9119 N N . GLU D 1 197 ? 15.247 -21.684 -22.331 1.00 82.07 197 GLU D N 1
ATOM 9120 C CA . GLU D 1 197 ? 14.995 -20.389 -21.650 1.00 78.89 197 GLU D CA 1
ATOM 9121 C C . GLU D 1 197 ? 16.322 -19.735 -21.255 1.00 74.54 197 GLU D C 1
ATOM 9122 O O . GLU D 1 197 ? 16.431 -18.516 -21.396 1.00 74.85 197 GLU D O 1
ATOM 9128 N N . PHE D 1 198 ? 17.282 -20.522 -20.779 1.00 73.50 198 PHE D N 1
ATOM 9129 C CA . PHE D 1 198 ? 18.566 -19.938 -20.331 1.00 73.03 198 PHE D CA 1
ATOM 9130 C C . PHE D 1 198 ? 19.231 -19.214 -21.501 1.00 75.93 198 PHE D C 1
ATOM 9131 O O . PHE D 1 198 ? 19.693 -18.097 -21.305 1.00 75.91 198 PHE D O 1
ATOM 9139 N N . GLU D 1 199 ? 19.254 -19.834 -22.677 1.00 76.64 199 GLU D N 1
ATOM 9140 C CA . GLU D 1 199 ? 19.960 -19.235 -23.836 1.00 77.86 199 GLU D CA 1
ATOM 9141 C C . GLU D 1 199 ? 19.075 -18.175 -24.486 1.00 79.06 199 GLU D C 1
ATOM 9142 O O . GLU D 1 199 ? 19.582 -17.082 -24.751 1.00 80.67 199 GLU D O 1
ATOM 9148 N N . ARG D 1 200 ? 17.802 -18.480 -24.707 1.00 88.22 200 ARG D N 1
ATOM 9149 C CA . ARG D 1 200 ? 16.935 -17.537 -25.454 1.00 89.37 200 ARG D CA 1
ATOM 9150 C C . ARG D 1 200 ? 16.561 -16.344 -24.584 1.00 90.63 200 ARG D C 1
ATOM 9151 O O . ARG D 1 200 ? 16.551 -15.231 -25.124 1.00 90.24 200 ARG D O 1
ATOM 9159 N N . TYR D 1 201 ? 16.274 -16.561 -23.298 1.00 81.46 201 TYR D N 1
ATOM 9160 C CA . TYR D 1 201 ? 15.764 -15.436 -22.466 1.00 78.39 201 TYR D CA 1
ATOM 9161 C C . TYR D 1 201 ? 16.693 -15.104 -21.302 1.00 75.25 201 TYR D C 1
ATOM 9162 O O . TYR D 1 201 ? 16.536 -14.016 -20.731 1.00 75.73 201 TYR D O 1
ATOM 9171 N N . GLY D 1 202 ? 17.628 -15.984 -20.960 1.00 72.47 202 GLY D N 1
ATOM 9172 C CA . GLY D 1 202 ? 18.478 -15.738 -19.779 1.00 71.35 202 GLY D CA 1
ATOM 9173 C C . GLY D 1 202 ? 17.801 -16.203 -18.504 1.00 72.83 202 GLY D C 1
ATOM 9174 O O . GLY D 1 202 ? 18.389 -16.013 -17.433 1.00 69.77 202 GLY D O 1
ATOM 9175 N N . ILE D 1 203 ? 16.607 -16.788 -18.621 1.00 70.96 203 ILE D N 1
ATOM 9176 C CA . ILE D 1 203 ? 15.838 -17.266 -17.437 1.00 68.58 203 ILE D CA 1
ATOM 9177 C C . ILE D 1 203 ? 16.548 -18.478 -16.841 1.00 66.32 203 ILE D C 1
ATOM 9178 O O . ILE D 1 203 ? 16.912 -19.375 -17.600 1.00 65.43 203 ILE D O 1
ATOM 9183 N N . THR D 1 204 ? 16.710 -18.504 -15.521 1.00 65.80 204 THR D N 1
ATOM 9184 C CA . THR D 1 204 ? 17.478 -19.565 -14.895 1.00 64.10 204 THR D CA 1
ATOM 9185 C C . THR D 1 204 ? 16.679 -20.413 -13.925 1.00 63.03 204 THR D C 1
ATOM 9186 O O . THR D 1 204 ? 17.208 -21.417 -13.429 1.00 62.76 204 THR D O 1
ATOM 9190 N N . GLU D 1 205 ? 15.422 -20.060 -13.661 1.00 58.52 205 GLU D N 1
ATOM 9191 C CA . GLU D 1 205 ? 14.660 -20.752 -12.631 1.00 60.60 205 GLU D CA 1
ATOM 9192 C C . GLU D 1 205 ? 14.542 -22.244 -12.931 1.00 61.05 205 GLU D C 1
ATOM 9193 O O . GLU D 1 205 ? 14.828 -23.097 -12.072 1.00 60.81 205 GLU D O 1
ATOM 9199 N N . ARG D 1 206 ? 14.175 -22.580 -14.168 1.00 60.31 206 ARG D N 1
ATOM 9200 C CA . ARG D 1 206 ? 14.072 -23.984 -14.537 1.00 58.83 206 ARG D CA 1
ATOM 9201 C C . ARG D 1 206 ? 15.428 -24.670 -14.441 1.00 57.54 206 ARG D C 1
ATOM 9202 O O . ARG D 1 206 ? 15.510 -25.825 -14.009 1.00 55.46 206 ARG D O 1
ATOM 9210 N N . MET D 1 207 ? 16.504 -23.972 -14.830 1.00 58.64 207 MET D N 1
ATOM 9211 C CA . MET D 1 207 ? 17.851 -24.532 -14.706 1.00 57.05 207 MET D CA 1
ATOM 9212 C C . MET D 1 207 ? 18.137 -24.944 -13.267 1.00 55.76 207 MET D C 1
ATOM 9213 O O . MET D 1 207 ? 18.711 -26.014 -13.022 1.00 53.60 207 MET D O 1
ATOM 9218 N N . ILE D 1 208 ? 17.750 -24.097 -12.303 1.00 58.53 208 ILE D N 1
ATOM 9219 C CA . ILE D 1 208 ? 17.992 -24.384 -10.888 1.00 55.52 208 ILE D CA 1
ATOM 9220 C C . ILE D 1 208 ? 17.199 -25.609 -10.452 1.00 52.93 208 ILE D C 1
ATOM 9221 O O . ILE D 1 208 ? 17.720 -26.500 -9.765 1.00 51.20 208 ILE D O 1
ATOM 9226 N N . ILE D 1 209 ? 15.930 -25.686 -10.861 1.00 55.43 209 ILE D N 1
ATOM 9227 C CA . ILE D 1 209 ? 15.127 -26.863 -10.518 1.00 53.37 209 ILE D CA 1
ATOM 9228 C C . ILE D 1 209 ? 15.738 -28.130 -11.113 1.00 53.63 209 ILE D C 1
ATOM 9229 O O . ILE D 1 209 ? 15.796 -29.186 -10.459 1.00 55.59 209 ILE D O 1
ATOM 9234 N N . VAL D 1 210 ? 16.221 -28.036 -12.355 1.00 52.01 210 VAL D N 1
ATOM 9235 C CA . VAL D 1 210 ? 16.859 -29.168 -13.021 1.00 53.00 210 VAL D CA 1
ATOM 9236 C C . VAL D 1 210 ? 18.090 -29.614 -12.241 1.00 55.77 210 VAL D C 1
ATOM 9237 O O . VAL D 1 210 ? 18.357 -30.817 -12.102 1.00 53.90 210 VAL D O 1
ATOM 9241 N N . LEU D 1 211 ? 18.888 -28.646 -11.774 1.00 56.95 211 LEU D N 1
ATOM 9242 C CA . LEU D 1 211 ? 20.080 -28.967 -10.992 1.00 56.78 211 LEU D CA 1
ATOM 9243 C C . LEU D 1 211 ? 19.706 -29.715 -9.728 1.00 56.27 211 LEU D C 1
ATOM 9244 O O . LEU D 1 211 ? 20.391 -30.662 -9.323 1.00 58.95 211 LEU D O 1
ATOM 9249 N N . LYS D 1 212 ? 18.616 -29.298 -9.092 1.00 53.15 212 LYS D N 1
ATOM 9250 C CA . LYS D 1 212 ? 18.141 -30.006 -7.911 1.00 56.62 212 LYS D CA 1
ATOM 9251 C C . LYS D 1 212 ? 17.798 -31.454 -8.246 1.00 59.21 212 LYS D C 1
ATOM 9252 O O . LYS D 1 212 ? 18.169 -32.386 -7.518 1.00 59.12 212 LYS D O 1
ATOM 9258 N N . ASN D 1 213 ? 17.071 -31.663 -9.340 1.00 57.93 213 ASN D N 1
ATOM 9259 C CA . ASN D 1 213 ? 16.693 -33.029 -9.686 1.00 58.27 213 ASN D CA 1
ATOM 9260 C C . ASN D 1 213 ? 17.910 -33.892 -9.998 1.00 58.23 213 ASN D C 1
ATOM 9261 O O . ASN D 1 213 ? 17.957 -35.073 -9.623 1.00 59.05 213 ASN D O 1
ATOM 9266 N N . ILE D 1 214 ? 18.897 -33.322 -10.699 1.00 59.50 214 ILE D N 1
ATOM 9267 C CA . ILE D 1 214 ? 20.114 -34.060 -11.015 1.00 58.10 214 ILE D CA 1
ATOM 9268 C C . ILE D 1 214 ? 20.829 -34.436 -9.731 1.00 63.40 214 ILE D C 1
ATOM 9269 O O . ILE D 1 214 ? 21.272 -35.578 -9.554 1.00 63.93 214 ILE D O 1
ATOM 9274 N N . GLN D 1 215 ? 20.934 -33.482 -8.804 1.00 62.09 215 GLN D N 1
ATOM 9275 C CA . GLN D 1 215 ? 21.469 -33.786 -7.486 1.00 67.51 215 GLN D CA 1
ATOM 9276 C C . GLN D 1 215 ? 20.756 -34.978 -6.854 1.00 66.26 215 GLN D C 1
ATOM 9277 O O . GLN D 1 215 ? 21.413 -35.925 -6.408 1.00 62.71 215 GLN D O 1
ATOM 9283 N N . LYS D 1 216 ? 19.419 -34.983 -6.903 1.00 67.98 216 LYS D N 1
ATOM 9284 C CA . LYS D 1 216 ? 18.642 -36.027 -6.259 1.00 68.81 216 LYS D CA 1
ATOM 9285 C C . LYS D 1 216 ? 19.022 -37.393 -6.850 1.00 69.30 216 LYS D C 1
ATOM 9286 O O . LYS D 1 216 ? 19.503 -38.325 -6.168 1.00 71.48 216 LYS D O 1
ATOM 9292 N N . ILE D 1 217 ? 18.960 -37.433 -8.182 1.00 65.17 217 ILE D N 1
ATOM 9293 C CA . ILE D 1 217 ? 19.166 -38.654 -8.953 1.00 62.13 217 ILE D CA 1
ATOM 9294 C C . ILE D 1 217 ? 20.547 -39.211 -8.691 1.00 62.94 217 ILE D C 1
ATOM 9295 O O . ILE D 1 217 ? 20.725 -40.416 -8.493 1.00 60.18 217 ILE D O 1
ATOM 9300 N N . VAL D 1 218 ? 21.552 -38.340 -8.729 1.00 62.57 218 VAL D N 1
ATOM 9301 C CA . VAL D 1 218 ? 22.921 -38.777 -8.533 1.00 62.57 218 VAL D CA 1
ATOM 9302 C C . VAL D 1 218 ? 23.112 -39.219 -7.092 1.00 69.80 218 VAL D C 1
ATOM 9303 O O . VAL D 1 218 ? 23.955 -40.077 -6.799 1.00 72.54 218 VAL D O 1
ATOM 9307 N N . ALA D 1 219 ? 22.247 -38.792 -6.194 1.00 67.66 219 ALA D N 1
ATOM 9308 C CA . ALA D 1 219 ? 22.361 -39.256 -4.827 1.00 67.94 219 ALA D CA 1
ATOM 9309 C C . ALA D 1 219 ? 22.222 -40.761 -4.634 1.00 71.92 219 ALA D C 1
ATOM 9310 O O . ALA D 1 219 ? 22.740 -41.304 -3.670 1.00 77.92 219 ALA D O 1
ATOM 9312 N N . LYS D 1 220 ? 21.518 -41.439 -5.520 1.00 68.99 220 LYS D N 1
ATOM 9313 C CA . LYS D 1 220 ? 21.333 -42.867 -5.373 1.00 68.38 220 LYS D CA 1
ATOM 9314 C C . LYS D 1 220 ? 22.670 -43.556 -5.364 1.00 72.72 220 LYS D C 1
ATOM 9315 O O . LYS D 1 220 ? 22.794 -44.636 -4.812 1.00 77.88 220 LYS D O 1
ATOM 9321 N N . ASN D 1 221 ? 23.671 -42.954 -5.993 1.00 74.99 221 ASN D N 1
ATOM 9322 C CA . ASN D 1 221 ? 25.020 -43.512 -5.953 1.00 79.36 221 ASN D CA 1
ATOM 9323 C C . ASN D 1 221 ? 25.712 -42.909 -4.776 1.00 83.98 221 ASN D C 1
ATOM 9324 O O . ASN D 1 221 ? 26.197 -41.792 -4.846 1.00 85.69 221 ASN D O 1
ATOM 9329 N N . LYS D 1 222 ? 25.759 -43.646 -3.681 1.00 86.92 222 LYS D N 1
ATOM 9330 C CA . LYS D 1 222 ? 26.335 -43.119 -2.461 1.00 87.94 222 LYS D CA 1
ATOM 9331 C C . LYS D 1 222 ? 27.789 -42.815 -2.633 1.00 89.07 222 LYS D C 1
ATOM 9332 O O . LYS D 1 222 ? 28.356 -42.056 -1.869 1.00 90.65 222 LYS D O 1
ATOM 9338 N N . LEU D 1 223 ? 28.397 -43.394 -3.649 1.00 89.42 223 LEU D N 1
ATOM 9339 C CA . LEU D 1 223 ? 29.799 -43.146 -3.913 1.00 88.30 223 LEU D CA 1
ATOM 9340 C C . LEU D 1 223 ? 30.057 -41.763 -4.510 1.00 92.56 223 LEU D C 1
ATOM 9341 O O . LEU D 1 223 ? 31.205 -41.356 -4.618 1.00 90.86 223 LEU D O 1
ATOM 9346 N N . CYS D 1 224 ? 29.007 -41.036 -4.895 1.00 94.05 224 CYS D N 1
ATOM 9347 C CA . CYS D 1 224 ? 29.205 -39.687 -5.393 1.00 91.99 224 CYS D CA 1
ATOM 9348 C C . CYS D 1 224 ? 29.313 -38.727 -4.243 1.00 90.31 224 CYS D C 1
ATOM 9349 O O . CYS D 1 224 ? 28.456 -38.709 -3.372 1.00 87.53 224 CYS D O 1
ATOM 9352 N N . ASN D 1 225 ? 30.366 -37.930 -4.216 1.00 93.24 225 ASN D N 1
ATOM 9353 C CA . ASN D 1 225 ? 30.451 -36.887 -3.214 1.00 95.73 225 ASN D CA 1
ATOM 9354 C C . ASN D 1 225 ? 29.603 -35.801 -3.787 1.00 98.03 225 ASN D C 1
ATOM 9355 O O . ASN D 1 225 ? 30.048 -35.034 -4.630 1.00 102.48 225 ASN D O 1
ATOM 9360 N N . LEU D 1 226 ? 28.369 -35.734 -3.348 1.00 94.19 226 LEU D N 1
ATOM 9361 C CA . LEU D 1 226 ? 27.455 -34.768 -3.916 1.00 98.21 226 LEU D CA 1
ATOM 9362 C C . LEU D 1 226 ? 27.942 -33.310 -3.848 1.00 107.94 226 LEU D C 1
ATOM 9363 O O . LEU D 1 226 ? 27.570 -32.497 -4.684 1.00 107.18 226 LEU D O 1
ATOM 9368 N N . ASN D 1 227 ? 28.783 -32.986 -2.876 1.00 118.21 227 ASN D N 1
ATOM 9369 C CA . ASN D 1 227 ? 29.254 -31.615 -2.740 1.00 118.75 227 ASN D CA 1
ATOM 9370 C C . ASN D 1 227 ? 30.516 -31.391 -3.532 1.00 122.66 227 ASN D C 1
ATOM 9371 O O . ASN D 1 227 ? 31.237 -30.445 -3.262 1.00 127.53 227 ASN D O 1
ATOM 9376 N N . GLU D 1 228 ? 30.818 -32.267 -4.481 1.00 125.34 228 GLU D N 1
ATOM 9377 C CA . GLU D 1 228 ? 31.959 -32.005 -5.396 1.00 123.22 228 GLU D CA 1
ATOM 9378 C C . GLU D 1 228 ? 31.363 -31.577 -6.737 1.00 122.06 228 GLU D C 1
ATOM 9379 O O . GLU D 1 228 ? 32.123 -31.152 -7.621 1.00 123.61 228 GLU D O 1
ATOM 9381 N N . LEU D 1 229 ? 30.043 -31.707 -6.868 1.00 110.43 229 LEU D N 1
ATOM 9382 C CA . LEU D 1 229 ? 29.360 -31.289 -8.114 1.00 103.56 229 LEU D CA 1
ATOM 9383 C C . LEU D 1 229 ? 29.194 -29.772 -8.063 1.00 104.59 229 LEU D C 1
ATOM 9384 O O . LEU D 1 229 ? 29.035 -29.174 -9.140 1.00 102.06 229 LEU D O 1
ATOM 9389 N N . LYS D 1 230 ? 29.202 -29.190 -6.859 1.00 107.16 230 LYS D N 1
ATOM 9390 C CA . LYS D 1 230 ? 29.137 -27.712 -6.693 1.00 102.84 230 LYS D CA 1
ATOM 9391 C C . LYS D 1 230 ? 27.816 -27.166 -7.233 1.00 92.27 230 LYS D C 1
ATOM 9392 O O . LYS D 1 230 ? 27.835 -26.093 -7.840 1.00 86.77 230 LYS D O 1
ATOM 9398 N N . PHE D 1 231 ? 26.713 -27.859 -6.975 1.00 91.29 231 PHE D N 1
ATOM 9399 C CA . PHE D 1 231 ? 25.423 -27.422 -7.558 1.00 86.01 231 PHE D CA 1
ATOM 9400 C C . PHE D 1 231 ? 24.850 -26.296 -6.696 1.00 85.93 231 PHE D C 1
ATOM 9401 O O . PHE D 1 231 ? 24.164 -25.421 -7.242 1.00 84.50 231 PHE D O 1
ATOM 9409 N N . SER D 1 232 ? 25.130 -26.318 -5.393 1.00 87.94 232 SER D N 1
ATOM 9410 C CA . SER D 1 232 ? 24.703 -25.199 -4.514 1.00 87.73 232 SER D CA 1
ATOM 9411 C C . SER D 1 232 ? 25.326 -23.912 -5.048 1.00 86.00 232 SER D C 1
ATOM 9412 O O . SER D 1 232 ? 24.598 -22.925 -5.222 1.00 86.00 232 SER D O 1
ATOM 9415 N N . SER D 1 233 ? 26.628 -23.948 -5.306 1.00 83.78 233 SER D N 1
ATOM 9416 C CA . SER D 1 233 ? 27.324 -22.771 -5.870 1.00 85.38 233 SER D CA 1
ATOM 9417 C C . SER D 1 233 ? 26.783 -22.480 -7.264 1.00 81.74 233 SER D C 1
ATOM 9418 O O . SER D 1 233 ? 26.429 -21.323 -7.523 1.00 81.21 233 SER D O 1
ATOM 9421 N N . LEU D 1 234 ? 26.745 -23.497 -8.123 1.00 81.96 234 LEU D N 1
ATOM 9422 C CA . LEU D 1 234 ? 26.276 -23.319 -9.520 1.00 79.48 234 LEU D CA 1
ATOM 9423 C C . LEU D 1 234 ? 24.938 -22.582 -9.507 1.00 80.39 234 LEU D C 1
ATOM 9424 O O . LEU D 1 234 ? 24.798 -21.608 -10.258 1.00 82.01 234 LEU D O 1
ATOM 9429 N N . SER D 1 235 ? 24.010 -23.025 -8.666 1.00 78.66 235 SER D N 1
ATOM 9430 C CA . SER D 1 235 ? 22.668 -22.403 -8.629 1.00 78.61 235 SER D CA 1
ATOM 9431 C C . SER D 1 235 ? 22.791 -20.949 -8.172 1.00 81.51 235 SER D C 1
ATOM 9432 O O . SER D 1 235 ? 22.299 -20.059 -8.876 1.00 78.70 235 SER D O 1
ATOM 9435 N N . ARG D 1 236 ? 23.434 -20.729 -7.030 1.00 93.39 236 ARG D N 1
ATOM 9436 C CA . ARG D 1 236 ? 23.573 -19.359 -6.477 1.00 93.69 236 ARG D CA 1
ATOM 9437 C C . ARG D 1 236 ? 24.115 -18.419 -7.553 1.00 94.47 236 ARG D C 1
ATOM 9438 O O . ARG D 1 236 ? 23.468 -17.391 -7.818 1.00 93.55 236 ARG D O 1
ATOM 9446 N N . GLU D 1 237 ? 25.260 -18.766 -8.135 1.00 87.30 237 GLU D N 1
ATOM 9447 C CA . GLU D 1 237 ? 25.899 -17.891 -9.143 1.00 82.88 237 GLU D CA 1
ATOM 9448 C C . GLU D 1 237 ? 24.936 -17.679 -10.307 1.00 79.86 237 GLU D C 1
ATOM 9449 O O . GLU D 1 237 ? 24.863 -16.552 -10.803 1.00 77.96 237 GLU D O 1
ATOM 9455 N N . LEU D 1 238 ? 24.226 -18.729 -10.712 1.00 76.39 238 LEU D N 1
ATOM 9456 C CA . LEU D 1 238 ? 23.328 -18.614 -11.888 1.00 76.62 238 LEU D CA 1
ATOM 9457 C C . LEU D 1 238 ? 22.243 -17.579 -11.591 1.00 75.70 238 LEU D C 1
ATOM 9458 O O . LEU D 1 238 ? 21.902 -16.815 -12.504 1.00 75.31 238 LEU D O 1
ATOM 9463 N N . LYS D 1 239 ? 21.729 -17.562 -10.361 1.00 77.37 239 LYS D N 1
ATOM 9464 C CA . LYS D 1 239 ? 20.614 -16.638 -10.025 1.00 76.61 239 LYS D CA 1
ATOM 9465 C C . LYS D 1 239 ? 21.119 -15.197 -10.121 1.00 76.23 239 LYS D C 1
ATOM 9466 O O . LYS D 1 239 ? 20.388 -14.350 -10.649 1.00 72.14 239 LYS D O 1
ATOM 9472 N N . LEU D 1 240 ? 22.331 -14.950 -9.634 1.00 79.23 240 LEU D N 1
ATOM 9473 C CA . LEU D 1 240 ? 22.920 -13.592 -9.711 1.00 78.74 240 LEU D CA 1
ATOM 9474 C C . LEU D 1 240 ? 23.197 -13.281 -11.178 1.00 76.36 240 LEU D C 1
ATOM 9475 O O . LEU D 1 240 ? 23.024 -12.125 -11.576 1.00 77.35 240 LEU D O 1
ATOM 9480 N N . PHE D 1 241 ? 23.588 -14.298 -11.940 1.00 78.04 241 PHE D N 1
ATOM 9481 C CA . PHE D 1 241 ? 23.898 -14.096 -13.376 1.00 78.96 241 PHE D CA 1
ATOM 9482 C C . PHE D 1 241 ? 22.647 -13.603 -14.106 1.00 76.82 241 PHE D C 1
ATOM 9483 O O . PHE D 1 241 ? 22.769 -12.705 -14.958 1.00 75.68 241 PHE D O 1
ATOM 9491 N N . GLU D 1 242 ? 21.489 -14.185 -13.784 1.00 78.52 242 GLU D N 1
ATOM 9492 C CA . GLU D 1 242 ? 20.222 -13.748 -14.426 1.00 77.95 242 GLU D CA 1
ATOM 9493 C C . GLU D 1 242 ? 20.029 -12.265 -14.116 1.00 79.96 242 GLU D C 1
ATOM 9494 O O . GLU D 1 242 ? 19.722 -11.498 -15.041 1.00 79.99 242 GLU D O 1
ATOM 9500 N N . GLU D 1 243 ? 20.255 -11.881 -12.863 1.00 86.05 243 GLU D N 1
ATOM 9501 C CA . GLU D 1 243 ? 20.060 -10.467 -12.448 1.00 83.53 243 GLU D CA 1
ATOM 9502 C C . GLU D 1 243 ? 20.989 -9.559 -13.263 1.00 83.36 243 GLU D C 1
ATOM 9503 O O . GLU D 1 243 ? 20.520 -8.508 -13.731 1.00 85.14 243 GLU D O 1
ATOM 9509 N N . LEU D 1 244 ? 22.244 -9.957 -13.448 1.00 78.50 244 LEU D N 1
ATOM 9510 C CA . LEU D 1 244 ? 23.197 -9.079 -14.168 1.00 81.40 244 LEU D CA 1
ATOM 9511 C C . LEU D 1 244 ? 22.690 -8.863 -15.591 1.00 83.12 244 LEU D C 1
ATOM 9512 O O . LEU D 1 244 ? 22.871 -7.764 -16.114 1.00 84.12 244 LEU D O 1
ATOM 9517 N N . LEU D 1 245 ? 22.060 -9.875 -16.177 1.00 81.31 245 LEU D N 1
ATOM 9518 C CA . LEU D 1 245 ? 21.599 -9.784 -17.581 1.00 76.21 245 LEU D CA 1
ATOM 9519 C C . LEU D 1 245 ? 20.406 -8.835 -17.655 1.00 82.60 245 LEU D C 1
ATOM 9520 O O . LEU D 1 245 ? 20.238 -8.183 -18.691 1.00 81.96 245 LEU D O 1
ATOM 9525 N N . LYS D 1 246 ? 19.623 -8.762 -16.581 1.00 85.14 246 LYS D N 1
ATOM 9526 C CA . LYS D 1 246 ? 18.403 -7.913 -16.571 1.00 85.52 246 LYS D CA 1
ATOM 9527 C C . LYS D 1 246 ? 18.804 -6.437 -16.510 1.00 86.96 246 LYS D C 1
ATOM 9528 O O . LYS D 1 246 ? 18.035 -5.597 -16.999 1.00 87.06 246 LYS D O 1
ATOM 9534 N N . ILE D 1 247 ? 19.958 -6.144 -15.918 1.00 85.34 247 ILE D N 1
ATOM 9535 C CA . ILE D 1 247 ? 20.415 -4.733 -15.775 1.00 84.18 247 ILE D CA 1
ATOM 9536 C C . ILE D 1 247 ? 21.542 -4.510 -16.776 1.00 83.50 247 ILE D C 1
ATOM 9537 O O . ILE D 1 247 ? 22.016 -5.495 -17.342 1.00 84.54 247 ILE D O 1
ATOM 9542 N N . PRO D 1 248 ? 21.963 -3.263 -17.060 1.00 86.94 248 PRO D N 1
ATOM 9543 C CA . PRO D 1 248 ? 23.111 -3.029 -17.924 1.00 89.62 248 PRO D CA 1
ATOM 9544 C C . PRO D 1 248 ? 24.383 -3.438 -17.187 1.00 91.11 248 PRO D C 1
ATOM 9545 O O . PRO D 1 248 ? 25.160 -2.583 -16.830 1.00 91.93 248 PRO D O 1
ATOM 9549 N N . SER D 1 249 ? 24.561 -4.739 -16.986 1.00 94.00 249 SER D N 1
ATOM 9550 C CA . SER D 1 249 ? 25.798 -5.209 -16.324 1.00 96.28 249 SER D CA 1
ATOM 9551 C C . SER D 1 249 ? 27.014 -4.662 -17.071 1.00 102.65 249 SER D C 1
ATOM 9552 O O . SER D 1 249 ? 27.008 -4.678 -18.320 1.00 102.48 249 SER D O 1
ATOM 9555 N N . PRO D 1 250 ? 28.050 -4.168 -16.366 1.00 105.71 250 PRO D N 1
ATOM 9556 C CA . PRO D 1 250 ? 29.265 -3.733 -17.028 1.00 109.58 250 PRO D CA 1
ATOM 9557 C C . PRO D 1 250 ? 29.696 -4.844 -17.978 1.00 118.02 250 PRO D C 1
ATOM 9558 O O . PRO D 1 250 ? 29.607 -5.986 -17.595 1.00 118.22 250 PRO D O 1
ATOM 9562 N N . PRO D 1 251 ? 30.199 -4.530 -19.188 1.00 132.32 251 PRO D N 1
ATOM 9563 C CA . PRO D 1 251 ? 30.544 -5.556 -20.183 1.00 132.10 251 PRO D CA 1
ATOM 9564 C C . PRO D 1 251 ? 31.511 -6.668 -19.744 1.00 134.75 251 PRO D C 1
ATOM 9565 O O . PRO D 1 251 ? 31.991 -7.350 -20.626 1.00 133.94 251 PRO D O 1
ATOM 9569 N N . GLU D 1 252 ? 31.762 -6.831 -18.440 1.00 134.01 252 GLU D N 1
ATOM 9570 C CA . GLU D 1 252 ? 32.640 -7.908 -17.915 1.00 135.55 252 GLU D CA 1
ATOM 9571 C C . GLU D 1 252 ? 32.540 -7.938 -16.389 1.00 133.46 252 GLU D C 1
ATOM 9572 O O . GLU D 1 252 ? 31.729 -7.163 -15.851 1.00 134.07 252 GLU D O 1
ATOM 9574 N N . ILE D 1 254 ? 29.787 -9.180 -16.254 1.00 112.76 254 ILE D N 1
ATOM 9575 C CA . ILE D 1 254 ? 29.106 -10.435 -16.673 1.00 106.33 254 ILE D CA 1
ATOM 9576 C C . ILE D 1 254 ? 30.160 -11.532 -16.822 1.00 105.86 254 ILE D C 1
ATOM 9577 O O . ILE D 1 254 ? 29.976 -12.610 -16.241 1.00 102.37 254 ILE D O 1
ATOM 9582 N N . ALA D 1 255 ? 31.246 -11.245 -17.534 1.00 108.11 255 ALA D N 1
ATOM 9583 C CA . ALA D 1 255 ? 32.279 -12.274 -17.793 1.00 107.33 255 ALA D CA 1
ATOM 9584 C C . ALA D 1 255 ? 32.694 -12.965 -16.494 1.00 106.75 255 ALA D C 1
ATOM 9585 O O . ALA D 1 255 ? 32.860 -14.189 -16.510 1.00 107.52 255 ALA D O 1
ATOM 9587 N N . ASN D 1 256 ? 32.869 -12.203 -15.419 1.00 103.94 256 ASN D N 1
ATOM 9588 C CA . ASN D 1 256 ? 33.350 -12.804 -14.151 1.00 99.54 256 ASN D CA 1
ATOM 9589 C C . ASN D 1 256 ? 32.415 -13.951 -13.770 1.00 99.93 256 ASN D C 1
ATOM 9590 O O . ASN D 1 256 ? 32.910 -15.058 -13.519 1.00 99.92 256 ASN D O 1
ATOM 9595 N N . SER D 1 257 ? 31.110 -13.682 -13.733 1.00 97.06 257 SER D N 1
ATOM 9596 C CA . SER D 1 257 ? 30.131 -14.738 -13.382 1.00 94.48 257 SER D CA 1
ATOM 9597 C C . SER D 1 257 ? 30.243 -15.872 -14.401 1.00 93.94 257 SER D C 1
ATOM 9598 O O . SER D 1 257 ? 30.337 -17.028 -13.980 1.00 92.73 257 SER D O 1
ATOM 9601 N N . ILE D 1 258 ? 30.269 -15.529 -15.688 1.00 97.17 258 ILE D N 1
ATOM 9602 C CA . ILE D 1 258 ? 30.365 -16.555 -16.765 1.00 96.53 258 ILE D CA 1
ATOM 9603 C C . ILE D 1 258 ? 31.529 -17.492 -16.445 1.00 97.45 258 ILE D C 1
ATOM 9604 O O . ILE D 1 258 ? 31.324 -18.718 -16.432 1.00 94.81 258 ILE D O 1
ATOM 9609 N N . TYR D 1 259 ? 32.701 -16.929 -16.180 1.00 96.20 259 TYR D N 1
ATOM 9610 C CA . TYR D 1 259 ? 33.894 -17.773 -15.928 1.00 99.61 259 TYR D CA 1
ATOM 9611 C C . TYR D 1 259 ? 33.662 -18.620 -14.691 1.00 96.91 259 TYR D C 1
ATOM 9612 O O . TYR D 1 259 ? 33.875 -19.842 -14.741 1.00 99.38 259 TYR D O 1
ATOM 9621 N N . LYS D 1 260 ? 33.246 -17.991 -13.596 1.00 98.40 260 LYS D N 1
ATOM 9622 C CA . LYS D 1 260 ? 33.061 -18.742 -12.326 1.00 99.00 260 LYS D CA 1
ATOM 9623 C C . LYS D 1 260 ? 32.156 -19.952 -12.587 1.00 100.95 260 LYS D C 1
ATOM 9624 O O . LYS D 1 260 ? 32.456 -21.029 -12.051 1.00 102.96 260 LYS D O 1
ATOM 9630 N N . ILE D 1 261 ? 31.119 -19.784 -13.410 1.00 96.24 261 ILE D N 1
ATOM 9631 C CA . ILE D 1 261 ? 30.181 -20.896 -13.747 1.00 92.11 261 ILE D CA 1
ATOM 9632 C C . ILE D 1 261 ? 30.933 -21.978 -14.531 1.00 92.90 261 ILE D C 1
ATOM 9633 O O . ILE D 1 261 ? 30.825 -23.153 -14.151 1.00 90.23 261 ILE D O 1
ATOM 9638 N N . ASN D 1 262 ? 31.679 -21.593 -15.571 1.00 93.02 262 ASN D N 1
ATOM 9639 C CA . ASN D 1 262 ? 32.377 -22.583 -16.436 1.00 91.82 262 ASN D CA 1
ATOM 9640 C C . ASN D 1 262 ? 33.340 -23.424 -15.601 1.00 94.82 262 ASN D C 1
ATOM 9641 O O . ASN D 1 262 ? 33.402 -24.640 -15.821 1.00 94.76 262 ASN D O 1
ATOM 9646 N N . ASP D 1 263 ? 34.043 -22.791 -14.666 1.00 101.98 263 ASP D N 1
ATOM 9647 C CA . ASP D 1 263 ? 34.988 -23.531 -13.795 1.00 100.48 263 ASP D CA 1
ATOM 9648 C C . ASP D 1 263 ? 34.190 -24.426 -12.841 1.00 99.17 263 ASP D C 1
ATOM 9649 O O . ASP D 1 263 ? 34.611 -25.573 -12.622 1.00 100.41 263 ASP D O 1
ATOM 9654 N N . ILE D 1 264 ? 33.076 -23.928 -12.307 1.00 94.02 264 ILE D N 1
ATOM 9655 C CA . ILE D 1 264 ? 32.223 -24.790 -11.440 1.00 93.52 264 ILE D CA 1
ATOM 9656 C C . ILE D 1 264 ? 31.763 -25.996 -12.261 1.00 97.91 264 ILE D C 1
ATOM 9657 O O . ILE D 1 264 ? 31.782 -27.118 -11.723 1.00 99.04 264 ILE D O 1
ATOM 9662 N N . LEU D 1 265 ? 31.412 -25.777 -13.529 1.00 96.25 265 LEU D N 1
ATOM 9663 C CA . LEU D 1 265 ? 30.912 -26.870 -14.404 1.00 91.00 265 LEU D CA 1
ATOM 9664 C C . LEU D 1 265 ? 32.024 -27.894 -14.632 1.00 92.04 265 LEU D C 1
ATOM 9665 O O . LEU D 1 265 ? 31.700 -29.068 -14.812 1.00 88.61 265 LEU D O 1
ATOM 9670 N N . GLU D 1 266 ? 33.284 -27.454 -14.647 1.00 96.64 266 GLU D N 1
ATOM 9671 C CA . GLU D 1 266 ? 34.397 -28.392 -14.942 1.00 99.02 266 GLU D CA 1
ATOM 9672 C C . GLU D 1 266 ? 34.465 -29.404 -13.810 1.00 98.91 266 GLU D C 1
ATOM 9673 O O . GLU D 1 266 ? 34.413 -30.610 -14.083 1.00 93.86 266 GLU D O 1
ATOM 9679 N N . SER D 1 267 ? 34.583 -28.909 -12.584 1.00 118.64 267 SER D N 1
ATOM 9680 C CA . SER D 1 267 ? 34.554 -29.820 -11.419 1.00 118.70 267 SER D CA 1
ATOM 9681 C C . SER D 1 267 ? 33.293 -30.670 -11.529 1.00 116.96 267 SER D C 1
ATOM 9682 O O . SER D 1 267 ? 33.380 -31.891 -11.340 1.00 117.05 267 SER D O 1
ATOM 9685 N N . SER D 1 268 ? 32.170 -30.030 -11.845 1.00 99.36 268 SER D N 1
ATOM 9686 C CA . SER D 1 268 ? 30.890 -30.766 -11.935 1.00 96.31 268 SER D CA 1
ATOM 9687 C C . SER D 1 268 ? 31.034 -31.927 -12.920 1.00 92.21 268 SER D C 1
ATOM 9688 O O . SER D 1 268 ? 30.779 -33.075 -12.511 1.00 88.98 268 SER D O 1
ATOM 9691 N N . ILE D 1 269 ? 31.458 -31.642 -14.151 1.00 91.53 269 ILE D N 1
ATOM 9692 C CA . ILE D 1 269 ? 31.513 -32.705 -15.195 1.00 85.63 269 ILE D CA 1
ATOM 9693 C C . ILE D 1 269 ? 32.472 -33.809 -14.745 1.00 88.06 269 ILE D C 1
ATOM 9694 O O . ILE D 1 269 ? 32.140 -34.991 -14.925 1.00 88.81 269 ILE D O 1
ATOM 9699 N N . ARG D 1 270 ? 33.589 -33.434 -14.135 1.00 89.51 270 ARG D N 1
ATOM 9700 C CA . ARG D 1 270 ? 34.594 -34.443 -13.726 1.00 91.08 270 ARG D CA 1
ATOM 9701 C C . ARG D 1 270 ? 34.016 -35.328 -12.625 1.00 93.35 270 ARG D C 1
ATOM 9702 O O . ARG D 1 270 ? 34.139 -36.559 -12.724 1.00 93.97 270 ARG D O 1
ATOM 9704 N N . GLU D 1 271 ? 33.439 -34.713 -11.596 1.00 90.10 271 GLU D N 1
ATOM 9705 C CA . GLU D 1 271 ? 32.905 -35.509 -10.464 1.00 90.71 271 GLU D CA 1
ATOM 9706 C C . GLU D 1 271 ? 31.809 -36.428 -11.003 1.00 93.96 271 GLU D C 1
ATOM 9707 O O . GLU D 1 271 ? 31.769 -37.597 -10.595 1.00 99.84 271 GLU D O 1
ATOM 9713 N N . PHE D 1 272 ? 30.985 -35.926 -11.923 1.00 91.80 272 PHE D N 1
ATOM 9714 C CA . PHE D 1 272 ? 29.861 -36.743 -12.441 1.00 92.15 272 PHE D CA 1
ATOM 9715 C C . PHE D 1 272 ? 30.412 -37.912 -13.255 1.00 97.99 272 PHE D C 1
ATOM 9716 O O . PHE D 1 272 ? 29.677 -38.882 -13.463 1.00 98.85 272 PHE D O 1
ATOM 9724 N N . LYS D 1 273 ? 31.648 -37.799 -13.732 1.00 112.53 273 LYS D N 1
ATOM 9725 C CA . LYS D 1 273 ? 32.265 -38.931 -14.469 1.00 110.62 273 LYS D CA 1
ATOM 9726 C C . LYS D 1 273 ? 32.505 -40.080 -13.484 1.00 115.39 273 LYS D C 1
ATOM 9727 O O . LYS D 1 273 ? 31.848 -41.120 -13.628 1.00 113.22 273 LYS D O 1
ATOM 9729 N N . LEU D 1 274 ? 33.417 -39.903 -12.527 1.00 108.04 274 LEU D N 1
ATOM 9730 C CA . LEU D 1 274 ? 33.588 -40.960 -11.500 1.00 109.99 274 LEU D CA 1
ATOM 9731 C C . LEU D 1 274 ? 32.202 -41.156 -10.906 1.00 112.39 274 LEU D C 1
ATOM 9732 O O . LEU D 1 274 ? 31.758 -42.305 -10.759 1.00 109.22 274 LEU D O 1
ATOM 9734 N N . CYS D 1 275 ? 31.548 -40.044 -10.606 1.00 132.48 275 CYS D N 1
ATOM 9735 C CA . CYS D 1 275 ? 30.164 -40.061 -10.089 1.00 130.78 275 CYS D CA 1
ATOM 9736 C C . CYS D 1 275 ? 29.296 -41.099 -10.799 1.00 128.65 275 CYS D C 1
ATOM 9737 O O . CYS D 1 275 ? 28.436 -41.689 -10.125 1.00 126.78 275 CYS D O 1
ATOM 9740 N N . SER D 1 276 ? 29.499 -41.317 -12.097 1.00 108.77 276 SER D N 1
ATOM 9741 C CA . SER D 1 276 ? 28.581 -42.193 -12.863 1.00 97.32 276 SER D CA 1
ATOM 9742 C C . SER D 1 276 ? 29.074 -43.637 -12.957 1.00 93.67 276 SER D C 1
ATOM 9743 O O . SER D 1 276 ? 28.450 -44.413 -13.688 1.00 87.48 276 SER D O 1
ATOM 9746 N N . LYS D 1 277 ? 30.136 -43.989 -12.244 1.00 92.63 277 LYS D N 1
ATOM 9747 C CA . LYS D 1 277 ? 30.658 -45.365 -12.407 1.00 91.27 277 LYS D CA 1
ATOM 9748 C C . LYS D 1 277 ? 29.695 -46.321 -11.711 1.00 87.25 277 LYS D C 1
ATOM 9749 O O . LYS D 1 277 ? 29.091 -45.903 -10.714 1.00 90.48 277 LYS D O 1
ATOM 9755 N N . ASN D 1 278 ? 29.534 -47.528 -12.248 1.00 82.42 278 ASN D N 1
ATOM 9756 C CA . ASN D 1 278 ? 28.685 -48.545 -11.581 1.00 87.44 278 ASN D CA 1
ATOM 9757 C C . ASN D 1 278 ? 27.288 -47.975 -11.340 1.00 83.72 278 ASN D C 1
ATOM 9758 O O . ASN D 1 278 ? 26.816 -48.056 -10.198 1.00 80.38 278 ASN D O 1
ATOM 9763 N N . SER D 1 279 ? 26.646 -47.459 -12.386 1.00 87.18 279 SER D N 1
ATOM 9764 C CA . SER D 1 279 ? 25.331 -46.794 -12.219 1.00 84.22 279 SER D CA 1
ATOM 9765 C C . SER D 1 279 ? 24.282 -47.471 -13.105 1.00 83.71 279 SER D C 1
ATOM 9766 O O . SER D 1 279 ? 23.253 -46.849 -13.376 1.00 79.62 279 SER D O 1
ATOM 9769 N N . GLU D 1 280 ? 24.522 -48.714 -13.495 1.00 105.14 280 GLU D N 1
ATOM 9770 C CA . GLU D 1 280 ? 23.615 -49.430 -14.430 1.00 102.79 280 GLU D CA 1
ATOM 9771 C C . GLU D 1 280 ? 22.219 -49.579 -13.832 1.00 99.27 280 GLU D C 1
ATOM 9772 O O . GLU D 1 280 ? 21.250 -49.523 -14.597 1.00 96.13 280 GLU D O 1
ATOM 9778 N N . ASN D 1 281 ? 22.133 -49.790 -12.523 1.00 82.96 281 ASN D N 1
ATOM 9779 C CA . ASN D 1 281 ? 20.831 -49.994 -11.848 1.00 74.81 281 ASN D CA 1
ATOM 9780 C C . ASN D 1 281 ? 20.543 -48.751 -11.014 1.00 75.63 281 ASN D C 1
ATOM 9781 O O . ASN D 1 281 ? 19.865 -48.889 -9.993 1.00 83.12 281 ASN D O 1
ATOM 9786 N N . LEU D 1 282 ? 20.977 -47.580 -11.474 1.00 68.45 282 LEU D N 1
ATOM 9787 C CA . LEU D 1 282 ? 20.895 -46.346 -10.721 1.00 68.50 282 LEU D CA 1
ATOM 9788 C C . LEU D 1 282 ? 20.244 -45.259 -11.555 1.00 60.69 282 LEU D C 1
ATOM 9789 O O . LEU D 1 282 ? 19.204 -44.751 -11.138 1.00 63.91 282 LEU D O 1
ATOM 9794 N N . PHE D 1 283 ? 20.757 -44.943 -12.738 1.00 59.08 283 PHE D N 1
ATOM 9795 C CA . PHE D 1 283 ? 20.182 -43.853 -13.520 1.00 59.52 283 PHE D CA 1
ATOM 9796 C C . PHE D 1 283 ? 20.843 -43.798 -14.892 1.00 59.68 283 PHE D C 1
ATOM 9797 O O . PHE D 1 283 ? 21.813 -44.504 -15.171 1.00 59.22 283 PHE D O 1
ATOM 9805 N N . PHE D 1 284 ? 20.315 -42.915 -15.736 1.00 54.23 284 PHE D N 1
ATOM 9806 C CA . PHE D 1 284 ? 20.906 -42.652 -17.040 1.00 59.08 284 PHE D CA 1
ATOM 9807 C C . PHE D 1 284 ? 22.010 -41.613 -16.873 1.00 59.61 284 PHE D C 1
ATOM 9808 O O . PHE D 1 284 ? 21.759 -40.512 -16.359 1.00 54.85 284 PHE D O 1
ATOM 9816 N N . ILE D 1 285 ? 23.229 -41.970 -17.300 1.00 62.57 285 ILE D N 1
ATOM 9817 C CA . ILE D 1 285 ? 24.406 -41.114 -17.111 1.00 65.75 285 ILE D CA 1
ATOM 9818 C C . ILE D 1 285 ? 24.438 -40.020 -18.154 1.00 66.90 285 ILE D C 1
ATOM 9819 O O . ILE D 1 285 ? 24.443 -38.816 -17.865 1.00 67.91 285 ILE D O 1
ATOM 9824 N N . LYS D 1 286 ? 24.401 -40.472 -19.386 1.00 74.08 286 LYS D N 1
ATOM 9825 C CA . LYS D 1 286 ? 24.717 -39.661 -20.545 1.00 74.18 286 LYS D CA 1
ATOM 9826 C C . LYS D 1 286 ? 23.815 -38.448 -20.733 1.00 73.09 286 LYS D C 1
ATOM 9827 O O . LYS D 1 286 ? 24.337 -37.405 -21.151 1.00 74.74 286 LYS D O 1
ATOM 9833 N N . PRO D 1 287 ? 22.496 -38.496 -20.508 1.00 72.42 287 PRO D N 1
ATOM 9834 C CA . PRO D 1 287 ? 21.710 -37.251 -20.633 1.00 70.85 287 PRO D CA 1
ATOM 9835 C C . PRO D 1 287 ? 22.117 -36.180 -19.629 1.00 67.11 287 PRO D C 1
ATOM 9836 O O . PRO D 1 287 ? 22.069 -34.987 -19.953 1.00 64.91 287 PRO D O 1
ATOM 9840 N N . ILE D 1 288 ? 22.543 -36.574 -18.426 1.00 65.77 288 ILE D N 1
ATOM 9841 C CA . ILE D 1 288 ? 23.041 -35.603 -17.454 1.00 65.50 288 ILE D CA 1
ATOM 9842 C C . ILE D 1 288 ? 24.355 -35.003 -17.935 1.00 69.15 288 ILE D C 1
ATOM 9843 O O . ILE D 1 288 ? 24.577 -33.789 -17.866 1.00 70.03 288 ILE D O 1
ATOM 9848 N N . GLN D 1 289 ? 25.256 -35.860 -18.402 1.00 67.13 289 GLN D N 1
ATOM 9849 C CA . GLN D 1 289 ? 26.511 -35.412 -18.987 1.00 67.72 289 GLN D CA 1
ATOM 9850 C C . GLN D 1 289 ? 26.270 -34.460 -20.152 1.00 69.49 289 GLN D C 1
ATOM 9851 O O . GLN D 1 289 ? 26.926 -33.418 -20.266 1.00 71.06 289 GLN D O 1
ATOM 9857 N N . LYS D 1 290 ? 25.359 -34.820 -21.053 1.00 75.27 290 LYS D N 1
ATOM 9858 C CA . LYS D 1 290 ? 25.048 -33.945 -22.176 1.00 75.35 290 LYS D CA 1
ATOM 9859 C C . LYS D 1 290 ? 24.497 -32.617 -21.686 1.00 75.57 290 LYS D C 1
ATOM 9860 O O . LYS D 1 290 ? 24.834 -31.557 -22.226 1.00 76.36 290 LYS D O 1
ATOM 9866 N N . PHE D 1 291 ? 23.661 -32.654 -20.648 1.00 71.36 291 PHE D N 1
ATOM 9867 C CA . PHE D 1 291 ? 23.128 -31.420 -20.090 1.00 66.27 291 PHE D CA 1
ATOM 9868 C C . PHE D 1 291 ? 24.229 -30.550 -19.505 1.00 66.96 291 PHE D C 1
ATOM 9869 O O . PHE D 1 291 ? 24.182 -29.319 -19.617 1.00 67.41 291 PHE D O 1
ATOM 9877 N N . LEU D 1 292 ? 25.192 -31.166 -18.816 1.00 65.45 292 LEU D N 1
ATOM 9878 C CA . LEU D 1 292 ? 26.262 -30.388 -18.197 1.00 67.52 292 LEU D CA 1
ATOM 9879 C C . LEU D 1 292 ? 27.185 -29.779 -19.244 1.00 70.19 292 LEU D C 1
ATOM 9880 O O . LEU D 1 292 ? 27.623 -28.633 -19.090 1.00 71.42 292 LEU D O 1
ATOM 9885 N N . VAL D 1 293 ? 27.517 -30.529 -20.301 1.00 73.39 293 VAL D N 1
ATOM 9886 C CA . VAL D 1 293 ? 28.352 -29.956 -21.357 1.00 72.97 293 VAL D CA 1
ATOM 9887 C C . VAL D 1 293 ? 27.585 -28.862 -22.100 1.00 78.59 293 VAL D C 1
ATOM 9888 O O . VAL D 1 293 ? 28.141 -27.804 -22.411 1.00 80.81 293 VAL D O 1
ATOM 9892 N N . ASP D 1 294 ? 26.293 -29.089 -22.369 1.00 72.35 294 ASP D N 1
ATOM 9893 C CA . ASP D 1 294 ? 25.461 -28.080 -23.023 1.00 77.80 294 ASP D CA 1
ATOM 9894 C C . ASP D 1 294 ? 25.344 -26.818 -22.172 1.00 78.40 294 ASP D C 1
ATOM 9895 O O . ASP D 1 294 ? 25.283 -25.703 -22.700 1.00 83.29 294 ASP D O 1
ATOM 9900 N N . PHE D 1 295 ? 25.217 -26.981 -20.858 1.00 74.56 295 PHE D N 1
ATOM 9901 C CA . PHE D 1 295 ? 25.253 -25.844 -19.943 1.00 74.97 295 PHE D CA 1
ATOM 9902 C C . PHE D 1 295 ? 26.525 -24.996 -20.124 1.00 81.39 295 PHE D C 1
ATOM 9903 O O . PHE D 1 295 ? 26.462 -23.769 -20.275 1.00 83.20 295 PHE D O 1
ATOM 9911 N N . GLN D 1 296 ? 27.688 -25.651 -20.136 1.00 82.63 296 GLN D N 1
ATOM 9912 C CA . GLN D 1 296 ? 28.979 -24.979 -20.306 1.00 85.20 296 GLN D CA 1
ATOM 9913 C C . GLN D 1 296 ? 29.029 -24.235 -21.622 1.00 91.26 296 GLN D C 1
ATOM 9914 O O . GLN D 1 296 ? 29.598 -23.136 -21.741 1.00 90.93 296 GLN D O 1
ATOM 9920 N N . LYS D 1 297 ? 28.444 -24.881 -22.613 1.00 103.92 297 LYS D N 1
ATOM 9921 C CA . LYS D 1 297 ? 28.415 -24.496 -24.010 1.00 103.70 297 LYS D CA 1
ATOM 9922 C C . LYS D 1 297 ? 27.751 -23.119 -24.170 1.00 103.36 297 LYS D C 1
ATOM 9923 O O . LYS D 1 297 ? 28.361 -22.138 -24.632 1.00 105.22 297 LYS D O 1
ATOM 9929 N N . ILE D 1 298 ? 26.563 -23.002 -23.593 1.00 93.08 298 ILE D N 1
ATOM 9930 C CA . ILE D 1 298 ? 25.697 -21.835 -23.718 1.00 90.11 298 ILE D CA 1
ATOM 9931 C C . ILE D 1 298 ? 26.224 -20.645 -22.920 1.00 89.25 298 ILE D C 1
ATOM 9932 O O . ILE D 1 298 ? 26.234 -19.494 -23.394 1.00 89.23 298 ILE D O 1
ATOM 9937 N N . VAL D 1 299 ? 26.629 -20.898 -21.678 1.00 87.26 299 VAL D N 1
ATOM 9938 C CA . VAL D 1 299 ? 26.992 -19.798 -20.798 1.00 87.81 299 VAL D CA 1
ATOM 9939 C C . VAL D 1 299 ? 28.180 -19.047 -21.374 1.00 92.73 299 VAL D C 1
ATOM 9940 O O . VAL D 1 299 ? 28.243 -17.812 -21.314 1.00 92.73 299 VAL D O 1
ATOM 9944 N N . LEU D 1 300 ? 29.126 -19.777 -21.970 1.00 92.34 300 LEU D N 1
ATOM 9945 C CA . LEU D 1 300 ? 30.233 -19.132 -22.657 1.00 92.85 300 LEU D CA 1
ATOM 9946 C C . LEU D 1 300 ? 29.790 -18.499 -23.964 1.00 94.88 300 LEU D C 1
ATOM 9947 O O . LEU D 1 300 ? 30.426 -17.545 -24.421 1.00 100.12 300 LEU D O 1
ATOM 9952 N N . GLU D 1 301 ? 28.721 -19.005 -24.592 1.00 93.61 301 GLU D N 1
ATOM 9953 C CA . GLU D 1 301 ? 28.289 -18.303 -25.798 1.00 94.13 301 GLU D CA 1
ATOM 9954 C C . GLU D 1 301 ? 27.631 -16.970 -25.448 1.00 93.03 301 GLU D C 1
ATOM 9955 O O . GLU D 1 301 ? 27.550 -16.079 -26.305 1.00 95.54 301 GLU D O 1
ATOM 9961 N N . LYS D 1 302 ? 27.243 -16.777 -24.188 1.00 93.92 302 LYS D N 1
ATOM 9962 C CA . LYS D 1 302 ? 26.765 -15.470 -23.748 1.00 93.76 302 LYS D CA 1
ATOM 9963 C C . LYS D 1 302 ? 27.873 -14.441 -23.526 1.00 97.60 302 LYS D C 1
ATOM 9964 O O . LYS D 1 302 ? 27.561 -13.292 -23.191 1.00 95.69 302 LYS D O 1
ATOM 9970 N N . LEU D 1 303 ? 29.142 -14.812 -23.700 1.00 100.00 303 LEU D N 1
ATOM 9971 C CA . LEU D 1 303 ? 30.244 -13.877 -23.484 1.00 101.35 303 LEU D CA 1
ATOM 9972 C C . LEU D 1 303 ? 30.264 -12.799 -24.571 1.00 103.61 303 LEU D C 1
ATOM 9973 O O . LEU D 1 303 ? 30.030 -13.097 -25.750 1.00 101.41 303 LEU D O 1
ATOM 9978 N N . PRO D 1 304 ? 30.548 -11.533 -24.212 1.00 103.80 304 PRO D N 1
ATOM 9979 C CA . PRO D 1 304 ? 30.663 -10.457 -25.206 1.00 105.19 304 PRO D CA 1
ATOM 9980 C C . PRO D 1 304 ? 31.800 -10.686 -26.192 1.00 102.28 304 PRO D C 1
ATOM 9981 O O . PRO D 1 304 ? 32.598 -9.770 -26.383 1.00 104.07 304 PRO D O 1
#

Solvent-accessible surface area: 56259 Å² total; per-residue (Å²): 102,108,94,0,1,0,3,0,7,5,6,105,30,133,24,76,68,10,45,6,22,26,27,50,90,59,135,81,70,10,79,29,37,0,0,0,0,0,15,0,25,25,19,66,105,108,52,17,89,8,28,0,6,0,1,6,26,98,59,11,62,88,117,9,5,112,51,124,127,40,110,72,0,98,47,0,49,95,15,12,72,63,0,140,112,84,60,3,140,38,28,71,86,100,7,40,99,0,113,12,4,89,32,0,20,74,0,1,94,40,1,50,120,7,0,83,111,17,165,13,72,36,0,1,1,0,2,3,21,16,54,18,2,9,2,0,0,0,0,1,0,5,8,5,1,26,21,42,8,67,79,83,30,182,6,88,2,31,1,4,3,1,3,87,63,15,13,100,124,88,118,185,73,15,51,50,0,5,8,0,41,0,25,24,1,10,30,4,0,26,17,14,2,0,15,20,2,0,55,67,92,6,21,2,55,28,0,44,104,6,1,120,52,2,59,120,18,0,46,89,8,89,40,5,30,60,21,35,0,22,6,75,6,0,21,119,14,0,103,71,1,21,74,39,81,147,94,137,26,88,90,66,34,24,16,54,1,0,81,3,0,22,8,2,0,86,20,0,19,145,19,0,83,82,7,2,141,94,24,162,26,46,7,2,22,39,1,1,46,80,1,1,32,42,0,27,120,18,0,63,102,46,40,55,91,93,46,2,2,0,2,0,5,5,6,101,32,128,22,74,68,12,51,7,28,36,54,35,98,66,134,80,69,11,91,35,37,0,0,0,0,0,14,0,26,22,26,16,91,107,36,19,44,2,44,0,7,0,1,5,20,99,80,14,42,80,104,8,20,139,44,112,122,35,139,95,0,96,56,0,59,84,9,9,90,47,0,117,48,7,12,2,134,35,23,100,64,97,10,40,134,2,145,64,185,126,27,19,113,71,0,54,108,41,0,58,98,5,0,94,98,18,38,0,29,43,0,5,0,0,18,14,21,29,98,184,74,5,21,106,39,0,32,85,6,0,51,118,3,7,77,83,11,48,90,38,30,52,2,50,0,27,0,10,67,2,11,116,146,126,15,79,139,115,118,172,67,20,58,66,0,12,7,42,72,41,3,23,62,30,24,45,47,32,21,87,64,0,18,102,44,0,103,179,133,5,64,0,85,62,0,16,44,8,0,91,54,4,53,108,22,0,49,90,6,152,148,11,60,71,123,56,1,72,8,89,42,0,20,106,12,0,47,76,0,28,48,31,64,120,82,130,44,67,103,60,42,11,20,93,14,0,114,99,0,21,91,34,0,81,32,0,15,143,23,2,102,132,9,6,151,124,0,127,64,28,21,89,64,158,18,4,45,124,4,1,40,28,0,29,123,22,0,55,89,47,43,51,223,200,62,84,1,1,0,3,0,6,7,6,117,35,153,21,80,77,13,55,7,35,26,14,49,92,69,142,74,74,16,86,60,45,0,0,0,0,0,13,0,32,20,23,70,117,105,48,17,65,2,38,0,6,0,2,2,23,75,91,21,61,93,102,7,1,115,42,74,142,37,115,111,0,97,39,0,44,108,29,4,92,116,12,89,100,154,54,2,125,17,23,47,86,86,5,35,86,0,100,43,6,113,25,0,13,63,0,0,80,50,1,39,117,13,1,80,87,18,82,0,11,28,0,2,1,0,1,1,21,18,61,23,1,9,0,0,0,0,0,2,0,2,9,7,2,43,13,24,3,56,80,33,4,130,6,73,12,45,1,1,3,2,3,89,61,15,14,118,102,95,124,178,47,21,57,76,0,7,8,0,30,0,21,19,1,14,39,2,2,16,14,18,4,0,18,50,4,0,91,136,64,3,12,1,76,44,0,42,66,6,0,147,67,3,62,142,28,0,24,62,11,167,160,10,75,59,120,65,0,84,9,82,52,0,20,161,17,0,122,96,0,29,75,36,77,123,119,135,30,73,89,62,107,25,18,92,5,0,115,117,0,28,96,18,0,91,29,0,9,123,15,1,96,122,16,5,139,124,1,57,47,32,3,1,49,53,1,2,44,80,2,1,48,26,0,25,129,23,0,58,146,50,40,64,222,104,73,90,1,2,0,1,1,8,6,6,122,36,149,20,74,69,11,53,6,35,28,50,46,110,69,105,82,58,7,94,64,47,0,0,0,1,0,13,0,31,35,33,15,54,117,8,10,38,5,42,0,9,0,1,2,20,68,36,16,39,107,111,7,4,142,48,126,130,32,99,99,0,101,51,0,59,94,22,9,70,95,8,116,76,54,52,2,127,34,19,70,80,96,12,40,121,3,156,65,186,125,32,22,105,71,0,55,105,53,0,52,121,11,0,61,78,17,157,15,74,27,0,6,1,0,16,11,22,25,96,190,76,7,24,103,37,0,27,88,5,5,54,108,0,69,46,73,8,124,93,64,38,90,11,66,10,48,0,13,65,3,13,113,148,125,14,58,85,92,114,87,72,26,44,53,0,9,8,41,44,33,14,17,57,41,19,47,51,25,22,83,62,0,18,65,41,0,95,145,134,3,68,3,118,74,0,52,91,6,1,91,47,4,32,87,20,0,6,61,5,161,147,8,87,40,118,23,0,81,5,64,25,0,23,78,24,0,114,22,0,31,33,11,69,113,10,67,23,68,103,67,22,12,110,5,0,117,98,0,34,82,11,0,87,38,0,38,65,36,2,58,60,3,11,141,113,2,136,69,36,21,83,65,157,34,3,81,122,3,0,45,18,0,46,127,21,0,59,147,47,54,120

Organism: NCBI:txid1428448

Sequence (1217 aa):
MKKILIVSFLGKGRYYETFYYSIEHSEKMVKKRLSPLANAILEKENGNDVEIIFFVTNEVKNEFLYDENNEYAKNILNELNEIKNYGIKVSYRDIPKGKNYEELEIIMEEIEKLLLDFKGNKVIFDLTHGLRHMAIFTSSTVFYFKNLMEKANKLEMKIVYGAYEIGEEIEKNLKKVPILDITQTLELSDLTIALEEFERYGITERMIIVLKNIQKIVAKNKLCNLNELKFSSLSRELKLFEELLKIPSPPEKIANSIYKINDILESSIREFKLCSKNSENLFFIKPIQKFLVDFQKIVLEKLPLKKILIVSFLGKGRYYETFYYSIEHSEKMVKKRLSPLANAILEKENGNDVEIIFFVTNEVKNEFLYDENNEYAKNILNELNEIKNYGIKVSYRDIPKGKNYEELEIIMEEIEKLLLDFKGNKVIFDLTHGLRHMAIFTSSTVFYFKNLMEKANKLEMKIVYGAYEIGEEIEKNLKKVPILDITQTLELSDLTIALEEFERYGITERMIIVLKNIQKIVAKNKLCNLNELKFSSLSRELKLFEELLKIPSPPEKIANSIYKINDILESSIREFKLCSKNSENLFFIKPIQKFLVDFQKIVLEKLPLMKKILIVSFLGKGRYYETFYYSIEHSEKMVKKRLSPLANAILEKENGNDVEIIFFVTNEVKNEFLYDENNEYAKNILNELNEIKNYGIKVSYRDIPKGKNYEELEIIMEEIEKLLLDFKGNKVIFDLTHGLRHMAIFTSSTVFYFKNLMEKANKLEMKIVYGAYEIGEEIEKNLKKVPILDITQTLELSDLTIALEEFERYGITERMIIVLKNIQKIVAKNKLCNLNELKFSSLSRELKLFEELLKIPSPPEKIANSIYKINDILESSIREFKLCSKNSENLFFIKPIQKFLVDFQKIVLEKLPLMKKILIVSFLGKGRYYETFYYSIEHSEKMVKKRLSPLANAILEKENGNDVEIIFFVTNEVKNEFLYDENNEYAKNILNELNEIKNYGIKVSYRDIPKGKNYEELEIIMEEIEKLLLDFKGNKVIFDLTHGLRHMAIFTSSTVFYFKNLMEKANKLEMKIVYGAYEIGEEIEKNLKKVPILDITQTLELSDLTIALEEFERYGITERMIIVLKNIQKIVAKNKLCNLNELKFSSLSRELKLFEELLKIPSPPEIANSIYKINDILESSIREFKLCSKNSENLFFIKPIQKFLVDFQKIVLEKLP

B-factor: mean 57.49, std 19.34, range [25.15, 141.34]